Protein AF-A0A956DHS3-F1 (afdb_monomer_lite)

Foldseek 3Di:
DDDDDDDDDDDDDDDDDDDDDDDDDDDDDDDDDDDDDQDADDPVQQQCPLSDGLVRALDSNFRDVPQDQPPPPSHGPRPDQQSQEVPQQGQQCSQNDYCNQALDSNFRDVPNDDPCPPSHHPRPDPQDAVEVPPAGQQCPQRAYPVGQLDRNFHDVPQDQPPPPSHHCRHPPCRPPCPCVVVAGQQCPQPAHPNGALDRNFHDVPQDQPLPPSRGPRRDPQSAVQPVPAAQQCPQNAHLNRALDSNDRDVPNDDPVPPSHHQVRDPCHPDLPDDQPCVPQQQQQQPLSDGLNRQLDSHFRDVPQDAWPPPSRGLCPDDADLDQTSGVPPPQHRPPADQQCPLSRHLSHDPCSNDHADQQCPLPDGPVPQLASNANCAQVCPLSDGLVQALDSNHRDVPQDFPPPPSHGLCPDDADQPQDNSNPPPQHRPPADQQCPLSHHPVPQCASNASCAQVCPQNDGLVQQLQSFFRDVVSDDPVPPSHHLLLDQVHPNQWDAAWDFDDWPPAFDDWQFQFQEKAAAQAALWIWTQTDQPGPPDHQKIWIWNVVDVAIGTGTIDHFEAGWHEWEAANNRQWIWTWHQVQQWIWIAGRVRRITGHIGHPDADPVQGGKGQLYKYAAHVQRQKMKGFIARVPDPVTTQFIWIAHSRRTAQDTEHGPDWASAKEDDHNQWIWGFDQRDQFGKIFIWGQDSNIIYTPDIDGDQDGHHPKHWYDEDQWIAILCAFIANPVPGHTPDGAPAHSFAKDDYVVVQWIWGPNAQFWIFIARNNVSDTDDIDGWAHNDHDGFPHWYAGPPGKIWTHDSTIITIDDPPPDD

pLDDT: mean 83.1, std 15.24, range [25.47, 98.38]

Structure (mmCIF, N/CA/C/O backbone):
data_AF-A0A956DHS3-F1
#
_entry.id   AF-A0A956DHS3-F1
#
loop_
_atom_site.group_PDB
_atom_site.id
_atom_site.type_symbol
_atom_site.label_atom_id
_atom_site.label_alt_id
_atom_site.label_comp_id
_atom_site.label_asym_id
_atom_site.label_entity_id
_atom_site.label_seq_id
_atom_site.pdbx_PDB_ins_code
_atom_site.Cartn_x
_atom_site.Cartn_y
_atom_site.Cartn_z
_atom_site.occupancy
_atom_site.B_iso_or_equiv
_atom_site.auth_seq_id
_atom_site.auth_comp_id
_atom_site.auth_asym_id
_atom_site.auth_atom_id
_atom_site.pdbx_PDB_model_num
ATOM 1 N N . MET A 1 1 ? 55.775 -90.065 -19.517 1.00 47.16 1 MET A N 1
ATOM 2 C CA . MET A 1 1 ? 54.706 -91.087 -19.385 1.00 47.16 1 MET A CA 1
ATOM 3 C C . MET A 1 1 ? 54.165 -90.951 -17.971 1.00 47.16 1 MET A C 1
ATOM 5 O O . MET A 1 1 ? 54.996 -90.978 -17.079 1.00 47.16 1 MET A O 1
ATOM 9 N N . SER A 1 2 ? 52.903 -90.618 -17.680 1.00 48.66 2 SER A N 1
ATOM 10 C CA . SER A 1 2 ? 51.576 -91.191 -18.034 1.00 48.66 2 SER A CA 1
ATOM 11 C C . SER A 1 2 ? 50.886 -91.540 -16.700 1.00 48.66 2 SER A C 1
ATOM 13 O O . SER A 1 2 ? 51.593 -91.888 -15.757 1.00 48.66 2 SER A O 1
ATOM 15 N N . PRO A 1 3 ? 49.549 -91.435 -16.589 1.00 44.56 3 PRO A N 1
ATOM 16 C CA . PRO A 1 3 ? 48.711 -92.609 -16.866 1.00 44.56 3 PRO A CA 1
ATOM 17 C C . PRO A 1 3 ? 47.396 -92.210 -17.564 1.00 44.56 3 PRO A C 1
ATOM 19 O O . PRO A 1 3 ? 46.606 -91.416 -17.083 1.00 44.56 3 PRO A O 1
ATOM 22 N N . ARG A 1 4 ? 47.130 -92.669 -18.786 1.00 46.88 4 ARG A N 1
ATOM 23 C CA . ARG A 1 4 ? 46.266 -93.843 -19.007 1.00 46.88 4 ARG A CA 1
ATOM 24 C C . ARG A 1 4 ? 46.085 -94.751 -17.775 1.00 46.88 4 ARG A C 1
ATOM 26 O O . ARG A 1 4 ? 47.063 -95.297 -17.285 1.00 46.88 4 ARG A O 1
ATOM 33 N N . SER A 1 5 ? 44.819 -95.012 -17.431 1.00 36.12 5 SER A N 1
ATOM 34 C CA . SER A 1 5 ? 44.276 -96.102 -16.588 1.00 36.12 5 SER A CA 1
ATOM 35 C C . SER A 1 5 ? 44.266 -95.966 -15.050 1.00 36.12 5 SER A C 1
ATOM 37 O O . SER A 1 5 ? 45.296 -95.771 -14.424 1.00 36.12 5 SER A O 1
ATOM 39 N N . SER A 1 6 ? 43.086 -96.272 -14.479 1.00 36.69 6 SER A N 1
ATOM 40 C CA . SER A 1 6 ? 42.794 -96.833 -13.138 1.00 36.69 6 SER A CA 1
ATOM 41 C C . SER A 1 6 ? 43.118 -96.045 -11.847 1.00 36.69 6 SER A C 1
ATOM 43 O O . SER A 1 6 ? 44.067 -95.284 -11.774 1.00 36.69 6 SER A O 1
ATOM 45 N N . PHE A 1 7 ? 42.345 -96.384 -10.801 1.00 26.34 7 PHE A N 1
ATOM 46 C CA . PHE A 1 7 ? 42.560 -96.219 -9.350 1.00 26.34 7 PHE A CA 1
ATOM 47 C C . PHE A 1 7 ? 41.879 -95.088 -8.549 1.00 26.34 7 PHE A C 1
ATOM 49 O O . PHE A 1 7 ? 41.853 -93.918 -8.898 1.00 26.34 7 PHE A O 1
ATOM 56 N N . ARG A 1 8 ? 41.338 -95.580 -7.423 1.00 26.69 8 ARG A N 1
ATOM 57 C CA . ARG A 1 8 ? 40.715 -94.985 -6.236 1.00 26.69 8 ARG A CA 1
ATOM 58 C C . ARG A 1 8 ? 41.493 -93.824 -5.605 1.00 26.69 8 ARG A C 1
ATOM 60 O O . ARG A 1 8 ? 42.713 -93.895 -5.547 1.00 26.69 8 ARG A O 1
ATOM 67 N N . ALA A 1 9 ? 40.733 -92.969 -4.916 1.00 28.16 9 ALA A N 1
ATOM 68 C CA . ALA A 1 9 ? 40.871 -92.569 -3.501 1.00 28.16 9 ALA A CA 1
ATOM 69 C C . ALA A 1 9 ? 40.694 -91.047 -3.370 1.00 28.16 9 ALA A C 1
ATOM 71 O O . ALA A 1 9 ? 41.433 -90.288 -3.973 1.00 28.16 9 ALA A O 1
ATOM 72 N N . PHE A 1 10 ? 39.566 -90.592 -2.822 1.00 26.59 10 PHE A N 1
ATOM 73 C CA . PHE A 1 10 ? 39.292 -90.415 -1.388 1.00 26.59 10 PHE A CA 1
ATOM 74 C C . PHE A 1 10 ? 40.003 -89.196 -0.796 1.00 26.59 10 PHE A C 1
ATOM 76 O O . PHE A 1 10 ? 41.227 -89.164 -0.756 1.00 26.59 10 PHE A O 1
ATOM 83 N N . ALA A 1 11 ? 39.167 -88.377 -0.144 1.00 30.19 11 ALA A N 1
ATOM 84 C CA . ALA A 1 11 ? 39.465 -87.647 1.086 1.00 30.19 11 ALA A CA 1
ATOM 85 C C . ALA A 1 11 ? 40.322 -86.371 0.931 1.00 30.19 11 ALA A C 1
ATOM 87 O O . ALA A 1 11 ? 41.266 -86.341 0.161 1.00 30.19 11 ALA A O 1
ATOM 88 N N . ILE A 1 12 ? 40.073 -85.271 1.643 1.00 29.31 12 ILE A N 1
ATOM 89 C CA . ILE A 1 12 ? 39.387 -85.045 2.931 1.00 29.31 12 ILE A CA 1
ATOM 90 C C . ILE A 1 12 ? 39.017 -83.539 2.937 1.00 29.31 12 ILE A C 1
ATOM 92 O O . ILE A 1 12 ? 39.827 -82.731 2.500 1.00 29.31 12 ILE A O 1
ATOM 96 N N . VAL A 1 13 ? 37.751 -83.143 3.135 1.00 28.25 13 VAL A N 1
ATOM 97 C CA . VAL A 1 13 ? 37.054 -82.939 4.430 1.00 28.25 13 VAL A CA 1
ATOM 98 C C . VAL A 1 13 ? 37.730 -81.829 5.256 1.00 28.25 13 VAL A C 1
ATOM 100 O O . VAL A 1 13 ? 38.902 -81.938 5.575 1.00 28.25 13 VAL A O 1
ATOM 103 N N . GLY A 1 14 ? 37.065 -80.766 5.692 1.00 28.03 14 GLY A N 1
ATOM 104 C CA . GLY A 1 14 ? 35.656 -80.410 5.613 1.00 28.03 14 GLY A CA 1
ATOM 105 C C . GLY A 1 14 ? 35.292 -79.427 6.727 1.00 28.03 14 GLY A C 1
ATOM 106 O O . GLY A 1 14 ? 36.117 -79.157 7.595 1.00 28.03 14 GLY A O 1
ATOM 107 N N . PHE A 1 15 ? 34.009 -79.049 6.707 1.00 27.28 15 PHE A N 1
ATOM 108 C CA . PHE A 1 15 ? 33.194 -78.555 7.825 1.00 27.28 15 PHE A CA 1
ATOM 109 C C . PHE A 1 15 ? 33.534 -77.152 8.387 1.00 27.28 15 PHE A C 1
ATOM 111 O O . PHE A 1 15 ? 34.692 -76.789 8.484 1.00 27.28 15 PHE A O 1
ATOM 118 N N . LEU A 1 16 ? 32.604 -76.310 8.851 1.00 28.36 16 LEU A N 1
ATOM 119 C CA . LEU A 1 16 ? 31.141 -76.329 8.975 1.00 28.36 16 LEU A CA 1
ATOM 120 C C . LEU A 1 16 ? 30.668 -74.930 9.409 1.00 28.36 16 LEU A C 1
ATOM 122 O O . LEU A 1 16 ? 31.365 -74.270 10.166 1.00 28.36 16 LEU A O 1
ATOM 126 N N . PHE A 1 17 ? 29.410 -74.648 9.066 1.00 28.73 17 PHE A N 1
ATOM 127 C CA . PHE A 1 17 ? 28.405 -73.886 9.823 1.00 28.73 17 PHE A CA 1
ATOM 128 C C . PHE A 1 17 ? 28.539 -72.361 10.026 1.00 28.73 17 PHE A C 1
ATOM 130 O O . PHE A 1 17 ? 29.329 -71.881 10.823 1.00 28.73 17 PHE A O 1
ATOM 137 N N . ALA A 1 18 ? 27.541 -71.689 9.435 1.00 30.64 18 ALA A N 1
ATOM 138 C CA . ALA A 1 18 ? 26.442 -70.981 10.110 1.00 30.64 18 ALA A CA 1
ATOM 139 C C . ALA A 1 18 ? 26.631 -69.525 10.587 1.00 30.64 18 ALA A C 1
ATOM 141 O O . ALA A 1 18 ? 27.405 -69.244 11.486 1.00 30.64 18 ALA A O 1
ATOM 142 N N . ASN A 1 19 ? 25.721 -68.700 10.050 1.00 30.56 19 ASN A N 1
ATOM 143 C CA . ASN A 1 19 ? 24.828 -67.726 10.692 1.00 30.56 19 ASN A CA 1
ATOM 144 C C . ASN A 1 19 ? 25.351 -66.575 11.570 1.00 30.56 19 ASN A C 1
ATOM 146 O O . ASN A 1 19 ? 26.052 -66.776 12.553 1.00 30.56 19 ASN A O 1
ATOM 150 N N . ALA A 1 20 ? 24.662 -65.452 11.324 1.00 32.50 20 ALA A N 1
ATOM 151 C CA . ALA A 1 20 ? 24.196 -64.425 12.257 1.00 32.50 20 ALA A CA 1
ATOM 152 C C . ALA A 1 20 ? 25.162 -63.301 12.669 1.00 32.50 20 ALA A C 1
ATOM 154 O O . ALA A 1 20 ? 26.140 -63.525 13.368 1.00 32.50 20 ALA A O 1
ATOM 155 N N . GLY A 1 21 ? 24.709 -62.070 12.400 1.00 26.64 21 GLY A N 1
ATOM 156 C CA . GLY A 1 21 ? 24.250 -61.195 13.483 1.00 26.64 21 GLY A CA 1
ATOM 157 C C . GLY A 1 21 ? 25.104 -59.965 13.803 1.00 26.64 21 GLY A C 1
ATOM 158 O O . GLY A 1 21 ? 26.223 -60.107 14.269 1.00 26.64 21 GLY A O 1
ATOM 159 N N . CYS A 1 22 ? 24.463 -58.800 13.632 1.00 25.47 22 CYS A N 1
ATOM 160 C CA . CYS A 1 22 ? 24.477 -57.569 14.443 1.00 25.47 22 CYS A CA 1
ATOM 161 C C . CYS A 1 22 ? 25.779 -57.013 15.053 1.00 25.47 22 CYS A C 1
ATOM 163 O O . CYS A 1 22 ? 26.429 -57.674 15.855 1.00 25.47 22 CYS A O 1
ATOM 165 N N . GLY A 1 23 ? 25.924 -55.684 14.935 1.00 26.53 23 GLY A N 1
ATOM 166 C CA . GLY A 1 23 ? 26.167 -54.839 16.114 1.00 26.53 23 GLY A CA 1
ATOM 167 C C . GLY A 1 23 ? 27.250 -53.764 15.988 1.00 26.53 23 GLY A C 1
ATOM 168 O O . GLY A 1 23 ? 28.420 -54.082 16.134 1.00 26.53 23 GLY A O 1
ATOM 169 N N . ALA A 1 24 ? 26.784 -52.528 15.770 1.00 32.50 24 ALA A N 1
ATOM 170 C CA . ALA A 1 24 ? 27.080 -51.257 16.456 1.00 32.50 24 ALA A CA 1
ATOM 171 C C . ALA A 1 24 ? 28.513 -50.818 16.859 1.00 32.50 24 ALA A C 1
ATOM 173 O O . ALA A 1 24 ? 29.251 -51.552 17.510 1.00 32.50 24 ALA A O 1
ATOM 174 N N . ASP A 1 25 ? 28.728 -49.519 16.587 1.00 31.94 25 ASP A N 1
ATOM 175 C CA . ASP A 1 25 ? 29.413 -48.465 17.363 1.00 31.94 25 ASP A CA 1
ATOM 176 C C . ASP A 1 25 ? 30.923 -48.541 17.655 1.00 31.94 25 ASP A C 1
ATOM 178 O O . ASP A 1 25 ? 31.408 -49.393 18.393 1.00 31.94 25 ASP A O 1
ATOM 182 N N . ASP A 1 26 ? 31.669 -47.570 17.105 1.00 31.52 26 ASP A N 1
ATOM 183 C CA . ASP A 1 26 ? 32.211 -46.397 17.830 1.00 31.52 26 ASP A CA 1
ATOM 184 C C . ASP A 1 26 ? 33.461 -45.822 17.124 1.00 31.52 26 ASP A C 1
ATOM 186 O O . ASP A 1 26 ? 34.413 -46.546 16.831 1.00 31.52 26 ASP A O 1
ATOM 190 N N . GLY A 1 27 ? 33.530 -44.489 16.998 1.00 30.47 27 GLY A N 1
ATOM 191 C CA . GLY A 1 27 ? 34.798 -43.766 17.192 1.00 30.47 27 GLY A CA 1
ATOM 192 C C . GLY A 1 27 ? 35.368 -42.949 16.024 1.00 30.47 27 GLY A C 1
ATOM 193 O O . GLY A 1 27 ? 35.894 -43.482 15.055 1.00 30.47 27 GLY A O 1
ATOM 194 N N . MET A 1 28 ? 35.362 -41.628 16.225 1.00 38.28 28 MET A N 1
ATOM 195 C CA . MET A 1 28 ? 36.001 -40.552 15.454 1.00 38.28 28 MET A CA 1
ATOM 196 C C . MET A 1 28 ? 37.479 -40.791 15.073 1.00 38.28 28 MET A C 1
ATOM 198 O O . MET A 1 28 ? 38.270 -41.270 15.887 1.00 38.28 28 MET A O 1
ATOM 202 N N . GLY A 1 29 ? 37.889 -40.296 13.898 1.00 31.50 29 GLY A N 1
ATOM 203 C CA . GLY A 1 29 ? 39.299 -40.170 13.510 1.00 31.50 29 GLY A CA 1
ATOM 204 C C . GLY A 1 29 ? 39.503 -39.416 12.191 1.00 31.50 29 GLY A C 1
ATOM 205 O O . GLY A 1 29 ? 39.050 -39.845 11.143 1.00 31.50 29 GLY A O 1
ATOM 206 N N . THR A 1 30 ? 40.194 -38.286 12.273 1.00 39.19 30 THR A N 1
ATOM 207 C CA . THR A 1 30 ? 40.512 -37.286 11.241 1.00 39.19 30 THR A CA 1
ATOM 208 C C . THR A 1 30 ? 41.339 -37.777 10.036 1.00 39.19 30 THR A C 1
ATOM 210 O O . THR A 1 30 ? 42.356 -38.433 10.244 1.00 39.19 30 THR A O 1
ATOM 213 N N . GLY A 1 31 ? 41.022 -37.261 8.837 1.00 33.72 31 GLY A N 1
ATOM 214 C CA . GLY A 1 31 ? 41.991 -36.772 7.837 1.00 33.72 31 GLY A CA 1
ATOM 215 C C . GLY A 1 31 ? 42.584 -37.752 6.807 1.00 33.72 31 GLY A C 1
ATOM 216 O O . GLY A 1 31 ? 43.256 -38.711 7.171 1.00 33.72 31 GLY A O 1
ATOM 217 N N . GLY A 1 32 ? 42.477 -37.380 5.522 1.00 33.03 32 GLY A N 1
ATOM 218 C CA . GLY A 1 32 ? 43.438 -37.738 4.465 1.00 33.03 32 GLY A CA 1
ATOM 219 C C . GLY A 1 32 ? 42.872 -38.566 3.308 1.00 33.03 32 GLY A C 1
ATOM 220 O O . GLY A 1 32 ? 42.570 -39.741 3.482 1.00 33.03 32 GLY A O 1
ATOM 221 N N . GLY A 1 33 ? 42.780 -37.948 2.125 1.00 42.34 33 GLY A N 1
ATOM 222 C CA . GLY A 1 33 ? 42.355 -38.581 0.877 1.00 42.34 33 GLY A CA 1
ATOM 223 C C . GLY A 1 33 ? 43.312 -39.646 0.326 1.00 42.34 33 GLY A C 1
ATOM 224 O O . GLY A 1 33 ? 44.487 -39.723 0.689 1.00 42.34 33 GLY A O 1
ATOM 225 N N . GLY A 1 34 ? 42.776 -40.452 -0.590 1.00 33.97 34 GLY A N 1
ATOM 226 C CA . GLY A 1 34 ? 43.498 -41.454 -1.372 1.00 33.97 34 GLY A CA 1
ATOM 227 C C . GLY A 1 34 ? 42.520 -42.453 -1.988 1.00 33.97 34 GLY A C 1
ATOM 228 O O . GLY A 1 34 ? 41.945 -43.259 -1.264 1.00 33.97 34 GLY A O 1
ATOM 229 N N . GLY A 1 35 ? 42.318 -42.348 -3.305 1.00 35.88 35 GLY A N 1
ATOM 230 C CA . GLY A 1 35 ? 41.314 -43.072 -4.089 1.00 35.88 35 GLY A CA 1
ATOM 231 C C . GLY A 1 35 ? 41.371 -44.602 -4.015 1.00 35.88 35 GLY A C 1
ATOM 232 O O . GLY A 1 35 ? 42.406 -45.216 -3.739 1.00 35.88 35 GLY A O 1
ATOM 233 N N . ALA A 1 36 ? 40.208 -45.202 -4.271 1.00 38.44 36 ALA A N 1
ATOM 234 C CA . ALA A 1 36 ? 40.011 -46.638 -4.428 1.00 38.44 36 ALA A CA 1
ATOM 235 C C . ALA A 1 36 ? 40.715 -47.160 -5.703 1.00 38.44 36 ALA A C 1
ATOM 237 O O . ALA A 1 36 ? 40.846 -46.418 -6.674 1.00 38.44 36 ALA A O 1
ATOM 238 N N . PRO A 1 37 ? 41.189 -48.420 -5.734 1.00 44.75 37 PRO A N 1
ATOM 239 C CA . PRO A 1 37 ? 41.923 -48.942 -6.879 1.00 44.75 37 PRO A CA 1
ATOM 240 C C . PRO A 1 37 ? 40.948 -49.338 -7.997 1.00 44.75 37 PRO A C 1
ATOM 242 O O . PRO A 1 37 ? 40.195 -50.301 -7.843 1.00 44.75 37 PRO A O 1
ATOM 245 N N . THR A 1 38 ? 40.992 -48.642 -9.132 1.00 47.91 38 THR A N 1
ATOM 246 C CA . THR A 1 38 ? 40.362 -49.092 -10.379 1.00 47.91 38 THR A CA 1
ATOM 247 C C . THR A 1 38 ? 41.105 -50.330 -10.896 1.00 47.91 38 THR A C 1
ATOM 249 O O . THR A 1 38 ? 42.338 -50.373 -10.979 1.00 47.91 38 THR A O 1
ATOM 252 N N . GLN A 1 39 ? 40.367 -51.406 -11.172 1.00 51.69 39 GLN A N 1
ATOM 253 C CA . GLN A 1 39 ? 40.913 -52.575 -11.859 1.00 51.69 39 GLN A CA 1
ATOM 254 C C . GLN A 1 39 ? 41.094 -52.214 -13.336 1.00 51.69 39 GLN A C 1
ATOM 256 O O . GLN A 1 39 ? 40.128 -52.177 -14.079 1.00 51.69 39 GLN A O 1
ATOM 261 N N . SER A 1 40 ? 42.336 -51.950 -13.743 1.00 48.66 40 SER A N 1
ATOM 262 C CA . SER A 1 40 ? 42.706 -51.700 -15.140 1.00 48.66 40 SER A CA 1
ATOM 263 C C . SER A 1 40 ? 42.463 -52.937 -16.017 1.00 48.66 40 SER A C 1
ATOM 265 O O . SER A 1 40 ? 43.046 -54.004 -15.787 1.00 48.66 40 SER A O 1
ATOM 267 N N . CYS A 1 41 ? 41.621 -52.768 -17.035 1.00 66.19 41 CYS A N 1
ATOM 268 C CA . CYS A 1 41 ? 41.545 -53.598 -18.236 1.00 66.19 41 CYS A CA 1
ATOM 269 C C . CYS A 1 41 ? 42.673 -53.197 -19.210 1.00 66.19 41 CYS A C 1
ATOM 271 O O . CYS A 1 41 ? 43.212 -52.093 -19.137 1.00 66.19 41 CYS A O 1
ATOM 273 N N . ASP A 1 42 ? 43.076 -54.108 -20.100 1.00 62.53 42 ASP A N 1
ATOM 274 C CA . ASP A 1 42 ? 43.929 -53.778 -21.255 1.00 62.53 42 ASP A CA 1
ATOM 275 C C . ASP A 1 42 ? 43.082 -52.994 -22.276 1.00 62.53 42 ASP A C 1
ATOM 277 O O . ASP A 1 42 ? 41.891 -53.279 -22.387 1.00 62.53 42 ASP A O 1
ATOM 281 N N . ALA A 1 43 ? 43.678 -52.085 -23.057 1.00 58.38 43 ALA A N 1
ATOM 282 C CA . ALA A 1 43 ? 43.011 -51.171 -24.011 1.00 58.38 43 ALA A CA 1
ATOM 283 C C . ALA A 1 43 ? 42.324 -51.873 -25.213 1.00 58.38 43 ALA A C 1
ATOM 285 O O . ALA A 1 43 ? 42.127 -51.294 -26.274 1.00 58.38 43 ALA A O 1
ATOM 286 N N . SER A 1 44 ? 42.044 -53.170 -25.086 1.00 62.97 44 SER A N 1
ATOM 287 C CA . SER A 1 44 ? 41.311 -54.006 -26.037 1.00 62.97 44 SER A CA 1
ATOM 288 C C . SER A 1 44 ? 39.979 -54.527 -25.476 1.00 62.97 44 SER A C 1
ATOM 290 O O . SER A 1 44 ? 39.367 -55.384 -26.111 1.00 62.97 44 SER A O 1
ATOM 292 N N . GLY A 1 45 ? 39.559 -54.056 -24.295 1.00 74.69 45 GLY A N 1
ATOM 293 C CA . GLY A 1 45 ? 38.276 -54.395 -23.660 1.00 74.69 45 GLY A CA 1
ATOM 294 C C . GLY A 1 45 ? 37.642 -53.230 -22.893 1.00 74.69 45 GLY A C 1
ATOM 295 O O . GLY A 1 45 ? 36.975 -53.483 -21.894 1.00 74.69 45 GLY A O 1
ATOM 296 N N . ASP A 1 46 ? 37.962 -52.015 -23.329 1.00 86.06 46 ASP A N 1
ATOM 297 C CA . ASP A 1 46 ? 37.364 -50.722 -22.986 1.00 86.06 46 ASP A CA 1
ATOM 298 C C . ASP A 1 46 ? 37.224 -50.023 -24.350 1.00 86.06 46 ASP A C 1
ATOM 300 O O . ASP A 1 46 ? 38.233 -49.691 -24.989 1.00 86.06 46 ASP A O 1
ATOM 304 N N . SER A 1 47 ? 36.010 -50.042 -24.893 1.00 89.06 47 SER A N 1
ATOM 305 C CA . SER A 1 47 ? 35.733 -49.770 -26.304 1.00 89.06 47 SER A CA 1
ATOM 306 C C . SER A 1 47 ? 35.559 -48.280 -26.614 1.00 89.06 47 SER A C 1
ATOM 308 O O . SER A 1 47 ? 35.799 -47.891 -27.762 1.00 89.06 47 SER A O 1
ATOM 310 N N . ASP A 1 48 ? 35.237 -47.444 -25.627 1.00 84.50 48 ASP A N 1
ATOM 311 C CA . ASP A 1 48 ? 35.122 -45.981 -25.753 1.00 84.50 48 ASP A CA 1
ATOM 312 C C . ASP A 1 48 ? 36.186 -45.192 -24.967 1.00 84.50 48 ASP A C 1
ATOM 314 O O . ASP A 1 48 ? 36.385 -44.001 -25.224 1.00 84.50 48 ASP A O 1
ATOM 318 N N . GLY A 1 49 ? 36.969 -45.861 -24.119 1.00 86.44 49 GLY A N 1
ATOM 319 C CA . GLY A 1 49 ? 38.137 -45.304 -23.449 1.00 86.44 49 GLY A CA 1
ATOM 320 C C . GLY A 1 49 ? 37.814 -44.484 -22.205 1.00 86.44 49 GLY A C 1
ATOM 321 O O . GLY A 1 49 ? 38.625 -43.622 -21.843 1.00 86.44 49 GLY A O 1
ATOM 322 N N . ASP A 1 50 ? 36.664 -44.709 -21.568 1.00 86.69 50 ASP A N 1
ATOM 323 C CA . ASP A 1 50 ? 36.234 -43.984 -20.367 1.00 86.69 50 ASP A CA 1
ATOM 324 C C . ASP A 1 50 ? 36.846 -44.505 -19.054 1.00 86.69 50 ASP A C 1
ATOM 326 O O . ASP A 1 50 ? 36.712 -43.894 -17.992 1.00 86.69 50 ASP A O 1
ATOM 330 N N . GLY A 1 51 ? 37.605 -45.603 -19.128 1.00 84.06 51 GLY A N 1
ATOM 331 C CA . GLY A 1 51 ? 38.271 -46.219 -17.985 1.00 84.06 51 GLY A CA 1
ATOM 332 C C . GLY A 1 51 ? 37.468 -47.331 -17.305 1.00 84.06 51 GLY A C 1
ATOM 333 O O . GLY A 1 51 ? 37.964 -47.914 -16.325 1.00 84.06 51 GLY A O 1
ATOM 334 N N . ARG A 1 52 ? 36.278 -47.674 -17.813 1.00 85.25 52 ARG A N 1
ATOM 335 C CA . ARG A 1 52 ? 35.489 -48.861 -17.459 1.00 85.25 52 ARG A CA 1
ATOM 336 C C . ARG A 1 52 ? 35.707 -49.955 -18.504 1.00 85.25 52 ARG A C 1
ATOM 338 O O . ARG A 1 52 ? 35.987 -49.719 -19.664 1.00 85.25 52 ARG A O 1
ATOM 345 N N . CYS A 1 53 ? 35.668 -51.215 -18.072 1.00 87.19 53 CYS A N 1
ATOM 346 C CA . CYS A 1 53 ? 35.753 -52.318 -19.033 1.00 87.19 53 CYS A CA 1
ATOM 347 C C . CYS A 1 53 ? 34.355 -52.593 -19.584 1.00 87.19 53 CYS A C 1
ATOM 349 O O . CYS A 1 53 ? 33.461 -52.734 -18.754 1.00 87.19 53 CYS A O 1
ATOM 351 N N . ASP A 1 54 ? 34.202 -52.893 -20.879 1.00 87.38 54 ASP A N 1
ATOM 352 C CA . ASP A 1 54 ? 32.915 -53.178 -21.559 1.00 87.38 54 ASP A CA 1
ATOM 353 C C . ASP A 1 54 ? 31.975 -54.146 -20.804 1.00 87.38 54 ASP A C 1
ATOM 355 O O . ASP A 1 54 ? 30.769 -54.176 -21.006 1.00 87.38 54 ASP A O 1
ATOM 359 N N . ALA A 1 55 ? 32.526 -55.038 -19.972 1.00 84.00 55 ALA A N 1
ATOM 360 C CA . ALA A 1 55 ? 31.760 -56.021 -19.200 1.00 84.00 55 ALA A CA 1
ATOM 361 C C . ALA A 1 55 ? 31.171 -55.489 -17.877 1.00 84.00 55 ALA A C 1
ATOM 363 O O . ALA A 1 55 ? 30.427 -56.211 -17.211 1.00 84.00 55 ALA A O 1
ATOM 364 N N . LEU A 1 56 ? 31.594 -54.305 -17.449 1.00 85.94 56 LEU A N 1
ATOM 365 C CA . LEU A 1 56 ? 31.193 -53.593 -16.233 1.00 85.94 56 LEU A CA 1
ATOM 366 C C . LEU A 1 56 ? 30.749 -52.160 -16.551 1.00 85.94 56 LEU A C 1
ATOM 368 O O . LEU A 1 56 ? 30.581 -51.382 -15.617 1.00 85.94 56 LEU A O 1
ATOM 372 N N . ASP A 1 57 ? 30.646 -51.856 -17.839 1.00 89.75 57 ASP A N 1
ATOM 373 C CA . ASP A 1 57 ? 30.274 -50.580 -18.403 1.00 89.75 57 ASP A CA 1
ATOM 374 C C . ASP A 1 57 ? 28.802 -50.658 -18.831 1.00 89.75 57 ASP A C 1
ATOM 376 O O . ASP A 1 57 ? 28.429 -51.570 -19.579 1.00 89.75 57 ASP A O 1
ATOM 380 N N . ASN A 1 58 ? 27.954 -49.785 -18.292 1.00 89.06 58 ASN A N 1
ATOM 381 C CA . ASN A 1 58 ? 26.546 -49.686 -18.669 1.00 89.06 58 ASN A CA 1
ATOM 382 C C . ASN A 1 58 ? 26.341 -48.909 -19.981 1.00 89.06 58 ASN A C 1
ATOM 384 O O . ASN A 1 58 ? 25.247 -48.986 -20.536 1.00 89.06 58 ASN A O 1
ATOM 388 N N . CYS A 1 59 ? 27.395 -48.306 -20.548 1.00 91.62 59 CYS A N 1
ATOM 389 C CA . CYS A 1 59 ? 27.441 -47.805 -21.919 1.00 91.62 59 CYS A CA 1
ATOM 390 C C . CYS A 1 59 ? 28.716 -48.195 -22.682 1.00 91.62 59 CYS A C 1
ATOM 392 O O . CYS A 1 59 ? 29.453 -47.327 -23.118 1.00 91.62 59 CYS A O 1
ATOM 394 N N . PRO A 1 60 ? 28.900 -49.483 -23.047 1.00 90.94 60 PRO A N 1
ATOM 395 C CA . PRO A 1 60 ? 30.160 -50.015 -23.592 1.00 90.94 60 PRO A CA 1
ATOM 396 C C . PRO A 1 60 ? 30.731 -49.391 -24.874 1.00 90.94 60 PRO A C 1
ATOM 398 O O . PRO A 1 60 ? 31.700 -49.915 -25.409 1.00 90.94 60 PRO A O 1
ATOM 401 N N . ASN A 1 61 ? 30.065 -48.427 -25.506 1.00 89.62 61 ASN A N 1
ATOM 402 C CA . ASN A 1 61 ? 30.578 -47.737 -26.693 1.00 89.62 61 ASN A CA 1
ATOM 403 C C . ASN A 1 61 ? 30.338 -46.219 -26.636 1.00 89.62 61 ASN A C 1
ATOM 405 O O . ASN A 1 61 ? 30.565 -45.545 -27.647 1.00 89.62 61 ASN A O 1
ATOM 409 N N . THR A 1 62 ? 29.849 -45.706 -25.509 1.00 88.75 62 THR A N 1
ATOM 410 C CA . THR A 1 62 ? 29.540 -44.297 -25.298 1.00 88.75 62 THR A CA 1
ATOM 411 C C . THR A 1 62 ? 30.116 -43.878 -23.955 1.00 88.75 62 THR A C 1
ATOM 413 O O . THR A 1 62 ? 29.594 -44.245 -22.914 1.00 88.75 62 THR A O 1
ATOM 416 N N . TRP A 1 63 ? 31.154 -43.049 -24.016 1.00 88.94 63 TRP A N 1
ATOM 417 C CA . TRP A 1 63 ? 31.938 -42.608 -22.867 1.00 88.94 63 TRP A CA 1
ATOM 418 C C . TRP A 1 63 ? 31.066 -42.102 -21.697 1.00 88.94 63 TRP A C 1
ATOM 420 O O . TRP A 1 63 ? 30.397 -41.077 -21.853 1.00 88.94 63 TRP A O 1
ATOM 430 N N . ASN A 1 64 ? 31.095 -42.775 -20.536 1.00 87.25 64 ASN A N 1
ATOM 431 C CA . ASN A 1 64 ? 30.385 -42.374 -19.311 1.00 87.25 64 ASN A CA 1
ATOM 432 C C . ASN A 1 64 ? 31.050 -42.925 -18.020 1.00 87.25 64 ASN A C 1
ATOM 434 O O . ASN A 1 64 ? 30.558 -43.824 -17.328 1.00 87.25 64 ASN A O 1
ATOM 438 N N . GLU A 1 65 ? 32.174 -42.318 -17.619 1.00 87.88 65 GLU A N 1
ATOM 439 C CA . GLU A 1 65 ? 33.015 -42.787 -16.496 1.00 87.88 65 GLU A CA 1
ATOM 440 C C . GLU A 1 65 ? 32.247 -42.967 -15.156 1.00 87.88 65 GLU A C 1
ATOM 442 O O . GLU A 1 65 ? 32.608 -43.796 -14.293 1.00 87.88 65 GLU A O 1
ATOM 447 N N . ASP A 1 66 ? 31.186 -42.180 -14.974 1.00 87.12 66 ASP A N 1
ATOM 448 C CA . ASP A 1 66 ? 30.345 -42.107 -13.782 1.00 87.12 66 ASP A CA 1
ATOM 449 C C . ASP A 1 66 ? 29.303 -43.230 -13.675 1.00 87.12 66 ASP A C 1
ATOM 451 O O . ASP A 1 66 ? 28.915 -43.571 -12.552 1.00 87.12 66 ASP A O 1
ATOM 455 N N . GLN A 1 67 ? 28.951 -43.868 -14.796 1.00 89.62 67 GLN A N 1
ATOM 456 C CA . GLN A 1 67 ? 28.028 -44.999 -14.886 1.00 89.62 67 GLN A CA 1
ATOM 457 C C . GLN A 1 67 ? 26.651 -44.685 -14.284 1.00 89.62 67 GLN A C 1
ATOM 459 O O . GLN A 1 67 ? 26.036 -45.551 -13.655 1.00 89.62 67 GLN A O 1
ATOM 464 N N . TYR A 1 68 ? 26.178 -43.443 -14.437 1.00 86.19 68 TYR A N 1
ATOM 465 C CA . TYR A 1 68 ? 24.816 -43.084 -14.045 1.00 86.19 68 TYR A CA 1
ATOM 466 C C . TYR A 1 68 ? 23.803 -43.897 -14.863 1.00 86.19 68 TYR A C 1
ATOM 468 O O . TYR A 1 68 ? 23.959 -44.070 -16.067 1.00 86.19 68 TYR A O 1
ATOM 476 N N . ASP A 1 69 ? 22.838 -44.472 -14.154 1.00 76.44 69 ASP A N 1
ATOM 477 C CA . ASP A 1 69 ? 21.773 -45.347 -14.654 1.00 76.44 69 ASP A CA 1
ATOM 478 C C . ASP A 1 69 ? 20.582 -45.102 -13.725 1.00 76.44 69 ASP A C 1
ATOM 480 O O . ASP A 1 69 ? 20.473 -45.673 -12.627 1.00 76.44 69 ASP A O 1
ATOM 484 N N . ARG A 1 70 ? 19.809 -44.075 -14.083 1.00 75.81 70 ARG A N 1
ATOM 485 C CA . ARG A 1 70 ? 18.805 -43.454 -13.214 1.00 75.81 70 ARG A CA 1
ATOM 486 C C . ARG A 1 70 ? 17.633 -44.384 -12.945 1.00 75.81 70 ARG A C 1
ATOM 488 O O . ARG A 1 70 ? 17.137 -44.412 -11.814 1.00 75.81 70 ARG A O 1
ATOM 495 N N . ASP A 1 71 ? 17.213 -45.152 -13.940 1.00 69.00 71 ASP A N 1
ATOM 496 C CA . ASP A 1 71 ? 16.093 -46.085 -13.840 1.00 69.00 71 ASP A CA 1
ATOM 497 C C . ASP A 1 71 ? 16.528 -47.522 -13.463 1.00 69.00 71 ASP A C 1
ATOM 499 O O . ASP A 1 71 ? 15.696 -48.357 -13.081 1.00 69.00 71 ASP A O 1
ATOM 503 N N . SER A 1 72 ? 17.845 -47.763 -13.395 1.00 80.44 72 SER A N 1
ATOM 504 C CA . SER A 1 72 ? 18.491 -49.006 -12.955 1.00 80.44 72 SER A CA 1
ATOM 505 C C . SER A 1 72 ? 18.186 -50.215 -13.841 1.00 80.44 72 SER A C 1
ATOM 507 O O . SER A 1 72 ? 18.147 -51.356 -13.344 1.00 80.44 72 SER A O 1
ATOM 509 N N . ASP A 1 73 ? 17.949 -49.997 -15.133 1.00 77.50 73 ASP A N 1
ATOM 510 C CA . ASP A 1 73 ? 17.652 -51.057 -16.096 1.00 77.50 73 ASP A CA 1
ATOM 511 C C . ASP A 1 73 ? 18.920 -51.785 -16.607 1.00 77.50 73 ASP A C 1
ATOM 513 O O . ASP A 1 73 ? 18.853 -52.930 -17.086 1.00 77.50 73 ASP A O 1
ATOM 517 N N . GLY A 1 74 ? 20.092 -51.189 -16.360 1.00 81.38 74 GLY A N 1
ATOM 518 C CA . GLY A 1 74 ? 21.408 -51.705 -16.721 1.00 81.38 74 GLY A CA 1
ATOM 519 C C . GLY A 1 74 ? 22.003 -51.117 -18.002 1.00 81.38 74 GLY A C 1
ATOM 520 O O . GLY A 1 74 ? 23.062 -51.605 -18.418 1.00 81.38 74 GLY A O 1
ATOM 521 N N . ILE A 1 75 ? 21.358 -50.122 -18.610 1.00 85.25 75 ILE A N 1
ATOM 522 C CA . ILE A 1 75 ? 21.873 -49.245 -19.665 1.00 85.25 75 ILE A CA 1
ATOM 523 C C . ILE A 1 75 ? 22.126 -47.872 -19.021 1.00 85.25 75 ILE A C 1
ATOM 525 O O . ILE A 1 75 ? 21.334 -47.398 -18.223 1.00 85.25 75 ILE A O 1
ATOM 529 N N . GLY A 1 76 ? 23.286 -47.261 -19.261 1.00 87.62 76 GLY A N 1
ATOM 530 C CA . GLY A 1 76 ? 23.596 -45.964 -18.651 1.00 87.62 76 GLY A CA 1
ATOM 531 C C . GLY A 1 76 ? 22.881 -44.810 -19.351 1.00 87.62 76 GLY A C 1
ATOM 532 O O . GLY A 1 76 ? 22.722 -44.850 -20.569 1.00 87.62 76 GLY A O 1
ATOM 533 N N . ASP A 1 77 ? 22.567 -43.742 -18.611 1.00 79.25 77 ASP A N 1
ATOM 534 C CA . ASP A 1 77 ? 21.876 -42.541 -19.119 1.00 79.25 77 ASP A CA 1
ATOM 535 C C . ASP A 1 77 ? 22.541 -42.000 -20.409 1.00 79.25 77 ASP A C 1
ATOM 537 O O . ASP A 1 77 ? 21.880 -41.531 -21.327 1.00 79.25 77 ASP A O 1
ATOM 541 N N . ALA A 1 78 ? 23.870 -42.115 -20.526 1.00 81.50 78 ALA A N 1
ATOM 542 C CA . ALA A 1 78 ? 24.638 -41.638 -21.680 1.00 81.50 78 ALA A CA 1
ATOM 543 C C . ALA A 1 78 ? 24.369 -42.394 -22.999 1.00 81.50 78 ALA A C 1
ATOM 545 O O . ALA A 1 78 ? 24.734 -41.915 -24.075 1.00 81.50 78 ALA A O 1
ATOM 546 N N . CYS A 1 79 ? 23.793 -43.593 -22.940 1.00 84.12 79 CYS A N 1
ATOM 547 C CA . CYS A 1 79 ? 23.504 -44.437 -24.099 1.00 84.12 79 CYS A CA 1
ATOM 548 C C . CYS A 1 79 ? 22.117 -45.083 -24.045 1.00 84.12 79 CYS A C 1
ATOM 550 O O . CYS A 1 79 ? 21.831 -45.957 -24.874 1.00 84.12 79 CYS A O 1
ATOM 552 N N . ASP A 1 80 ? 21.291 -44.666 -23.088 1.00 76.94 80 ASP A N 1
ATOM 553 C CA . ASP A 1 80 ? 19.918 -45.100 -22.936 1.00 76.94 80 ASP A CA 1
ATOM 554 C C . ASP A 1 80 ? 18.981 -44.131 -23.677 1.00 76.94 80 ASP A C 1
ATOM 556 O O . ASP A 1 80 ? 18.815 -42.989 -23.250 1.00 76.94 80 ASP A O 1
ATOM 560 N N . PRO A 1 81 ? 18.381 -44.550 -24.806 1.00 65.31 81 PRO A N 1
ATOM 561 C CA . PRO A 1 81 ? 17.423 -43.730 -25.540 1.00 65.31 81 PRO A CA 1
ATOM 562 C C . PRO A 1 81 ? 16.054 -43.617 -24.846 1.00 65.31 81 PRO A C 1
ATOM 564 O O . PRO A 1 81 ? 15.206 -42.905 -25.362 1.00 65.31 81 PRO A O 1
ATOM 567 N N . ASP A 1 82 ? 15.817 -44.334 -23.742 1.00 66.31 82 ASP A N 1
ATOM 568 C CA . ASP A 1 82 ? 14.538 -44.412 -23.019 1.00 66.31 82 ASP A CA 1
ATOM 569 C C . ASP A 1 82 ? 14.708 -44.069 -21.517 1.00 66.31 82 ASP A C 1
ATOM 571 O O . ASP A 1 82 ? 13.878 -44.479 -20.699 1.00 66.31 82 ASP A O 1
ATOM 575 N N . SER A 1 83 ? 15.746 -43.291 -21.160 1.00 67.31 83 SER A N 1
ATOM 576 C CA . SER A 1 83 ? 16.269 -43.082 -19.786 1.00 67.31 83 SER A CA 1
ATOM 577 C C . SER A 1 83 ? 15.276 -42.584 -18.713 1.00 67.31 83 SER A C 1
ATOM 579 O O . SER A 1 83 ? 15.619 -42.490 -17.529 1.00 67.31 83 SER A O 1
ATOM 581 N N . VAL A 1 84 ? 14.029 -42.283 -19.096 1.00 61.41 84 VAL A N 1
ATOM 582 C CA . VAL A 1 84 ? 12.946 -41.836 -18.205 1.00 61.41 84 VAL A CA 1
ATOM 583 C C . VAL A 1 84 ? 11.647 -42.665 -18.348 1.00 61.41 84 VAL A C 1
ATOM 585 O O . VAL A 1 84 ? 10.870 -42.745 -17.394 1.00 61.41 84 VAL A O 1
ATOM 588 N N . CYS A 1 85 ? 11.398 -43.354 -19.476 1.00 67.06 85 CYS A N 1
ATOM 589 C CA . CYS A 1 85 ? 10.040 -43.791 -19.867 1.00 67.06 85 CYS A CA 1
ATOM 590 C C . CYS A 1 85 ? 9.788 -45.307 -19.945 1.00 67.06 85 CYS A C 1
ATOM 592 O O . CYS A 1 85 ? 8.682 -45.755 -20.309 1.00 67.06 85 CYS A O 1
ATOM 594 N N . ALA A 1 86 ? 10.749 -46.127 -19.513 1.00 60.47 86 ALA A N 1
ATOM 595 C CA . ALA A 1 86 ? 10.612 -47.580 -19.458 1.00 60.47 86 ALA A CA 1
ATOM 596 C C . ALA A 1 86 ? 9.473 -48.034 -18.511 1.00 60.47 86 ALA A C 1
ATOM 598 O O . ALA A 1 86 ? 9.581 -48.084 -17.286 1.00 60.47 86 ALA A O 1
ATOM 599 N N . GLY A 1 87 ? 8.338 -48.434 -19.097 1.00 61.34 87 GLY A N 1
ATOM 600 C CA . GLY A 1 87 ? 7.147 -48.901 -18.369 1.00 61.34 87 GLY A CA 1
ATOM 601 C C . GLY A 1 87 ? 6.046 -47.853 -18.172 1.00 61.34 87 GLY A C 1
ATOM 602 O O . GLY A 1 87 ? 4.995 -48.201 -17.627 1.00 61.34 87 GLY A O 1
ATOM 603 N N . MET A 1 88 ? 6.249 -46.628 -18.669 1.00 62.38 88 MET A N 1
ATOM 604 C CA . MET A 1 88 ? 5.294 -45.510 -18.613 1.00 62.38 88 MET A CA 1
ATOM 605 C C . MET A 1 88 ? 4.653 -45.170 -19.969 1.00 62.38 88 MET A C 1
ATOM 607 O O . MET A 1 88 ? 3.916 -44.203 -20.067 1.00 62.38 88 MET A O 1
ATOM 611 N N . GLY A 1 89 ? 4.852 -46.005 -20.994 1.00 68.88 89 GLY A N 1
ATOM 612 C CA . GLY A 1 89 ? 4.229 -45.835 -22.317 1.00 68.88 89 GLY A CA 1
ATOM 613 C C . GLY A 1 89 ? 5.207 -45.500 -23.442 1.00 68.88 89 GLY A C 1
ATOM 614 O O . GLY A 1 89 ? 4.833 -45.673 -24.599 1.00 68.88 89 GLY A O 1
ATOM 615 N N . GLY A 1 90 ? 6.459 -45.175 -23.10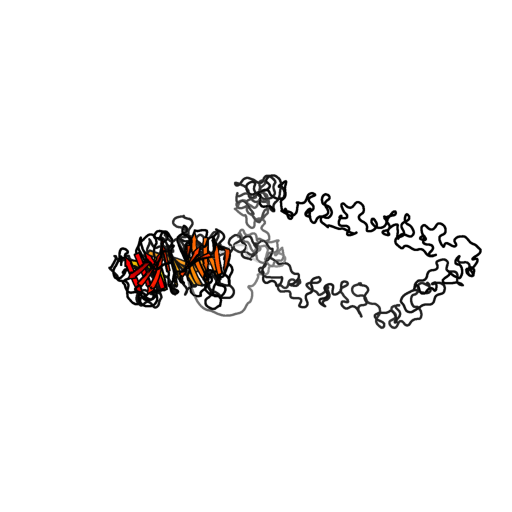1 1.00 74.25 90 GLY A N 1
ATOM 616 C CA . GLY A 1 90 ? 7.438 -44.597 -24.025 1.00 74.25 90 GLY A CA 1
ATOM 617 C C . GLY A 1 90 ? 7.259 -43.084 -24.136 1.00 74.25 90 GLY A C 1
ATOM 618 O O . GLY A 1 90 ? 6.242 -42.556 -23.689 1.00 74.25 90 GLY A O 1
ATOM 619 N N . ASP A 1 91 ? 8.245 -42.426 -24.716 1.00 77.00 91 ASP A N 1
ATOM 620 C CA . ASP A 1 91 ? 8.189 -41.040 -25.176 1.00 77.00 91 ASP A CA 1
ATOM 621 C C . ASP A 1 91 ? 7.860 -41.085 -26.685 1.00 77.00 91 ASP A C 1
ATOM 623 O O . ASP A 1 91 ? 8.456 -41.855 -27.446 1.00 77.00 91 ASP A O 1
ATOM 627 N N . GLY A 1 92 ? 6.751 -40.455 -27.079 1.00 79.75 92 GLY A N 1
ATOM 628 C CA . GLY A 1 92 ? 6.146 -40.625 -28.407 1.00 79.75 92 GLY A CA 1
ATOM 629 C C . GLY A 1 92 ? 6.745 -39.733 -29.490 1.00 79.75 92 GLY A C 1
ATOM 630 O O . GLY A 1 92 ? 6.702 -40.097 -30.675 1.00 79.75 92 GLY A O 1
ATOM 631 N N . ASP A 1 93 ? 7.287 -38.599 -29.081 1.00 79.06 93 ASP A N 1
ATOM 632 C CA . ASP A 1 93 ? 7.750 -37.478 -29.893 1.00 79.06 93 ASP A CA 1
ATOM 633 C C . ASP A 1 93 ? 9.172 -37.015 -29.543 1.00 79.06 93 ASP A C 1
ATOM 635 O O . ASP A 1 93 ? 9.691 -36.135 -30.234 1.00 79.06 93 ASP A O 1
ATOM 639 N N . GLU A 1 94 ? 9.838 -37.738 -28.639 1.00 82.12 94 GLU A N 1
ATOM 640 C CA . GLU A 1 94 ? 11.262 -37.636 -28.302 1.00 82.12 94 GLU A CA 1
ATOM 641 C C . GLU A 1 94 ? 11.607 -36.303 -27.614 1.00 82.12 94 GLU A C 1
ATOM 643 O O . GLU A 1 94 ? 12.599 -35.656 -27.967 1.00 82.12 94 GLU A O 1
ATOM 648 N N . ASP A 1 95 ? 10.774 -35.889 -26.659 1.00 81.81 95 ASP A N 1
ATOM 649 C CA . ASP A 1 95 ? 10.865 -34.618 -25.932 1.00 81.81 95 ASP A CA 1
ATOM 650 C C . ASP A 1 95 ? 11.232 -34.758 -24.439 1.00 81.81 95 ASP A C 1
ATOM 652 O O . ASP A 1 95 ? 11.283 -33.771 -23.704 1.00 81.81 95 ASP A O 1
ATOM 656 N N . ASP A 1 96 ? 11.563 -35.980 -24.019 1.00 77.88 96 ASP A N 1
ATOM 657 C CA . ASP A 1 96 ? 11.909 -36.402 -22.662 1.00 77.88 96 ASP A CA 1
ATOM 658 C C . ASP A 1 96 ? 10.728 -36.444 -21.661 1.00 77.88 96 ASP A C 1
ATOM 660 O O . ASP A 1 96 ? 10.945 -36.673 -20.459 1.00 77.88 96 ASP A O 1
ATOM 664 N N . VAL A 1 97 ? 9.474 -36.341 -22.129 1.00 81.75 97 VAL A N 1
ATOM 665 C CA . VAL A 1 97 ? 8.253 -36.561 -21.337 1.00 81.75 97 VAL A CA 1
ATOM 666 C C . VAL A 1 97 ? 7.569 -37.874 -21.734 1.00 81.75 97 VAL A C 1
ATOM 668 O O . VAL A 1 97 ? 7.390 -38.248 -22.887 1.00 81.75 97 VAL A O 1
ATOM 671 N N . CYS A 1 98 ? 7.172 -38.672 -20.740 1.00 84.81 98 CYS A N 1
ATOM 672 C CA . CYS A 1 98 ? 6.545 -39.962 -21.028 1.00 84.81 98 CYS A CA 1
ATOM 673 C C . CYS A 1 98 ? 5.071 -39.792 -21.402 1.00 84.81 98 CYS A C 1
ATOM 675 O O . CYS A 1 98 ? 4.335 -39.165 -20.647 1.00 84.81 98 CYS A O 1
ATOM 677 N N . GLN A 1 99 ? 4.585 -40.523 -22.413 1.00 80.19 99 GLN A N 1
ATOM 678 C CA . GLN A 1 99 ? 3.196 -40.496 -22.927 1.00 80.19 99 GLN A CA 1
ATOM 679 C C . GLN A 1 99 ? 2.064 -40.587 -21.881 1.00 80.19 99 GLN A C 1
ATOM 681 O O . GLN A 1 99 ? 0.905 -40.322 -22.186 1.00 80.19 99 GLN A O 1
ATOM 686 N N . ALA A 1 100 ? 2.338 -41.079 -20.669 1.00 80.44 100 ALA A N 1
ATOM 687 C CA . ALA A 1 100 ? 1.360 -41.120 -19.579 1.00 80.44 100 ALA A CA 1
ATOM 688 C C . ALA A 1 100 ? 1.211 -39.793 -18.809 1.00 80.44 100 ALA A C 1
ATOM 690 O O . ALA A 1 100 ? 0.269 -39.672 -18.024 1.00 80.44 100 ALA A O 1
ATOM 691 N N . PHE A 1 101 ? 2.145 -38.865 -18.995 1.00 84.50 101 PHE A N 1
ATOM 692 C CA . PHE A 1 101 ? 2.260 -37.562 -18.334 1.00 84.50 101 PHE A CA 1
ATOM 693 C C . PHE A 1 101 ? 2.380 -36.407 -19.327 1.00 84.50 101 PHE A C 1
ATOM 695 O O . PHE A 1 101 ? 2.200 -35.269 -18.926 1.00 84.50 101 PHE A O 1
ATOM 702 N N . ASP A 1 102 ? 2.652 -36.738 -20.582 1.00 87.88 102 ASP A N 1
ATOM 703 C CA . ASP A 1 102 ? 2.708 -35.844 -21.719 1.00 87.88 102 ASP A CA 1
ATOM 704 C C . ASP A 1 102 ? 1.294 -35.364 -22.110 1.00 87.88 102 ASP A C 1
ATOM 706 O O . ASP A 1 102 ? 0.367 -36.168 -22.293 1.00 87.88 102 ASP A O 1
ATOM 710 N N . ASN A 1 103 ? 1.128 -34.043 -22.177 1.00 88.44 103 ASN A N 1
ATOM 711 C CA . ASN A 1 103 ? -0.130 -33.362 -22.507 1.00 88.44 103 ASN A CA 1
ATOM 712 C C . ASN A 1 103 ? -0.216 -33.066 -24.013 1.00 88.44 103 ASN A C 1
ATOM 714 O O . ASN A 1 103 ? -1.298 -32.752 -24.509 1.00 88.44 103 ASN A O 1
ATOM 718 N N . CYS A 1 104 ? 0.866 -33.326 -24.752 1.00 91.12 104 CYS A N 1
ATOM 719 C CA . CYS A 1 104 ? 0.931 -33.395 -26.199 1.00 91.12 104 CYS A CA 1
ATOM 720 C C . CYS A 1 104 ? 1.646 -34.650 -26.718 1.00 91.12 104 CYS A C 1
ATOM 722 O O . CYS A 1 104 ? 2.618 -34.512 -27.441 1.00 91.12 104 CYS A O 1
ATOM 724 N N . PRO A 1 105 ? 1.061 -35.865 -26.568 1.00 88.00 105 PRO A N 1
ATOM 725 C CA . PRO A 1 105 ? 1.713 -37.174 -26.803 1.00 88.00 105 PRO A CA 1
ATOM 726 C C . PRO A 1 105 ? 2.364 -37.473 -28.168 1.00 88.00 105 PRO A C 1
ATOM 728 O O . PRO A 1 105 ? 2.735 -38.621 -28.443 1.00 88.00 105 PRO A O 1
ATOM 731 N N . MET A 1 106 ? 2.302 -36.534 -29.105 1.00 85.62 106 MET A N 1
ATOM 732 C CA . MET A 1 106 ? 2.769 -36.634 -30.482 1.00 85.62 106 MET A CA 1
ATOM 733 C C . MET A 1 106 ? 3.432 -35.331 -30.981 1.00 85.62 106 MET A C 1
ATOM 735 O O . MET A 1 106 ? 3.736 -35.257 -32.181 1.00 85.62 106 MET A O 1
ATOM 739 N N . VAL A 1 107 ? 3.565 -34.303 -30.140 1.00 87.00 107 VAL A N 1
ATOM 740 C CA . VAL A 1 107 ? 4.178 -33.006 -30.439 1.00 87.00 107 VAL A CA 1
ATOM 741 C C . VAL A 1 107 ? 5.066 -32.589 -29.266 1.00 87.00 107 VAL A C 1
ATOM 743 O O . VAL A 1 107 ? 4.557 -32.101 -28.272 1.00 87.00 107 VAL A O 1
ATOM 746 N N . ALA A 1 108 ? 6.379 -32.673 -29.478 1.00 87.75 108 ALA A N 1
ATOM 747 C CA . ALA A 1 108 ? 7.385 -32.345 -28.479 1.00 87.75 108 ALA A CA 1
ATOM 748 C C . ALA A 1 108 ? 7.164 -30.974 -27.811 1.00 87.75 108 ALA A C 1
ATOM 750 O O . ALA A 1 108 ? 7.287 -29.933 -28.471 1.00 87.75 108 ALA A O 1
ATOM 751 N N . ASN A 1 109 ? 6.916 -30.992 -26.506 1.00 87.12 109 ASN A N 1
ATOM 752 C CA . ASN A 1 109 ? 6.817 -29.857 -25.598 1.00 87.12 109 ASN A CA 1
ATOM 753 C C . ASN A 1 109 ? 7.387 -30.227 -24.210 1.00 87.12 109 ASN A C 1
ATOM 755 O O . ASN A 1 109 ? 6.649 -30.341 -23.232 1.00 87.12 109 ASN A O 1
ATOM 759 N N . PRO A 1 110 ? 8.727 -30.298 -24.071 1.00 86.75 110 PRO A N 1
ATOM 760 C CA . PRO A 1 110 ? 9.383 -30.741 -22.836 1.00 86.75 110 PRO A CA 1
ATOM 761 C C . PRO A 1 110 ? 8.977 -29.969 -21.567 1.00 86.75 110 PRO A C 1
ATOM 763 O O . PRO A 1 110 ? 9.159 -30.459 -20.451 1.00 86.75 110 PRO A O 1
ATOM 766 N N . GLY A 1 111 ? 8.495 -28.733 -21.729 1.00 84.88 111 GLY A N 1
ATOM 767 C CA . GLY A 1 111 ? 8.047 -27.859 -20.649 1.00 84.88 111 GLY A CA 1
ATOM 768 C C . GLY A 1 111 ? 6.614 -28.114 -20.175 1.00 84.88 111 GLY A C 1
ATOM 769 O O . GLY A 1 111 ? 6.256 -27.659 -19.089 1.00 84.88 111 GLY A O 1
ATOM 770 N N . GLN A 1 112 ? 5.837 -28.928 -20.901 1.00 90.19 112 GLN A N 1
ATOM 771 C CA . GLN A 1 112 ? 4.489 -29.356 -20.522 1.00 90.19 112 GLN A CA 1
ATOM 772 C C . GLN A 1 112 ? 3.532 -28.194 -20.223 1.00 90.19 112 GLN A C 1
ATOM 774 O O . GLN A 1 112 ? 2.594 -28.362 -19.442 1.00 90.19 112 GLN A O 1
ATOM 779 N N . GLU A 1 113 ? 3.763 -27.035 -20.839 1.00 84.38 113 GLU A N 1
ATOM 780 C CA . GLU A 1 113 ? 2.914 -25.858 -20.699 1.00 84.38 113 GLU A CA 1
ATOM 781 C C . GLU A 1 113 ? 1.475 -26.193 -21.133 1.00 84.38 113 GLU A C 1
ATOM 783 O O . GLU A 1 113 ? 1.259 -26.920 -22.107 1.00 84.38 113 GLU A O 1
ATOM 788 N N . ASP A 1 114 ? 0.517 -25.765 -20.315 1.00 74.38 114 ASP A N 1
ATOM 789 C CA . ASP A 1 114 ? -0.928 -26.027 -20.403 1.00 74.38 114 ASP A CA 1
ATOM 790 C C . ASP A 1 114 ? -1.613 -24.794 -19.806 1.00 74.38 114 ASP A C 1
ATOM 792 O O . ASP A 1 114 ? -1.971 -24.769 -18.622 1.00 74.38 114 ASP A O 1
ATOM 796 N N . ALA A 1 115 ? -1.621 -23.708 -20.581 1.00 72.38 115 ALA A N 1
ATOM 797 C CA . ALA A 1 115 ? -1.934 -22.365 -20.099 1.00 72.38 115 ALA A CA 1
ATOM 798 C C . ALA A 1 115 ? -3.355 -22.245 -19.523 1.00 72.38 115 ALA A C 1
ATOM 800 O O . ALA A 1 115 ? -3.589 -21.436 -18.620 1.00 72.38 115 ALA A O 1
ATOM 801 N N . ASP A 1 116 ? -4.303 -23.057 -20.000 1.00 65.94 116 ASP A N 1
ATOM 802 C CA . ASP A 1 116 ? -5.691 -23.067 -19.528 1.00 65.94 116 ASP A CA 1
ATOM 803 C C . ASP A 1 116 ? -6.043 -24.263 -18.613 1.00 65.94 116 ASP A C 1
ATOM 805 O O . ASP A 1 116 ? -7.097 -24.266 -17.958 1.00 65.94 116 ASP A O 1
ATOM 809 N N . GLY A 1 117 ? -5.136 -25.234 -18.471 1.00 73.62 117 GLY A N 1
ATOM 810 C CA . GLY A 1 117 ? -5.252 -26.368 -17.560 1.00 73.62 117 GLY A CA 1
ATOM 811 C C . GLY A 1 117 ? -6.284 -27.411 -17.993 1.00 73.62 117 GLY A C 1
ATOM 812 O O . GLY A 1 117 ? -6.800 -28.153 -17.138 1.00 73.62 117 GLY A O 1
ATOM 813 N N . ASP A 1 118 ? -6.647 -27.458 -19.278 1.00 73.81 118 ASP A N 1
ATOM 814 C CA . ASP A 1 118 ? -7.644 -28.390 -19.809 1.00 73.81 118 ASP A CA 1
ATOM 815 C C . ASP A 1 118 ? -7.091 -29.819 -20.029 1.00 73.81 118 ASP A C 1
ATOM 817 O O . ASP A 1 118 ? -7.860 -30.795 -20.127 1.00 73.81 118 ASP A O 1
ATOM 821 N N . GLY A 1 119 ? -5.762 -29.966 -19.974 1.00 81.06 119 GLY A N 1
ATOM 822 C CA . GLY A 1 119 ? -5.030 -31.219 -20.129 1.00 81.06 119 GLY A CA 1
ATOM 823 C C . GLY A 1 119 ? -4.521 -31.497 -21.546 1.00 81.06 119 GLY A C 1
ATOM 824 O O . GLY A 1 119 ? -4.037 -32.614 -21.781 1.00 81.06 119 GLY A O 1
ATOM 825 N N . LEU A 1 120 ? -4.647 -30.546 -22.475 1.00 83.44 120 LEU A N 1
ATOM 826 C CA . LEU A 1 120 ? -3.922 -30.468 -23.743 1.00 83.44 120 LEU A CA 1
ATOM 827 C C . LEU A 1 120 ? -2.820 -29.413 -23.608 1.00 83.44 120 LEU A C 1
ATOM 829 O O . LEU A 1 120 ? -3.073 -28.309 -23.161 1.00 83.44 120 LEU A O 1
ATOM 833 N N . GLY A 1 121 ? -1.583 -29.751 -23.969 1.00 85.50 121 GLY A N 1
ATOM 834 C CA . GLY A 1 121 ? -0.503 -28.766 -23.893 1.00 85.50 121 GLY A CA 1
ATOM 835 C C . GLY A 1 121 ? -0.563 -27.744 -25.024 1.00 85.50 121 GLY A C 1
ATOM 836 O O . GLY A 1 121 ? -0.998 -28.068 -26.133 1.00 85.50 121 GLY A O 1
ATOM 837 N N . ASP A 1 122 ? -0.027 -26.550 -24.785 1.00 77.56 122 ASP A N 1
ATOM 838 C CA . ASP A 1 122 ? -0.051 -25.419 -25.728 1.00 77.56 122 ASP A CA 1
ATOM 839 C C . ASP A 1 122 ? 0.475 -25.817 -27.124 1.00 77.56 122 ASP A C 1
ATOM 841 O O . ASP A 1 122 ? -0.021 -25.403 -28.170 1.00 77.56 122 ASP A O 1
ATOM 845 N N . ALA A 1 123 ? 1.468 -26.710 -27.176 1.00 81.38 123 ALA A N 1
ATOM 846 C CA . ALA A 1 123 ? 2.088 -27.154 -28.424 1.00 81.38 123 ALA A CA 1
ATOM 847 C C . ALA A 1 123 ? 1.169 -27.984 -29.343 1.00 81.38 123 ALA A C 1
ATOM 849 O O . ALA A 1 123 ? 1.415 -28.086 -30.553 1.00 81.38 123 ALA A O 1
ATOM 850 N N . CYS A 1 124 ? 0.137 -28.621 -28.791 1.00 83.00 124 CYS A N 1
ATOM 851 C CA . CYS A 1 124 ? -0.804 -29.470 -29.520 1.00 83.00 124 CYS A CA 1
ATOM 852 C C . CYS A 1 124 ? -2.262 -29.055 -29.339 1.00 83.00 124 CYS A C 1
ATOM 854 O O . CYS A 1 124 ? -3.133 -29.649 -29.996 1.00 83.00 124 CYS A O 1
ATOM 856 N N . ASP A 1 125 ? -2.518 -28.054 -28.505 1.00 75.38 125 ASP A N 1
ATOM 857 C CA . ASP A 1 125 ? -3.787 -27.377 -28.465 1.00 75.38 125 ASP A CA 1
ATOM 858 C C . ASP A 1 125 ? -3.916 -26.466 -29.693 1.00 75.38 125 ASP A C 1
ATOM 860 O O . ASP A 1 125 ? -3.072 -25.643 -30.027 1.00 75.38 125 ASP A O 1
ATOM 864 N N . THR A 1 126 ? -4.971 -26.704 -30.464 1.00 66.75 126 THR A N 1
ATOM 865 C CA . THR A 1 126 ? -5.272 -25.936 -31.682 1.00 66.75 126 THR A CA 1
ATOM 866 C C . THR A 1 126 ? -6.440 -24.978 -31.485 1.00 66.75 126 THR A C 1
ATOM 868 O O . THR A 1 126 ? -6.818 -24.287 -32.435 1.00 66.75 126 THR A O 1
ATOM 871 N N . GLU A 1 127 ? -7.038 -24.996 -30.294 1.00 59.88 127 GLU A N 1
ATOM 872 C CA . GLU A 1 127 ? -8.017 -24.024 -29.813 1.00 59.88 127 GLU A CA 1
ATOM 873 C C . GLU A 1 127 ? -7.403 -23.118 -28.722 1.00 59.88 127 GLU A C 1
ATOM 875 O O . GLU A 1 127 ? -8.141 -22.341 -28.122 1.00 59.88 127 GLU A O 1
ATOM 880 N N . ASP A 1 128 ? -6.065 -23.168 -28.577 1.00 52.94 128 ASP A N 1
ATOM 881 C CA . ASP A 1 128 ? -5.213 -22.359 -27.696 1.00 52.94 128 ASP A CA 1
ATOM 882 C C . ASP A 1 128 ? -5.608 -20.880 -27.697 1.00 52.94 128 ASP A C 1
ATOM 884 O O . ASP A 1 128 ? -5.384 -20.123 -28.645 1.00 52.94 128 ASP A O 1
ATOM 888 N N . SER A 1 129 ? -6.296 -20.521 -26.627 1.00 55.53 129 SER A N 1
ATOM 889 C CA . SER A 1 129 ? -6.411 -19.185 -26.065 1.00 55.53 129 SER A CA 1
ATOM 890 C C . SER A 1 129 ? -7.141 -19.411 -24.750 1.00 55.53 129 SER A C 1
ATOM 892 O O . SER A 1 129 ? -8.257 -19.923 -24.794 1.00 55.53 129 SER A O 1
ATOM 894 N N . SER A 1 130 ? -6.468 -19.117 -23.631 1.00 59.28 130 SER A N 1
ATOM 895 C CA . SER A 1 130 ? -6.858 -18.786 -22.233 1.00 59.28 130 SER A CA 1
ATOM 896 C C . SER A 1 130 ? -8.349 -18.551 -21.845 1.00 59.28 130 SER A C 1
ATOM 898 O O . SER A 1 130 ? -8.673 -17.918 -20.837 1.00 59.28 130 SER A O 1
ATOM 900 N N . CYS A 1 131 ? -9.302 -19.062 -22.616 1.00 61.72 131 CYS A N 1
ATOM 901 C CA . CYS A 1 131 ? -10.608 -18.480 -22.902 1.00 61.72 131 CYS A CA 1
ATOM 902 C C . CYS A 1 131 ? -11.738 -19.512 -22.968 1.00 61.72 131 CYS A C 1
ATOM 904 O O . CYS A 1 131 ? -12.904 -19.121 -23.141 1.00 61.72 131 CYS A O 1
ATOM 906 N N . ASP A 1 132 ? -11.462 -20.801 -22.756 1.00 52.81 132 ASP A N 1
ATOM 907 C CA . ASP A 1 132 ? -12.465 -21.803 -22.373 1.00 52.81 132 ASP A CA 1
ATOM 908 C C . ASP A 1 132 ? -12.426 -21.998 -20.839 1.00 52.81 132 ASP A C 1
ATOM 910 O O . ASP A 1 132 ? -11.357 -22.120 -20.254 1.00 52.81 132 ASP A O 1
ATOM 914 N N . PRO A 1 133 ? -13.568 -21.950 -20.119 1.00 56.25 133 PRO A N 1
ATOM 915 C CA . PRO A 1 133 ? -14.950 -21.862 -20.597 1.00 56.25 133 PRO A CA 1
ATOM 916 C C . PRO A 1 133 ? -15.484 -20.435 -20.689 1.00 56.25 133 PRO A C 1
ATOM 918 O O . PRO A 1 133 ? -16.706 -20.231 -20.696 1.00 56.25 133 PRO A O 1
ATOM 921 N N . VAL A 1 134 ? -14.602 -19.437 -20.699 1.00 56.25 134 VAL A N 1
ATOM 922 C CA . VAL A 1 134 ? -14.977 -18.048 -20.435 1.00 56.25 134 VAL A CA 1
ATOM 923 C C . VAL A 1 134 ? -15.656 -17.379 -21.635 1.00 56.25 134 VAL A C 1
ATOM 925 O O . VAL A 1 134 ? -16.587 -16.600 -21.429 1.00 56.25 134 VAL A O 1
ATOM 928 N N . GLY A 1 135 ? -15.357 -17.754 -22.879 1.00 62.97 135 GLY A N 1
ATOM 929 C CA . GLY A 1 135 ? -16.102 -17.239 -24.033 1.00 62.97 135 GLY A CA 1
ATOM 930 C C . GLY A 1 135 ? -15.443 -17.331 -25.406 1.00 62.97 135 GLY A C 1
ATOM 931 O O . GLY A 1 135 ? -16.043 -16.804 -26.347 1.00 62.97 135 GLY A O 1
ATOM 932 N N . GLY A 1 136 ? -14.287 -17.992 -25.537 1.00 72.06 136 GLY A N 1
ATOM 933 C CA . GLY A 1 136 ? -13.465 -18.017 -26.754 1.00 72.06 136 GLY A CA 1
ATOM 934 C C . GLY A 1 136 ? -12.771 -16.681 -27.036 1.00 72.06 136 GLY A C 1
ATOM 935 O O . GLY A 1 136 ? -13.134 -15.672 -26.436 1.00 72.06 136 GLY A O 1
ATOM 936 N N . ASP A 1 137 ? -11.831 -16.687 -27.971 1.00 74.06 137 ASP A N 1
ATOM 937 C CA . ASP A 1 137 ? -11.141 -15.523 -28.540 1.00 74.06 137 ASP A CA 1
ATOM 938 C C . ASP A 1 137 ? -11.462 -15.497 -30.051 1.00 74.06 137 ASP A C 1
ATOM 940 O O . ASP A 1 137 ? -11.283 -16.485 -30.769 1.00 74.06 137 ASP A O 1
ATOM 944 N N . THR A 1 138 ? -12.117 -14.432 -30.519 1.00 83.69 138 THR A N 1
ATOM 945 C CA . THR A 1 138 ? -12.678 -14.378 -31.881 1.00 83.69 138 THR A CA 1
ATOM 946 C C . THR A 1 138 ? -11.664 -13.914 -32.926 1.00 83.69 138 THR A C 1
ATOM 948 O O . THR A 1 138 ? -11.827 -14.270 -34.103 1.00 83.69 138 THR A O 1
ATOM 951 N N . ASP A 1 139 ? -10.662 -13.128 -32.546 1.00 75.06 139 ASP A N 1
ATOM 952 C CA . ASP A 1 139 ? -9.674 -12.538 -33.454 1.00 75.06 139 ASP A CA 1
ATOM 953 C C . ASP A 1 139 ? -8.235 -13.016 -33.215 1.00 75.06 139 ASP A C 1
ATOM 955 O O . ASP A 1 139 ? -7.407 -12.828 -34.114 1.00 75.06 139 ASP A O 1
ATOM 959 N N . GLY A 1 140 ? -8.003 -13.789 -32.153 1.00 80.56 140 GLY A N 1
ATOM 960 C CA . GLY A 1 140 ? -6.798 -14.584 -31.933 1.00 80.56 140 GLY A CA 1
ATOM 961 C C . GLY A 1 140 ? -5.627 -13.751 -31.439 1.00 80.56 140 GLY A C 1
ATOM 962 O O . GLY A 1 140 ? -4.507 -13.955 -31.916 1.00 80.56 140 GLY A O 1
ATOM 963 N N . ASP A 1 141 ? -5.903 -12.779 -30.577 1.00 80.06 141 ASP A N 1
ATOM 964 C CA . ASP A 1 141 ? -4.929 -11.843 -30.021 1.00 80.06 141 ASP A CA 1
ATOM 965 C C . ASP A 1 141 ? -4.484 -12.186 -28.594 1.00 80.06 141 ASP A C 1
ATOM 967 O O . ASP A 1 141 ? -3.612 -11.510 -28.055 1.00 80.06 141 ASP A O 1
ATOM 971 N N . GLY A 1 142 ? -5.046 -13.250 -28.011 1.00 76.06 142 GLY A N 1
ATOM 972 C CA . GLY A 1 142 ? -4.723 -13.716 -26.666 1.00 76.06 142 GLY A CA 1
ATOM 973 C C . GLY A 1 142 ? -5.670 -13.208 -25.576 1.00 76.06 142 GLY A C 1
ATOM 974 O O . GLY A 1 142 ? -5.527 -13.625 -24.421 1.00 76.06 142 GLY A O 1
ATOM 975 N N . VAL A 1 143 ? -6.663 -12.372 -25.907 1.00 80.38 143 VAL A N 1
ATOM 976 C CA . VAL A 1 143 ? -7.645 -11.821 -24.965 1.00 80.38 143 VAL A CA 1
ATOM 977 C C . VAL A 1 143 ? -9.038 -12.402 -25.221 1.00 80.38 143 VAL A C 1
ATOM 979 O O . VAL A 1 143 ? -9.598 -12.388 -26.310 1.00 80.38 143 VAL A O 1
ATOM 982 N N . CYS A 1 144 ? -9.673 -12.933 -24.177 1.00 84.06 144 CYS A N 1
ATOM 983 C CA . CYS A 1 144 ? -10.956 -13.618 -24.339 1.00 84.06 144 CYS A CA 1
ATOM 984 C C . CYS A 1 144 ? -12.108 -12.656 -24.620 1.00 84.06 144 CYS A C 1
ATOM 986 O O . CYS A 1 144 ? -12.271 -11.685 -23.895 1.00 84.06 144 CYS A O 1
ATOM 988 N N . ASN A 1 145 ? -13.044 -13.029 -25.500 1.00 81.19 145 ASN A N 1
ATOM 989 C CA . ASN A 1 145 ? -14.231 -12.245 -25.889 1.00 81.19 145 ASN A CA 1
ATOM 990 C C . ASN A 1 145 ? -14.989 -11.501 -24.754 1.00 81.19 145 ASN A C 1
ATOM 992 O O . ASN A 1 145 ? -15.607 -10.474 -25.032 1.00 81.19 145 ASN A O 1
ATOM 996 N N . PRO A 1 146 ? -15.103 -12.010 -23.503 1.00 81.88 146 PRO A N 1
ATOM 997 C CA . PRO A 1 146 ? -15.751 -11.268 -22.411 1.00 81.88 146 PRO A CA 1
ATOM 998 C C . PRO A 1 146 ? -14.892 -10.174 -21.761 1.00 81.88 146 PRO A C 1
ATOM 1000 O O . PRO A 1 146 ? -15.444 -9.368 -21.008 1.00 81.88 146 PRO A O 1
ATOM 1003 N N . TYR A 1 147 ? -13.583 -10.212 -21.985 1.00 85.75 147 TYR A N 1
ATOM 1004 C CA . TYR A 1 147 ? -12.560 -9.313 -21.450 1.00 85.75 147 TYR A CA 1
ATOM 1005 C C . TYR A 1 147 ? -11.887 -8.482 -22.539 1.00 85.75 147 TYR A C 1
ATOM 1007 O O . TYR A 1 147 ? -11.345 -7.436 -22.220 1.00 85.75 147 TYR A O 1
ATOM 1015 N N . ASP A 1 148 ? -11.999 -8.930 -23.784 1.00 87.12 148 ASP A N 1
ATOM 1016 C CA . ASP A 1 148 ? -11.531 -8.260 -24.975 1.00 87.12 148 ASP A CA 1
ATOM 1017 C C . ASP A 1 148 ? -12.430 -7.056 -25.296 1.00 87.12 148 ASP A C 1
ATOM 1019 O O . ASP A 1 148 ? -13.617 -7.187 -25.636 1.00 87.12 148 ASP A O 1
ATOM 1023 N N . ASN A 1 149 ? -11.865 -5.860 -25.148 1.00 87.69 149 ASN A N 1
ATOM 1024 C CA . ASN A 1 149 ? -12.501 -4.593 -25.486 1.00 87.69 149 ASN A CA 1
ATOM 1025 C C . ASN A 1 149 ? -12.641 -4.392 -27.010 1.00 87.69 149 ASN A C 1
ATOM 1027 O O . ASN A 1 149 ? -13.285 -3.428 -27.435 1.00 87.69 149 ASN A O 1
ATOM 1031 N N . CYS A 1 150 ? -12.150 -5.340 -27.816 1.00 91.06 150 CYS A N 1
ATOM 1032 C CA . CYS A 1 150 ? -12.128 -5.318 -29.267 1.00 91.06 150 CYS A CA 1
ATOM 1033 C C . CYS A 1 150 ? -12.314 -6.664 -29.980 1.00 91.06 150 CYS A C 1
ATOM 1035 O O . CYS A 1 150 ? -11.806 -6.805 -31.077 1.00 91.06 150 CYS A O 1
ATOM 1037 N N . VAL A 1 151 ? -13.251 -7.496 -29.501 1.00 89.25 151 VAL A N 1
ATOM 1038 C CA . VAL A 1 151 ? -13.785 -8.811 -29.987 1.00 89.25 151 VAL A CA 1
ATOM 1039 C C . VAL A 1 151 ? -13.703 -9.201 -31.488 1.00 89.25 151 VAL A C 1
ATOM 1041 O O . VAL A 1 151 ? -14.032 -10.327 -31.855 1.00 89.25 151 VAL A O 1
ATOM 1044 N N . GLY A 1 152 ? -13.436 -8.311 -32.438 1.00 86.50 152 GLY A N 1
ATOM 1045 C CA . GLY A 1 152 ? -13.181 -8.685 -33.833 1.00 86.50 152 GLY A CA 1
ATOM 1046 C C . GLY A 1 152 ? -11.960 -8.029 -34.478 1.00 86.50 152 GLY A C 1
ATOM 1047 O O . GLY A 1 152 ? -11.845 -8.124 -35.707 1.00 86.50 152 GLY A O 1
ATOM 1048 N N . THR A 1 153 ? -11.117 -7.354 -33.703 1.00 88.25 153 THR A N 1
ATOM 1049 C CA . THR A 1 153 ? -9.868 -6.718 -34.108 1.00 88.25 153 THR A CA 1
ATOM 1050 C C . THR A 1 153 ? -8.801 -6.928 -33.030 1.00 88.25 153 THR A C 1
ATOM 1052 O O . THR A 1 153 ? -8.803 -6.212 -32.042 1.00 88.25 153 THR A O 1
ATOM 1055 N N . ALA A 1 154 ? -7.827 -7.789 -33.325 1.00 89.31 154 ALA A N 1
ATOM 1056 C CA . ALA A 1 154 ? -6.714 -8.102 -32.436 1.00 89.31 154 ALA A CA 1
ATOM 1057 C C . ALA A 1 154 ? -5.981 -6.871 -31.858 1.00 89.31 154 ALA A C 1
ATOM 1059 O O . ALA A 1 154 ? -5.447 -6.056 -32.624 1.00 89.31 154 ALA A O 1
ATOM 1060 N N . ASN A 1 155 ? -5.908 -6.797 -30.530 1.00 87.50 155 ASN A N 1
ATOM 1061 C CA . ASN A 1 155 ? -5.201 -5.833 -29.688 1.00 87.50 155 ASN A CA 1
ATOM 1062 C C . ASN A 1 155 ? -4.867 -6.434 -28.303 1.00 87.50 155 ASN A C 1
ATOM 1064 O O . ASN A 1 155 ? -5.476 -6.126 -27.275 1.00 87.50 155 ASN A O 1
ATOM 1068 N N . GLU A 1 156 ? -3.805 -7.236 -28.277 1.00 90.44 156 GLU A N 1
ATOM 1069 C CA . GLU A 1 156 ? -3.264 -7.894 -27.077 1.00 90.44 156 GLU A CA 1
ATOM 1070 C C . GLU A 1 156 ? -3.008 -6.927 -25.898 1.00 90.44 156 GLU A C 1
ATOM 1072 O O . GLU A 1 156 ? -3.117 -7.304 -24.734 1.00 90.44 156 GLU A O 1
ATOM 1077 N N . ASP A 1 157 ? -2.713 -5.655 -26.184 1.00 85.94 157 ASP A N 1
ATOM 1078 C CA . ASP A 1 157 ? -2.435 -4.618 -25.184 1.00 85.94 157 ASP A CA 1
ATOM 1079 C C . ASP A 1 157 ? -3.678 -4.085 -24.450 1.00 85.94 157 ASP A C 1
ATOM 1081 O O . ASP A 1 157 ? -3.541 -3.427 -23.414 1.00 85.94 157 ASP A O 1
ATOM 1085 N N . GLN A 1 158 ? -4.878 -4.362 -24.977 1.00 89.31 158 GLN A N 1
ATOM 1086 C CA . GLN A 1 158 ? -6.172 -3.906 -24.463 1.00 89.31 158 GLN A CA 1
ATOM 1087 C C . GLN A 1 158 ? -6.196 -2.414 -24.112 1.00 89.31 158 GLN A C 1
ATOM 1089 O O . GLN A 1 158 ? -6.937 -1.993 -23.216 1.00 89.31 158 GLN A O 1
ATOM 1094 N N . LEU A 1 159 ? -5.402 -1.602 -24.818 1.00 82.19 159 LEU A N 1
ATOM 1095 C CA . LEU A 1 159 ? -5.382 -0.163 -24.598 1.00 82.19 159 LEU A CA 1
ATOM 1096 C C . LEU A 1 159 ? -6.778 0.402 -24.881 1.00 82.19 159 LEU A C 1
ATOM 1098 O O . LEU A 1 159 ? -7.399 0.100 -25.896 1.00 82.19 159 LEU A O 1
ATOM 1102 N N . ASP A 1 160 ? -7.286 1.145 -23.903 1.00 70.88 160 ASP A N 1
ATOM 1103 C CA . ASP A 1 160 ? -8.584 1.821 -23.899 1.00 70.88 160 ASP A CA 1
ATOM 1104 C C . ASP A 1 160 ? -8.313 3.234 -23.377 1.00 70.88 160 ASP A C 1
ATOM 1106 O O . ASP A 1 160 ? -8.425 3.525 -22.177 1.00 70.88 160 ASP A O 1
ATOM 1110 N N . GLY A 1 161 ? -7.797 4.078 -24.272 1.00 66.81 161 GLY A N 1
ATOM 1111 C CA . GLY A 1 161 ? -7.237 5.388 -23.951 1.00 66.81 161 GLY A CA 1
ATOM 1112 C C . GLY A 1 161 ? -8.239 6.348 -23.306 1.00 66.81 161 GLY A C 1
ATOM 1113 O O . GLY A 1 161 ? -7.838 7.251 -22.559 1.00 66.81 161 GLY A O 1
ATOM 1114 N N . ASP A 1 162 ? -9.537 6.145 -23.538 1.00 65.75 162 ASP A N 1
ATOM 1115 C CA . ASP A 1 162 ? -10.617 6.996 -23.034 1.00 65.75 162 ASP A CA 1
ATOM 1116 C C . ASP A 1 162 ? -11.494 6.333 -21.948 1.00 65.75 162 ASP A C 1
ATOM 1118 O O . ASP A 1 162 ? -12.222 7.027 -21.216 1.00 65.75 162 ASP A O 1
ATOM 1122 N N . GLY A 1 163 ? -11.337 5.022 -21.752 1.00 73.19 163 GLY A N 1
ATOM 1123 C CA . GLY A 1 163 ? -11.994 4.223 -20.726 1.00 73.19 163 GLY A CA 1
ATOM 1124 C C . GLY A 1 163 ? -13.477 3.971 -20.999 1.00 73.19 163 GLY A C 1
ATOM 1125 O O . GLY A 1 163 ? -14.243 3.789 -20.036 1.00 73.19 163 GLY A O 1
ATOM 1126 N N . ASP A 1 164 ? -13.928 4.048 -22.255 1.00 74.06 164 ASP A N 1
ATOM 1127 C CA . ASP A 1 164 ? -15.329 3.839 -22.631 1.00 74.06 164 ASP A CA 1
ATOM 1128 C C . ASP A 1 164 ? -15.719 2.356 -22.797 1.00 74.06 164 ASP A C 1
ATOM 1130 O O . ASP A 1 164 ? -16.919 2.025 -22.802 1.00 74.06 164 ASP A O 1
ATOM 1134 N N . GLY A 1 165 ? -14.724 1.463 -22.784 1.00 78.94 165 GLY A N 1
ATOM 1135 C CA . GLY A 1 165 ? -14.874 0.017 -22.889 1.00 78.94 165 GLY A CA 1
ATOM 1136 C C . GLY A 1 165 ? -14.821 -0.528 -24.318 1.00 78.94 165 GLY A C 1
ATOM 1137 O O . GLY A 1 165 ? -15.177 -1.696 -24.505 1.00 78.94 165 GLY A O 1
ATOM 1138 N N . LEU A 1 166 ? -14.436 0.287 -25.304 1.00 82.31 166 LEU A N 1
ATOM 1139 C CA . LEU A 1 166 ? -13.941 -0.132 -26.616 1.00 82.31 166 LEU A CA 1
ATOM 1140 C C . LEU A 1 166 ? -12.431 0.123 -26.670 1.00 82.31 166 LEU A C 1
ATOM 1142 O O . LEU A 1 166 ? -11.989 1.209 -26.332 1.00 82.31 166 LEU A O 1
ATOM 1146 N N . GLY A 1 167 ? -11.637 -0.862 -27.086 1.00 85.81 167 GLY A N 1
ATOM 1147 C CA . GLY A 1 167 ? -10.191 -0.661 -27.206 1.00 85.81 167 GLY A CA 1
ATOM 1148 C C . GLY A 1 167 ? -9.813 0.207 -28.402 1.00 85.81 167 GLY A C 1
ATOM 1149 O O . GLY A 1 167 ? -10.523 0.234 -29.413 1.00 85.81 167 GLY A O 1
ATOM 1150 N N . ASP A 1 168 ? -8.652 0.851 -28.331 1.00 78.06 168 ASP A N 1
ATOM 1151 C CA . ASP A 1 168 ? -8.145 1.790 -29.341 1.00 78.06 168 ASP A CA 1
ATOM 1152 C C . ASP A 1 168 ? -8.148 1.166 -30.756 1.00 78.06 168 ASP A C 1
ATOM 1154 O O . ASP A 1 168 ? -8.448 1.814 -31.761 1.00 78.06 168 ASP A O 1
ATOM 1158 N N . ALA A 1 169 ? -7.901 -0.145 -30.855 1.00 82.06 169 ALA A N 1
ATOM 1159 C CA . ALA A 1 169 ? -7.856 -0.875 -32.122 1.00 82.06 169 ALA A CA 1
ATOM 1160 C C . ALA A 1 169 ? -9.213 -1.024 -32.839 1.00 82.06 169 ALA A C 1
ATOM 1162 O O . ALA A 1 169 ? -9.261 -1.243 -34.058 1.00 82.06 169 ALA A O 1
ATOM 1163 N N . CYS A 1 170 ? -10.328 -0.932 -32.116 1.00 81.44 170 CYS A N 1
ATOM 1164 C CA . CYS A 1 170 ? -11.677 -1.100 -32.659 1.00 81.44 170 CYS A CA 1
ATOM 1165 C C . CYS A 1 170 ? -12.635 0.037 -32.293 1.00 81.44 170 CYS A C 1
ATOM 1167 O O . CYS A 1 170 ? -13.791 0.012 -32.747 1.00 81.44 170 CYS A O 1
ATOM 1169 N N . ASP A 1 171 ? -12.172 1.026 -31.530 1.00 75.50 171 ASP A N 1
ATOM 1170 C CA . ASP A 1 171 ? -12.909 2.236 -31.232 1.00 75.50 171 ASP A CA 1
ATOM 1171 C C . ASP A 1 171 ? -12.931 3.158 -32.470 1.00 75.50 171 ASP A C 1
ATOM 1173 O O . ASP A 1 171 ? -11.908 3.668 -32.930 1.00 75.50 171 ASP A O 1
ATOM 1177 N N . PRO A 1 172 ? -14.108 3.396 -33.081 1.00 62.09 172 PRO A N 1
ATOM 1178 C CA . PRO A 1 172 ? -14.231 4.325 -34.201 1.00 62.09 172 PRO A CA 1
ATOM 1179 C C . PRO A 1 172 ? -14.005 5.802 -33.825 1.00 62.09 172 PRO A C 1
ATOM 1181 O O . PRO A 1 172 ? -14.083 6.651 -34.722 1.00 62.09 172 PRO A O 1
ATOM 1184 N N . VAL A 1 173 ? -13.828 6.119 -32.541 1.00 58.88 173 VAL A N 1
ATOM 1185 C CA . VAL A 1 173 ? -13.535 7.445 -31.987 1.00 58.88 173 VAL A CA 1
ATOM 1186 C C . VAL A 1 173 ? -12.476 7.337 -30.883 1.00 58.88 173 VAL A C 1
ATOM 1188 O O . VAL A 1 173 ? -12.710 7.857 -29.800 1.00 58.88 173 VAL A O 1
ATOM 1191 N N . ASP A 1 174 ? -11.326 6.723 -31.203 1.00 52.88 174 ASP A N 1
ATOM 1192 C CA . ASP A 1 174 ? -10.135 6.684 -30.338 1.00 52.88 174 ASP A CA 1
ATOM 1193 C C . ASP A 1 174 ? -9.938 8.028 -29.615 1.00 52.88 174 ASP A C 1
ATOM 1195 O O . ASP A 1 174 ? -9.865 9.110 -30.219 1.00 52.88 174 ASP A O 1
ATOM 1199 N N . GLY A 1 175 ? -10.025 7.942 -28.294 1.00 48.16 175 GLY A N 1
ATOM 1200 C CA . GLY A 1 175 ? -10.381 9.033 -27.417 1.00 48.16 175 GLY A CA 1
ATOM 1201 C C . GLY A 1 175 ? -9.306 9.384 -26.404 1.00 48.16 175 GLY A C 1
ATOM 1202 O O . GLY A 1 175 ? -9.655 9.945 -25.360 1.00 48.16 175 GLY A O 1
ATOM 1203 N N . VAL A 1 176 ? -8.011 9.230 -26.706 1.00 47.88 176 VAL A N 1
ATOM 1204 C CA . VAL A 1 176 ? -7.065 10.222 -26.166 1.00 47.88 176 VAL A CA 1
ATOM 1205 C C . VAL A 1 176 ? -7.347 11.559 -26.849 1.00 47.88 176 VAL A C 1
ATOM 1207 O O . VAL A 1 176 ? -6.579 12.080 -27.650 1.00 47.88 176 VAL A O 1
ATOM 1210 N N . ASP A 1 177 ? -8.452 12.198 -26.478 1.00 51.66 177 ASP A N 1
ATOM 1211 C CA . ASP A 1 177 ? -8.669 13.592 -26.804 1.00 51.66 177 ASP A CA 1
ATOM 1212 C C . ASP A 1 177 ? -7.748 14.420 -25.885 1.00 51.66 177 ASP A C 1
ATOM 1214 O O . ASP A 1 177 ? -8.179 15.052 -24.912 1.00 51.66 177 ASP A O 1
ATOM 1218 N N . VAL A 1 178 ? -6.448 14.487 -26.226 1.00 53.00 178 VAL A N 1
ATOM 1219 C CA . VAL A 1 178 ? -5.511 15.537 -25.758 1.00 53.00 178 VAL A CA 1
ATOM 1220 C C . VAL A 1 178 ? -6.136 16.928 -25.964 1.00 53.00 178 VAL A C 1
ATOM 1222 O O . VAL A 1 178 ? -5.768 17.912 -25.293 1.00 53.00 178 VAL A O 1
ATOM 1225 N N . CYS A 1 179 ? -7.128 17.003 -26.855 1.00 59.06 179 CYS A N 1
ATOM 1226 C CA . CYS A 1 179 ? -7.851 18.166 -27.318 1.00 59.06 179 CYS A CA 1
ATOM 1227 C C . CYS A 1 179 ? -9.247 18.319 -26.678 1.00 59.06 179 CYS A C 1
ATOM 1229 O O . CYS A 1 179 ? -10.000 19.229 -27.071 1.00 59.06 179 CYS A O 1
ATOM 1231 N N . ALA A 1 180 ? -9.543 17.546 -25.616 1.00 51.19 180 ALA A N 1
ATOM 1232 C CA . ALA A 1 180 ? -10.782 17.608 -24.846 1.00 51.19 180 ALA A CA 1
ATOM 1233 C C . ALA A 1 180 ? -10.865 18.957 -24.143 1.00 51.19 180 ALA A C 1
ATOM 1235 O O . ALA A 1 180 ? -10.225 19.237 -23.127 1.00 51.19 180 ALA A O 1
ATOM 1236 N N . GLY A 1 181 ? -11.654 19.853 -24.735 1.00 57.44 181 GLY A N 1
ATOM 1237 C CA . GLY A 1 181 ? -11.743 21.255 -24.325 1.00 57.44 181 GLY A CA 1
ATOM 1238 C C . GLY A 1 181 ? -10.724 22.201 -24.978 1.00 57.44 181 GLY A C 1
ATOM 1239 O O . GLY A 1 181 ? -10.736 23.387 -24.643 1.00 57.44 181 GLY A O 1
ATOM 1240 N N . LYS A 1 182 ? -9.902 21.727 -25.925 1.00 60.03 182 LYS A N 1
ATOM 1241 C CA . LYS A 1 182 ? -8.966 22.520 -26.750 1.00 60.03 182 LYS A CA 1
ATOM 1242 C C . LYS A 1 182 ? -9.345 22.606 -28.238 1.00 60.03 182 LYS A C 1
ATOM 1244 O O . LYS A 1 182 ? -8.689 23.333 -28.967 1.00 60.03 182 LYS A O 1
ATOM 1249 N N . GLY A 1 183 ? -10.443 21.984 -28.672 1.00 68.25 183 GLY A N 1
ATOM 1250 C CA . GLY A 1 183 ? -11.027 22.230 -30.002 1.00 68.25 183 GLY A CA 1
ATOM 1251 C C . GLY A 1 183 ? -11.122 21.020 -30.928 1.00 68.25 183 GLY A C 1
ATOM 1252 O O . GLY A 1 183 ? -11.661 21.190 -32.018 1.00 68.25 183 GLY A O 1
ATOM 1253 N N . GLY A 1 184 ? -10.700 19.837 -30.470 1.00 74.38 184 GLY A N 1
ATOM 1254 C CA . GLY A 1 184 ? -10.599 18.613 -31.272 1.00 74.38 184 GLY A CA 1
ATOM 1255 C C . GLY A 1 184 ? -9.278 18.518 -32.039 1.00 74.38 184 GLY A C 1
ATOM 1256 O O . GLY A 1 184 ? -8.457 19.430 -31.946 1.00 74.38 184 GLY A O 1
ATOM 1257 N N . ASP A 1 185 ? -9.125 17.430 -32.779 1.00 77.75 185 ASP A N 1
ATOM 1258 C CA . ASP A 1 185 ? -8.114 17.133 -33.802 1.00 77.75 185 ASP A CA 1
ATOM 1259 C C . ASP A 1 185 ? -8.930 16.628 -35.014 1.00 77.75 185 ASP A C 1
ATOM 1261 O O . ASP A 1 185 ? -9.789 15.758 -34.849 1.00 77.75 185 ASP A O 1
ATOM 1265 N N . ALA A 1 186 ? -8.840 17.292 -36.172 1.00 83.25 186 ALA A N 1
ATOM 1266 C CA . ALA A 1 186 ? -9.786 17.053 -37.280 1.00 83.25 186 ALA A CA 1
ATOM 1267 C C . ALA A 1 186 ? -9.221 16.150 -38.376 1.00 83.25 186 ALA A C 1
ATOM 1269 O O . ALA A 1 186 ? -9.993 15.619 -39.183 1.00 83.25 186 ALA A O 1
ATOM 1270 N N . ASP A 1 187 ? -7.911 15.987 -38.403 1.00 78.62 187 ASP A N 1
ATOM 1271 C CA . ASP A 1 187 ? -7.134 15.270 -39.396 1.00 78.62 187 ASP A CA 1
ATOM 1272 C C . ASP A 1 187 ? -6.346 14.095 -38.807 1.00 78.62 187 ASP A C 1
ATOM 1274 O O . ASP A 1 187 ? -5.916 13.245 -39.588 1.00 78.62 187 ASP A O 1
ATOM 1278 N N . ALA A 1 188 ? -6.352 13.943 -37.478 1.00 82.44 188 ALA A N 1
ATOM 1279 C CA . ALA A 1 188 ? -5.891 12.773 -36.732 1.00 82.44 188 ALA A CA 1
ATOM 1280 C C . ALA A 1 188 ? -4.381 12.550 -36.869 1.00 82.44 188 ALA A C 1
ATOM 1282 O O . ALA A 1 188 ? -3.926 11.494 -37.317 1.00 82.44 188 ALA A O 1
ATOM 1283 N N . ASP A 1 189 ? -3.622 13.585 -36.525 1.00 82.62 189 ASP A N 1
ATOM 1284 C CA . ASP A 1 189 ? -2.158 13.605 -36.535 1.00 82.62 189 ASP A CA 1
ATOM 1285 C C . ASP A 1 189 ? -1.547 13.802 -35.134 1.00 82.62 189 ASP A C 1
ATOM 1287 O O . ASP A 1 189 ? -0.339 14.002 -34.999 1.00 82.62 189 ASP A O 1
ATOM 1291 N N . ASP A 1 190 ? -2.395 13.715 -34.106 1.00 79.50 190 ASP A N 1
ATOM 1292 C CA . ASP A 1 190 ? -2.103 13.884 -32.684 1.00 79.50 190 ASP A CA 1
ATOM 1293 C C . ASP A 1 190 ? -1.791 15.334 -32.253 1.00 79.50 190 ASP A C 1
ATOM 1295 O O . ASP A 1 190 ? -1.325 15.575 -31.128 1.00 79.50 190 ASP A O 1
ATOM 1299 N N . VAL A 1 191 ? -2.114 16.336 -33.087 1.00 81.38 191 VAL A N 1
ATOM 1300 C CA . VAL A 1 191 ? -1.993 17.765 -32.760 1.00 81.38 191 VAL A CA 1
ATOM 1301 C C . VAL A 1 191 ? -3.363 18.453 -32.698 1.00 81.38 191 VAL A C 1
ATOM 1303 O O . VAL A 1 191 ? -4.164 18.499 -33.620 1.00 81.38 191 VAL A O 1
ATOM 1306 N N . CYS A 1 192 ? -3.665 19.081 -31.558 1.00 86.25 192 CYS A N 1
ATOM 1307 C CA . CYS A 1 192 ? -4.960 19.738 -31.373 1.00 86.25 192 CYS A CA 1
ATOM 1308 C C . CYS A 1 192 ? -5.159 20.952 -32.280 1.00 86.25 192 CYS A C 1
ATOM 1310 O O . CYS A 1 192 ? -4.317 21.840 -32.287 1.00 86.25 192 CYS A O 1
ATOM 1312 N N . GLN A 1 193 ? -6.370 21.134 -32.811 1.00 83.38 193 GLN A N 1
ATOM 1313 C CA . GLN A 1 193 ? -6.824 22.248 -33.668 1.00 83.38 193 GLN A CA 1
ATOM 1314 C C . GLN A 1 193 ? -6.406 23.665 -33.234 1.00 83.38 193 GLN A C 1
ATOM 1316 O O . GLN A 1 193 ? -6.346 24.590 -34.039 1.00 83.38 193 GLN A O 1
ATOM 1321 N N . SER A 1 194 ? -6.201 23.901 -31.935 1.00 82.00 194 SER A N 1
ATOM 1322 C CA . SER A 1 194 ? -5.754 25.203 -31.418 1.00 82.00 194 SER A CA 1
ATOM 1323 C C . SER A 1 194 ? -4.232 25.407 -31.409 1.00 82.00 194 SER A C 1
ATOM 1325 O O . SER A 1 194 ? -3.779 26.501 -31.072 1.00 82.00 194 SER A O 1
ATOM 1327 N N . PHE A 1 195 ? -3.478 24.349 -31.677 1.00 86.56 195 PHE A N 1
ATOM 1328 C CA . PHE A 1 195 ? -2.019 24.241 -31.659 1.00 86.56 195 PHE A CA 1
ATOM 1329 C C . PHE A 1 195 ? -1.454 23.682 -32.967 1.00 86.56 195 PHE A C 1
ATOM 1331 O O . PHE A 1 195 ? -0.252 23.795 -33.158 1.00 86.56 195 PHE A O 1
ATOM 1338 N N . ASP A 1 196 ? -2.319 23.148 -33.822 1.00 90.19 196 ASP A N 1
ATOM 1339 C CA . ASP A 1 196 ? -1.996 22.600 -35.123 1.00 90.19 196 ASP A CA 1
ATOM 1340 C C . ASP A 1 196 ? -1.866 23.706 -36.186 1.00 90.19 196 ASP A C 1
ATOM 1342 O O . ASP A 1 196 ? -2.798 24.492 -36.416 1.00 90.19 196 ASP A O 1
ATOM 1346 N N . ASN A 1 197 ? -0.682 23.801 -36.795 1.00 90.69 197 ASN A N 1
ATOM 1347 C CA . ASN A 1 197 ? -0.398 24.712 -37.901 1.00 90.69 197 ASN A CA 1
ATOM 1348 C C . ASN A 1 197 ? -0.910 24.194 -39.260 1.00 90.69 197 ASN A C 1
ATOM 1350 O O . ASN A 1 197 ? -0.915 24.971 -40.218 1.00 90.69 197 ASN A O 1
ATOM 1354 N N . CYS A 1 198 ? -1.449 22.970 -39.327 1.00 93.06 198 CYS A N 1
ATOM 1355 C CA . CYS A 1 198 ? -2.188 22.415 -40.459 1.00 93.06 198 CYS A CA 1
ATOM 1356 C C . CYS A 1 198 ? -3.493 21.680 -40.094 1.00 93.06 198 CYS A C 1
ATOM 1358 O O . CYS A 1 198 ? -3.651 20.527 -40.466 1.00 93.06 198 CYS A O 1
ATOM 1360 N N . PRO A 1 199 ? -4.533 22.401 -39.617 1.00 90.06 199 PRO A N 1
ATOM 1361 C CA . PRO A 1 199 ? -5.785 21.855 -39.050 1.00 90.06 199 PRO A CA 1
ATOM 1362 C C . PRO A 1 199 ? -6.613 20.837 -39.852 1.00 90.06 199 PRO A C 1
ATOM 1364 O O . PRO A 1 199 ? -7.679 20.432 -39.393 1.00 90.06 199 PRO A O 1
ATOM 1367 N N . ASP A 1 200 ? -6.262 20.553 -41.100 1.00 91.62 200 ASP A N 1
ATOM 1368 C CA . ASP A 1 200 ? -6.997 19.648 -41.983 1.00 91.62 200 ASP A CA 1
ATOM 1369 C C . ASP A 1 200 ? -6.042 18.699 -42.762 1.00 91.62 200 ASP A C 1
ATOM 1371 O O . ASP A 1 200 ? -6.497 18.013 -43.690 1.00 91.62 200 ASP A O 1
ATOM 1375 N N . VAL A 1 201 ? -4.729 18.703 -42.482 1.00 89.81 201 VAL A N 1
ATOM 1376 C CA . VAL A 1 201 ? -3.697 17.919 -43.186 1.00 89.81 201 VAL A CA 1
ATOM 1377 C C . VAL A 1 201 ? -2.643 17.386 -42.197 1.00 89.81 201 VAL A C 1
ATOM 1379 O O . VAL A 1 201 ? -1.820 18.182 -41.754 1.00 89.81 201 VAL A O 1
ATOM 1382 N N . PRO A 1 202 ? -2.540 16.053 -42.002 1.00 91.62 202 PRO A N 1
ATOM 1383 C CA . PRO A 1 202 ? -1.693 15.487 -40.954 1.00 91.62 202 PRO A CA 1
ATOM 1384 C C . PRO A 1 202 ? -0.213 15.857 -41.065 1.00 91.62 202 PRO A C 1
ATOM 1386 O O . PRO A 1 202 ? 0.431 15.528 -42.072 1.00 91.62 202 PRO A O 1
ATOM 1389 N N . ASN A 1 203 ? 0.339 16.471 -40.019 1.00 89.62 203 ASN A N 1
ATOM 1390 C CA . ASN A 1 203 ? 1.750 16.813 -39.847 1.00 89.62 203 ASN A CA 1
ATOM 1391 C C . ASN A 1 203 ? 2.178 16.819 -38.355 1.00 89.62 203 ASN A C 1
ATOM 1393 O O . ASN A 1 203 ? 2.454 17.874 -37.770 1.00 89.62 203 ASN A O 1
ATOM 1397 N N . PRO A 1 204 ? 2.384 15.628 -37.754 1.00 89.56 204 PRO A N 1
ATOM 1398 C CA . PRO A 1 204 ? 2.729 15.495 -36.332 1.00 89.56 204 PRO A CA 1
ATOM 1399 C C . PRO A 1 204 ? 4.022 16.224 -35.914 1.00 89.56 204 PRO A C 1
ATOM 1401 O O . PRO A 1 204 ? 4.259 16.481 -34.734 1.00 89.56 204 PRO A O 1
ATOM 1404 N N . ASP A 1 205 ? 4.896 16.542 -36.874 1.00 88.00 205 ASP A N 1
ATOM 1405 C CA . ASP A 1 205 ? 6.170 17.233 -36.662 1.00 88.00 205 ASP A CA 1
ATOM 1406 C C . ASP A 1 205 ? 6.044 18.764 -36.557 1.00 88.00 205 ASP A C 1
ATOM 1408 O O . ASP A 1 205 ? 6.979 19.418 -36.085 1.00 88.00 205 ASP A O 1
ATOM 1412 N N . GLN A 1 206 ? 4.899 19.326 -36.963 1.00 92.06 206 GLN A N 1
ATOM 1413 C CA . GLN A 1 206 ? 4.560 20.751 -36.908 1.00 92.06 206 GLN A CA 1
ATOM 1414 C C . GLN A 1 206 ? 5.649 21.664 -37.498 1.00 92.06 206 GLN A C 1
ATOM 1416 O O . GLN A 1 206 ? 5.836 22.799 -37.048 1.00 92.06 206 GLN A O 1
ATOM 1421 N N . ILE A 1 207 ? 6.378 21.184 -38.512 1.00 87.19 207 ILE A N 1
ATOM 1422 C CA . ILE A 1 207 ? 7.422 21.969 -39.179 1.00 87.19 207 ILE A CA 1
ATOM 1423 C C . ILE A 1 207 ? 6.777 23.165 -39.896 1.00 87.19 207 ILE A C 1
ATOM 1425 O O . ILE A 1 207 ? 5.801 23.013 -40.626 1.00 87.19 207 ILE A O 1
ATOM 1429 N N . ASP A 1 208 ? 7.332 24.350 -39.645 1.00 81.00 208 ASP A N 1
ATOM 1430 C CA . ASP A 1 208 ? 6.925 25.646 -40.200 1.00 81.00 208 ASP A CA 1
ATOM 1431 C C . ASP A 1 208 ? 8.209 26.441 -40.496 1.00 81.00 208 ASP A C 1
ATOM 1433 O O . ASP A 1 208 ? 8.754 27.151 -39.636 1.00 81.00 208 ASP A O 1
ATOM 1437 N N . GLN A 1 209 ? 8.785 26.189 -41.676 1.00 79.25 209 GLN A N 1
ATOM 1438 C CA . GLN A 1 209 ? 10.127 26.659 -42.036 1.00 79.25 209 GLN A CA 1
ATOM 1439 C C . GLN A 1 209 ? 10.223 28.180 -42.172 1.00 79.25 209 GLN A C 1
ATOM 1441 O O . GLN A 1 209 ? 11.277 28.750 -41.866 1.00 79.25 209 GLN A O 1
ATOM 1446 N N . ASP A 1 210 ? 9.156 28.845 -42.613 1.00 70.75 210 ASP A N 1
ATOM 1447 C CA . ASP A 1 210 ? 9.109 30.302 -42.738 1.00 70.75 210 ASP A CA 1
ATOM 1448 C C . ASP A 1 210 ? 8.459 31.008 -41.530 1.00 70.75 210 ASP A C 1
ATOM 1450 O O . ASP A 1 210 ? 8.570 32.234 -41.391 1.00 70.75 210 ASP A O 1
ATOM 1454 N N . SER A 1 211 ? 7.928 30.226 -40.583 1.00 83.19 211 SER A N 1
ATOM 1455 C CA . SER A 1 211 ? 7.336 30.667 -39.318 1.00 83.19 211 SER A CA 1
ATOM 1456 C C . SER A 1 211 ? 6.131 31.595 -39.499 1.00 83.19 211 SER A C 1
ATOM 1458 O O . SER A 1 211 ? 5.902 32.485 -38.661 1.00 83.19 211 SER A O 1
ATOM 1460 N N . ASP A 1 212 ? 5.380 31.438 -40.590 1.00 78.69 212 ASP A N 1
ATOM 1461 C CA . ASP A 1 212 ? 4.199 32.249 -40.890 1.00 78.69 212 ASP A CA 1
ATOM 1462 C C . ASP A 1 212 ? 2.932 31.780 -40.135 1.00 78.69 212 ASP A C 1
ATOM 1464 O O . ASP A 1 212 ? 1.946 32.529 -40.019 1.00 78.69 212 ASP A O 1
ATOM 1468 N N . GLY A 1 213 ? 3.011 30.604 -39.500 1.00 84.88 213 GLY A N 1
ATOM 1469 C CA . GLY A 1 213 ? 1.953 29.976 -38.716 1.00 84.88 213 GLY A CA 1
ATOM 1470 C C . GLY A 1 213 ? 1.082 28.991 -39.498 1.00 84.88 213 GLY A C 1
ATOM 1471 O O . GLY A 1 213 ? 0.070 28.549 -38.944 1.00 84.88 213 GLY A O 1
ATOM 1472 N N . ILE A 1 214 ? 1.438 28.674 -40.745 1.00 87.62 214 ILE A N 1
ATOM 1473 C CA . ILE A 1 214 ? 0.890 27.593 -41.567 1.00 87.62 214 ILE A CA 1
ATOM 1474 C C . ILE A 1 214 ? 2.000 26.547 -41.734 1.00 87.62 214 ILE A C 1
ATOM 1476 O O . ILE A 1 214 ? 3.090 26.864 -42.182 1.00 87.62 214 ILE A O 1
ATOM 1480 N N . GLY A 1 215 ? 1.756 25.295 -41.349 1.00 91.31 215 GLY A N 1
ATOM 1481 C CA . GLY A 1 215 ? 2.787 24.257 -41.426 1.00 91.31 215 GLY A CA 1
ATOM 1482 C C . GLY A 1 215 ? 3.117 23.853 -42.863 1.00 91.31 215 GLY A C 1
ATOM 1483 O O . GLY A 1 215 ? 2.251 23.867 -43.741 1.00 91.31 215 GLY A O 1
ATOM 1484 N N . ASP A 1 216 ? 4.346 23.391 -43.094 1.00 85.31 216 ASP A N 1
ATOM 1485 C CA . ASP A 1 216 ? 4.862 23.031 -44.424 1.00 85.31 216 ASP A CA 1
ATOM 1486 C C . ASP A 1 216 ? 3.959 22.014 -45.165 1.00 85.31 216 ASP A C 1
ATOM 1488 O O . ASP A 1 216 ? 3.921 21.966 -46.396 1.00 85.31 216 ASP A O 1
ATOM 1492 N N . ALA A 1 217 ? 3.220 21.178 -44.425 1.00 87.38 217 ALA A N 1
ATOM 1493 C CA . ALA A 1 217 ? 2.355 20.130 -44.968 1.00 87.38 217 ALA A CA 1
ATOM 1494 C C . ALA A 1 217 ? 1.064 20.647 -45.629 1.00 87.38 217 ALA A C 1
ATOM 1496 O O . ALA A 1 217 ? 0.545 20.023 -46.563 1.00 87.38 217 ALA A O 1
ATOM 1497 N N . CYS A 1 218 ? 0.536 21.776 -45.159 1.00 88.75 218 CYS A N 1
ATOM 1498 C CA . CYS A 1 218 ? -0.679 22.416 -45.666 1.00 88.75 218 CYS A CA 1
ATOM 1499 C C . CYS A 1 218 ? -0.413 23.799 -46.260 1.00 88.75 218 CYS A C 1
ATOM 1501 O O . CYS A 1 218 ? -1.327 24.401 -46.842 1.00 88.75 218 CYS A O 1
ATOM 1503 N N . ASP A 1 219 ? 0.818 24.284 -46.142 1.00 81.00 219 ASP A N 1
ATOM 1504 C CA . ASP A 1 219 ? 1.262 25.485 -46.799 1.00 81.00 219 ASP A CA 1
ATOM 1505 C C . ASP A 1 219 ? 1.493 25.220 -48.294 1.00 81.00 219 ASP A C 1
ATOM 1507 O O . ASP A 1 219 ? 2.198 24.308 -48.729 1.00 81.00 219 ASP A O 1
ATOM 1511 N N . GLY A 1 220 ? 0.848 26.036 -49.125 1.00 75.94 220 GLY A N 1
ATOM 1512 C CA . GLY A 1 220 ? 1.078 26.014 -50.565 1.00 75.94 220 GLY A CA 1
ATOM 1513 C C . GLY A 1 220 ? 2.425 26.621 -50.957 1.00 75.94 220 GLY A C 1
ATOM 1514 O O . GLY A 1 220 ? 2.777 26.546 -52.140 1.00 75.94 220 GLY A O 1
ATOM 1515 N N . THR A 1 221 ? 3.113 27.256 -50.004 1.00 69.12 221 THR A N 1
ATOM 1516 C CA . THR A 1 221 ? 4.276 28.123 -50.196 1.00 69.12 221 THR A CA 1
ATOM 1517 C C . THR A 1 221 ? 5.312 27.993 -49.058 1.00 69.12 221 THR A C 1
ATOM 1519 O O . THR A 1 221 ? 5.739 29.014 -48.539 1.00 69.12 221 THR A O 1
ATOM 1522 N N . PRO A 1 222 ? 5.784 26.770 -48.726 1.00 67.25 222 PRO A N 1
ATOM 1523 C CA . PRO A 1 222 ? 6.503 26.422 -47.481 1.00 67.25 222 PRO A CA 1
ATOM 1524 C C . PRO A 1 222 ? 7.948 26.956 -47.379 1.00 67.25 222 PRO A C 1
ATOM 1526 O O . PRO A 1 222 ? 8.789 26.396 -46.677 1.00 67.25 222 PRO A O 1
ATOM 1529 N N . LEU A 1 223 ? 8.295 27.981 -48.160 1.00 66.75 223 LEU A N 1
ATOM 1530 C CA . LEU A 1 223 ? 9.628 28.570 -48.213 1.00 66.75 223 LEU A CA 1
ATOM 1531 C C . LEU A 1 223 ? 9.558 30.067 -47.871 1.00 66.75 223 LEU A C 1
ATOM 1533 O O . LEU A 1 223 ? 8.628 30.743 -48.306 1.00 66.75 223 LEU A O 1
ATOM 1537 N N . PRO A 1 224 ? 10.599 30.634 -47.223 1.00 63.03 224 PRO A N 1
ATOM 1538 C CA . PRO A 1 224 ? 10.627 32.019 -46.723 1.00 63.03 224 PRO A CA 1
ATOM 1539 C C . PRO A 1 224 ? 10.458 33.148 -47.758 1.00 63.03 224 PRO A C 1
ATOM 1541 O O . PRO A 1 224 ? 10.591 34.331 -47.425 1.00 63.03 224 PRO A O 1
ATOM 1544 N N . CYS A 1 225 ? 10.212 32.815 -49.021 1.00 66.25 225 CYS A N 1
ATOM 1545 C CA . CYS A 1 225 ? 10.269 33.722 -50.154 1.00 66.25 225 CYS A CA 1
ATOM 1546 C C . CYS A 1 225 ? 8.930 34.340 -50.556 1.00 66.25 225 CYS A C 1
ATOM 1548 O O . CYS A 1 225 ? 8.917 35.291 -51.342 1.00 66.25 225 CYS A O 1
ATOM 1550 N N . ASP A 1 226 ? 7.811 33.920 -49.973 1.00 62.50 226 ASP A N 1
ATOM 1551 C CA . ASP A 1 226 ? 6.500 34.298 -50.503 1.00 62.50 226 ASP A CA 1
ATOM 1552 C C . ASP A 1 226 ? 5.965 35.653 -50.004 1.00 62.50 226 ASP A C 1
ATOM 1554 O O . ASP A 1 226 ? 5.228 36.328 -50.733 1.00 62.50 226 ASP A O 1
ATOM 1558 N N . ASP A 1 227 ? 6.448 36.167 -48.864 1.00 59.59 227 ASP A N 1
ATOM 1559 C CA . ASP A 1 227 ? 6.221 37.574 -48.464 1.00 59.59 227 ASP A CA 1
ATOM 1560 C C . ASP A 1 227 ? 7.199 38.550 -49.178 1.00 59.59 227 ASP A C 1
ATOM 1562 O O . ASP A 1 227 ? 7.022 39.774 -49.141 1.00 59.59 227 ASP A O 1
ATOM 1566 N N . PHE A 1 228 ? 8.205 38.010 -49.892 1.00 57.16 228 PHE A N 1
ATOM 1567 C CA . PHE A 1 228 ? 9.307 38.728 -50.561 1.00 57.16 228 PHE A CA 1
ATOM 1568 C C . PHE A 1 228 ? 9.481 38.395 -52.059 1.00 57.16 228 PHE A C 1
ATOM 1570 O O . PHE A 1 228 ? 10.574 38.549 -52.598 1.00 57.16 228 PHE A O 1
ATOM 1577 N N . GLY A 1 229 ? 8.410 37.998 -52.753 1.00 63.34 229 GLY A N 1
ATOM 1578 C CA . GLY A 1 229 ? 8.389 37.968 -54.224 1.00 63.34 229 GLY A CA 1
ATOM 1579 C C . GLY A 1 229 ? 8.404 36.592 -54.897 1.00 63.34 229 GLY A C 1
ATOM 1580 O O . GLY A 1 229 ? 8.248 36.564 -56.116 1.00 63.34 229 GLY A O 1
ATOM 1581 N N . GLY A 1 230 ? 8.464 35.497 -54.135 1.00 74.94 230 GLY A N 1
ATOM 1582 C CA . GLY A 1 230 ? 8.528 34.110 -54.623 1.00 74.94 230 GLY A CA 1
ATOM 1583 C C . GLY A 1 230 ? 9.963 33.624 -54.851 1.00 74.94 230 GLY A C 1
ATOM 1584 O O . GLY A 1 230 ? 10.894 34.411 -54.743 1.00 74.94 230 GLY A O 1
ATOM 1585 N N . ASP A 1 231 ? 10.140 32.335 -55.139 1.00 78.56 231 ASP A N 1
ATOM 1586 C CA . ASP A 1 231 ? 11.383 31.719 -55.642 1.00 78.56 231 ASP A CA 1
ATOM 1587 C C . ASP A 1 231 ? 11.017 30.976 -56.939 1.00 78.56 231 ASP A C 1
ATOM 1589 O O . ASP A 1 231 ? 10.418 29.898 -56.933 1.00 78.56 231 ASP A O 1
ATOM 1593 N N . SER A 1 232 ? 11.234 31.633 -58.077 1.00 85.94 232 SER A N 1
ATOM 1594 C CA . SER A 1 232 ? 10.720 31.212 -59.383 1.00 85.94 232 SER A CA 1
ATOM 1595 C C . SER A 1 232 ? 11.507 30.057 -60.013 1.00 85.94 232 SER A C 1
ATOM 1597 O O . SER A 1 232 ? 11.019 29.457 -60.983 1.00 85.94 232 SER A O 1
ATOM 1599 N N . ASP A 1 233 ? 12.697 29.726 -59.509 1.00 80.50 233 ASP A N 1
ATOM 1600 C CA . ASP A 1 233 ? 13.533 28.634 -60.021 1.00 80.50 233 ASP A CA 1
ATOM 1601 C C . ASP A 1 233 ? 13.971 27.590 -58.982 1.00 80.50 233 ASP A C 1
ATOM 1603 O O . ASP A 1 233 ? 14.607 26.596 -59.364 1.00 80.50 233 ASP A O 1
ATOM 1607 N N . ASN A 1 234 ? 13.485 27.727 -57.745 1.00 82.38 234 ASN A N 1
ATOM 1608 C CA . ASN A 1 234 ? 13.645 26.817 -56.614 1.00 82.38 234 ASN A CA 1
ATOM 1609 C C . ASN A 1 234 ? 15.109 26.617 -56.202 1.00 82.38 234 ASN A C 1
ATOM 1611 O O . ASN A 1 234 ? 15.530 25.483 -55.935 1.00 82.38 234 ASN A O 1
ATOM 1615 N N . ASP A 1 235 ? 15.897 27.686 -56.182 1.00 84.19 235 ASP A N 1
ATOM 1616 C CA . ASP A 1 235 ? 17.303 27.645 -55.787 1.00 84.19 235 ASP A CA 1
ATOM 1617 C C . ASP A 1 235 ? 17.574 28.094 -54.348 1.00 84.19 235 ASP A C 1
ATOM 1619 O O . ASP A 1 235 ? 18.733 28.089 -53.920 1.00 84.19 235 ASP A O 1
ATOM 1623 N N . THR A 1 236 ? 16.504 28.372 -53.595 1.00 82.00 236 THR A N 1
ATOM 1624 C CA . THR A 1 236 ? 16.467 28.829 -52.198 1.00 82.00 236 THR A CA 1
ATOM 1625 C C . THR A 1 236 ? 16.762 30.316 -51.984 1.00 82.00 236 THR A C 1
ATOM 1627 O O . THR A 1 236 ? 16.769 30.770 -50.835 1.00 82.00 236 THR A O 1
ATOM 1630 N N . ILE A 1 237 ? 16.955 31.098 -53.053 1.00 81.38 237 ILE A N 1
ATOM 1631 C CA . ILE A 1 237 ? 17.081 32.558 -53.013 1.00 81.38 237 ILE A CA 1
ATOM 1632 C C . ILE A 1 237 ? 15.805 33.197 -53.575 1.00 81.38 237 ILE A C 1
ATOM 1634 O O . ILE A 1 237 ? 15.358 32.907 -54.673 1.00 81.38 237 ILE A O 1
ATOM 1638 N N . CYS A 1 238 ? 15.199 34.111 -52.819 1.00 85.94 238 CYS A N 1
ATOM 1639 C CA . CYS A 1 238 ? 13.941 34.735 -53.231 1.00 85.94 238 CYS A CA 1
ATOM 1640 C C . CYS A 1 238 ? 14.133 35.680 -54.432 1.00 85.94 238 CYS A C 1
ATOM 1642 O O . CYS A 1 238 ? 15.088 36.452 -54.436 1.00 85.94 238 CYS A O 1
ATOM 1644 N N . ASP A 1 239 ? 13.184 35.724 -55.371 1.00 83.56 239 ASP A N 1
ATOM 1645 C CA . ASP A 1 239 ? 13.191 36.472 -56.643 1.00 83.56 239 ASP A CA 1
ATOM 1646 C C . ASP A 1 239 ? 13.632 37.944 -56.520 1.00 83.56 239 ASP A C 1
ATOM 1648 O O . ASP A 1 239 ? 14.251 38.496 -57.430 1.00 83.56 239 ASP A O 1
ATOM 1652 N N . ASP A 1 240 ? 13.295 38.617 -55.413 1.00 83.38 240 ASP A N 1
ATOM 1653 C CA . ASP A 1 240 ? 13.664 40.022 -55.173 1.00 83.38 240 ASP A CA 1
ATOM 1654 C C . ASP A 1 240 ? 15.128 40.204 -54.703 1.00 83.38 240 ASP A C 1
ATOM 1656 O O . ASP A 1 240 ? 15.647 41.329 -54.686 1.00 83.38 240 ASP A O 1
ATOM 1660 N N . LEU A 1 241 ? 15.781 39.117 -54.291 1.00 84.56 241 LEU A N 1
ATOM 1661 C CA . LEU A 1 241 ? 17.179 39.023 -53.855 1.00 84.56 241 LEU A CA 1
ATOM 1662 C C . LEU A 1 241 ? 18.043 38.196 -54.814 1.00 84.56 241 LEU A C 1
ATOM 1664 O O . LEU A 1 241 ? 19.266 38.294 -54.730 1.00 84.56 241 LEU A O 1
ATOM 1668 N N . ASP A 1 242 ? 17.410 37.437 -55.702 1.00 87.88 242 ASP A N 1
ATOM 1669 C CA . ASP A 1 242 ? 18.048 36.600 -56.697 1.00 87.88 242 ASP A CA 1
ATOM 1670 C C . ASP A 1 242 ? 18.530 37.441 -57.895 1.00 87.88 242 ASP A C 1
ATOM 1672 O O . ASP A 1 242 ? 17.769 38.159 -58.552 1.00 87.88 242 ASP A O 1
ATOM 1676 N N . ASN A 1 243 ? 19.828 37.395 -58.187 1.00 89.75 243 ASN A N 1
ATOM 1677 C CA . ASN A 1 243 ? 20.408 38.028 -59.368 1.00 89.75 243 ASN A CA 1
ATOM 1678 C C . ASN A 1 243 ? 20.184 37.214 -60.657 1.00 89.75 243 ASN A C 1
ATOM 1680 O O . ASN A 1 243 ? 20.440 37.734 -61.748 1.00 89.75 243 ASN A O 1
ATOM 1684 N N . CYS A 1 244 ? 19.627 36.006 -60.562 1.00 92.94 244 CYS A N 1
ATOM 1685 C CA . CYS A 1 244 ? 19.094 35.206 -61.656 1.00 92.94 244 CYS A CA 1
ATOM 1686 C C . CYS A 1 244 ? 17.733 34.549 -61.346 1.00 92.94 244 CYS A C 1
ATOM 1688 O O . CYS A 1 244 ? 17.646 33.339 -61.499 1.00 92.94 244 CYS A O 1
ATOM 1690 N N . PRO A 1 245 ? 16.630 35.323 -61.182 1.00 91.25 245 PRO A N 1
ATOM 1691 C CA . PRO A 1 245 ? 15.305 34.863 -60.697 1.00 91.25 245 PRO A CA 1
ATOM 1692 C C . PRO A 1 245 ? 14.573 33.766 -61.489 1.00 91.25 245 PRO A C 1
ATOM 1694 O O . PRO A 1 245 ? 13.365 33.617 -61.388 1.00 91.25 245 PRO A O 1
ATOM 1697 N N . ASN A 1 246 ? 15.185 33.171 -62.506 1.00 90.75 246 ASN A N 1
ATOM 1698 C CA . ASN A 1 246 ? 14.580 32.116 -63.320 1.00 90.75 246 ASN A CA 1
ATOM 1699 C C . ASN A 1 246 ? 15.613 31.043 -63.727 1.00 90.75 246 ASN A C 1
ATOM 1701 O O . ASN A 1 246 ? 15.308 30.194 -64.576 1.00 90.75 246 ASN A O 1
ATOM 1705 N N . VAL A 1 247 ? 16.853 31.139 -63.242 1.00 87.81 247 VAL A N 1
ATOM 1706 C CA . VAL A 1 247 ? 17.951 30.207 -63.484 1.00 87.81 247 VAL A CA 1
ATOM 1707 C C . VAL A 1 247 ? 18.727 29.981 -62.183 1.00 87.81 247 VAL A C 1
ATOM 1709 O O . VAL A 1 247 ? 19.672 30.710 -61.910 1.00 87.81 247 VAL A O 1
ATOM 1712 N N . SER A 1 248 ? 18.408 28.871 -61.515 1.00 89.06 248 SER A N 1
ATOM 1713 C CA . SER A 1 248 ? 19.021 28.446 -60.255 1.00 89.06 248 SER A CA 1
ATOM 1714 C C . SER A 1 248 ? 20.541 28.659 -60.186 1.00 89.06 248 SER A C 1
ATOM 1716 O O . SER A 1 248 ? 21.317 28.048 -60.937 1.00 89.06 248 SER A O 1
ATOM 1718 N N . ASN A 1 249 ? 20.955 29.510 -59.253 1.00 88.81 249 ASN A N 1
ATOM 1719 C CA . ASN A 1 249 ? 22.319 29.826 -58.844 1.00 88.81 249 ASN A CA 1
ATOM 1720 C C . ASN A 1 249 ? 22.372 30.183 -57.342 1.00 88.81 249 ASN A C 1
ATOM 1722 O O . ASN A 1 249 ? 22.635 31.335 -56.975 1.00 88.81 249 ASN A O 1
ATOM 1726 N N . PRO A 1 250 ? 22.308 29.177 -56.448 1.00 87.62 250 PRO A N 1
ATOM 1727 C CA . PRO A 1 250 ? 22.269 29.402 -54.997 1.00 87.62 250 PRO A CA 1
ATOM 1728 C C . PRO A 1 250 ? 23.458 30.208 -54.436 1.00 87.62 250 PRO A C 1
ATOM 1730 O O . PRO A 1 250 ? 23.432 30.694 -53.309 1.00 87.62 250 PRO A O 1
ATOM 1733 N N . ASN A 1 251 ? 24.547 30.324 -55.203 1.00 84.56 251 ASN A N 1
ATOM 1734 C CA . ASN A 1 251 ? 25.762 31.049 -54.841 1.00 84.56 251 ASN A CA 1
ATOM 1735 C C . ASN A 1 251 ? 25.778 32.529 -55.272 1.00 84.56 251 ASN A C 1
ATOM 1737 O O . ASN A 1 251 ? 26.715 33.236 -54.901 1.00 84.56 251 ASN A O 1
ATOM 1741 N N . GLN A 1 252 ? 24.784 32.988 -56.042 1.00 90.12 252 GLN A N 1
ATOM 1742 C CA . GLN A 1 252 ? 24.559 34.394 -56.400 1.00 90.12 252 GLN A CA 1
ATOM 1743 C C . GLN A 1 252 ? 25.798 35.109 -56.971 1.00 90.12 252 GLN A C 1
ATOM 1745 O O . GLN A 1 252 ? 26.015 36.300 -56.739 1.00 90.12 252 GLN A O 1
ATOM 1750 N N . VAL A 1 253 ? 26.635 34.396 -57.731 1.00 83.50 253 VAL A N 1
ATOM 1751 C CA . VAL A 1 253 ? 27.856 34.972 -58.315 1.00 83.50 253 VAL A CA 1
ATOM 1752 C C . VAL A 1 253 ? 27.489 35.987 -59.405 1.00 83.50 253 VAL A C 1
ATOM 1754 O O . VAL A 1 253 ? 26.814 35.639 -60.369 1.00 83.50 253 VAL A O 1
ATOM 1757 N N . ASP A 1 254 ? 27.946 37.229 -59.236 1.00 75.75 254 ASP A N 1
ATOM 1758 C CA . ASP A 1 254 ? 27.798 38.366 -60.162 1.00 75.75 254 ASP A CA 1
ATOM 1759 C C . ASP A 1 254 ? 29.145 39.107 -60.219 1.00 75.75 254 ASP A C 1
ATOM 1761 O O . ASP A 1 254 ? 29.444 40.007 -59.419 1.00 75.75 254 ASP A O 1
ATOM 1765 N N . LEU A 1 255 ? 30.027 38.622 -61.099 1.00 75.88 255 LEU A N 1
ATOM 1766 C CA . LEU A 1 255 ? 31.450 38.962 -61.081 1.00 75.88 255 LEU A CA 1
ATOM 1767 C C . LEU A 1 255 ? 31.729 40.398 -61.550 1.00 75.88 255 LEU A C 1
ATOM 1769 O O . LEU A 1 255 ? 32.696 41.016 -61.091 1.00 75.88 255 LEU A O 1
ATOM 1773 N N . ASP A 1 256 ? 30.909 40.950 -62.446 1.00 70.25 256 ASP A N 1
ATOM 1774 C CA . ASP A 1 256 ? 31.026 42.348 -62.874 1.00 70.25 256 ASP A CA 1
ATOM 1775 C C . ASP A 1 256 ? 30.099 43.314 -62.104 1.00 70.25 256 ASP A C 1
ATOM 1777 O O . ASP A 1 256 ? 30.224 44.540 -62.252 1.00 70.25 256 ASP A O 1
ATOM 1781 N N . SER A 1 257 ? 29.309 42.770 -61.168 1.00 81.56 257 SER A N 1
ATOM 1782 C CA . SER A 1 257 ? 28.454 43.474 -60.207 1.00 81.56 257 SER A CA 1
ATOM 1783 C C . SER A 1 257 ? 27.413 44.370 -60.873 1.00 81.56 257 SER A C 1
ATOM 1785 O O . SER A 1 257 ? 27.096 45.459 -60.364 1.00 81.56 257 SER A O 1
ATOM 1787 N N . ASP A 1 258 ? 26.925 43.966 -62.042 1.00 79.56 258 ASP A N 1
ATOM 1788 C CA . ASP A 1 258 ? 25.918 44.715 -62.786 1.00 79.56 258 ASP A CA 1
ATOM 1789 C C . ASP A 1 258 ? 24.480 44.439 -62.300 1.00 79.56 258 ASP A C 1
ATOM 1791 O O . ASP A 1 258 ? 23.553 45.189 -62.646 1.00 79.56 258 ASP A O 1
ATOM 1795 N N . GLY A 1 259 ? 24.329 43.469 -61.391 1.00 84.50 259 GLY A N 1
ATOM 1796 C CA . GLY A 1 259 ? 23.080 43.049 -60.770 1.00 84.50 259 GLY A CA 1
ATOM 1797 C C . GLY A 1 259 ? 22.406 41.871 -61.470 1.00 84.50 259 GLY A C 1
ATOM 1798 O O . GLY A 1 259 ? 21.266 41.568 -61.116 1.00 84.50 259 GLY A O 1
ATOM 1799 N N . ILE A 1 260 ? 23.055 41.248 -62.459 1.00 87.94 260 ILE A N 1
ATOM 1800 C CA . ILE A 1 260 ? 22.608 40.026 -63.133 1.00 87.94 260 ILE A CA 1
ATOM 1801 C C . ILE A 1 260 ? 23.650 38.931 -62.875 1.00 87.94 260 ILE A C 1
ATOM 1803 O O . ILE A 1 260 ? 24.823 39.106 -63.175 1.00 87.94 260 ILE A O 1
ATOM 1807 N N . GLY A 1 261 ? 23.239 37.790 -62.324 1.00 89.94 261 GLY A N 1
ATOM 1808 C CA . GLY A 1 261 ? 24.169 36.709 -62.002 1.00 89.94 261 GLY A CA 1
ATOM 1809 C C . GLY A 1 261 ? 24.797 36.079 -63.249 1.00 89.94 261 GLY A C 1
ATOM 1810 O O . GLY A 1 261 ? 24.174 35.970 -64.311 1.00 89.94 261 GLY A O 1
ATOM 1811 N N . ASP A 1 262 ? 26.031 35.595 -63.110 1.00 80.75 262 ASP A N 1
ATOM 1812 C CA . ASP A 1 262 ? 26.868 35.114 -64.216 1.00 80.75 262 ASP A CA 1
ATOM 1813 C C . ASP A 1 262 ? 26.183 34.021 -65.065 1.00 80.75 262 ASP A C 1
ATOM 1815 O O . ASP A 1 262 ? 26.440 33.890 -66.266 1.00 80.75 262 ASP A O 1
ATOM 1819 N N . VAL A 1 263 ? 25.303 33.214 -64.459 1.00 82.75 263 VAL A N 1
ATOM 1820 C CA . VAL A 1 263 ? 24.619 32.098 -65.137 1.00 82.75 263 VAL A CA 1
ATOM 1821 C C . VAL A 1 263 ? 23.458 32.538 -66.036 1.00 82.75 263 VAL A C 1
ATOM 1823 O O . VAL A 1 263 ? 23.074 31.792 -66.943 1.00 82.75 263 VAL A O 1
ATOM 1826 N N . CYS A 1 264 ? 22.896 33.727 -65.806 1.00 86.44 264 CYS A N 1
ATOM 1827 C CA . CYS A 1 264 ? 21.762 34.272 -66.553 1.00 86.44 264 CYS A CA 1
ATOM 1828 C C . CYS A 1 264 ? 22.077 35.605 -67.246 1.00 86.44 264 CYS A C 1
ATOM 1830 O O . CYS A 1 264 ? 21.244 36.101 -68.017 1.00 86.44 264 CYS A O 1
ATOM 1832 N N . ASP A 1 265 ? 23.274 36.154 -67.033 1.00 82.75 265 ASP A N 1
ATOM 1833 C CA . ASP A 1 265 ? 23.758 37.329 -67.738 1.00 82.75 265 ASP A CA 1
ATOM 1834 C C . ASP A 1 265 ? 23.909 37.019 -69.246 1.00 82.75 265 ASP A C 1
ATOM 1836 O O . ASP A 1 265 ? 24.605 36.080 -69.643 1.00 82.75 265 ASP A O 1
ATOM 1840 N N . PRO A 1 266 ? 23.229 37.760 -70.148 1.00 74.88 266 PRO A N 1
ATOM 1841 C CA . PRO A 1 266 ? 23.407 37.633 -71.597 1.00 74.88 266 PRO A CA 1
ATOM 1842 C C . PRO A 1 266 ? 24.755 38.178 -72.109 1.00 74.88 266 PRO A C 1
ATOM 1844 O O . PRO A 1 266 ? 25.081 37.991 -73.290 1.00 74.88 266 PRO A O 1
ATOM 1847 N N . SER A 1 267 ? 25.509 38.870 -71.260 1.00 70.38 267 SER A N 1
ATOM 1848 C CA . SER A 1 267 ? 26.856 39.395 -71.474 1.00 70.38 267 SER A CA 1
ATOM 1849 C C . SER A 1 267 ? 27.795 39.048 -70.309 1.00 70.38 267 SER A C 1
ATOM 1851 O O . SER A 1 267 ? 28.555 39.925 -69.902 1.00 70.38 267 SER A O 1
ATOM 1853 N N . PRO A 1 268 ? 27.822 37.771 -69.866 1.00 58.25 268 PRO A N 1
ATOM 1854 C CA . PRO A 1 268 ? 28.593 37.374 -68.693 1.00 58.25 268 PRO A CA 1
ATOM 1855 C C . PRO A 1 268 ? 30.061 37.718 -68.944 1.00 58.25 268 PRO A C 1
ATOM 1857 O O . PRO A 1 268 ? 30.465 37.704 -70.122 1.00 58.25 268 PRO A O 1
ATOM 1860 N N . PRO A 1 269 ? 30.882 37.990 -67.911 1.00 59.41 269 PRO A N 1
ATOM 1861 C CA . PRO A 1 269 ? 32.311 38.245 -68.055 1.00 59.41 269 PRO A CA 1
ATOM 1862 C C . PRO A 1 269 ? 33.040 36.975 -68.514 1.00 59.41 269 PRO A C 1
ATOM 1864 O O . PRO A 1 269 ? 33.849 36.361 -67.834 1.00 59.41 269 PRO A O 1
ATOM 1867 N N . THR A 1 270 ? 32.778 36.592 -69.754 1.00 47.84 270 THR A N 1
ATOM 1868 C CA . THR A 1 270 ? 33.484 35.600 -70.524 1.00 47.84 270 THR A CA 1
ATOM 1869 C C . THR A 1 270 ? 34.118 36.379 -71.660 1.00 47.84 270 THR A C 1
ATOM 1871 O O . THR A 1 270 ? 33.486 36.751 -72.650 1.00 47.84 270 THR A O 1
ATOM 1874 N N . ASN A 1 271 ? 35.426 36.597 -71.575 1.00 52.50 271 ASN A N 1
ATOM 1875 C CA . ASN A 1 271 ? 36.210 36.979 -72.748 1.00 52.50 271 ASN A CA 1
ATOM 1876 C C . ASN A 1 271 ? 36.358 35.794 -73.721 1.00 52.50 271 ASN A C 1
ATOM 1878 O O . ASN A 1 271 ? 37.377 35.633 -74.387 1.00 52.50 271 ASN A O 1
ATOM 1882 N N . THR A 1 272 ? 35.314 34.978 -73.894 1.00 49.75 272 THR A N 1
ATOM 1883 C CA . THR A 1 272 ? 35.270 33.943 -74.926 1.00 49.75 272 THR A CA 1
ATOM 1884 C C . THR A 1 272 ? 34.918 34.571 -76.280 1.00 49.75 272 THR A C 1
ATOM 1886 O O . THR A 1 272 ? 33.980 34.169 -76.966 1.00 49.75 272 THR A O 1
ATOM 1889 N N . GLY A 1 273 ? 35.687 35.585 -76.709 1.00 51.22 273 GLY A N 1
ATOM 1890 C CA . GLY A 1 273 ? 35.593 36.057 -78.091 1.00 51.22 273 GLY A CA 1
ATOM 1891 C C . GLY A 1 273 ? 36.101 37.446 -78.482 1.00 51.22 273 GLY A C 1
ATOM 1892 O O . GLY A 1 273 ? 35.961 37.754 -79.669 1.00 51.22 273 GLY A O 1
ATOM 1893 N N . ASP A 1 274 ? 36.679 38.283 -77.607 1.00 49.78 274 ASP A N 1
ATOM 1894 C CA . ASP A 1 274 ? 37.264 39.571 -78.040 1.00 49.78 274 ASP A CA 1
ATOM 1895 C C . ASP A 1 274 ? 38.797 39.485 -78.218 1.00 49.78 274 ASP A C 1
ATOM 1897 O O . ASP A 1 274 ? 39.542 39.533 -77.243 1.00 49.78 274 ASP A O 1
ATOM 1901 N N . PRO A 1 275 ? 39.323 39.438 -79.460 1.00 51.88 275 PRO A N 1
ATOM 1902 C CA . PRO A 1 275 ? 40.759 39.370 -79.731 1.00 51.88 275 PRO A CA 1
ATOM 1903 C C . PRO A 1 275 ? 41.509 40.697 -79.493 1.00 51.88 275 PRO A C 1
ATOM 1905 O O . PRO A 1 275 ? 42.581 40.896 -80.075 1.00 51.88 275 PRO A O 1
ATOM 1908 N N . THR A 1 276 ? 40.960 41.652 -78.732 1.00 57.53 276 THR A N 1
ATOM 1909 C CA . THR A 1 276 ? 41.585 42.975 -78.578 1.00 57.53 276 THR A CA 1
ATOM 1910 C C . THR A 1 276 ? 41.891 43.443 -77.153 1.00 57.53 276 THR A C 1
ATOM 1912 O O . THR A 1 276 ? 42.635 44.422 -77.060 1.00 57.53 276 THR A O 1
ATOM 1915 N N . CYS A 1 277 ? 41.433 42.774 -76.074 1.00 60.12 277 CYS A N 1
ATOM 1916 C CA . CYS A 1 277 ? 41.704 43.132 -74.654 1.00 60.12 277 CYS A CA 1
ATOM 1917 C C . CYS A 1 277 ? 41.778 44.666 -74.421 1.00 60.12 277 CYS A C 1
ATOM 1919 O O . CYS A 1 277 ? 42.707 45.192 -73.791 1.00 60.12 277 CYS A O 1
ATOM 1921 N N . LEU A 1 278 ? 40.863 45.436 -75.027 1.00 56.53 278 LEU A N 1
ATOM 1922 C CA . LEU A 1 278 ? 41.032 46.884 -75.169 1.00 56.53 278 LEU A CA 1
ATOM 1923 C C . LEU A 1 278 ? 40.728 47.604 -73.850 1.00 56.53 278 LEU A C 1
ATOM 1925 O O . LEU A 1 278 ? 39.591 47.957 -73.562 1.00 56.53 278 LEU A O 1
ATOM 1929 N N . GLY A 1 279 ? 41.788 47.879 -73.088 1.00 59.69 279 GLY A N 1
ATOM 1930 C CA . GLY A 1 279 ? 41.734 48.589 -71.804 1.00 59.69 279 GLY A CA 1
ATOM 1931 C C . GLY A 1 279 ? 42.169 47.757 -70.596 1.00 59.69 279 GLY A C 1
ATOM 1932 O O . GLY A 1 279 ? 42.309 48.330 -69.522 1.00 59.69 279 GLY A O 1
ATOM 1933 N N . LEU A 1 280 ? 42.448 46.461 -70.785 1.00 59.88 280 LEU A N 1
ATOM 1934 C CA . LEU A 1 280 ? 42.671 45.477 -69.711 1.00 59.88 280 LEU A CA 1
ATOM 1935 C C . LEU A 1 280 ? 44.081 44.850 -69.716 1.00 59.88 280 LEU A C 1
ATOM 1937 O O . LEU A 1 280 ? 44.291 43.768 -69.188 1.00 59.88 280 LEU A O 1
ATOM 1941 N N . GLY A 1 281 ? 45.065 45.521 -70.324 1.00 66.19 281 GLY A N 1
ATOM 1942 C CA . GLY A 1 281 ? 46.482 45.123 -70.260 1.00 66.19 281 GLY A CA 1
ATOM 1943 C C . GLY A 1 281 ? 46.996 44.222 -71.393 1.00 66.19 281 GLY A C 1
ATOM 1944 O O . GLY A 1 281 ? 48.199 44.231 -71.642 1.00 66.19 281 GLY A O 1
ATOM 1945 N N . GLY A 1 282 ? 46.112 43.588 -72.171 1.00 72.56 282 GLY A N 1
ATOM 1946 C CA . GLY A 1 282 ? 46.493 42.596 -73.193 1.00 72.56 282 GLY A CA 1
ATOM 1947 C C . GLY A 1 282 ? 46.554 41.179 -72.615 1.00 72.56 282 GLY A C 1
ATOM 1948 O O . GLY A 1 282 ? 46.310 41.021 -71.433 1.00 72.56 282 GLY A O 1
ATOM 1949 N N . ASP A 1 283 ? 46.864 40.183 -73.441 1.00 73.19 283 ASP A N 1
ATOM 1950 C CA . ASP A 1 283 ? 47.086 38.775 -73.056 1.00 73.19 283 ASP A CA 1
ATOM 1951 C C . ASP A 1 283 ? 48.525 38.409 -73.508 1.00 73.19 283 ASP A C 1
ATOM 1953 O O . ASP A 1 283 ? 48.760 38.175 -74.703 1.00 73.19 283 ASP A O 1
ATOM 1957 N N . PRO A 1 284 ? 49.545 38.585 -72.642 1.00 82.38 284 PRO A N 1
ATOM 1958 C CA . PRO A 1 284 ? 50.954 38.465 -73.020 1.00 82.38 284 PRO A CA 1
ATOM 1959 C C . PRO A 1 284 ? 51.435 37.026 -73.248 1.00 82.38 284 PRO A C 1
ATOM 1961 O O . PRO A 1 284 ? 52.343 36.819 -74.065 1.00 82.38 284 PRO A O 1
ATOM 1964 N N . ASP A 1 285 ? 50.869 36.054 -72.546 1.00 79.44 285 ASP A N 1
ATOM 1965 C CA . ASP A 1 285 ? 51.237 34.632 -72.573 1.00 79.44 285 ASP A CA 1
ATOM 1966 C C . ASP A 1 285 ? 50.286 33.769 -73.418 1.00 79.44 285 ASP A C 1
ATOM 1968 O O . ASP A 1 285 ? 50.681 32.677 -73.833 1.00 79.44 285 ASP A O 1
ATOM 1972 N N . ASN A 1 286 ? 49.180 34.342 -73.894 1.00 81.88 286 ASN A N 1
ATOM 1973 C CA . ASN A 1 286 ? 48.214 33.775 -74.843 1.00 81.88 286 ASN A CA 1
ATOM 1974 C C . ASN A 1 286 ? 47.471 32.561 -74.294 1.00 81.88 286 ASN A C 1
ATOM 1976 O O . ASN A 1 286 ? 47.287 31.564 -75.006 1.00 81.88 286 ASN A O 1
ATOM 1980 N N . ASP A 1 287 ? 47.060 32.638 -73.040 1.00 80.69 287 ASP A N 1
ATOM 1981 C CA . ASP A 1 287 ? 46.296 31.593 -72.370 1.00 80.69 287 ASP A CA 1
ATOM 1982 C C . ASP A 1 287 ? 44.777 31.853 -72.372 1.00 80.69 287 ASP A C 1
ATOM 1984 O O . ASP A 1 287 ? 43.988 30.973 -72.018 1.00 80.69 287 ASP A O 1
ATOM 1988 N N . ASN A 1 288 ? 44.387 32.988 -72.964 1.00 74.94 288 ASN A N 1
ATOM 1989 C CA . ASN A 1 288 ? 43.046 33.554 -73.088 1.00 74.94 288 ASN A CA 1
ATOM 1990 C C . ASN A 1 288 ? 42.531 34.317 -71.856 1.00 74.94 288 ASN A C 1
ATOM 1992 O O . ASN A 1 288 ? 41.342 34.651 -71.833 1.00 74.94 288 ASN A O 1
ATOM 1996 N N . PHE A 1 289 ? 43.399 34.679 -70.909 1.00 76.38 289 PHE A N 1
ATOM 1997 C CA . PHE A 1 289 ? 43.120 35.656 -69.859 1.00 76.38 289 PHE A CA 1
ATOM 1998 C C . PHE A 1 289 ? 43.867 36.972 -70.138 1.00 76.38 289 PHE A C 1
ATOM 2000 O O . PHE A 1 289 ? 45.011 37.014 -70.578 1.00 76.38 289 PHE A O 1
ATOM 2007 N N . CYS A 1 290 ? 43.187 38.114 -69.976 1.00 78.12 290 CYS A N 1
ATOM 2008 C CA . CYS A 1 290 ? 43.873 39.406 -70.096 1.00 78.12 290 CYS A CA 1
ATOM 2009 C C . CYS A 1 290 ? 44.613 39.691 -68.773 1.00 78.12 290 CYS A C 1
ATOM 2011 O O . CYS A 1 290 ? 44.027 39.474 -67.722 1.00 78.12 290 CYS A O 1
ATOM 2013 N N . THR A 1 291 ? 45.796 40.319 -68.811 1.00 78.81 291 THR A N 1
ATOM 2014 C CA . THR A 1 291 ? 46.701 40.645 -67.676 1.00 78.81 291 THR A CA 1
ATOM 2015 C C . THR A 1 291 ? 46.016 41.147 -66.397 1.00 78.81 291 THR A C 1
ATOM 2017 O O . THR A 1 291 ? 46.568 41.003 -65.316 1.00 78.81 291 THR A O 1
ATOM 2020 N N . TYR A 1 292 ? 44.872 41.831 -66.497 1.00 79.56 292 TYR A N 1
ATOM 2021 C CA . TYR A 1 292 ? 44.134 42.318 -65.325 1.00 79.56 292 TYR A CA 1
ATOM 2022 C C . TYR A 1 292 ? 43.369 41.221 -64.559 1.00 79.56 292 TYR A C 1
ATOM 2024 O O . TYR A 1 292 ? 43.167 41.371 -63.360 1.00 79.56 292 TYR A O 1
ATOM 2032 N N . TYR A 1 293 ? 42.944 40.165 -65.247 1.00 77.50 293 TYR A N 1
ATOM 2033 C CA . TYR A 1 293 ? 42.181 39.027 -64.721 1.00 77.50 293 TYR A CA 1
ATOM 2034 C C . TYR A 1 293 ? 42.984 37.726 -64.753 1.00 77.50 293 TYR A C 1
ATOM 2036 O O . TYR A 1 293 ? 42.407 36.660 -64.605 1.00 77.50 293 TYR A O 1
ATOM 2044 N N . ASP A 1 294 ? 44.276 37.838 -65.035 1.00 82.69 294 ASP A N 1
ATOM 2045 C CA . ASP A 1 294 ? 45.196 36.726 -65.132 1.00 82.69 294 ASP A CA 1
ATOM 2046 C C . ASP A 1 294 ? 46.000 36.671 -63.827 1.00 82.69 294 ASP A C 1
ATOM 2048 O O . ASP A 1 294 ? 46.746 37.611 -63.534 1.00 82.69 294 ASP A O 1
ATOM 2052 N N . ASN A 1 295 ? 45.802 35.633 -63.014 1.00 87.62 295 ASN A N 1
ATOM 2053 C CA . ASN A 1 295 ? 46.555 35.414 -61.775 1.00 87.62 295 ASN A CA 1
ATOM 2054 C C . ASN A 1 295 ? 47.987 34.912 -62.036 1.00 87.62 295 ASN A C 1
ATOM 2056 O O . ASN A 1 295 ? 48.814 34.944 -61.126 1.00 87.62 295 ASN A O 1
ATOM 2060 N N . CYS A 1 296 ? 48.340 34.611 -63.293 1.00 90.94 296 CYS A N 1
ATOM 2061 C CA . CYS A 1 296 ? 49.716 34.487 -63.762 1.00 90.94 296 CYS A CA 1
ATOM 2062 C C . CYS A 1 296 ? 49.980 35.290 -65.043 1.00 90.94 296 CYS A C 1
ATOM 2064 O O . CYS A 1 296 ? 50.348 34.705 -66.055 1.00 90.94 296 CYS A O 1
ATOM 2066 N N . PRO A 1 297 ? 50.021 36.642 -64.986 1.00 88.06 297 PRO A N 1
ATOM 2067 C CA . PRO A 1 297 ? 50.011 37.541 -66.158 1.00 88.06 297 PRO A CA 1
ATOM 2068 C C . PRO A 1 297 ? 51.115 37.379 -67.221 1.00 88.06 297 PRO A C 1
ATOM 2070 O O . PRO A 1 297 ? 51.218 38.179 -68.164 1.00 88.06 297 PRO A O 1
ATOM 2073 N N . THR A 1 298 ? 52.084 36.506 -66.958 1.00 88.25 298 THR A N 1
ATOM 2074 C CA . THR A 1 298 ? 53.237 36.244 -67.819 1.00 88.25 298 THR A CA 1
ATOM 2075 C C . THR A 1 298 ? 53.525 34.756 -68.025 1.00 88.25 298 THR A C 1
ATOM 2077 O O . THR A 1 298 ? 54.489 34.431 -68.733 1.00 88.25 298 THR A O 1
ATOM 2080 N N . VAL A 1 299 ? 52.750 33.866 -67.404 1.00 89.44 299 VAL A N 1
ATOM 2081 C CA . VAL A 1 299 ? 52.892 32.414 -67.474 1.00 89.44 299 VAL A CA 1
ATOM 2082 C C . VAL A 1 299 ? 51.524 31.829 -67.789 1.00 89.44 299 VAL A C 1
ATOM 2084 O O . VAL A 1 299 ? 50.661 31.797 -66.935 1.00 89.44 299 VAL A O 1
ATOM 2087 N N . SER A 1 300 ? 51.383 31.293 -69.003 1.00 87.12 300 SER A N 1
ATOM 2088 C CA . SER A 1 300 ? 50.126 30.715 -69.473 1.00 87.12 300 SER A CA 1
ATOM 2089 C C . SER A 1 300 ? 49.583 29.665 -68.502 1.00 87.12 300 SER A C 1
ATOM 2091 O O . SER A 1 300 ? 50.153 28.575 -68.390 1.00 87.12 300 SER A O 1
ATOM 2093 N N . ASN A 1 301 ? 48.444 29.967 -67.889 1.00 88.19 301 ASN A N 1
ATOM 2094 C CA . ASN A 1 301 ? 47.681 29.091 -67.015 1.00 88.19 301 ASN A CA 1
ATOM 2095 C C . ASN A 1 301 ? 46.188 29.196 -67.378 1.00 88.19 301 ASN A C 1
ATOM 2097 O O . ASN A 1 301 ? 45.380 29.782 -66.661 1.00 88.19 301 ASN A O 1
ATOM 2101 N N . PRO A 1 302 ? 45.769 28.538 -68.478 1.00 84.88 302 PRO A N 1
ATOM 2102 C CA . PRO A 1 302 ? 44.397 28.625 -68.985 1.00 84.88 302 PRO A CA 1
ATOM 2103 C C . PRO A 1 302 ? 43.303 28.151 -68.011 1.00 84.88 302 PRO A C 1
ATOM 2105 O O . PRO A 1 302 ? 42.121 28.256 -68.331 1.00 84.88 302 PRO A O 1
ATOM 2108 N N . THR A 1 303 ? 43.675 27.532 -66.891 1.00 87.50 303 THR A N 1
ATOM 2109 C CA . THR A 1 303 ? 42.765 27.103 -65.824 1.00 87.50 303 THR A CA 1
ATOM 2110 C C . THR A 1 303 ? 42.580 28.159 -64.741 1.00 87.50 303 THR A C 1
ATOM 2112 O O . THR A 1 303 ? 41.600 28.054 -64.013 1.00 87.50 303 THR A O 1
ATOM 2115 N N . GLN A 1 304 ? 43.494 29.135 -64.633 1.00 88.25 304 GLN A N 1
ATOM 2116 C CA . GLN A 1 304 ? 43.561 30.124 -63.548 1.00 88.25 304 GLN A CA 1
ATOM 2117 C C . GLN A 1 304 ? 43.464 29.482 -62.157 1.00 88.25 304 GLN A C 1
ATOM 2119 O O . GLN A 1 304 ? 42.915 30.074 -61.235 1.00 88.25 304 GLN A O 1
ATOM 2124 N N . ALA A 1 305 ? 43.964 28.248 -62.031 1.00 89.69 305 ALA A N 1
ATOM 2125 C CA . ALA A 1 305 ? 43.989 27.542 -60.761 1.00 89.69 305 ALA A CA 1
ATOM 2126 C C . ALA A 1 305 ? 44.881 28.311 -59.769 1.00 89.69 305 ALA A C 1
ATOM 2128 O O . ALA A 1 305 ? 45.859 28.931 -60.193 1.00 89.69 305 ALA A O 1
ATOM 2129 N N . ASP A 1 306 ? 44.433 28.357 -58.520 1.00 87.12 306 ASP A N 1
ATOM 2130 C CA . ASP A 1 306 ? 44.973 29.129 -57.398 1.00 87.12 306 ASP A CA 1
ATOM 2131 C C . ASP A 1 306 ? 44.591 28.343 -56.138 1.00 87.12 306 ASP A C 1
ATOM 2133 O O . ASP A 1 306 ? 43.439 28.381 -55.692 1.00 87.12 306 ASP A O 1
ATOM 2137 N N . THR A 1 307 ? 45.498 27.473 -55.704 1.00 90.69 307 THR A N 1
ATOM 2138 C CA . THR A 1 307 ? 45.231 26.412 -54.727 1.00 90.69 307 THR A CA 1
ATOM 2139 C C . THR A 1 307 ? 45.106 26.962 -53.309 1.00 90.69 307 THR A C 1
ATOM 2141 O O . THR A 1 307 ? 44.256 26.488 -52.550 1.00 90.69 307 THR A O 1
ATOM 2144 N N . ASP A 1 308 ? 45.882 27.988 -52.963 1.00 83.19 308 ASP A N 1
ATOM 2145 C CA . ASP A 1 308 ? 45.880 28.625 -51.641 1.00 83.19 308 ASP A CA 1
ATOM 2146 C C . ASP A 1 308 ? 45.054 29.930 -51.583 1.00 83.19 308 ASP A C 1
ATOM 2148 O O . ASP A 1 308 ? 44.804 30.470 -50.497 1.00 83.19 308 ASP A O 1
ATOM 2152 N N . LEU A 1 309 ? 44.533 30.382 -52.731 1.00 88.56 309 LEU A N 1
ATOM 2153 C CA . LEU A 1 309 ? 43.674 31.556 -52.902 1.00 88.56 309 LEU A CA 1
ATOM 2154 C C . LEU A 1 309 ? 44.360 32.877 -52.525 1.00 88.56 309 LEU A C 1
ATOM 2156 O O . LEU A 1 309 ? 43.685 33.841 -52.124 1.00 88.56 309 LEU A O 1
ATOM 2160 N N . ASP A 1 310 ? 45.685 32.956 -52.645 1.00 84.62 310 ASP A N 1
ATOM 2161 C CA . ASP A 1 310 ? 46.446 34.170 -52.343 1.00 84.62 310 ASP A CA 1
ATOM 2162 C C . ASP A 1 310 ? 46.389 35.223 -53.477 1.00 84.62 310 ASP A C 1
ATOM 2164 O O . ASP A 1 310 ? 46.707 36.410 -53.277 1.00 84.62 310 ASP A O 1
ATOM 2168 N N . GLY A 1 311 ? 45.871 34.817 -54.643 1.00 86.25 311 GLY A N 1
ATOM 2169 C CA . GLY A 1 311 ? 45.706 35.628 -55.843 1.00 86.25 311 GLY A CA 1
ATOM 2170 C C . GLY A 1 311 ? 46.844 35.497 -56.859 1.00 86.25 311 GLY A C 1
ATOM 2171 O O . GLY A 1 311 ? 46.830 36.227 -57.862 1.00 86.25 311 GLY A O 1
ATOM 2172 N N . ILE A 1 312 ? 47.822 34.624 -56.617 1.00 90.12 312 ILE A N 1
ATOM 2173 C CA . ILE A 1 312 ? 48.847 34.173 -57.558 1.00 90.12 312 ILE A CA 1
ATOM 2174 C C . ILE A 1 312 ? 48.426 32.786 -58.057 1.00 90.12 312 ILE A C 1
ATOM 2176 O O . ILE A 1 312 ? 48.081 31.912 -57.284 1.00 90.12 312 ILE A O 1
ATOM 2180 N N . GLY A 1 313 ? 48.387 32.580 -59.373 1.00 91.50 313 GLY A N 1
ATOM 2181 C CA . GLY A 1 313 ? 47.976 31.278 -59.903 1.00 91.50 313 GLY A CA 1
ATOM 2182 C C . GLY A 1 313 ? 49.058 30.213 -59.728 1.00 91.50 313 GLY A C 1
ATOM 2183 O O . GLY A 1 313 ? 50.245 30.534 -59.822 1.00 91.50 313 GLY A O 1
ATOM 2184 N N . ASP A 1 314 ? 48.656 28.942 -59.632 1.00 90.44 314 ASP A N 1
ATOM 2185 C CA . ASP A 1 314 ? 49.574 27.833 -59.327 1.00 90.44 314 ASP A CA 1
ATOM 2186 C C . ASP A 1 314 ? 50.802 27.829 -60.254 1.00 90.44 314 ASP A C 1
ATOM 2188 O O . ASP A 1 314 ? 51.955 27.722 -59.860 1.00 90.44 314 ASP A O 1
ATOM 2192 N N . ALA A 1 315 ? 50.576 28.079 -61.547 1.00 88.88 315 ALA A N 1
ATOM 2193 C CA . ALA A 1 315 ? 51.626 28.043 -62.565 1.00 88.88 315 ALA A CA 1
ATOM 2194 C C . ALA A 1 315 ? 52.770 29.061 -62.369 1.00 88.88 315 ALA A C 1
ATOM 2196 O O . ALA A 1 315 ? 53.784 28.992 -63.080 1.00 88.88 315 ALA A O 1
ATOM 2197 N N . CYS A 1 316 ? 52.595 30.058 -61.504 1.00 89.88 316 CYS A N 1
ATOM 2198 C CA . CYS A 1 316 ? 53.582 31.088 -61.211 1.00 89.88 316 CYS A CA 1
ATOM 2199 C C . CYS A 1 316 ? 53.758 31.364 -59.717 1.00 89.88 316 CYS A C 1
ATOM 2201 O O . CYS A 1 316 ? 54.473 32.323 -59.383 1.00 89.88 316 CYS A O 1
ATOM 2203 N N . ASP A 1 317 ? 53.151 30.543 -58.868 1.00 89.50 317 ASP A N 1
ATOM 2204 C CA . ASP A 1 317 ? 53.301 30.627 -57.430 1.00 89.50 317 ASP A CA 1
ATOM 2205 C C . ASP A 1 317 ? 54.530 29.840 -56.942 1.00 89.50 317 ASP A C 1
ATOM 2207 O O . ASP A 1 317 ? 55.239 29.193 -57.720 1.00 89.50 317 ASP A O 1
ATOM 2211 N N . VAL A 1 318 ? 54.884 30.020 -55.673 1.00 89.56 318 VAL A N 1
ATOM 2212 C CA . VAL A 1 318 ? 55.969 29.319 -54.991 1.00 89.56 318 VAL A CA 1
ATOM 2213 C C . VAL A 1 318 ? 55.451 28.722 -53.695 1.00 89.56 318 VAL A C 1
ATOM 2215 O O . VAL A 1 318 ? 54.724 29.382 -52.962 1.00 89.56 318 VAL A O 1
ATOM 2218 N N . GLU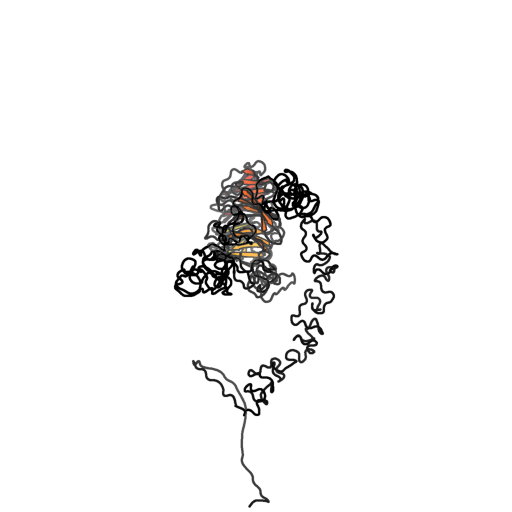 A 1 319 ? 55.958 27.542 -53.357 1.00 87.69 319 GLU A N 1
ATOM 2219 C CA . GLU A 1 319 ? 55.580 26.848 -52.129 1.00 87.69 319 GLU A CA 1
ATOM 2220 C C . GLU A 1 319 ? 55.661 27.712 -50.863 1.00 87.69 319 GLU A C 1
ATOM 2222 O O . GLU A 1 319 ? 56.688 28.350 -50.551 1.00 87.69 319 GLU A O 1
ATOM 2227 N N . THR A 1 320 ? 54.574 27.660 -50.094 1.00 89.12 320 THR A N 1
ATOM 2228 C CA . THR A 1 320 ? 54.434 28.225 -48.755 1.00 89.12 320 THR A CA 1
ATOM 2229 C C . THR A 1 320 ? 54.102 27.101 -47.791 1.00 89.12 320 THR A C 1
ATOM 2231 O O . THR A 1 320 ? 53.265 26.288 -48.095 1.00 89.12 320 THR A O 1
ATOM 2234 N N . CYS A 1 321 ? 54.741 27.103 -46.615 1.00 86.44 321 CYS A N 1
ATOM 2235 C CA . CYS A 1 321 ? 54.629 26.061 -45.586 1.00 86.44 321 CYS A CA 1
ATOM 2236 C C . CYS A 1 321 ? 53.235 26.027 -44.923 1.00 86.44 321 CYS A C 1
ATOM 2238 O O . CYS A 1 321 ? 53.081 26.509 -43.790 1.00 86.44 321 CYS A O 1
ATOM 2240 N N . ASP A 1 322 ? 52.228 25.553 -45.644 1.00 85.56 322 ASP A N 1
ATOM 2241 C CA . ASP A 1 322 ? 50.815 25.573 -45.255 1.00 85.56 322 ASP A CA 1
ATOM 2242 C C . ASP A 1 322 ? 50.046 24.289 -45.615 1.00 85.56 322 ASP A C 1
ATOM 2244 O O . ASP A 1 322 ? 48.867 24.175 -45.265 1.00 85.56 322 ASP A O 1
ATOM 2248 N N . GLY A 1 323 ? 50.730 23.284 -46.172 1.00 84.44 323 GLY A N 1
ATOM 2249 C CA . GLY A 1 323 ? 50.161 21.972 -46.468 1.00 84.44 323 GLY A CA 1
ATOM 2250 C C . GLY A 1 323 ? 49.427 21.902 -47.805 1.00 84.44 323 GLY A C 1
ATOM 2251 O O . GLY A 1 323 ? 48.714 20.922 -48.047 1.00 84.44 323 GLY A O 1
ATOM 2252 N N . LEU A 1 324 ? 49.574 22.915 -48.659 1.00 89.06 324 LEU A N 1
ATOM 2253 C CA . LEU A 1 324 ? 49.027 22.963 -50.011 1.00 89.06 324 LEU A CA 1
ATOM 2254 C C . LEU A 1 324 ? 50.143 22.804 -51.065 1.00 89.06 324 LEU A C 1
ATOM 2256 O O . LEU A 1 324 ? 51.327 22.881 -50.763 1.00 89.06 324 LEU A O 1
ATOM 2260 N N . ASP A 1 325 ? 49.750 22.460 -52.292 1.00 86.31 325 ASP A N 1
ATOM 2261 C CA . ASP A 1 325 ? 50.635 22.368 -53.468 1.00 86.31 325 ASP A CA 1
ATOM 2262 C C . ASP A 1 325 ? 50.458 23.666 -54.258 1.00 86.31 325 ASP A C 1
ATOM 2264 O O . ASP A 1 325 ? 49.606 23.746 -55.151 1.00 86.31 325 ASP A O 1
ATOM 2268 N N . ASN A 1 326 ? 51.158 24.716 -53.830 1.00 87.06 326 ASN A N 1
ATOM 2269 C CA . ASN A 1 326 ? 50.895 26.080 -54.289 1.00 87.06 326 ASN A CA 1
ATOM 2270 C C . ASN A 1 326 ? 51.385 26.264 -55.725 1.00 87.06 326 ASN A C 1
ATOM 2272 O O . ASN A 1 326 ? 50.776 27.015 -56.473 1.00 87.06 326 ASN A O 1
ATOM 2276 N N . ASP A 1 327 ? 52.443 25.569 -56.153 1.00 87.69 327 ASP A N 1
ATOM 2277 C CA . ASP A 1 327 ? 52.979 25.667 -57.515 1.00 87.69 327 ASP A CA 1
ATOM 2278 C C . ASP A 1 327 ? 52.401 24.634 -58.516 1.00 87.69 327 ASP A C 1
ATOM 2280 O O . ASP A 1 327 ? 52.651 24.689 -59.735 1.00 87.69 327 ASP A O 1
ATOM 2284 N N . GLY A 1 328 ? 51.553 23.725 -58.023 1.00 84.44 328 GLY A N 1
ATOM 2285 C CA . GLY A 1 328 ? 50.781 22.764 -58.807 1.00 84.44 328 GLY A CA 1
ATOM 2286 C C . GLY A 1 328 ? 51.624 21.652 -59.440 1.00 84.44 328 GLY A C 1
ATOM 2287 O O . GLY A 1 328 ? 51.217 21.059 -60.458 1.00 84.44 328 GLY A O 1
ATOM 2288 N N . ASP A 1 329 ? 52.816 21.372 -58.908 1.00 88.44 329 ASP A N 1
ATOM 2289 C CA . ASP A 1 329 ? 53.710 20.332 -59.411 1.00 88.44 329 ASP A CA 1
ATOM 2290 C C . ASP A 1 329 ? 53.410 18.919 -58.859 1.00 88.44 329 ASP A C 1
ATOM 2292 O O . ASP A 1 329 ? 53.930 17.920 -59.388 1.00 88.44 329 ASP A O 1
ATOM 2296 N N . ASN A 1 330 ? 52.415 18.798 -57.970 1.00 84.94 330 ASN A N 1
ATOM 2297 C CA . ASN A 1 330 ? 51.997 17.604 -57.217 1.00 84.94 330 ASN A CA 1
ATOM 2298 C C . ASN A 1 330 ? 52.960 17.207 -56.094 1.00 84.94 330 ASN A C 1
ATOM 2300 O O . ASN A 1 330 ? 52.966 16.036 -55.680 1.00 84.94 330 ASN A O 1
ATOM 2304 N N . THR A 1 331 ? 53.777 18.138 -55.616 1.00 85.19 331 THR A N 1
ATOM 2305 C CA . THR A 1 331 ? 54.479 18.027 -54.342 1.00 85.19 331 THR A CA 1
ATOM 2306 C C . THR A 1 331 ? 54.045 19.162 -53.423 1.00 85.19 331 THR A C 1
ATOM 2308 O O . THR A 1 331 ? 53.770 20.254 -53.874 1.00 85.19 331 THR A O 1
ATOM 2311 N N . VAL A 1 332 ? 53.844 18.842 -52.146 1.00 85.69 332 VAL A N 1
ATOM 2312 C CA . VAL A 1 332 ? 53.372 19.792 -51.132 1.00 85.69 332 VAL A CA 1
ATOM 2313 C C . VAL A 1 332 ? 54.578 20.212 -50.309 1.00 85.69 332 VAL A C 1
ATOM 2315 O O . VAL A 1 332 ? 55.333 19.338 -49.858 1.00 85.69 332 VAL A O 1
ATOM 2318 N N . ASP A 1 333 ? 54.743 21.515 -50.088 1.00 86.06 333 ASP A N 1
ATOM 2319 C CA . ASP A 1 333 ? 55.743 22.085 -49.183 1.00 86.06 333 ASP A CA 1
ATOM 2320 C C . ASP A 1 333 ? 57.194 21.634 -49.474 1.00 86.06 333 ASP A C 1
ATOM 2322 O O . ASP A 1 333 ? 58.027 21.482 -48.557 1.00 86.06 333 ASP A O 1
ATOM 2326 N N . GLU A 1 334 ? 57.580 21.395 -50.732 1.00 85.06 334 GLU A N 1
ATOM 2327 C CA . GLU A 1 334 ? 58.930 20.913 -50.984 1.00 85.06 334 GLU A CA 1
ATOM 2328 C C . GLU A 1 334 ? 59.999 21.987 -50.716 1.00 85.06 334 GLU A C 1
ATOM 2330 O O . GLU A 1 334 ? 59.936 23.157 -51.089 1.00 85.06 334 GLU A O 1
ATOM 2335 N N . GLY A 1 335 ? 61.070 21.572 -50.037 1.00 84.00 335 GLY A N 1
ATOM 2336 C CA . GLY A 1 335 ? 62.150 22.477 -49.638 1.00 84.00 335 GLY A CA 1
ATOM 2337 C C . GLY A 1 335 ? 61.999 23.079 -48.239 1.00 84.00 335 GLY A C 1
ATOM 2338 O O . GLY A 1 335 ? 62.936 23.758 -47.789 1.00 84.00 335 GLY A O 1
ATOM 2339 N N . PHE A 1 336 ? 60.918 22.767 -47.520 1.00 88.19 336 PHE A N 1
ATOM 2340 C CA . PHE A 1 336 ? 60.806 22.990 -46.079 1.00 88.19 336 PHE A CA 1
ATOM 2341 C C . PHE A 1 336 ? 61.440 21.840 -45.261 1.00 88.19 336 PHE A C 1
ATOM 2343 O O . PHE A 1 336 ? 61.701 20.760 -45.797 1.00 88.19 336 PHE A O 1
ATOM 2350 N N . PRO A 1 337 ? 61.853 22.082 -43.996 1.00 89.06 337 PRO A N 1
ATOM 2351 C CA . PRO A 1 337 ? 62.393 21.031 -43.133 1.00 89.06 337 PRO A CA 1
ATOM 2352 C C . PRO A 1 337 ? 61.345 19.961 -42.817 1.00 89.06 337 PRO A C 1
ATOM 2354 O O . PRO A 1 337 ? 60.212 20.305 -42.517 1.00 89.06 337 PRO A O 1
ATOM 2357 N N . ASP A 1 338 ? 61.778 18.706 -42.838 1.00 86.75 338 ASP A N 1
ATOM 2358 C CA . ASP A 1 338 ? 61.036 17.519 -42.409 1.00 86.75 338 ASP A CA 1
ATOM 2359 C C . ASP A 1 338 ? 62.020 16.702 -41.546 1.00 86.75 338 ASP A C 1
ATOM 2361 O O . ASP A 1 338 ? 63.052 16.200 -42.030 1.00 86.75 338 ASP A O 1
ATOM 2365 N N . ALA A 1 339 ? 61.817 16.729 -40.230 1.00 91.12 339 ALA A N 1
ATOM 2366 C CA . ALA A 1 339 ? 62.779 16.261 -39.241 1.00 91.12 339 ALA A CA 1
ATOM 2367 C C . ALA A 1 339 ?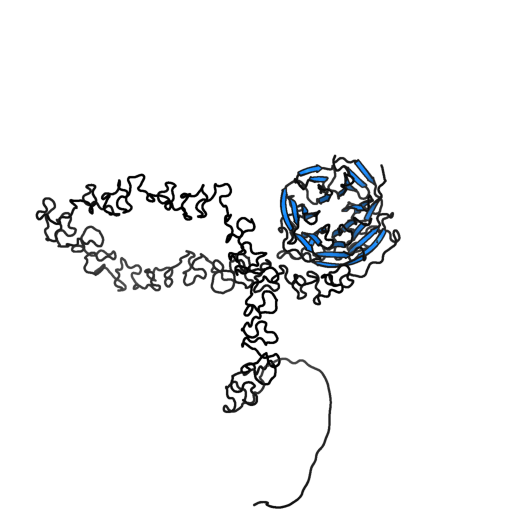 62.722 14.748 -38.987 1.00 91.12 339 ALA A C 1
ATOM 2369 O O . ALA A 1 339 ? 63.756 14.169 -38.613 1.00 91.12 339 ALA A O 1
ATOM 2370 N N . ASP A 1 340 ? 61.583 14.098 -39.204 1.00 85.88 340 ASP A N 1
ATOM 2371 C CA . ASP A 1 340 ? 61.387 12.651 -39.031 1.00 85.88 340 ASP A CA 1
ATOM 2372 C C . ASP A 1 340 ? 61.201 11.878 -40.345 1.00 85.88 340 ASP A C 1
ATOM 2374 O O . ASP A 1 340 ? 61.312 10.645 -40.344 1.00 85.88 340 ASP A O 1
ATOM 2378 N N . SER A 1 341 ? 61.152 12.589 -41.470 1.00 88.94 341 SER A N 1
ATOM 2379 C CA . SER A 1 341 ? 61.151 12.065 -42.836 1.00 88.94 341 SER A CA 1
ATOM 2380 C C . SER A 1 341 ? 59.885 11.300 -43.214 1.00 88.94 341 SER A C 1
ATOM 2382 O O . SER A 1 341 ? 59.978 10.290 -43.929 1.00 88.94 341 SER A O 1
ATOM 2384 N N . ASP A 1 342 ? 58.727 11.746 -42.736 1.00 85.88 342 ASP A N 1
ATOM 2385 C CA . ASP A 1 342 ? 57.422 11.167 -43.064 1.00 85.88 342 ASP A CA 1
ATOM 2386 C C . ASP A 1 342 ? 56.733 11.815 -44.284 1.00 85.88 342 ASP A C 1
ATOM 2388 O O . ASP A 1 342 ? 55.741 11.283 -44.792 1.00 85.88 342 ASP A O 1
ATOM 2392 N N . ASN A 1 343 ? 57.387 12.820 -44.879 1.00 84.38 343 ASN A N 1
ATOM 2393 C CA . ASN A 1 343 ? 56.940 13.632 -46.014 1.00 84.38 343 ASN A CA 1
ATOM 2394 C C . ASN A 1 343 ? 55.862 14.676 -45.675 1.00 84.38 343 ASN A C 1
ATOM 2396 O O . ASN A 1 343 ? 55.207 15.162 -46.598 1.00 84.38 343 ASN A O 1
ATOM 2400 N N . ILE A 1 344 ? 55.715 15.044 -44.403 1.00 86.88 344 ILE A N 1
ATOM 2401 C CA . ILE A 1 344 ? 54.984 16.226 -43.943 1.00 86.88 344 ILE A CA 1
ATOM 2402 C C . ILE A 1 344 ? 56.024 17.247 -43.449 1.00 86.88 344 ILE A C 1
ATOM 2404 O O . ILE A 1 344 ? 56.995 16.907 -42.778 1.00 86.88 344 ILE A O 1
ATOM 2408 N N . ALA A 1 345 ? 55.899 18.519 -43.832 1.00 88.19 345 ALA A N 1
ATOM 2409 C CA . ALA A 1 345 ? 56.860 19.532 -43.399 1.00 88.19 345 ALA A CA 1
ATOM 2410 C C . ALA A 1 345 ? 56.659 19.900 -41.914 1.00 88.19 345 ALA A C 1
ATOM 2412 O O . ALA A 1 345 ? 55.532 20.113 -41.475 1.00 88.19 345 ALA A O 1
ATOM 2413 N N . ASP A 1 346 ? 57.751 20.123 -41.165 1.00 86.75 346 ASP A N 1
ATOM 2414 C CA . ASP A 1 346 ? 57.778 20.445 -39.718 1.00 86.75 346 ASP A CA 1
ATOM 2415 C C . ASP A 1 346 ? 56.822 21.587 -39.299 1.00 86.75 346 ASP A C 1
ATOM 2417 O O . ASP A 1 346 ? 56.530 21.780 -38.119 1.00 86.75 346 ASP A O 1
ATOM 2421 N N . CYS A 1 347 ? 56.457 22.460 -40.239 1.00 84.38 347 CYS A N 1
ATOM 2422 C CA . CYS A 1 347 ? 55.610 23.627 -40.007 1.00 84.38 347 CYS A CA 1
ATOM 2423 C C . CYS A 1 347 ? 54.111 23.305 -39.943 1.00 84.38 347 CYS A C 1
ATOM 2425 O O . CYS A 1 347 ? 53.375 24.078 -39.327 1.00 84.38 347 CYS A O 1
ATOM 2427 N N . VAL A 1 348 ? 53.692 22.208 -40.575 1.00 87.19 348 VAL A N 1
ATOM 2428 C CA . VAL A 1 348 ? 52.306 21.724 -40.664 1.00 87.19 348 VAL A CA 1
ATOM 2429 C C . VAL A 1 348 ? 52.147 20.328 -40.068 1.00 87.19 348 VAL A C 1
ATOM 2431 O O . VAL A 1 348 ? 51.027 19.885 -39.832 1.00 87.19 348 VAL A O 1
ATOM 2434 N N . ASP A 1 349 ? 53.260 19.674 -39.749 1.00 86.62 349 ASP A N 1
ATOM 2435 C CA . ASP A 1 349 ? 53.289 18.445 -38.983 1.00 86.62 349 ASP A CA 1
ATOM 2436 C C . ASP A 1 349 ? 52.870 18.695 -37.520 1.00 86.62 349 ASP A C 1
ATOM 2438 O O . ASP A 1 349 ? 53.450 19.514 -36.794 1.00 86.62 349 ASP A O 1
ATOM 2442 N N . SER A 1 350 ? 51.836 17.980 -37.077 1.00 86.94 350 SER A N 1
ATOM 2443 C CA . SER A 1 350 ? 51.365 18.008 -35.686 1.00 86.94 350 SER A CA 1
ATOM 2444 C C . SER A 1 350 ? 52.355 17.330 -34.735 1.00 86.94 350 SER A C 1
ATOM 2446 O O . SER A 1 350 ? 52.412 17.664 -33.544 1.00 86.94 350 SER A O 1
ATOM 2448 N N . CYS A 1 351 ? 53.201 16.456 -35.278 1.00 88.88 351 CYS A N 1
ATOM 2449 C CA . CYS A 1 351 ? 54.198 15.667 -34.585 1.00 88.88 351 CYS A CA 1
ATOM 2450 C C . CYS A 1 351 ? 55.592 15.781 -35.239 1.00 88.88 351 CYS A C 1
ATOM 2452 O O . CYS A 1 351 ? 56.170 14.747 -35.533 1.00 88.88 351 CYS A O 1
ATOM 2454 N N . PRO A 1 352 ? 56.252 16.972 -35.258 1.00 87.00 352 PRO A N 1
ATOM 2455 C CA . PRO A 1 352 ? 57.480 17.272 -36.037 1.00 87.00 352 PRO A CA 1
ATOM 2456 C C . PRO A 1 352 ? 58.750 16.458 -35.739 1.00 87.00 352 PRO A C 1
ATOM 2458 O O . PRO A 1 352 ? 59.863 16.903 -36.009 1.00 87.00 352 PRO A O 1
ATOM 2461 N N . ASN A 1 353 ? 58.671 15.406 -34.933 1.00 88.06 353 ASN A N 1
ATOM 2462 C CA . ASN A 1 353 ? 59.800 14.545 -34.603 1.00 88.06 353 ASN A CA 1
ATOM 2463 C C . ASN A 1 353 ? 59.401 13.061 -34.537 1.00 88.06 353 ASN A C 1
ATOM 2465 O O . ASN A 1 353 ? 60.214 12.259 -34.053 1.00 88.06 353 ASN A O 1
ATOM 2469 N N . GLN A 1 354 ? 58.170 12.698 -34.889 1.00 87.19 354 GLN A N 1
ATOM 2470 C CA . GLN A 1 354 ? 57.653 11.337 -34.940 1.00 87.19 354 GLN A CA 1
ATOM 2471 C C . GLN A 1 354 ? 56.894 11.164 -36.266 1.00 87.19 354 GLN A C 1
ATOM 2473 O O . GLN A 1 354 ? 55.989 11.939 -36.508 1.00 87.19 354 GLN A O 1
ATOM 2478 N N . PRO A 1 355 ? 57.199 10.129 -37.072 1.00 86.06 355 PRO A N 1
ATOM 2479 C CA . PRO A 1 355 ? 56.454 9.894 -38.304 1.00 86.06 355 PRO A CA 1
ATOM 2480 C C . PRO A 1 355 ? 54.965 9.685 -38.034 1.00 86.06 355 PRO A C 1
ATOM 2482 O O . PRO A 1 355 ? 54.664 8.947 -37.089 1.00 86.06 355 PRO A O 1
ATOM 2485 N N . PHE A 1 356 ? 54.106 10.201 -38.919 1.00 83.62 356 PHE A N 1
ATOM 2486 C CA . PHE A 1 356 ? 52.652 10.047 -38.853 1.00 83.62 356 PHE A CA 1
ATOM 2487 C C . PHE A 1 356 ? 52.232 8.628 -38.452 1.00 83.62 356 PHE A C 1
ATOM 2489 O O . PHE A 1 356 ? 52.509 7.638 -39.154 1.00 83.62 356 PHE A O 1
ATOM 2496 N N . ALA A 1 357 ? 51.565 8.543 -37.307 1.00 85.50 357 ALA A N 1
ATOM 2497 C CA . ALA A 1 357 ? 50.941 7.342 -36.783 1.00 85.50 357 ALA A CA 1
ATOM 2498 C C . ALA A 1 357 ? 49.522 7.700 -36.346 1.00 85.50 357 ALA A C 1
ATOM 2500 O O . ALA A 1 357 ? 49.334 8.654 -35.609 1.00 85.50 357 ALA A O 1
ATOM 2501 N N . ASP A 1 358 ? 48.555 6.941 -36.839 1.00 85.69 358 ASP A N 1
ATOM 2502 C CA . ASP A 1 358 ? 47.130 7.133 -36.585 1.00 85.69 358 ASP A CA 1
ATOM 2503 C C . ASP A 1 358 ? 46.569 5.738 -36.289 1.00 85.69 358 ASP A C 1
ATOM 2505 O O . ASP A 1 358 ? 46.314 4.924 -37.191 1.00 85.69 358 ASP A O 1
ATOM 2509 N N . GLY A 1 359 ? 46.621 5.389 -35.005 1.00 88.19 359 GLY A N 1
ATOM 2510 C CA . GLY A 1 359 ? 46.418 4.051 -34.470 1.00 88.19 359 GLY A CA 1
ATOM 2511 C C . GLY A 1 359 ? 45.009 3.530 -34.707 1.00 88.19 359 GLY A C 1
ATOM 2512 O O . GLY A 1 359 ? 44.837 2.330 -34.961 1.00 88.19 359 GLY A O 1
ATOM 2513 N N . ASP A 1 360 ? 44.028 4.424 -34.698 1.00 84.75 360 ASP A N 1
ATOM 2514 C CA . ASP A 1 360 ? 42.608 4.129 -34.866 1.00 84.75 360 ASP A CA 1
ATOM 2515 C C . ASP A 1 360 ? 41.988 4.668 -36.163 1.00 84.75 360 ASP A C 1
ATOM 2517 O O . ASP A 1 360 ? 40.886 4.249 -36.528 1.00 84.75 360 ASP A O 1
ATOM 2521 N N . SER A 1 361 ? 42.749 5.430 -36.949 1.00 90.19 361 SER A N 1
ATOM 2522 C CA . SER A 1 361 ? 42.368 5.944 -38.267 1.00 90.19 361 SER A CA 1
ATOM 2523 C C . SER A 1 361 ? 41.317 7.062 -38.243 1.00 90.19 361 SER A C 1
ATOM 2525 O O . SER A 1 361 ? 40.505 7.136 -39.176 1.00 90.19 361 SER A O 1
ATOM 2527 N N . ASP A 1 362 ? 41.319 7.924 -37.221 1.00 87.88 362 ASP A N 1
ATOM 2528 C CA . ASP A 1 362 ? 40.423 9.089 -37.110 1.00 87.88 362 ASP A CA 1
ATOM 2529 C C . ASP A 1 362 ? 40.964 10.372 -37.776 1.00 87.88 362 ASP A C 1
ATOM 2531 O O . ASP A 1 362 ? 40.229 11.349 -37.973 1.00 87.88 362 ASP A O 1
ATOM 2535 N N . GLY A 1 363 ? 42.220 10.339 -38.226 1.00 85.56 363 GLY A N 1
ATOM 2536 C CA . GLY A 1 363 ? 42.899 11.453 -38.880 1.00 85.56 363 GLY A CA 1
ATOM 2537 C C . GLY A 1 363 ? 43.639 12.399 -37.930 1.00 85.56 363 GLY A C 1
ATOM 2538 O O . GLY A 1 363 ? 44.146 13.426 -38.396 1.00 85.56 363 GLY A O 1
ATOM 2539 N N . ILE A 1 364 ? 43.722 12.075 -36.640 1.00 87.25 364 ILE A N 1
ATOM 2540 C CA . ILE A 1 364 ? 44.564 12.723 -35.634 1.00 87.25 364 ILE A CA 1
ATOM 2541 C C . ILE A 1 364 ? 45.815 11.853 -35.425 1.00 87.25 364 ILE A C 1
ATOM 2543 O O . ILE A 1 364 ? 45.774 10.632 -35.461 1.00 87.25 364 ILE A O 1
ATOM 2547 N N . ASP A 1 365 ? 46.981 12.480 -35.265 1.00 88.50 365 ASP A N 1
ATOM 2548 C CA . ASP A 1 365 ? 48.210 11.728 -34.984 1.00 88.50 365 ASP A CA 1
ATOM 2549 C C . ASP A 1 365 ? 48.244 11.281 -33.512 1.00 88.50 365 ASP A C 1
ATOM 2551 O O . ASP A 1 365 ? 48.081 12.120 -32.617 1.00 88.50 365 ASP A O 1
ATOM 2555 N N . ASP A 1 366 ? 48.561 10.005 -33.262 1.00 86.44 366 ASP A N 1
ATOM 2556 C CA . ASP A 1 366 ? 48.744 9.348 -31.956 1.00 86.44 366 ASP A CA 1
ATOM 2557 C C . ASP A 1 366 ? 49.474 10.223 -30.923 1.00 86.44 366 ASP A C 1
ATOM 2559 O O . ASP A 1 366 ? 49.277 10.107 -29.710 1.00 86.44 366 ASP A O 1
ATOM 2563 N N . CYS A 1 367 ? 50.423 11.053 -31.370 1.00 85.19 367 CYS A N 1
ATOM 2564 C CA . CYS A 1 367 ? 51.250 11.862 -30.480 1.00 85.19 367 CYS A CA 1
ATOM 2565 C C . CYS A 1 367 ? 50.512 13.076 -29.877 1.00 85.19 367 CYS A C 1
ATOM 2567 O O . CYS A 1 367 ? 50.944 13.605 -28.839 1.00 85.19 367 CYS A O 1
ATOM 2569 N N . VAL A 1 368 ? 49.424 13.515 -30.514 1.00 88.38 368 VAL A N 1
ATOM 2570 C CA . VAL A 1 368 ? 48.536 14.603 -30.071 1.00 88.38 368 VAL A CA 1
ATOM 2571 C C . VAL A 1 368 ? 47.101 14.142 -29.818 1.00 88.38 368 VAL A C 1
ATOM 2573 O O . VAL A 1 368 ? 46.322 14.922 -29.265 1.00 88.38 368 VAL A O 1
ATOM 2576 N N . ASP A 1 369 ? 46.791 12.899 -30.164 1.00 89.06 369 ASP A N 1
ATOM 2577 C CA . ASP A 1 369 ? 45.511 12.255 -29.935 1.00 89.06 369 ASP A CA 1
ATOM 2578 C C . ASP A 1 369 ? 45.281 11.949 -28.433 1.00 89.06 369 ASP A C 1
ATOM 2580 O O . ASP A 1 369 ? 46.105 11.284 -27.786 1.00 89.06 369 ASP A O 1
ATOM 2584 N N . PRO A 1 370 ? 44.197 12.472 -27.823 1.00 87.69 370 PRO A N 1
ATOM 2585 C CA . PRO A 1 370 ? 43.775 12.101 -26.476 1.00 87.69 370 PRO A CA 1
ATOM 2586 C C . PRO A 1 370 ? 43.451 10.611 -26.316 1.00 87.69 370 PRO A C 1
ATOM 2588 O O . PRO A 1 370 ? 43.689 10.077 -25.226 1.00 87.69 370 PRO A O 1
ATOM 2591 N N . CYS A 1 371 ? 42.956 9.963 -27.373 1.00 91.62 371 CYS A N 1
ATOM 2592 C CA . CYS A 1 371 ? 42.514 8.575 -27.397 1.00 91.62 371 CYS A CA 1
ATOM 2593 C C . CYS A 1 371 ? 43.078 7.801 -28.605 1.00 91.62 371 CYS A C 1
ATOM 2595 O O . CYS A 1 371 ? 42.298 7.346 -29.422 1.00 91.62 371 CYS A O 1
ATOM 2597 N N . PRO A 1 372 ? 44.395 7.489 -28.642 1.00 89.75 372 PRO A N 1
ATOM 2598 C CA . PRO A 1 372 ? 45.096 6.922 -29.816 1.00 89.75 372 PRO A CA 1
ATOM 2599 C C . PRO A 1 372 ? 44.674 5.520 -30.300 1.00 89.75 372 PRO A C 1
ATOM 2601 O O . PRO A 1 372 ? 45.414 4.859 -31.032 1.00 89.75 372 PRO A O 1
ATOM 2604 N N . ASN A 1 373 ? 43.612 4.949 -29.735 1.00 89.94 373 ASN A N 1
ATOM 2605 C CA . ASN A 1 373 ? 43.099 3.628 -30.105 1.00 89.94 373 ASN A CA 1
ATOM 2606 C C . ASN A 1 373 ? 41.568 3.624 -30.238 1.00 89.94 373 ASN A C 1
ATOM 2608 O O . ASN A 1 373 ? 40.990 2.545 -30.395 1.00 89.94 373 ASN A O 1
ATOM 2612 N N . ASP A 1 374 ? 40.933 4.791 -30.171 1.00 89.69 374 ASP A N 1
ATOM 2613 C CA . ASP A 1 374 ? 39.497 4.958 -30.290 1.00 89.69 374 ASP A CA 1
ATOM 2614 C C . ASP A 1 374 ? 39.159 6.088 -31.271 1.00 89.69 374 ASP A C 1
ATOM 2616 O O . ASP A 1 374 ? 39.224 7.266 -30.911 1.00 89.69 374 ASP A O 1
ATOM 2620 N N . PRO A 1 375 ? 38.661 5.751 -32.474 1.00 90.06 375 PRO A N 1
ATOM 2621 C CA . PRO A 1 375 ? 38.433 6.747 -33.505 1.00 90.06 375 PRO A CA 1
ATOM 2622 C C . PRO A 1 375 ? 37.249 7.680 -33.219 1.00 90.06 375 PRO A C 1
ATOM 2624 O O . PRO A 1 375 ? 36.985 8.612 -33.982 1.00 90.06 375 PRO A O 1
ATOM 2627 N N . LEU A 1 376 ? 36.475 7.404 -32.166 1.00 87.94 376 LEU A N 1
ATOM 2628 C CA . LEU A 1 376 ? 35.395 8.270 -31.697 1.00 87.94 376 LEU A CA 1
ATOM 2629 C C . LEU A 1 376 ? 35.815 9.145 -30.513 1.00 87.94 376 LEU A C 1
ATOM 2631 O O . LEU A 1 376 ? 35.049 10.039 -30.142 1.00 87.94 376 LEU A O 1
ATOM 2635 N N . ASN A 1 377 ? 37.037 8.958 -29.999 1.00 89.62 377 ASN A N 1
ATOM 2636 C CA . ASN A 1 377 ? 37.564 9.638 -28.824 1.00 89.62 377 ASN A CA 1
ATOM 2637 C C . ASN A 1 377 ? 36.598 9.542 -27.616 1.00 89.62 377 ASN A C 1
ATOM 2639 O O . ASN A 1 377 ? 35.756 8.657 -27.506 1.00 89.62 377 ASN A O 1
ATOM 2643 N N . ASP A 1 378 ? 36.729 10.476 -26.680 1.00 90.12 378 ASP A N 1
ATOM 2644 C CA . ASP A 1 378 ? 35.806 10.697 -25.567 1.00 90.12 378 ASP A CA 1
ATOM 2645 C C . ASP A 1 378 ? 34.483 11.323 -26.072 1.00 90.12 378 ASP A C 1
ATOM 2647 O O . ASP A 1 378 ? 34.291 12.546 -26.055 1.00 90.12 378 ASP A O 1
ATOM 2651 N N . 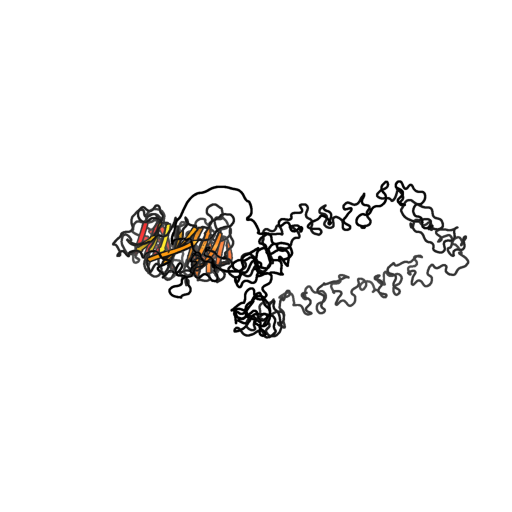ILE A 1 379 ? 33.598 10.481 -26.619 1.00 92.00 379 ILE A N 1
ATOM 2652 C CA . ILE A 1 379 ? 32.351 10.891 -27.290 1.00 92.00 379 ILE A CA 1
ATOM 2653 C C . ILE A 1 379 ? 31.349 11.557 -26.329 1.00 92.00 379 ILE A C 1
ATOM 2655 O O . ILE A 1 379 ? 30.592 12.441 -26.750 1.00 92.00 379 ILE A O 1
ATOM 2659 N N . ASP A 1 380 ? 31.365 11.210 -25.040 1.00 87.56 380 ASP A N 1
ATOM 2660 C CA . ASP A 1 380 ? 30.457 11.757 -24.025 1.00 87.56 380 ASP A CA 1
ATOM 2661 C C . ASP A 1 380 ? 31.092 12.825 -23.106 1.00 87.56 380 ASP A C 1
ATOM 2663 O O . ASP A 1 380 ? 30.382 13.534 -22.381 1.00 87.56 380 ASP A O 1
ATOM 2667 N N . ASN A 1 381 ? 32.390 13.083 -23.276 1.00 91.50 381 ASN A N 1
ATOM 2668 C CA . ASN A 1 381 ? 33.193 14.101 -22.596 1.00 91.50 381 ASN A CA 1
ATOM 2669 C C . ASN A 1 381 ? 33.388 13.861 -21.089 1.00 91.50 381 ASN A C 1
ATOM 2671 O O . ASN A 1 381 ? 33.468 14.824 -20.303 1.00 91.50 381 ASN A O 1
ATOM 2675 N N . ASP A 1 382 ? 33.476 12.605 -20.662 1.00 91.38 382 ASP A N 1
ATOM 2676 C CA . ASP A 1 382 ? 33.741 12.225 -19.278 1.00 91.38 382 ASP A CA 1
ATOM 2677 C C . ASP A 1 382 ? 35.239 12.024 -18.959 1.00 91.38 382 ASP A C 1
ATOM 2679 O O . ASP A 1 382 ? 35.628 11.914 -17.793 1.00 91.38 382 ASP A O 1
ATOM 2683 N N . ASN A 1 383 ? 36.118 12.195 -19.947 1.00 89.50 383 ASN A N 1
ATOM 2684 C CA . ASN A 1 383 ? 37.572 11.985 -19.924 1.00 89.50 383 ASN A CA 1
ATOM 2685 C C . ASN A 1 383 ? 38.019 10.516 -19.933 1.00 89.50 383 ASN A C 1
ATOM 2687 O O . ASN A 1 383 ? 39.141 10.225 -19.485 1.00 89.50 383 ASN A O 1
ATOM 2691 N N . ILE A 1 384 ? 37.185 9.613 -20.431 1.00 90.75 384 ILE A N 1
ATOM 2692 C CA . ILE A 1 384 ? 37.495 8.209 -20.678 1.00 90.75 384 ILE A CA 1
ATOM 2693 C C . ILE A 1 384 ? 37.334 7.963 -22.181 1.00 90.75 384 ILE A C 1
ATOM 2695 O O . ILE A 1 384 ? 36.464 8.518 -22.837 1.00 90.75 384 ILE A O 1
ATOM 2699 N N . CYS A 1 385 ? 38.268 7.218 -22.768 1.00 92.69 385 CYS A N 1
ATOM 2700 C CA . CYS A 1 385 ? 38.172 6.873 -24.183 1.00 92.69 385 CYS A CA 1
ATOM 2701 C C . CYS A 1 385 ? 37.121 5.770 -24.337 1.00 92.69 385 CYS A C 1
ATOM 2703 O O . CYS A 1 385 ? 37.121 4.826 -23.544 1.00 92.69 385 CYS A O 1
ATOM 2705 N N . GLY A 1 386 ? 36.252 5.870 -25.339 1.00 87.75 386 GLY A N 1
ATOM 2706 C CA . GLY A 1 386 ? 35.136 4.951 -25.565 1.00 87.75 386 GLY A CA 1
ATOM 2707 C C . GLY A 1 386 ? 35.543 3.484 -25.752 1.00 87.75 386 GLY A C 1
ATOM 2708 O O . GLY A 1 386 ? 34.742 2.590 -25.496 1.00 87.75 386 GLY A O 1
ATOM 2709 N N . ASP A 1 387 ? 36.795 3.194 -26.123 1.00 88.50 387 ASP A N 1
ATOM 2710 C CA . ASP A 1 387 ? 37.341 1.829 -26.182 1.00 88.50 387 ASP A CA 1
ATOM 2711 C C . ASP A 1 387 ? 37.543 1.166 -24.805 1.00 88.50 387 ASP A C 1
ATOM 2713 O O . ASP A 1 387 ? 37.650 -0.063 -24.712 1.00 88.50 387 ASP A O 1
ATOM 2717 N N . VAL A 1 388 ? 37.611 1.964 -23.738 1.00 91.12 388 VAL A N 1
ATOM 2718 C CA . VAL A 1 388 ? 37.774 1.517 -22.345 1.00 91.12 388 VAL A CA 1
ATOM 2719 C C . VAL A 1 388 ? 36.661 2.003 -21.418 1.00 91.12 388 VAL A C 1
ATOM 2721 O O . VAL A 1 388 ? 36.725 1.720 -20.220 1.00 91.12 388 VAL A O 1
ATOM 2724 N N . ASP A 1 389 ? 35.680 2.714 -21.961 1.00 92.25 389 ASP A N 1
ATOM 2725 C CA . ASP A 1 389 ? 34.498 3.190 -21.261 1.00 92.25 389 ASP A CA 1
ATOM 2726 C C . ASP A 1 389 ? 33.440 2.078 -21.187 1.00 92.25 389 ASP A C 1
ATOM 2728 O O . ASP A 1 389 ? 33.069 1.495 -22.207 1.00 92.25 389 ASP A O 1
ATOM 2732 N N . ASN A 1 390 ? 32.963 1.749 -19.985 1.00 90.06 390 ASN A N 1
ATOM 2733 C CA . ASN A 1 390 ? 31.855 0.808 -19.799 1.00 90.06 390 ASN A CA 1
ATOM 2734 C C . ASN A 1 390 ? 30.480 1.442 -20.074 1.00 90.06 390 ASN A C 1
ATOM 2736 O O . ASN A 1 390 ? 29.492 0.721 -20.189 1.00 90.06 390 ASN A O 1
ATOM 2740 N N . CYS A 1 391 ? 30.434 2.762 -20.269 1.00 91.88 391 CYS A N 1
ATOM 2741 C CA . CYS A 1 391 ? 29.286 3.516 -20.751 1.00 91.88 391 CYS A CA 1
ATOM 2742 C C . CYS A 1 391 ? 29.661 4.534 -21.833 1.00 91.88 391 CYS A C 1
ATOM 2744 O O . CYS A 1 391 ? 29.417 5.721 -21.650 1.00 91.88 391 CYS A O 1
ATOM 2746 N N . PRO A 1 392 ? 30.113 4.099 -23.026 1.00 90.31 392 PRO A N 1
ATOM 2747 C CA . PRO A 1 392 ? 30.703 5.001 -24.015 1.00 90.31 392 PRO A CA 1
ATOM 2748 C C . PRO A 1 392 ? 29.827 6.174 -24.454 1.00 90.31 392 PRO A C 1
ATOM 2750 O O . PRO A 1 392 ? 30.340 7.109 -25.031 1.00 90.31 392 PRO A O 1
ATOM 2753 N N . ASN A 1 393 ? 28.503 6.128 -24.282 1.00 89.62 393 ASN A N 1
ATOM 2754 C CA . ASN A 1 393 ? 27.604 7.206 -24.711 1.00 89.62 393 ASN A CA 1
ATOM 2755 C C . ASN A 1 393 ? 27.003 8.003 -23.539 1.00 89.62 393 ASN A C 1
ATOM 2757 O O . ASN A 1 393 ? 26.150 8.869 -23.772 1.00 89.62 393 ASN A O 1
ATOM 2761 N N . VAL A 1 394 ? 27.368 7.684 -22.294 1.00 88.19 394 VAL A N 1
ATOM 2762 C CA . VAL A 1 394 ? 26.754 8.228 -21.079 1.00 88.19 394 VAL A CA 1
ATOM 2763 C C . VAL A 1 394 ? 27.833 8.555 -20.049 1.00 88.19 394 VAL A C 1
ATOM 2765 O O . VAL A 1 394 ? 28.303 7.686 -19.323 1.00 88.19 394 VAL A O 1
ATOM 2768 N N . ALA A 1 395 ? 28.109 9.852 -19.908 1.00 89.69 395 ALA A N 1
ATOM 2769 C CA . ALA A 1 395 ? 29.243 10.342 -19.132 1.00 89.69 395 ALA A CA 1
ATOM 2770 C C . ALA A 1 395 ? 29.303 9.799 -17.689 1.00 89.69 395 ALA A C 1
ATOM 2772 O O . ALA A 1 395 ? 28.476 10.168 -16.840 1.00 89.69 395 ALA A O 1
ATOM 2773 N N . SER A 1 396 ? 30.337 9.008 -17.375 1.00 85.12 396 SER A N 1
ATOM 2774 C CA . SER A 1 396 ? 30.533 8.315 -16.096 1.00 85.12 396 SER A CA 1
ATOM 2775 C C . SER A 1 396 ? 32.011 8.308 -15.631 1.00 85.12 396 SER A C 1
ATOM 2777 O O . SER A 1 396 ? 32.829 7.415 -15.841 1.00 85.12 396 SER A O 1
ATOM 2779 N N . LEU A 1 397 ? 32.366 9.310 -14.819 1.00 84.56 397 LEU A N 1
ATOM 2780 C CA . LEU A 1 397 ? 33.739 9.484 -14.304 1.00 84.56 397 LEU A CA 1
ATOM 2781 C C . LEU A 1 397 ? 34.266 8.340 -13.412 1.00 84.56 397 LEU A C 1
ATOM 2783 O O . LEU A 1 397 ? 35.456 8.309 -13.079 1.00 84.56 397 LEU A O 1
ATOM 2787 N N . ASN A 1 398 ? 33.379 7.504 -12.878 1.00 86.62 398 ASN A N 1
ATOM 2788 C CA . ASN A 1 398 ? 33.688 6.485 -11.877 1.00 86.62 398 ASN A CA 1
ATOM 2789 C C . ASN A 1 398 ? 33.619 5.055 -12.407 1.00 86.62 398 ASN A C 1
ATOM 2791 O O . ASN A 1 398 ? 34.149 4.200 -11.691 1.00 86.62 398 ASN A O 1
ATOM 2795 N N . GLN A 1 399 ? 33.041 4.821 -13.595 1.00 90.00 399 GLN A N 1
ATOM 2796 C CA . GLN A 1 399 ? 32.965 3.502 -14.236 1.00 90.00 399 GLN A CA 1
ATOM 2797 C C . GLN A 1 399 ? 32.490 2.444 -13.232 1.00 90.00 399 GLN A C 1
ATOM 2799 O O . GLN A 1 399 ? 33.167 1.441 -12.986 1.00 90.00 399 GLN A O 1
ATOM 2804 N N . MET A 1 400 ? 31.414 2.773 -12.503 1.00 88.56 400 MET A N 1
ATOM 2805 C CA . MET A 1 400 ? 30.803 1.802 -11.598 1.00 88.56 400 MET A CA 1
ATOM 2806 C C . MET A 1 400 ? 30.112 0.740 -12.447 1.00 88.56 400 MET A C 1
ATOM 2808 O O . MET A 1 400 ? 29.639 1.043 -13.535 1.00 88.56 400 MET A O 1
ATOM 2812 N N . ASP A 1 401 ? 30.224 -0.489 -11.974 1.00 85.06 401 ASP A N 1
ATOM 2813 C CA . ASP A 1 401 ? 29.808 -1.727 -12.627 1.00 85.06 401 ASP A CA 1
ATOM 2814 C C . ASP A 1 401 ? 29.593 -2.714 -11.472 1.00 85.06 401 ASP A C 1
ATOM 2816 O O . ASP A 1 401 ? 30.547 -3.271 -10.894 1.00 85.06 401 ASP A O 1
ATOM 2820 N N . LYS A 1 402 ? 28.361 -2.723 -10.971 1.00 84.25 402 LYS A N 1
ATOM 2821 C CA . LYS A 1 402 ? 27.983 -3.328 -9.692 1.00 84.25 402 LYS A CA 1
ATOM 2822 C C . LYS A 1 402 ? 27.801 -4.837 -9.784 1.00 84.25 402 LYS A C 1
ATOM 2824 O O . LYS A 1 402 ? 28.111 -5.525 -8.800 1.00 84.25 402 LYS A O 1
ATOM 2829 N N . ASP A 1 403 ? 27.331 -5.330 -10.916 1.00 77.50 403 ASP A N 1
ATOM 2830 C CA . ASP A 1 403 ? 27.073 -6.738 -11.219 1.00 77.50 403 ASP A CA 1
ATOM 2831 C C . ASP A 1 403 ? 28.248 -7.412 -11.969 1.00 77.50 403 ASP A C 1
ATOM 2833 O O . ASP A 1 403 ? 28.405 -8.638 -11.911 1.00 77.50 403 ASP A O 1
ATOM 2837 N N . ASN A 1 404 ? 29.189 -6.621 -12.493 1.00 83.19 404 ASN A N 1
ATOM 2838 C CA . ASN A 1 404 ? 30.419 -7.058 -13.152 1.00 83.19 404 ASN A CA 1
ATOM 2839 C C . ASN A 1 404 ? 30.230 -7.705 -14.526 1.00 83.19 404 ASN A C 1
ATOM 2841 O O . ASN A 1 404 ? 31.019 -8.590 -14.899 1.00 83.19 404 ASN A O 1
ATOM 2845 N N . ASP A 1 405 ? 29.242 -7.243 -15.284 1.00 82.88 405 ASP A N 1
ATOM 2846 C CA . ASP A 1 405 ? 28.961 -7.694 -16.647 1.00 82.88 405 ASP A CA 1
ATOM 2847 C C . ASP A 1 405 ? 29.798 -6.942 -17.717 1.00 82.88 405 ASP A C 1
ATOM 2849 O O . ASP A 1 405 ? 30.095 -7.486 -18.790 1.00 82.88 405 ASP A O 1
ATOM 2853 N N . GLY A 1 406 ? 30.320 -5.761 -17.364 1.00 85.69 406 GLY A N 1
ATOM 2854 C CA . GLY A 1 406 ? 31.148 -4.907 -18.216 1.00 85.69 406 GLY A CA 1
ATOM 2855 C C . GLY A 1 406 ? 30.411 -3.737 -18.874 1.00 85.69 406 GLY A C 1
ATOM 2856 O O . GLY A 1 406 ? 31.060 -2.995 -19.618 1.00 85.69 406 GLY A O 1
ATOM 2857 N N . ILE A 1 407 ? 29.122 -3.563 -18.595 1.00 86.50 407 ILE A N 1
ATOM 2858 C CA . ILE A 1 407 ? 28.330 -2.354 -18.817 1.00 86.50 407 ILE A CA 1
ATOM 2859 C C . ILE A 1 407 ? 28.395 -1.528 -17.521 1.00 86.50 407 ILE A C 1
ATOM 2861 O O . ILE A 1 407 ? 28.642 -2.048 -16.436 1.00 86.50 407 ILE A O 1
ATOM 2865 N N . GLY A 1 408 ? 28.375 -0.201 -17.620 1.00 86.75 408 GLY A N 1
ATOM 2866 C CA . GLY A 1 408 ? 28.417 0.647 -16.430 1.00 86.75 408 GLY A CA 1
ATOM 2867 C C . GLY A 1 408 ? 27.031 0.949 -15.891 1.00 86.75 408 GLY A C 1
ATOM 2868 O O . GLY A 1 408 ? 26.115 1.168 -16.675 1.00 86.75 408 GLY A O 1
ATOM 2869 N N . ASP A 1 409 ? 26.919 1.092 -14.568 1.00 83.25 409 ASP A N 1
ATOM 2870 C CA . ASP A 1 409 ? 25.632 1.269 -13.885 1.00 83.25 409 ASP A CA 1
ATOM 2871 C C . ASP A 1 409 ? 24.768 2.364 -14.559 1.00 83.25 409 ASP A C 1
ATOM 2873 O O . ASP A 1 409 ? 23.582 2.215 -14.792 1.00 83.25 409 ASP A O 1
ATOM 2877 N N . VAL A 1 410 ? 25.364 3.484 -14.984 1.00 82.00 410 VAL A N 1
ATOM 2878 C CA . VAL A 1 410 ? 24.602 4.618 -15.549 1.00 82.00 410 VAL A CA 1
ATOM 2879 C C . VAL A 1 410 ? 23.972 4.370 -16.927 1.00 82.00 410 VAL A C 1
ATOM 2881 O O . VAL A 1 410 ? 23.201 5.211 -17.399 1.00 82.00 410 VAL A O 1
ATOM 2884 N N . CYS A 1 411 ? 24.356 3.298 -17.611 1.00 82.50 411 CYS A N 1
ATOM 2885 C CA . CYS A 1 411 ? 23.869 2.933 -18.938 1.00 82.50 411 CYS A CA 1
ATOM 2886 C C . CYS A 1 411 ? 23.462 1.460 -19.030 1.00 82.50 411 CYS A C 1
ATOM 2888 O O . CYS A 1 411 ? 23.230 0.968 -20.139 1.00 82.50 411 CYS A O 1
ATOM 2890 N N . ASP A 1 412 ? 23.404 0.787 -17.886 1.00 79.94 412 ASP A N 1
ATOM 2891 C CA . ASP A 1 412 ? 22.977 -0.589 -17.786 1.00 79.94 412 ASP A CA 1
ATOM 2892 C C . ASP A 1 412 ? 21.450 -0.679 -17.777 1.00 79.94 412 ASP A C 1
ATOM 2894 O O . ASP A 1 412 ? 20.751 0.256 -17.378 1.00 79.94 412 ASP A O 1
ATOM 2898 N N . VAL A 1 413 ? 20.934 -1.785 -18.299 1.00 75.06 413 VAL A N 1
ATOM 2899 C CA . VAL A 1 413 ? 19.508 -2.106 -18.286 1.00 75.06 413 VAL A CA 1
ATOM 2900 C C . VAL A 1 413 ? 19.271 -3.189 -17.245 1.00 75.06 413 VAL A C 1
ATOM 2902 O O . VAL A 1 413 ? 20.053 -4.124 -17.127 1.00 75.06 413 VAL A O 1
ATOM 2905 N N . GLU A 1 414 ? 18.180 -3.077 -16.496 1.00 74.00 414 GLU A N 1
ATOM 2906 C CA . GLU A 1 414 ? 17.867 -4.047 -15.447 1.00 74.00 414 GLU A CA 1
ATOM 2907 C C . GLU A 1 414 ? 17.687 -5.468 -16.024 1.00 74.00 414 GLU A C 1
ATOM 2909 O O . GLU A 1 414 ? 16.976 -5.681 -17.016 1.00 74.00 414 GLU A O 1
ATOM 2914 N N . GLU A 1 415 ? 18.327 -6.449 -15.384 1.00 75.44 415 GLU A N 1
ATOM 2915 C CA . GLU A 1 415 ? 18.151 -7.881 -15.637 1.00 75.44 415 GLU A CA 1
ATOM 2916 C C . GLU A 1 415 ? 17.358 -8.520 -14.494 1.00 75.44 415 GLU A C 1
ATOM 2918 O O . GLU A 1 415 ? 17.372 -8.021 -13.382 1.00 75.44 415 GLU A O 1
ATOM 2923 N N . CYS A 1 416 ? 16.672 -9.641 -14.744 1.00 79.31 416 CYS A N 1
ATOM 2924 C CA . CYS A 1 416 ? 15.892 -10.324 -13.706 1.00 79.31 416 CYS A CA 1
ATOM 2925 C C . CYS A 1 416 ? 16.789 -11.190 -12.807 1.00 79.31 416 CYS A C 1
ATOM 2927 O O . CYS A 1 416 ? 16.794 -12.425 -12.905 1.00 79.31 416 CYS A O 1
ATOM 2929 N N . ASP A 1 417 ? 17.606 -10.548 -11.978 1.00 78.12 417 ASP A N 1
ATOM 2930 C CA . ASP A 1 417 ? 18.609 -11.212 -11.144 1.00 78.12 417 ASP A CA 1
ATOM 2931 C C . ASP A 1 417 ? 18.576 -10.780 -9.664 1.00 78.12 417 ASP A C 1
ATOM 2933 O O . ASP A 1 417 ? 19.295 -11.349 -8.824 1.00 78.12 417 ASP A O 1
ATOM 2937 N N . GLY A 1 418 ? 17.684 -9.849 -9.313 1.00 75.31 418 GLY A N 1
ATOM 2938 C CA . GLY A 1 418 ? 17.504 -9.349 -7.958 1.00 75.31 418 GLY A CA 1
ATOM 2939 C C . GLY A 1 418 ? 18.570 -8.333 -7.539 1.00 75.31 418 GLY A C 1
ATOM 2940 O O . GLY A 1 418 ? 18.771 -8.103 -6.332 1.00 75.31 418 GLY A O 1
ATOM 2941 N N . ILE A 1 419 ? 19.291 -7.752 -8.498 1.00 75.38 419 ILE A N 1
ATOM 2942 C CA . ILE A 1 419 ? 20.283 -6.699 -8.312 1.00 75.38 419 ILE A CA 1
ATOM 2943 C C . ILE A 1 419 ? 19.787 -5.444 -9.040 1.00 75.38 419 ILE A C 1
ATOM 2945 O O . ILE A 1 419 ? 19.239 -5.498 -10.119 1.00 75.38 419 ILE A O 1
ATOM 2949 N N . SER A 1 420 ? 19.946 -4.293 -8.384 1.00 75.00 420 SER A N 1
ATOM 2950 C CA . SER A 1 420 ? 19.745 -2.985 -9.019 1.00 75.00 420 SER A CA 1
ATOM 2951 C C . SER A 1 420 ? 21.004 -2.649 -9.803 1.00 75.00 420 SER A C 1
ATOM 2953 O O . SER A 1 420 ? 22.064 -2.515 -9.158 1.00 75.00 420 SER A O 1
ATOM 2955 N N . ASN A 1 421 ? 20.887 -2.513 -11.115 1.00 74.38 421 ASN A N 1
ATOM 2956 C CA . ASN A 1 421 ? 22.004 -2.320 -12.033 1.00 74.38 421 ASN A CA 1
ATOM 2957 C C . ASN A 1 421 ? 22.226 -0.834 -12.351 1.00 74.38 421 ASN A C 1
ATOM 2959 O O . ASN A 1 421 ? 23.364 -0.435 -12.563 1.00 74.38 421 ASN A O 1
ATOM 2963 N N . ASP A 1 422 ? 21.211 0.025 -12.208 1.00 69.50 422 ASP A N 1
ATOM 2964 C CA . ASP A 1 422 ? 21.258 1.423 -12.672 1.00 69.50 422 ASP A CA 1
ATOM 2965 C C . ASP A 1 422 ? 21.458 2.536 -11.604 1.00 69.50 422 ASP A C 1
ATOM 2967 O O . ASP A 1 422 ? 21.295 3.740 -11.844 1.00 69.50 422 ASP A O 1
ATOM 2971 N N . ASP A 1 423 ? 21.901 2.157 -10.400 1.00 69.38 423 ASP A N 1
ATOM 2972 C CA . ASP A 1 423 ? 22.226 3.054 -9.270 1.00 69.38 423 ASP A CA 1
ATOM 2973 C C . ASP A 1 423 ? 21.019 3.844 -8.689 1.00 69.38 423 ASP A C 1
ATOM 2975 O O . ASP A 1 423 ? 21.183 4.728 -7.827 1.00 69.38 423 ASP A O 1
ATOM 2979 N N . ASP A 1 424 ? 19.792 3.502 -9.090 1.00 72.31 424 ASP A N 1
ATOM 2980 C CA . ASP A 1 424 ? 18.556 4.173 -8.673 1.00 72.31 424 ASP A CA 1
ATOM 2981 C C . ASP A 1 424 ? 17.895 3.556 -7.404 1.00 72.31 424 ASP A C 1
ATOM 2983 O O . ASP A 1 424 ? 17.019 4.168 -6.773 1.00 72.31 424 ASP A O 1
ATOM 2987 N N . TYR A 1 425 ? 18.451 2.426 -6.934 1.00 73.31 425 TYR A N 1
ATOM 2988 C CA . TYR A 1 425 ? 18.037 1.576 -5.800 1.00 73.31 425 TYR A CA 1
ATOM 2989 C C . TYR A 1 425 ? 16.790 0.705 -6.023 1.00 73.31 425 TYR A C 1
ATOM 2991 O O . TYR A 1 425 ? 16.406 -0.011 -5.085 1.00 73.31 425 TYR A O 1
ATOM 2999 N N . LEU A 1 426 ? 16.160 0.775 -7.187 1.00 71.44 426 LEU A N 1
ATOM 3000 C CA . LEU A 1 426 ? 15.086 -0.100 -7.633 1.00 71.44 426 LEU A CA 1
ATOM 3001 C C . LEU A 1 426 ? 15.720 -1.342 -8.262 1.00 71.44 426 LEU A C 1
ATOM 3003 O O . LEU A 1 426 ? 16.784 -1.278 -8.856 1.00 71.44 426 LEU A O 1
ATOM 3007 N N . ILE A 1 427 ? 15.149 -2.499 -7.951 1.00 72.50 427 ILE A N 1
ATOM 3008 C CA . ILE A 1 427 ? 15.646 -3.806 -8.384 1.00 72.50 427 ILE A CA 1
ATOM 3009 C C . ILE A 1 427 ? 14.679 -4.291 -9.455 1.00 72.50 427 ILE A C 1
ATOM 3011 O O . ILE A 1 427 ? 13.470 -4.165 -9.236 1.00 72.50 427 ILE A O 1
ATOM 3015 N N . ASP A 1 428 ? 15.206 -4.850 -10.545 1.00 71.75 428 ASP A N 1
ATOM 3016 C CA . ASP A 1 428 ? 14.431 -5.523 -11.590 1.00 71.75 428 ASP A CA 1
ATOM 3017 C C . ASP A 1 428 ? 13.342 -4.610 -12.208 1.00 71.75 428 ASP A C 1
ATOM 3019 O O . ASP A 1 428 ? 12.255 -5.062 -12.585 1.00 71.75 428 ASP A O 1
ATOM 3023 N N . GLU A 1 429 ? 13.577 -3.293 -12.277 1.00 72.31 429 GLU A N 1
ATOM 3024 C CA . GLU A 1 429 ? 12.534 -2.359 -12.702 1.00 72.31 429 GLU A CA 1
ATOM 3025 C C . GLU A 1 429 ? 12.227 -2.425 -14.206 1.00 72.31 429 GLU A C 1
ATOM 3027 O O . GLU A 1 429 ? 13.095 -2.598 -15.056 1.00 72.31 429 GLU A O 1
ATOM 3032 N N . GLY A 1 430 ? 10.942 -2.298 -14.557 1.00 69.31 430 GLY A N 1
ATOM 3033 C CA . GLY A 1 430 ? 10.494 -2.410 -15.949 1.00 69.31 430 GLY A CA 1
ATOM 3034 C C . GLY A 1 430 ? 10.459 -3.844 -16.496 1.00 69.31 430 GLY A C 1
ATOM 3035 O O . GLY A 1 430 ? 10.143 -4.026 -17.674 1.00 69.31 430 GLY A O 1
ATOM 3036 N N . LEU A 1 431 ? 10.731 -4.847 -15.657 1.00 79.75 431 LEU A N 1
ATOM 3037 C CA . LEU A 1 431 ? 10.580 -6.267 -15.971 1.00 79.75 431 LEU A CA 1
ATOM 3038 C C . LEU A 1 431 ? 9.178 -6.781 -15.588 1.00 79.75 431 LEU A C 1
ATOM 3040 O O . LEU A 1 431 ? 8.483 -6.134 -14.799 1.00 79.75 431 LEU A O 1
ATOM 3044 N N . PRO A 1 432 ? 8.727 -7.918 -16.157 1.00 82.19 432 PRO A N 1
ATOM 3045 C CA . PRO A 1 432 ? 7.483 -8.557 -15.737 1.00 82.19 432 PRO A CA 1
ATOM 3046 C C . PRO A 1 432 ? 7.533 -8.908 -14.246 1.00 82.19 432 PRO A C 1
ATOM 3048 O O . PRO A 1 432 ? 8.395 -9.671 -13.818 1.00 82.19 432 PRO A O 1
ATOM 3051 N N . ASP A 1 433 ? 6.623 -8.309 -13.489 1.00 80.81 433 ASP A N 1
ATOM 3052 C CA . ASP A 1 433 ? 6.389 -8.515 -12.061 1.00 80.81 433 ASP A CA 1
ATOM 3053 C C . ASP A 1 433 ? 4.867 -8.643 -11.901 1.00 80.81 433 ASP A C 1
ATOM 3055 O O . ASP A 1 433 ? 4.123 -7.653 -11.875 1.00 80.81 433 ASP A O 1
ATOM 3059 N N . GLY A 1 434 ? 4.398 -9.886 -11.961 1.00 83.81 434 GLY A N 1
ATOM 3060 C CA . GLY A 1 434 ? 2.997 -10.264 -12.087 1.00 83.81 434 GLY A CA 1
ATOM 3061 C C . GLY A 1 434 ? 2.162 -9.888 -10.870 1.00 83.81 434 GLY A C 1
ATOM 3062 O O . GLY A 1 434 ? 0.956 -9.646 -11.002 1.00 83.81 434 GLY A O 1
ATOM 3063 N N . ASP A 1 435 ? 2.788 -9.781 -9.701 1.00 81.19 435 ASP A N 1
ATOM 3064 C CA . ASP A 1 435 ? 2.115 -9.461 -8.449 1.00 81.19 435 ASP A CA 1
ATOM 3065 C C . ASP A 1 435 ? 2.475 -8.065 -7.890 1.00 81.19 435 ASP A C 1
ATOM 3067 O O . ASP A 1 435 ? 1.702 -7.471 -7.120 1.00 81.19 435 ASP A O 1
ATOM 3071 N N . GLY A 1 436 ? 3.549 -7.453 -8.388 1.00 82.94 436 GLY A N 1
ATOM 3072 C CA . GLY A 1 436 ? 3.959 -6.093 -8.070 1.00 82.94 436 GLY A CA 1
ATOM 3073 C C . GLY A 1 436 ? 4.733 -5.971 -6.757 1.00 82.94 436 GLY A C 1
ATOM 3074 O O . GLY A 1 436 ? 4.647 -4.910 -6.114 1.00 82.94 436 GLY A O 1
ATOM 3075 N N . ASP A 1 437 ? 5.407 -7.026 -6.289 1.00 82.56 437 ASP A N 1
ATOM 3076 C CA . ASP A 1 437 ? 6.215 -6.997 -5.064 1.00 82.56 437 ASP A CA 1
ATOM 3077 C C . ASP A 1 437 ? 7.651 -6.480 -5.249 1.00 82.56 437 ASP A C 1
ATOM 3079 O O . ASP A 1 437 ? 8.344 -6.208 -4.253 1.00 82.56 437 ASP A O 1
ATOM 3083 N N . GLY A 1 438 ? 8.038 -6.201 -6.497 1.00 77.69 438 GLY A N 1
ATOM 3084 C CA . GLY A 1 438 ? 9.361 -5.729 -6.888 1.00 77.69 438 GLY A CA 1
ATOM 3085 C C . GLY A 1 438 ? 10.370 -6.856 -7.091 1.00 77.69 438 GLY A C 1
ATOM 3086 O O . GLY A 1 438 ? 11.572 -6.589 -7.046 1.00 77.69 438 GLY A O 1
ATOM 3087 N N . VAL A 1 439 ? 9.898 -8.093 -7.243 1.00 84.06 439 VAL A N 1
ATOM 3088 C CA . VAL A 1 439 ? 10.667 -9.244 -7.706 1.00 84.06 439 VAL A CA 1
ATOM 3089 C C . VAL A 1 439 ? 10.089 -9.668 -9.050 1.00 84.06 439 VAL A C 1
ATOM 3091 O O . VAL A 1 439 ? 8.904 -9.942 -9.175 1.00 84.06 439 VAL A O 1
ATOM 3094 N N . CYS A 1 440 ? 10.923 -9.724 -10.080 1.00 85.06 440 CYS A N 1
ATOM 3095 C CA . CYS A 1 440 ? 10.462 -10.147 -11.397 1.00 85.06 440 CYS A CA 1
ATOM 3096 C C . CYS A 1 440 ? 10.069 -11.638 -11.432 1.00 85.06 440 CYS A C 1
ATOM 3098 O O . CYS A 1 440 ? 10.672 -12.488 -10.765 1.00 85.06 440 CYS A O 1
ATOM 3100 N N . ASP A 1 441 ? 9.116 -11.971 -12.306 1.00 85.88 441 ASP A N 1
ATOM 3101 C CA . ASP A 1 441 ? 8.450 -13.280 -12.393 1.00 85.88 441 ASP A CA 1
ATOM 3102 C C . ASP A 1 441 ? 9.419 -14.472 -12.467 1.00 85.88 441 ASP A C 1
ATOM 3104 O O . ASP A 1 441 ? 9.172 -15.542 -11.916 1.00 85.88 441 ASP A O 1
ATOM 3108 N N . LEU A 1 442 ? 10.554 -14.324 -13.157 1.00 84.81 442 LEU A N 1
ATOM 3109 C CA . LEU A 1 442 ? 11.483 -15.439 -13.375 1.00 84.81 442 LEU A CA 1
ATOM 3110 C C . LEU A 1 442 ? 12.157 -15.918 -12.077 1.00 84.81 442 LEU A C 1
ATOM 3112 O O . LEU A 1 442 ? 12.555 -17.086 -11.994 1.00 84.81 442 LEU A O 1
ATOM 3116 N N . ILE A 1 443 ? 12.313 -15.041 -11.084 1.00 86.12 443 ILE A N 1
ATOM 3117 C CA . ILE A 1 443 ? 12.958 -15.367 -9.803 1.00 86.12 443 ILE A CA 1
ATOM 3118 C C . ILE A 1 443 ? 12.005 -15.275 -8.608 1.00 86.12 443 ILE A C 1
ATOM 3120 O O . ILE A 1 443 ? 12.407 -15.652 -7.501 1.00 86.12 443 ILE A O 1
ATOM 3124 N N . ASP A 1 444 ? 10.772 -14.818 -8.822 1.00 87.62 444 ASP A N 1
ATOM 3125 C CA . ASP A 1 444 ? 9.748 -14.729 -7.793 1.00 87.62 444 ASP A CA 1
ATOM 3126 C C . ASP A 1 444 ? 9.276 -16.132 -7.357 1.00 87.62 444 ASP A C 1
ATOM 3128 O O . ASP A 1 444 ? 8.776 -16.924 -8.168 1.00 87.62 444 ASP A O 1
ATOM 3132 N N . PRO A 1 445 ? 9.447 -16.503 -6.072 1.00 89.38 445 PRO A N 1
ATOM 3133 C CA . PRO A 1 445 ? 8.953 -17.780 -5.587 1.00 89.38 445 PRO A CA 1
ATOM 3134 C C . PRO A 1 445 ? 7.421 -17.877 -5.556 1.00 89.38 445 PRO A C 1
ATOM 3136 O O . PRO A 1 445 ? 6.927 -19.007 -5.458 1.00 89.38 445 PRO A O 1
ATOM 3139 N N . CYS A 1 446 ? 6.691 -16.759 -5.634 1.00 91.50 446 CYS A N 1
ATOM 3140 C CA . CYS A 1 446 ? 5.235 -16.717 -5.571 1.00 91.50 446 CYS A CA 1
ATOM 3141 C C . CYS A 1 446 ? 4.613 -15.706 -6.548 1.00 91.50 446 CYS A C 1
ATOM 3143 O O . CYS A 1 446 ? 3.931 -14.800 -6.100 1.00 91.50 446 CYS A O 1
ATOM 3145 N N . LEU A 1 447 ? 4.690 -16.000 -7.852 1.00 89.62 447 LEU A N 1
ATOM 3146 C CA . LEU A 1 447 ? 4.180 -15.236 -9.016 1.00 89.62 447 LEU A CA 1
ATOM 3147 C C . LEU A 1 447 ? 2.843 -14.464 -8.906 1.00 89.62 447 LEU A C 1
ATOM 3149 O O . LEU A 1 447 ? 2.507 -13.679 -9.789 1.00 89.62 447 LEU A O 1
ATOM 3153 N N . ALA A 1 448 ? 1.990 -14.784 -7.936 1.00 87.94 448 ALA A N 1
ATOM 3154 C CA . ALA A 1 448 ? 0.651 -14.220 -7.786 1.00 87.94 448 ALA A CA 1
ATOM 3155 C C . ALA A 1 448 ? 0.357 -13.715 -6.361 1.00 87.94 448 ALA A C 1
ATOM 3157 O O . ALA A 1 448 ? -0.789 -13.348 -6.070 1.00 87.94 448 ALA A O 1
ATOM 3158 N N . ASP A 1 449 ? 1.342 -13.719 -5.460 1.00 89.38 449 ASP A N 1
ATOM 3159 C CA . ASP A 1 449 ? 1.183 -13.272 -4.080 1.00 89.38 449 ASP A CA 1
ATOM 3160 C C . ASP A 1 449 ? 2.282 -12.283 -3.671 1.00 89.38 449 ASP A C 1
ATOM 3162 O O . ASP A 1 449 ? 3.354 -12.718 -3.242 1.00 89.38 449 ASP A O 1
ATOM 3166 N N . PRO A 1 450 ? 1.967 -10.973 -3.588 1.00 89.50 450 PRO A N 1
ATOM 3167 C CA . PRO A 1 450 ? 2.969 -9.930 -3.359 1.00 89.50 450 PRO A CA 1
ATOM 3168 C C . PRO A 1 450 ? 3.634 -9.950 -1.974 1.00 89.50 450 PRO A C 1
ATOM 3170 O O . PRO A 1 450 ? 4.355 -9.032 -1.567 1.00 89.50 450 PRO A O 1
ATOM 3173 N N . PHE A 1 451 ? 3.247 -10.909 -1.135 1.00 89.25 451 PHE A N 1
ATOM 3174 C CA . PHE A 1 451 ? 3.823 -11.141 0.181 1.00 89.25 451 PHE A CA 1
ATOM 3175 C C . PHE A 1 451 ? 4.582 -12.450 0.284 1.00 89.25 451 PHE A C 1
ATOM 3177 O O . PHE A 1 451 ? 5.159 -12.704 1.354 1.00 89.25 451 PHE A O 1
ATOM 3184 N N . ASN A 1 452 ? 4.642 -13.204 -0.813 1.00 90.56 452 ASN A N 1
ATOM 3185 C CA . ASN A 1 452 ? 5.364 -14.447 -0.918 1.00 90.56 452 ASN A CA 1
ATOM 3186 C C . ASN A 1 452 ? 4.937 -15.423 0.211 1.00 90.56 452 ASN A C 1
ATOM 3188 O O . ASN A 1 452 ? 3.850 -15.329 0.782 1.00 90.56 452 ASN A O 1
ATOM 3192 N N . ASP A 1 453 ? 5.787 -16.372 0.604 1.00 91.50 453 ASP A N 1
ATOM 3193 C CA . ASP A 1 453 ? 5.542 -17.214 1.788 1.00 91.50 453 ASP A CA 1
ATOM 3194 C C . ASP A 1 453 ? 5.711 -16.401 3.099 1.00 91.50 453 ASP A C 1
ATOM 3196 O O . ASP A 1 453 ? 6.756 -16.422 3.773 1.00 91.50 453 ASP A O 1
ATOM 3200 N N . LEU A 1 454 ? 4.676 -15.622 3.439 1.00 91.75 454 LEU A N 1
ATOM 3201 C CA . LEU A 1 454 ? 4.671 -14.638 4.527 1.00 91.75 454 LEU A CA 1
ATOM 3202 C C . LEU A 1 454 ? 5.007 -15.253 5.894 1.00 91.75 454 LEU A C 1
ATOM 3204 O O . LEU A 1 454 ? 5.615 -14.586 6.748 1.00 91.75 454 LEU A O 1
ATOM 3208 N N . ASP A 1 455 ? 4.594 -16.494 6.140 1.00 90.69 455 ASP A N 1
ATOM 3209 C CA . ASP A 1 455 ? 4.794 -17.179 7.417 1.00 90.69 455 ASP A CA 1
ATOM 3210 C C . ASP A 1 455 ? 5.846 -18.302 7.397 1.00 90.69 455 ASP A C 1
ATOM 3212 O O . ASP A 1 455 ? 6.215 -18.809 8.470 1.00 90.69 455 ASP A O 1
ATOM 3216 N N . GLN A 1 456 ? 6.450 -18.536 6.232 1.00 92.69 456 GLN A N 1
ATOM 3217 C CA . GLN A 1 456 ? 7.592 -19.416 5.984 1.00 92.69 456 GLN A CA 1
ATOM 3218 C C . GLN A 1 456 ? 7.274 -20.891 6.220 1.00 92.69 456 GLN A C 1
ATOM 3220 O O . GLN A 1 456 ? 8.079 -21.627 6.819 1.00 92.69 456 GLN A O 1
ATOM 3225 N N . ASP A 1 457 ? 6.086 -21.317 5.810 1.00 93.50 457 ASP A N 1
ATOM 3226 C CA . ASP A 1 457 ? 5.603 -22.683 5.964 1.00 93.50 457 ASP A CA 1
ATOM 3227 C C . ASP A 1 457 ? 5.720 -23.538 4.687 1.00 93.50 457 ASP A C 1
ATOM 3229 O O . ASP A 1 457 ? 5.595 -24.771 4.764 1.00 93.50 457 ASP A O 1
ATOM 3233 N N . GLY A 1 458 ? 6.091 -22.903 3.572 1.00 92.88 458 GLY A N 1
ATOM 3234 C CA . GLY A 1 458 ? 6.333 -23.495 2.264 1.00 92.88 458 GLY A CA 1
ATOM 3235 C C . GLY A 1 458 ? 5.196 -23.333 1.257 1.00 92.88 458 GLY A C 1
ATOM 3236 O O . GLY A 1 458 ? 5.270 -23.990 0.216 1.00 92.88 458 GLY A O 1
ATOM 3237 N N . HIS A 1 459 ? 4.170 -22.528 1.549 1.00 92.69 459 HIS A N 1
ATOM 3238 C CA . HIS A 1 459 ? 3.064 -22.232 0.634 1.00 92.69 459 HIS A CA 1
ATOM 3239 C C . HIS A 1 459 ? 2.957 -20.724 0.377 1.00 92.69 459 HIS A C 1
ATOM 3241 O O . HIS A 1 459 ? 3.089 -19.919 1.292 1.00 92.69 459 HIS A O 1
ATOM 3247 N N . CYS A 1 460 ? 2.717 -20.342 -0.876 1.00 93.38 460 CYS A N 1
ATOM 3248 C CA . CYS A 1 460 ? 2.424 -18.956 -1.241 1.00 93.38 460 CYS A CA 1
ATOM 3249 C C . CYS A 1 460 ? 1.041 -18.551 -0.711 1.00 93.38 460 CYS A C 1
ATOM 3251 O O . CYS A 1 460 ? 0.140 -19.391 -0.612 1.00 93.38 460 CYS A O 1
ATOM 3253 N N . GLY A 1 461 ? 0.855 -17.285 -0.337 1.00 89.06 461 GLY A N 1
ATOM 3254 C CA . GLY A 1 461 ? -0.344 -16.821 0.362 1.00 89.06 461 GLY A CA 1
ATOM 3255 C C . GLY A 1 461 ? -1.637 -16.876 -0.455 1.00 89.06 461 GLY A C 1
ATOM 3256 O O . GLY A 1 461 ? -2.726 -16.873 0.124 1.00 89.06 461 GLY A O 1
ATOM 3257 N N . ASP A 1 462 ? -1.548 -16.965 -1.780 1.00 88.56 462 ASP A N 1
ATOM 3258 C CA . ASP A 1 462 ? -2.674 -17.175 -2.694 1.00 88.56 462 ASP A CA 1
ATOM 3259 C C . ASP A 1 462 ? -3.252 -18.604 -2.610 1.00 88.56 462 ASP A C 1
ATOM 3261 O O . ASP A 1 462 ? -4.464 -18.798 -2.764 1.00 88.56 462 ASP A O 1
ATOM 3265 N N . VAL A 1 463 ? -2.410 -19.596 -2.298 1.00 93.38 463 VAL A N 1
ATOM 3266 C CA . VAL A 1 463 ? -2.789 -21.013 -2.134 1.00 93.38 463 VAL A CA 1
ATOM 3267 C C . VAL A 1 463 ? -2.787 -21.499 -0.680 1.00 93.38 463 VAL A C 1
ATOM 3269 O O . VAL A 1 463 ? -3.306 -22.583 -0.396 1.00 93.38 463 VAL A O 1
ATOM 3272 N N . ASP A 1 464 ? -2.248 -20.711 0.247 1.00 94.81 464 ASP A N 1
ATOM 3273 C CA . ASP A 1 464 ? -2.234 -21.000 1.678 1.00 94.81 464 ASP A CA 1
ATOM 3274 C C . ASP A 1 464 ? -3.605 -20.713 2.326 1.00 94.81 464 ASP A C 1
ATOM 3276 O O . ASP A 1 464 ? -4.158 -19.612 2.272 1.00 94.81 464 ASP A O 1
ATOM 3280 N N . ASN A 1 465 ? -4.189 -21.707 2.998 1.00 93.38 465 ASN A N 1
ATOM 3281 C CA . ASN A 1 465 ? -5.451 -21.528 3.719 1.00 93.38 465 ASN A CA 1
ATOM 3282 C C . ASN A 1 465 ? -5.302 -20.802 5.071 1.00 93.38 465 ASN A C 1
ATOM 3284 O O . ASN A 1 465 ? -6.317 -20.397 5.662 1.00 93.38 465 ASN A O 1
ATOM 3288 N N . CYS A 1 466 ? -4.067 -20.560 5.522 1.00 94.38 466 CYS A N 1
ATOM 3289 C CA . CYS A 1 466 ? -3.696 -19.679 6.625 1.00 94.38 466 CYS A CA 1
ATOM 3290 C C . CYS A 1 466 ? -2.455 -18.806 6.335 1.00 94.38 466 CYS A C 1
ATOM 3292 O O . CYS A 1 466 ? -1.521 -18.859 7.128 1.00 94.38 466 CYS A O 1
ATOM 3294 N N . PRO A 1 467 ? -2.524 -17.833 5.400 1.00 93.69 467 PRO A N 1
ATOM 3295 C CA . PRO A 1 467 ? -1.358 -17.087 4.880 1.00 93.69 467 PRO A CA 1
ATOM 3296 C C . PRO A 1 467 ? -0.502 -16.303 5.889 1.00 93.69 467 PRO A C 1
ATOM 3298 O O . PRO A 1 467 ? 0.456 -15.635 5.528 1.00 93.69 467 PRO A O 1
ATOM 3301 N N . ALA A 1 468 ? -0.906 -16.231 7.155 1.00 92.44 468 ALA A N 1
ATOM 3302 C CA . ALA A 1 468 ? -0.203 -15.486 8.198 1.00 92.44 468 ALA A CA 1
ATOM 3303 C C . ALA A 1 468 ? 0.090 -16.332 9.448 1.00 92.44 468 ALA A C 1
ATOM 3305 O O . ALA A 1 468 ? 0.492 -15.781 10.487 1.00 92.44 468 ALA A O 1
ATOM 3306 N N . VAL A 1 469 ? -0.195 -17.636 9.404 1.00 92.38 469 VAL A N 1
ATOM 3307 C CA . VAL A 1 469 ? -0.070 -18.576 10.518 1.00 92.38 469 VAL A CA 1
ATOM 3308 C C . VAL A 1 469 ? 0.417 -19.941 10.020 1.00 92.38 469 VAL A C 1
ATOM 3310 O O . VAL A 1 469 ? -0.394 -20.831 9.785 1.00 92.38 469 VAL A O 1
ATOM 3313 N N . ALA A 1 470 ? 1.739 -20.126 10.075 1.00 93.81 470 ALA A N 1
ATOM 3314 C CA . ALA A 1 470 ? 2.415 -21.296 9.527 1.00 93.81 470 ALA A CA 1
ATOM 3315 C C . ALA A 1 470 ? 1.737 -22.631 9.858 1.00 93.81 470 ALA A C 1
ATOM 3317 O O . ALA A 1 470 ? 1.674 -23.062 11.024 1.00 93.81 470 ALA A O 1
ATOM 3318 N N . ASN A 1 471 ? 1.303 -23.326 8.816 1.00 93.94 471 ASN A N 1
ATOM 3319 C CA . ASN A 1 471 ? 0.555 -24.569 8.868 1.00 93.94 471 ASN A CA 1
ATOM 3320 C C . ASN A 1 471 ? 0.900 -25.470 7.662 1.00 93.94 471 ASN A C 1
ATOM 3322 O O . ASN A 1 471 ? -0.007 -25.856 6.928 1.00 93.94 471 ASN A O 1
ATOM 3326 N N . PRO A 1 472 ? 2.134 -26.018 7.550 1.00 95.62 472 PRO A N 1
ATOM 3327 C CA . PRO A 1 472 ? 2.618 -26.685 6.325 1.00 95.62 472 PRO A CA 1
ATOM 3328 C C . PRO A 1 472 ? 1.770 -27.859 5.800 1.00 95.62 472 PRO A C 1
ATOM 3330 O O . PRO A 1 472 ? 1.986 -28.360 4.699 1.00 95.62 472 PRO A O 1
ATOM 3333 N N . ASN A 1 473 ? 0.858 -28.381 6.628 1.00 94.88 473 ASN A N 1
ATOM 3334 C CA . ASN A 1 473 ? -0.054 -29.469 6.277 1.00 94.88 473 ASN A CA 1
ATOM 3335 C C . ASN A 1 473 ? -1.388 -28.990 5.682 1.00 94.88 473 ASN A C 1
ATOM 3337 O O . ASN A 1 473 ? -2.196 -29.852 5.334 1.00 94.88 473 ASN A O 1
ATOM 3341 N N . GLN A 1 474 ? -1.642 -27.677 5.646 1.00 95.19 474 GLN A N 1
ATOM 3342 C CA . GLN A 1 474 ? -2.802 -27.039 5.022 1.00 95.19 474 GLN A CA 1
ATOM 3343 C C . GLN A 1 474 ? -4.132 -27.698 5.435 1.00 95.19 474 GLN A C 1
ATOM 3345 O O . GLN A 1 474 ? -5.037 -27.918 4.633 1.00 95.19 474 GLN A O 1
ATOM 3350 N N . THR A 1 475 ? -4.247 -28.096 6.708 1.00 95.06 475 THR A N 1
ATOM 3351 C CA . THR A 1 475 ? -5.419 -28.825 7.204 1.00 95.06 475 THR A CA 1
ATOM 3352 C C . THR A 1 475 ? -6.615 -27.901 7.351 1.00 95.06 475 THR A C 1
ATOM 3354 O O . THR A 1 475 ? -6.525 -26.920 8.079 1.00 95.06 475 THR A O 1
ATOM 3357 N N . ASP A 1 476 ? -7.735 -28.292 6.754 1.00 93.25 476 ASP A N 1
ATOM 3358 C CA . ASP A 1 476 ? -9.040 -27.640 6.873 1.00 93.25 476 ASP A CA 1
ATOM 3359 C C . ASP A 1 476 ? -10.086 -28.724 7.208 1.00 93.25 476 ASP A C 1
ATOM 3361 O O . ASP A 1 476 ? -10.462 -29.560 6.374 1.00 93.25 476 ASP A O 1
ATOM 3365 N N . ALA A 1 477 ? -10.471 -28.819 8.483 1.00 91.94 477 ALA A N 1
ATOM 3366 C CA . ALA A 1 477 ? -11.305 -29.914 8.968 1.00 91.94 477 ALA A CA 1
ATOM 3367 C C . ALA A 1 477 ? -12.786 -29.765 8.601 1.00 91.94 477 ALA A C 1
ATOM 3369 O O . ALA A 1 477 ? -13.486 -30.787 8.498 1.00 91.94 477 ALA A O 1
ATOM 3370 N N . ASP A 1 478 ? -13.289 -28.541 8.452 1.00 88.44 478 ASP A N 1
ATOM 3371 C CA . ASP A 1 478 ? -14.700 -28.265 8.182 1.00 88.44 478 ASP A CA 1
ATOM 3372 C C . ASP A 1 478 ? -14.987 -27.839 6.729 1.00 88.44 478 ASP A C 1
ATOM 3374 O O . ASP A 1 478 ? -16.144 -27.928 6.302 1.00 88.44 478 ASP A O 1
ATOM 3378 N N . ASN A 1 479 ? -13.936 -27.656 5.926 1.00 91.56 479 ASN A N 1
ATOM 3379 C CA . ASN A 1 479 ? -13.925 -27.367 4.489 1.00 91.56 479 ASN A CA 1
ATOM 3380 C C . ASN A 1 479 ? -14.609 -26.042 4.146 1.00 91.56 479 ASN A C 1
ATOM 3382 O O . ASN A 1 479 ? -15.370 -25.977 3.171 1.00 91.56 479 ASN A O 1
ATOM 3386 N N . ASP A 1 480 ? -14.402 -25.016 4.968 1.00 90.25 480 ASP A N 1
ATOM 3387 C CA . ASP A 1 480 ? -14.863 -23.658 4.677 1.00 90.25 480 ASP A CA 1
ATOM 3388 C C . ASP A 1 480 ? -13.817 -22.810 3.925 1.00 90.25 480 ASP A C 1
ATOM 3390 O O . ASP A 1 480 ? -14.128 -21.691 3.506 1.00 90.25 480 ASP A O 1
ATOM 3394 N N . GLY A 1 481 ? -12.633 -23.382 3.665 1.00 90.12 481 GLY A N 1
ATOM 3395 C CA . GLY A 1 481 ? -11.514 -22.742 2.978 1.00 90.12 481 GLY A CA 1
ATOM 3396 C C . GLY A 1 481 ? -10.554 -22.010 3.917 1.00 90.12 481 GLY A C 1
ATOM 3397 O O . GLY A 1 481 ? -9.574 -21.440 3.441 1.00 90.12 481 GLY A O 1
ATOM 3398 N N . ILE A 1 482 ? -10.811 -22.005 5.226 1.00 91.94 482 ILE A N 1
ATOM 3399 C CA . ILE A 1 482 ? -9.937 -21.442 6.255 1.00 91.94 482 ILE A CA 1
ATOM 3400 C C . ILE A 1 482 ? -9.221 -22.598 6.956 1.00 91.94 482 ILE A C 1
ATOM 3402 O O . ILE A 1 482 ? -9.839 -23.545 7.433 1.00 91.94 482 ILE A O 1
ATOM 3406 N N . GLY A 1 483 ? -7.893 -22.532 7.047 1.00 93.62 483 GLY A N 1
ATOM 3407 C CA . GLY A 1 483 ? -7.136 -23.583 7.718 1.00 93.62 483 GLY A CA 1
ATOM 3408 C C . GLY A 1 483 ? -7.389 -23.635 9.230 1.00 93.62 483 GLY A C 1
ATOM 3409 O O . GLY A 1 483 ? -7.572 -22.625 9.914 1.00 93.62 483 GLY A O 1
ATOM 3410 N N . ASP A 1 484 ? -7.294 -24.839 9.792 1.00 91.94 484 ASP A N 1
ATOM 3411 C CA . ASP A 1 484 ? -7.562 -25.142 11.202 1.00 91.94 484 ASP A CA 1
ATOM 3412 C C . ASP A 1 484 ? -6.731 -24.297 12.200 1.00 91.94 484 ASP A C 1
ATOM 3414 O O . ASP A 1 484 ? -7.119 -24.172 13.369 1.00 91.94 484 ASP A O 1
ATOM 3418 N N . GLU A 1 485 ? -5.562 -23.787 11.791 1.00 92.44 485 GLU A N 1
ATOM 3419 C CA . GLU A 1 485 ? -4.627 -23.014 12.630 1.00 92.44 485 GLU A CA 1
ATOM 3420 C C . GLU A 1 485 ? -4.982 -21.518 12.719 1.00 92.44 485 GLU A C 1
ATOM 3422 O O . GLU A 1 485 ? -4.695 -20.870 13.734 1.00 92.44 485 GLU A O 1
ATOM 3427 N N . CYS A 1 486 ? -5.657 -20.974 11.707 1.00 92.00 486 CYS A N 1
ATOM 3428 C CA . CYS A 1 486 ? -6.120 -19.586 11.646 1.00 92.00 486 CYS A CA 1
ATOM 3429 C C . CYS A 1 486 ? -7.649 -19.458 11.706 1.00 92.00 486 CYS A C 1
ATOM 3431 O O . CYS A 1 486 ? -8.168 -18.345 11.718 1.00 92.00 486 CYS A O 1
ATOM 3433 N N . ASP A 1 487 ? -8.374 -20.566 11.817 1.00 91.50 487 ASP A N 1
ATOM 3434 C CA . ASP A 1 487 ? -9.812 -20.561 12.038 1.00 91.50 487 ASP A CA 1
ATOM 3435 C C . ASP A 1 487 ? -10.169 -20.259 13.513 1.00 91.50 487 ASP A C 1
ATOM 3437 O O . ASP A 1 487 ? -9.592 -20.776 14.482 1.00 91.50 487 ASP A O 1
ATOM 3441 N N . LEU A 1 488 ? -11.147 -19.369 13.700 1.00 90.50 488 LEU A N 1
ATOM 3442 C CA . LEU A 1 488 ? -11.663 -18.948 14.998 1.00 90.50 488 LEU A CA 1
ATOM 3443 C C . LEU A 1 488 ? -12.619 -19.938 15.651 1.00 90.50 488 LEU A C 1
ATOM 3445 O O . LEU A 1 488 ? -12.897 -19.789 16.856 1.00 90.50 488 LEU A O 1
ATOM 3449 N N . ASP A 1 489 ? -13.177 -20.881 14.903 1.00 84.06 489 ASP A N 1
ATOM 3450 C CA . ASP A 1 489 ? -14.099 -21.878 15.430 1.00 84.06 489 ASP A CA 1
ATOM 3451 C C . ASP A 1 489 ? -13.437 -23.255 15.664 1.00 84.06 489 ASP A C 1
ATOM 3453 O O . ASP A 1 489 ? -13.826 -23.984 16.600 1.00 84.06 489 ASP A O 1
ATOM 3457 N N . SER A 1 490 ? -12.313 -23.495 14.986 1.00 83.00 490 SER A N 1
ATOM 3458 C CA . SER A 1 490 ? -11.401 -24.609 15.208 1.00 83.00 490 SER A CA 1
ATOM 3459 C C . SER A 1 490 ? -10.787 -24.648 16.621 1.00 83.00 490 SER A C 1
ATOM 3461 O O . SER A 1 490 ? -10.429 -23.644 17.252 1.00 83.00 490 SER A O 1
ATOM 3463 N N . PRO A 1 491 ? -10.623 -25.851 17.205 1.00 77.06 491 PRO A N 1
ATOM 3464 C CA . PRO A 1 491 ? -9.890 -26.040 18.446 1.00 77.06 491 PRO A CA 1
ATOM 3465 C C . PRO A 1 491 ? -8.368 -26.139 18.273 1.00 77.06 491 PRO A C 1
ATOM 3467 O O . PRO A 1 491 ? -7.701 -26.207 19.308 1.00 77.06 491 PRO A O 1
ATOM 3470 N N . VAL A 1 492 ? -7.846 -26.226 17.046 1.00 80.62 492 VAL A N 1
ATOM 3471 C CA . VAL A 1 492 ? -6.417 -26.448 16.759 1.00 80.62 492 VAL A CA 1
ATOM 3472 C C . VAL A 1 492 ? -5.654 -25.116 16.823 1.00 80.62 492 VAL A C 1
ATOM 3474 O O . VAL A 1 492 ? -4.760 -25.003 17.660 1.00 80.62 492 VAL A O 1
ATOM 3477 N N . GLY A 1 493 ? -6.139 -24.073 16.139 1.00 77.19 493 GLY A N 1
ATOM 3478 C CA . GLY A 1 493 ? -5.625 -22.693 16.210 1.00 77.19 493 GLY A CA 1
ATOM 3479 C C . GLY A 1 493 ? -6.029 -21.892 17.457 1.00 77.19 493 GLY A C 1
ATOM 3480 O O . GLY A 1 493 ? -5.532 -20.791 17.724 1.00 77.19 493 GLY A O 1
ATOM 3481 N N . CYS A 1 494 ? -6.920 -22.446 18.287 1.00 88.56 494 CYS A N 1
ATOM 3482 C CA . CYS A 1 494 ? -7.433 -21.781 19.481 1.00 88.56 494 CYS A CA 1
ATOM 3483 C C . CYS A 1 494 ? -7.055 -22.468 20.797 1.00 88.56 494 CYS A C 1
ATOM 3485 O O . CYS A 1 494 ? -7.275 -23.656 21.032 1.00 88.56 494 CYS A O 1
ATOM 3487 N N . GLY A 1 495 ? -6.623 -21.656 21.765 1.00 85.81 495 GLY A N 1
ATOM 3488 C CA . GLY A 1 495 ? -6.406 -22.081 23.141 1.00 85.81 495 GLY A CA 1
ATOM 3489 C C . GLY A 1 495 ? -7.666 -22.645 23.814 1.00 85.81 495 GLY A C 1
ATOM 3490 O O . GLY A 1 495 ? -8.798 -22.539 23.338 1.00 85.81 495 GLY A O 1
ATOM 3491 N N . SER A 1 496 ? -7.483 -23.239 24.995 1.00 89.56 496 SER A N 1
ATOM 3492 C CA . SER A 1 496 ? -8.601 -23.801 25.762 1.00 89.56 496 SER A CA 1
ATOM 3493 C C . SER A 1 496 ? -9.638 -22.738 26.135 1.00 89.56 496 SER A C 1
ATOM 3495 O O . SER A 1 496 ? -9.292 -21.657 26.612 1.00 89.56 496 SER A O 1
ATOM 3497 N N . ALA A 1 497 ? -10.919 -23.090 26.000 1.00 92.31 497 ALA A N 1
ATOM 3498 C CA . ALA A 1 497 ? -12.022 -22.217 26.382 1.00 92.31 497 ALA A CA 1
ATOM 3499 C C . ALA A 1 497 ? -11.946 -21.820 27.863 1.00 92.31 497 ALA A C 1
ATOM 3501 O O . ALA A 1 497 ? -11.874 -22.673 28.758 1.00 92.31 497 ALA A O 1
ATOM 3502 N N . ALA A 1 498 ? -12.032 -20.519 28.131 1.00 93.94 498 ALA A N 1
ATOM 3503 C CA . ALA A 1 498 ? -12.063 -20.003 29.486 1.00 93.94 498 ALA A CA 1
ATOM 3504 C C . ALA A 1 498 ? -13.324 -20.459 30.232 1.00 93.94 498 ALA A C 1
ATOM 3506 O O . ALA A 1 498 ? -14.426 -20.578 29.676 1.00 93.94 498 ALA A O 1
ATOM 3507 N N . THR A 1 499 ? -13.165 -20.678 31.537 1.00 93.38 499 THR A N 1
ATOM 3508 C CA . THR A 1 499 ? -14.283 -21.022 32.419 1.00 93.38 499 THR A CA 1
ATOM 3509 C C . THR A 1 499 ? -15.153 -19.791 32.657 1.00 93.38 499 THR A C 1
ATOM 3511 O O . THR A 1 499 ? -14.663 -18.754 33.096 1.00 93.38 499 THR A O 1
ATOM 3514 N N . LEU A 1 500 ? -16.458 -19.924 32.408 1.00 94.56 500 LEU A N 1
ATOM 3515 C CA . LEU A 1 500 ? -17.430 -18.864 32.658 1.00 94.56 500 LEU A CA 1
ATOM 3516 C C . LEU A 1 500 ? -17.803 -18.805 34.146 1.00 94.56 500 LEU A C 1
ATOM 3518 O O . LEU A 1 500 ? -18.408 -19.730 34.690 1.00 94.56 500 LEU A O 1
ATOM 3522 N N . ASN A 1 501 ? -17.496 -17.683 34.784 1.00 94.38 501 ASN A N 1
ATOM 3523 C CA . ASN A 1 501 ? -17.990 -17.333 36.106 1.00 94.38 501 ASN A CA 1
ATOM 3524 C C . ASN A 1 501 ? -19.426 -16.807 36.021 1.00 94.38 501 ASN A C 1
ATOM 3526 O O . ASN A 1 501 ? -19.810 -16.116 35.076 1.00 94.38 501 ASN A O 1
ATOM 3530 N N . ALA A 1 502 ? -20.223 -17.100 37.048 1.00 91.25 502 ALA A N 1
ATOM 3531 C CA . ALA A 1 502 ? -21.529 -16.471 37.191 1.00 91.25 502 ALA A CA 1
ATOM 3532 C C . ALA A 1 502 ? -21.369 -14.961 37.483 1.00 91.25 502 ALA A C 1
ATOM 3534 O O . ALA A 1 502 ? -20.459 -14.592 38.235 1.00 91.25 502 ALA A O 1
ATOM 3535 N N . PRO A 1 503 ? -22.267 -14.096 36.975 1.00 89.62 503 PRO A N 1
ATOM 3536 C CA . PRO A 1 503 ? -22.287 -12.676 37.319 1.00 89.62 503 PRO A CA 1
ATOM 3537 C C . PRO A 1 503 ? -22.192 -12.428 38.829 1.00 89.62 503 PRO A C 1
ATOM 3539 O O . PRO A 1 503 ? -22.915 -13.034 39.624 1.00 89.62 503 PRO A O 1
ATOM 3542 N N . GLY A 1 504 ? -21.275 -11.551 39.235 1.00 89.81 504 GLY A N 1
ATOM 3543 C CA . GLY A 1 504 ? -21.032 -11.188 40.633 1.00 89.81 504 GLY A CA 1
ATOM 3544 C C . GLY A 1 504 ? -20.237 -12.213 41.450 1.00 89.81 504 GLY A C 1
ATOM 3545 O O . GLY A 1 504 ? -19.909 -11.925 42.601 1.00 89.81 504 GLY A O 1
ATOM 3546 N N . ALA A 1 505 ? -19.900 -13.384 40.894 1.00 91.56 505 ALA A N 1
ATOM 3547 C CA . ALA A 1 505 ? -19.140 -14.410 41.612 1.00 91.56 505 ALA A CA 1
ATOM 3548 C C . ALA A 1 505 ? -17.689 -13.984 41.874 1.00 91.56 505 ALA A C 1
ATOM 3550 O O . ALA A 1 505 ? -17.147 -14.263 42.945 1.00 91.56 505 ALA A O 1
ATOM 3551 N N . VAL A 1 506 ? -17.078 -13.290 40.911 1.00 92.88 506 VAL A N 1
ATOM 3552 C CA . VAL A 1 506 ? -15.697 -12.807 40.986 1.00 92.88 506 VAL A CA 1
ATOM 3553 C C . VAL A 1 506 ? -15.695 -11.293 40.766 1.00 92.88 506 VAL A C 1
ATOM 3555 O O . VAL A 1 506 ? -15.764 -10.846 39.625 1.00 92.88 506 VAL A O 1
ATOM 3558 N N . PRO A 1 507 ? -15.652 -10.468 41.825 1.00 90.19 507 PRO A N 1
ATOM 3559 C CA . PRO A 1 507 ? -15.532 -9.018 41.679 1.00 90.19 507 PRO A CA 1
ATOM 3560 C C . PRO A 1 507 ? -14.258 -8.638 40.915 1.00 90.19 507 PRO A C 1
ATOM 3562 O O . PRO A 1 507 ? -13.206 -9.234 41.156 1.00 90.19 507 PRO A O 1
ATOM 3565 N N . LEU A 1 508 ? -14.327 -7.624 40.046 1.00 89.88 508 LEU A N 1
ATOM 3566 C CA . LEU A 1 508 ? -13.135 -7.058 39.418 1.00 89.88 508 LEU A CA 1
ATOM 3567 C C . LEU A 1 508 ? -12.224 -6.487 40.522 1.00 89.88 508 LEU A C 1
ATOM 3569 O O . LEU A 1 508 ? -12.676 -5.632 41.296 1.00 89.88 508 LEU A O 1
ATOM 3573 N N . PRO A 1 509 ? -10.969 -6.956 40.642 1.00 83.06 509 PRO A N 1
ATOM 3574 C CA . PRO A 1 509 ? -10.072 -6.493 41.689 1.00 83.06 509 PRO A CA 1
ATOM 3575 C C . PRO A 1 509 ? -9.769 -4.996 41.565 1.00 83.06 509 PRO A C 1
ATOM 3577 O O . PRO A 1 509 ? -9.957 -4.368 40.523 1.00 83.06 509 PRO A O 1
ATOM 3580 N N . THR A 1 510 ? -9.267 -4.407 42.645 1.00 75.62 510 THR A N 1
ATOM 3581 C CA . THR A 1 510 ? -8.658 -3.074 42.592 1.00 75.62 510 THR A CA 1
ATOM 3582 C C . THR A 1 510 ? -7.214 -3.182 42.084 1.00 75.62 510 THR A C 1
ATOM 3584 O O . THR A 1 510 ? -6.567 -4.207 42.291 1.00 75.62 510 THR A O 1
ATOM 3587 N N . ASN A 1 511 ? -6.685 -2.126 41.450 1.00 75.62 511 ASN A N 1
ATOM 3588 C CA . ASN A 1 511 ? -5.298 -2.044 40.943 1.00 75.62 511 ASN A CA 1
ATOM 3589 C C . ASN A 1 511 ? -4.970 -3.021 39.800 1.00 75.62 511 ASN A C 1
ATOM 3591 O O . ASN A 1 511 ? -3.921 -3.665 39.797 1.00 75.62 511 ASN A O 1
ATOM 3595 N N . VAL A 1 512 ? -5.869 -3.138 38.828 1.00 81.88 512 VAL A N 1
ATOM 3596 C CA . VAL A 1 512 ? -5.805 -4.184 37.799 1.00 81.88 512 VAL A CA 1
ATOM 3597 C C . VAL A 1 512 ? -4.978 -3.834 36.543 1.00 81.88 512 VAL A C 1
ATOM 3599 O O . VAL A 1 512 ? -4.899 -4.657 35.649 1.00 81.88 512 VAL A O 1
ATOM 3602 N N . ALA A 1 513 ? -4.292 -2.685 36.485 1.00 91.75 513 ALA A N 1
ATOM 3603 C CA . ALA A 1 513 ? -3.386 -2.283 35.388 1.00 91.75 513 ALA A CA 1
ATOM 3604 C C . ALA A 1 513 ? -3.973 -2.482 33.967 1.00 91.75 513 ALA A C 1
ATOM 3606 O O . ALA A 1 513 ? -3.508 -3.318 33.192 1.00 91.75 513 ALA A O 1
ATOM 3607 N N . ILE A 1 514 ? -4.995 -1.692 33.630 1.00 94.75 514 ILE A N 1
ATOM 3608 C CA . ILE A 1 514 ? -5.714 -1.745 32.345 1.00 94.75 514 ILE A CA 1
ATOM 3609 C C . ILE A 1 514 ? -4.951 -0.952 31.272 1.00 94.75 514 ILE A C 1
ATOM 3611 O O . ILE A 1 514 ? -4.446 0.142 31.543 1.00 94.75 514 ILE A O 1
ATOM 3615 N N . ALA A 1 515 ? -4.864 -1.508 30.062 1.00 94.44 515 ALA A N 1
ATOM 3616 C CA . ALA A 1 515 ? -4.208 -0.908 28.902 1.00 94.44 515 ALA A CA 1
ATOM 3617 C C . ALA A 1 515 ? -5.175 -0.310 27.883 1.00 94.44 515 ALA A C 1
ATOM 3619 O O . ALA A 1 515 ? -4.921 0.790 27.407 1.00 94.44 515 ALA A O 1
ATOM 3620 N N . ALA A 1 516 ? -6.256 -1.030 27.594 1.00 95.56 516 ALA A N 1
ATOM 3621 C CA . ALA A 1 516 ? -7.316 -0.646 26.674 1.00 95.56 516 ALA A CA 1
ATOM 3622 C C . ALA A 1 516 ? -8.636 -1.266 27.134 1.00 95.56 516 ALA A C 1
ATOM 3624 O O . ALA A 1 516 ? -8.648 -2.227 27.915 1.00 95.56 516 ALA A O 1
ATOM 3625 N N . ALA A 1 517 ? -9.742 -0.699 26.670 1.00 95.50 517 ALA A N 1
ATOM 3626 C CA . ALA A 1 517 ? -11.069 -1.201 26.964 1.00 95.50 517 ALA A CA 1
ATOM 3627 C C . ALA A 1 517 ? -12.008 -0.938 25.796 1.00 95.50 517 ALA A C 1
ATOM 3629 O O . ALA A 1 517 ? -11.987 0.148 25.228 1.00 95.50 517 ALA A O 1
ATOM 3630 N N . ALA A 1 518 ? -12.866 -1.909 25.521 1.00 94.19 518 ALA A N 1
ATOM 3631 C CA . ALA A 1 518 ? -13.891 -1.824 24.498 1.00 94.19 518 ALA A CA 1
ATOM 3632 C C . ALA A 1 518 ? -15.157 -2.514 25.001 1.00 94.19 518 ALA A C 1
ATOM 3634 O O . ALA A 1 518 ? -15.097 -3.450 25.804 1.00 94.19 518 ALA A O 1
ATOM 3635 N N . ALA A 1 519 ? -16.313 -2.029 24.572 1.00 90.06 519 ALA A N 1
ATOM 3636 C CA . ALA A 1 519 ? -17.587 -2.650 24.890 1.00 90.06 519 ALA A CA 1
ATOM 3637 C C . ALA A 1 519 ? -18.082 -3.448 23.690 1.00 90.06 519 ALA A C 1
ATOM 3639 O O . ALA A 1 519 ? -17.852 -3.059 22.551 1.00 90.06 519 ALA A O 1
ATOM 3640 N N . ASP A 1 520 ? -18.770 -4.549 23.964 1.00 86.38 520 ASP A N 1
ATOM 3641 C CA . ASP A 1 520 ? -19.443 -5.307 22.916 1.00 86.38 520 ASP A CA 1
ATOM 3642 C C . ASP A 1 520 ? -20.777 -4.621 22.572 1.00 86.38 520 ASP A C 1
ATOM 3644 O O . ASP A 1 520 ? -21.593 -4.377 23.476 1.00 86.38 520 ASP A O 1
ATOM 3648 N N . PRO A 1 521 ? -21.001 -4.268 21.292 1.00 73.69 521 PRO A N 1
ATOM 3649 C CA . PRO A 1 521 ? -22.218 -3.580 20.862 1.00 73.69 521 PRO A CA 1
ATOM 3650 C C . PRO A 1 521 ? -23.494 -4.410 21.066 1.00 73.69 521 PRO A C 1
ATOM 3652 O O . PRO A 1 521 ? -24.584 -3.856 21.227 1.00 73.69 521 PRO A O 1
ATOM 3655 N N . THR A 1 522 ? -23.374 -5.739 21.075 1.00 81.12 522 THR A N 1
ATOM 3656 C CA . THR A 1 522 ? -24.495 -6.688 21.040 1.00 81.12 522 THR A CA 1
ATOM 3657 C C . THR A 1 522 ? -24.803 -7.289 22.407 1.00 81.12 522 THR A C 1
ATOM 3659 O O . THR A 1 522 ? -25.968 -7.495 22.769 1.00 81.12 522 THR A O 1
ATOM 3662 N N . SER A 1 523 ? -23.768 -7.552 23.203 1.00 75.88 523 SER A N 1
ATOM 3663 C CA . SER A 1 523 ? -23.886 -8.129 24.533 1.00 75.88 523 SER A CA 1
ATOM 3664 C C . SER A 1 523 ? -23.373 -7.109 25.537 1.00 75.88 523 SER A C 1
ATOM 3666 O O . SER A 1 523 ? -22.258 -6.637 25.405 1.00 75.88 523 SER A O 1
ATOM 3668 N N . SER A 1 524 ? -24.202 -6.726 26.521 1.00 83.56 524 SER A N 1
ATOM 3669 C CA . SER A 1 524 ? -23.955 -5.677 27.536 1.00 83.56 524 SER A CA 1
ATOM 3670 C C . SER A 1 524 ? -22.734 -5.936 28.442 1.00 83.56 524 SER A C 1
ATOM 3672 O O . SER A 1 524 ? -22.854 -5.974 29.666 1.00 83.56 524 SER A O 1
ATOM 3674 N N . ARG A 1 525 ? -21.565 -6.155 27.852 1.00 89.00 525 ARG A N 1
ATOM 3675 C CA . ARG A 1 525 ? -20.311 -6.611 28.433 1.00 89.00 525 ARG A CA 1
ATOM 3676 C C . ARG A 1 525 ? -19.219 -5.613 28.094 1.00 89.00 525 ARG A C 1
ATOM 3678 O O . ARG A 1 525 ? -19.265 -4.911 27.086 1.00 89.00 525 ARG A O 1
ATOM 3685 N N . LEU A 1 526 ? -18.230 -5.579 28.970 1.00 93.44 526 LEU A N 1
ATOM 3686 C CA . LEU A 1 526 ? -17.031 -4.776 28.826 1.00 93.44 526 LEU A CA 1
ATOM 3687 C C . LEU A 1 526 ? -15.830 -5.710 28.716 1.00 93.44 526 LEU A C 1
ATOM 3689 O O . LEU A 1 526 ? -15.710 -6.637 29.511 1.00 93.44 526 LEU A O 1
ATOM 3693 N N . TYR A 1 527 ? -14.926 -5.440 27.789 1.00 96.12 527 TYR A N 1
ATOM 3694 C CA . TYR A 1 527 ? -13.679 -6.174 27.629 1.00 96.12 527 TYR A CA 1
ATOM 3695 C C . TYR A 1 527 ? -12.506 -5.272 27.987 1.00 96.12 527 TYR A C 1
ATOM 3697 O O . TYR A 1 527 ? -12.475 -4.096 27.623 1.00 96.12 527 TYR A O 1
ATOM 3705 N N . LEU A 1 528 ? -11.561 -5.816 28.752 1.00 96.44 528 LEU A N 1
ATOM 3706 C CA . LEU A 1 528 ? -10.389 -5.100 29.245 1.00 96.44 528 LEU A CA 1
ATOM 3707 C C . LEU A 1 528 ? -9.121 -5.833 28.818 1.00 96.44 528 LEU A C 1
ATOM 3709 O O . LEU A 1 528 ? -8.947 -7.004 29.153 1.00 96.44 528 LEU A O 1
ATOM 3713 N N . ALA A 1 529 ? -8.218 -5.129 28.142 1.00 96.88 529 ALA A N 1
ATOM 3714 C CA . ALA A 1 529 ? -6.870 -5.614 27.884 1.00 96.88 529 ALA A CA 1
ATOM 3715 C C . ALA A 1 529 ? -5.964 -5.251 29.070 1.00 96.88 529 ALA A C 1
ATOM 3717 O O . ALA A 1 529 ? -5.821 -4.074 29.423 1.00 96.88 529 ALA A O 1
ATOM 3718 N N . MET A 1 530 ? -5.364 -6.253 29.710 1.00 94.62 530 MET A N 1
ATOM 3719 C CA . MET A 1 530 ? -4.653 -6.111 30.983 1.00 94.62 530 MET A CA 1
ATOM 3720 C C . MET A 1 530 ? -3.142 -6.217 30.807 1.00 94.62 530 MET A C 1
ATOM 3722 O O . MET A 1 530 ? -2.658 -7.125 30.139 1.00 94.62 530 MET A O 1
ATOM 3726 N N . LYS A 1 531 ? -2.365 -5.348 31.460 1.00 91.50 531 LYS A N 1
ATOM 3727 C CA . LYS A 1 531 ? -0.892 -5.362 31.373 1.00 91.50 531 LYS A CA 1
ATOM 3728 C C . LYS A 1 531 ? -0.265 -6.390 32.306 1.00 91.50 531 LYS A C 1
ATOM 3730 O O . LYS A 1 531 ? -0.787 -6.649 33.388 1.00 91.50 531 LYS A O 1
ATOM 3735 N N . ALA A 1 532 ? 0.929 -6.874 31.959 1.00 86.81 532 ALA A N 1
ATOM 3736 C CA . ALA A 1 532 ? 1.739 -7.795 32.770 1.00 86.81 532 ALA A CA 1
ATOM 3737 C C . ALA A 1 532 ? 1.939 -7.355 34.231 1.00 86.81 532 ALA A C 1
ATOM 3739 O O . ALA A 1 532 ? 2.126 -8.185 35.115 1.00 86.81 532 ALA A O 1
ATOM 3740 N N . THR A 1 533 ? 1.927 -6.047 34.497 1.00 86.44 533 THR A N 1
ATOM 3741 C CA . THR A 1 533 ? 2.115 -5.478 35.839 1.00 86.44 533 THR A CA 1
ATOM 3742 C C . THR A 1 533 ? 0.885 -5.601 36.739 1.00 86.44 533 THR A C 1
ATOM 3744 O O . THR A 1 533 ? 0.962 -5.267 37.924 1.00 86.44 533 THR A O 1
ATOM 3747 N N . SER A 1 534 ? -0.243 -6.080 36.211 1.00 85.06 534 SER A N 1
ATOM 3748 C CA . SER A 1 534 ? -1.426 -6.402 37.000 1.00 85.06 534 SER A CA 1
ATOM 3749 C C . SER A 1 534 ? -1.136 -7.548 37.962 1.00 85.06 534 SER A C 1
ATOM 3751 O O . SER A 1 534 ? -0.658 -8.610 37.575 1.00 85.06 534 SER A O 1
ATOM 3753 N N . ALA A 1 535 ? -1.477 -7.359 39.235 1.00 79.06 535 ALA A N 1
ATOM 3754 C CA . ALA A 1 535 ? -1.255 -8.379 40.256 1.00 79.06 535 ALA A CA 1
ATOM 3755 C C . ALA A 1 535 ? -2.216 -9.578 40.145 1.00 79.06 535 ALA A C 1
ATOM 3757 O O . ALA A 1 535 ? -1.967 -10.606 40.771 1.00 79.06 535 ALA A O 1
ATOM 3758 N N . SER A 1 536 ? -3.342 -9.426 39.437 1.00 85.81 536 SER A N 1
ATOM 3759 C CA . SER A 1 536 ? -4.397 -10.451 39.346 1.00 85.81 536 SER A CA 1
ATOM 3760 C C . SER A 1 536 ? -4.559 -11.039 37.949 1.00 85.81 536 SER A C 1
ATOM 3762 O O . SER A 1 536 ? -4.796 -12.235 37.850 1.00 85.81 536 SER A O 1
ATOM 3764 N N . TYR A 1 537 ? -4.426 -10.219 36.905 1.00 86.88 537 TYR A N 1
ATOM 3765 C CA . TYR A 1 537 ? -4.652 -10.616 35.512 1.00 86.88 537 TYR A CA 1
ATOM 3766 C C . TYR A 1 537 ? -3.591 -9.954 34.636 1.00 86.88 537 TYR A C 1
ATOM 3768 O O . TYR A 1 537 ? -3.771 -8.816 34.210 1.00 86.88 537 TYR A O 1
ATOM 3776 N N . GLY A 1 538 ? -2.444 -10.605 34.452 1.00 87.25 538 GLY A N 1
ATOM 3777 C CA . GLY A 1 538 ? -1.336 -10.046 33.679 1.00 87.25 538 GLY A CA 1
ATOM 3778 C C . GLY A 1 538 ? -1.394 -10.492 32.224 1.00 87.25 538 GLY A C 1
ATOM 3779 O O . GLY A 1 538 ? -1.429 -11.691 31.987 1.00 87.25 538 GLY A O 1
ATOM 3780 N N . ASN A 1 539 ? -1.325 -9.563 31.263 1.00 93.44 539 ASN A N 1
ATOM 3781 C CA . ASN A 1 539 ? -1.306 -9.884 29.826 1.00 93.44 539 ASN A CA 1
ATOM 3782 C C . ASN A 1 539 ? -2.522 -10.723 29.377 1.00 93.44 539 ASN A C 1
ATOM 3784 O O . ASN A 1 539 ? -2.388 -11.682 28.617 1.00 93.44 539 ASN A O 1
ATOM 3788 N N . GLU A 1 540 ? -3.712 -10.367 29.859 1.00 95.69 540 GLU A N 1
ATOM 3789 C CA . GLU A 1 540 ? -4.968 -11.083 29.600 1.00 95.69 540 GLU A CA 1
ATOM 3790 C C . GLU A 1 540 ? -6.022 -10.166 28.973 1.00 95.69 540 GLU A C 1
ATOM 3792 O O . GLU A 1 540 ? -6.037 -8.962 29.234 1.00 95.69 540 GLU A O 1
ATOM 3797 N N . LEU A 1 541 ? -6.934 -10.752 28.194 1.00 97.19 541 LEU A N 1
ATOM 3798 C CA . LEU A 1 541 ? -8.214 -10.143 27.850 1.00 97.19 541 LEU A CA 1
ATOM 3799 C C . LEU A 1 541 ? -9.247 -10.612 28.875 1.00 97.19 541 LEU A C 1
ATOM 3801 O O . LEU A 1 541 ? -9.464 -11.813 29.049 1.00 97.19 541 LEU A O 1
ATOM 3805 N N . VAL A 1 542 ? -9.881 -9.667 29.561 1.00 96.75 542 VAL A N 1
ATOM 3806 C CA . VAL A 1 542 ? -10.822 -9.941 30.650 1.00 96.75 542 VAL A CA 1
ATOM 3807 C C . VAL A 1 542 ? -12.209 -9.450 30.262 1.00 96.75 542 VAL A C 1
ATOM 3809 O O . VAL A 1 542 ? -12.420 -8.251 30.082 1.00 96.75 542 VAL A O 1
ATOM 3812 N N . ALA A 1 543 ? -13.168 -10.371 30.194 1.00 96.38 543 ALA A N 1
ATOM 3813 C CA . ALA A 1 543 ? -14.577 -10.051 30.028 1.00 96.38 543 ALA A CA 1
ATOM 3814 C C . ALA A 1 543 ? -15.194 -9.695 31.384 1.00 96.38 543 ALA A C 1
ATOM 3816 O O . ALA A 1 543 ? -15.086 -10.443 32.362 1.00 96.38 543 ALA A O 1
ATOM 3817 N N . VAL A 1 544 ? -15.876 -8.560 31.441 1.00 94.69 544 VAL A N 1
ATOM 3818 C CA . VAL A 1 544 ? -16.465 -7.980 32.644 1.00 94.69 544 VAL A CA 1
ATOM 3819 C C . VAL A 1 544 ? -17.957 -7.778 32.423 1.00 94.69 544 VAL A C 1
ATOM 3821 O O . VAL A 1 544 ? -18.388 -7.266 31.393 1.00 94.69 544 VAL A O 1
ATOM 3824 N N . ASP A 1 545 ? -18.746 -8.161 33.421 1.00 92.62 545 ASP A N 1
ATOM 3825 C CA . ASP A 1 545 ? -20.143 -7.774 33.543 1.00 92.62 545 ASP A CA 1
ATOM 3826 C C . ASP A 1 545 ? -20.224 -6.410 34.251 1.00 92.62 545 ASP A C 1
ATOM 3828 O O . ASP A 1 545 ? -19.952 -6.318 35.459 1.00 92.62 545 ASP A O 1
ATOM 3832 N N . PRO A 1 546 ? -20.576 -5.336 33.524 1.00 91.00 546 PRO A N 1
ATOM 3833 C CA . PRO A 1 546 ? -20.699 -3.997 34.081 1.00 91.00 546 PRO A CA 1
ATOM 3834 C C . PRO A 1 546 ? -22.008 -3.784 34.860 1.00 91.00 546 PRO A C 1
ATOM 3836 O O . PRO A 1 546 ? -22.169 -2.742 35.490 1.00 91.00 546 PRO A O 1
ATOM 3839 N N . THR A 1 547 ? -22.953 -4.732 34.850 1.00 88.62 547 THR A N 1
ATOM 3840 C CA . THR A 1 547 ? -24.242 -4.583 35.553 1.00 88.62 547 THR A CA 1
ATOM 3841 C C . THR A 1 547 ? -24.138 -4.827 37.058 1.00 88.62 547 THR A C 1
ATOM 3843 O O . THR A 1 547 ? -25.028 -4.437 37.820 1.00 88.62 547 THR A O 1
ATOM 3846 N N . THR A 1 548 ? -23.058 -5.463 37.516 1.00 88.75 548 THR A N 1
ATOM 3847 C CA . THR A 1 548 ? -22.838 -5.753 38.934 1.00 88.75 548 THR A CA 1
ATOM 3848 C C . THR A 1 548 ? -22.148 -4.589 39.646 1.00 88.75 548 THR A C 1
ATOM 3850 O O . THR A 1 548 ? -21.444 -3.786 39.039 1.00 88.75 548 THR A O 1
ATOM 3853 N N . SER A 1 549 ? -22.321 -4.492 40.968 1.00 85.25 549 SER A N 1
ATOM 3854 C CA . SER A 1 549 ? -21.664 -3.467 41.787 1.00 85.25 549 SER A CA 1
ATOM 3855 C C . SER A 1 549 ? -20.844 -4.114 42.914 1.00 85.25 549 SER A C 1
ATOM 3857 O O . SER A 1 549 ? -21.441 -4.655 43.851 1.00 85.25 549 SER A O 1
ATOM 3859 N N . PRO A 1 550 ? -19.494 -4.080 42.852 1.00 86.88 550 PRO A N 1
ATOM 3860 C CA . PRO A 1 550 ? -18.672 -3.593 41.730 1.00 86.88 550 PRO A CA 1
ATOM 3861 C C . PRO A 1 550 ? -18.810 -4.478 40.467 1.00 86.88 550 PRO A C 1
ATOM 3863 O O . PRO A 1 550 ? -19.325 -5.599 40.573 1.00 86.88 550 PRO A O 1
ATOM 3866 N N . PRO A 1 551 ? -18.349 -4.010 39.288 1.00 91.44 551 PRO A N 1
ATOM 3867 C CA . PRO A 1 551 ? -18.261 -4.838 38.082 1.00 91.44 551 PRO A CA 1
ATOM 3868 C C . PRO A 1 551 ? -17.535 -6.159 38.360 1.00 91.44 551 PRO A C 1
ATOM 3870 O O . PRO A 1 551 ? -16.638 -6.205 39.209 1.00 91.44 551 PRO A O 1
ATOM 3873 N N . SER A 1 552 ? -17.933 -7.239 37.693 1.00 92.88 552 SER A N 1
ATOM 3874 C CA . SER A 1 552 ? -17.438 -8.593 37.985 1.00 92.88 552 SER A CA 1
ATOM 3875 C C . SER A 1 552 ? -16.845 -9.267 36.759 1.00 92.88 552 SER A C 1
ATOM 3877 O O . SER A 1 552 ? -17.309 -9.066 35.644 1.00 92.88 552 SER A O 1
ATOM 3879 N N . VAL A 1 553 ? -15.800 -10.062 36.967 1.00 95.12 553 VAL A N 1
ATOM 3880 C CA . VAL A 1 553 ? -15.134 -10.833 35.918 1.00 95.12 553 VAL A CA 1
ATOM 3881 C C . VAL A 1 553 ? -16.010 -12.019 35.533 1.00 95.12 553 VAL A C 1
ATOM 3883 O O . VAL A 1 553 ? -16.371 -12.839 36.380 1.00 95.12 553 VAL A O 1
ATOM 3886 N N . LEU A 1 554 ? -16.316 -12.119 34.244 1.00 95.81 554 LEU A N 1
ATOM 3887 C CA . LEU A 1 554 ? -17.021 -13.248 33.650 1.00 95.81 554 LEU A CA 1
ATOM 3888 C C . LEU A 1 554 ? -16.038 -14.353 33.279 1.00 95.81 554 LEU A C 1
ATOM 3890 O O . LEU A 1 554 ? -16.230 -15.498 33.668 1.00 95.81 554 LEU A O 1
ATOM 3894 N N . TRP A 1 555 ? -14.972 -14.020 32.566 1.00 96.50 555 TRP A N 1
ATOM 3895 C CA . TRP A 1 555 ? -13.923 -14.952 32.161 1.00 96.50 555 TRP A CA 1
ATOM 3896 C C . TRP A 1 555 ? -12.701 -14.159 31.690 1.00 96.50 555 TRP A C 1
ATOM 3898 O O . TRP A 1 555 ? -12.802 -12.955 31.443 1.00 96.50 555 TRP A O 1
ATOM 3908 N N . SER A 1 556 ? -11.555 -14.822 31.574 1.00 96.00 556 SER A N 1
ATOM 3909 C CA . SER A 1 556 ? -10.359 -14.234 30.980 1.00 96.00 556 SER A CA 1
ATOM 3910 C C . SER A 1 556 ? -9.583 -15.255 30.158 1.00 96.00 556 SER A C 1
ATOM 3912 O O . SER A 1 556 ? -9.679 -16.461 30.400 1.00 96.00 556 SER A O 1
ATOM 3914 N N . VAL A 1 557 ? -8.844 -14.756 29.171 1.00 96.69 557 VAL A N 1
ATOM 3915 C CA . VAL A 1 557 ? -7.949 -15.535 28.307 1.00 96.69 557 VAL A CA 1
ATOM 3916 C C . VAL A 1 557 ? -6.601 -14.823 28.174 1.00 96.69 557 VAL A C 1
ATOM 3918 O O . VAL A 1 557 ? -6.554 -13.594 28.290 1.00 96.69 557 VAL A O 1
ATOM 3921 N N . PRO A 1 558 ? -5.500 -15.548 27.907 1.00 95.25 558 PRO A N 1
ATOM 3922 C CA . PRO A 1 558 ? -4.218 -14.923 27.597 1.00 95.25 558 PRO A CA 1
ATOM 3923 C C . PRO A 1 558 ? -4.326 -14.023 26.361 1.00 95.25 558 PRO A C 1
ATOM 3925 O O . PRO A 1 558 ? -4.759 -14.475 25.306 1.00 95.25 558 PRO A O 1
ATOM 3928 N N . ALA A 1 559 ? -3.909 -12.763 26.481 1.00 94.69 559 ALA A N 1
ATOM 3929 C CA . ALA A 1 559 ? -3.873 -11.823 25.361 1.00 94.69 559 ALA A CA 1
ATOM 3930 C C . ALA A 1 559 ? -2.527 -11.861 24.631 1.00 94.69 559 ALA A C 1
ATOM 3932 O O . ALA A 1 559 ? -2.502 -11.882 23.414 1.00 94.69 559 ALA A O 1
ATOM 3933 N N . GLY A 1 560 ? -1.406 -11.894 25.356 1.00 94.19 560 GLY A N 1
ATOM 3934 C CA . GLY A 1 560 ? -0.064 -11.825 24.760 1.00 94.19 560 GLY A CA 1
ATOM 3935 C C . GLY A 1 560 ? 0.796 -10.713 25.360 1.00 94.19 560 GLY A C 1
ATOM 3936 O O . GLY A 1 560 ? 0.444 -10.117 26.377 1.00 94.19 560 GLY A O 1
ATOM 3937 N N . SER A 1 561 ? 1.975 -10.462 24.792 1.00 94.31 561 SER A N 1
ATOM 3938 C CA . SER A 1 561 ? 2.977 -9.578 25.400 1.00 94.31 561 SER A CA 1
ATOM 3939 C C . SER A 1 561 ? 2.635 -8.085 25.254 1.00 94.31 561 SER A C 1
ATOM 3941 O O . SER A 1 561 ? 2.520 -7.559 24.152 1.00 94.31 561 SER A O 1
ATOM 3943 N N . ASP A 1 562 ? 2.531 -7.388 26.394 1.00 94.00 562 ASP A N 1
ATOM 3944 C CA . ASP A 1 562 ? 2.265 -5.938 26.496 1.00 94.00 562 ASP A CA 1
ATOM 3945 C C . ASP A 1 562 ? 1.076 -5.474 25.626 1.00 94.00 562 ASP A C 1
ATOM 3947 O O . ASP A 1 562 ? 1.268 -4.729 24.663 1.00 94.00 562 ASP A O 1
ATOM 3951 N N . PRO A 1 563 ? -0.157 -5.918 25.932 1.00 96.25 563 PRO A N 1
ATOM 3952 C CA . PRO A 1 563 ? -1.333 -5.517 25.172 1.00 96.25 563 PRO A CA 1
ATOM 3953 C C . PRO A 1 563 ? -1.615 -4.022 25.371 1.00 96.25 563 PRO A C 1
ATOM 3955 O O . PRO A 1 563 ? -1.485 -3.506 26.489 1.00 96.25 563 PRO A O 1
ATOM 3958 N N . ARG A 1 564 ? -1.993 -3.314 24.298 1.00 93.88 564 ARG A N 1
ATOM 3959 C CA . ARG A 1 564 ? -2.172 -1.846 24.324 1.00 93.88 564 ARG A CA 1
ATOM 3960 C C . ARG A 1 564 ? -3.380 -1.296 23.591 1.00 93.88 564 ARG A C 1
ATOM 3962 O O . ARG A 1 564 ? -3.834 -0.229 23.987 1.00 93.88 564 ARG A O 1
ATOM 3969 N N . THR A 1 565 ? -3.885 -1.993 22.588 1.00 95.50 565 THR A N 1
ATOM 3970 C CA . THR A 1 565 ? -5.082 -1.604 21.836 1.00 95.50 565 THR A CA 1
ATOM 3971 C C . THR A 1 565 ? -6.067 -2.767 21.835 1.00 95.50 565 THR A C 1
ATOM 3973 O O . THR A 1 565 ? -5.680 -3.921 22.051 1.00 95.50 565 THR A O 1
ATOM 3976 N N . LEU A 1 566 ? -7.351 -2.455 21.691 1.00 97.19 566 LEU A N 1
ATOM 3977 C CA . LEU A 1 566 ? -8.433 -3.429 21.724 1.00 97.19 566 LEU A CA 1
ATOM 3978 C C . LEU A 1 566 ? -9.592 -2.910 20.878 1.00 97.19 566 LEU A C 1
ATOM 3980 O O . LEU A 1 566 ? -10.138 -1.863 21.217 1.00 97.19 566 LEU A O 1
ATOM 3984 N N . ALA A 1 567 ? -10.003 -3.684 19.880 1.00 96.69 567 ALA A N 1
ATOM 3985 C CA . ALA A 1 567 ? -11.238 -3.454 19.139 1.00 96.69 567 ALA A CA 1
ATOM 3986 C C . ALA A 1 567 ? -12.098 -4.722 19.131 1.00 96.69 567 ALA A C 1
ATOM 3988 O O . ALA A 1 567 ? -11.590 -5.839 19.259 1.00 96.69 567 ALA A O 1
ATOM 3989 N N . ILE A 1 568 ? -13.410 -4.534 19.036 1.00 95.62 568 ILE A N 1
ATOM 3990 C CA . ILE A 1 568 ? -14.410 -5.604 19.041 1.00 95.62 568 ILE A CA 1
ATOM 3991 C C . ILE A 1 568 ? -15.192 -5.492 17.739 1.00 95.62 568 ILE A C 1
ATOM 3993 O O . ILE A 1 568 ? -15.610 -4.390 17.385 1.00 95.62 568 ILE A O 1
ATOM 3997 N N . ALA A 1 569 ? -15.399 -6.617 17.058 1.00 95.62 569 ALA A N 1
ATOM 3998 C CA . ALA A 1 569 ? -16.228 -6.671 15.863 1.00 95.62 569 ALA A CA 1
ATOM 3999 C C . ALA A 1 569 ? -17.658 -6.179 16.152 1.00 95.62 569 ALA A C 1
ATOM 4001 O O . ALA A 1 569 ? -18.178 -6.342 17.262 1.00 95.62 569 ALA A O 1
ATOM 4002 N N . ALA A 1 570 ? -18.315 -5.584 15.153 1.00 92.69 570 ALA A N 1
ATOM 4003 C CA . ALA A 1 570 ? -19.636 -4.973 15.326 1.00 92.69 570 ALA A CA 1
ATOM 4004 C C . ALA A 1 570 ? -20.721 -5.979 15.764 1.00 92.69 570 ALA A C 1
ATOM 4006 O O . ALA A 1 570 ? -21.671 -5.615 16.462 1.00 92.69 570 ALA A O 1
ATOM 4007 N N . ASP A 1 571 ? -20.563 -7.248 15.389 1.00 92.94 571 ASP A N 1
ATOM 4008 C CA . ASP A 1 571 ? -21.428 -8.371 15.758 1.00 92.94 571 ASP A CA 1
ATOM 4009 C C . ASP A 1 571 ? -21.086 -8.997 17.131 1.00 92.94 571 ASP A C 1
ATOM 4011 O O . ASP A 1 571 ? -21.814 -9.868 17.613 1.00 92.94 571 ASP A O 1
ATOM 4015 N N . GLY A 1 572 ? -20.001 -8.555 17.777 1.00 92.88 572 GLY A N 1
ATOM 4016 C CA . GLY A 1 572 ? -19.524 -9.070 19.059 1.00 92.88 572 GLY A CA 1
ATOM 4017 C C . GLY A 1 572 ? -18.941 -10.487 19.008 1.00 92.88 572 GLY A C 1
ATOM 4018 O O . GLY A 1 572 ? -18.828 -11.123 20.063 1.00 92.88 572 GLY A O 1
ATOM 4019 N N . SER A 1 573 ? -18.592 -11.010 17.828 1.00 93.62 573 SER A N 1
ATOM 4020 C CA . SER A 1 573 ? -18.045 -12.367 17.676 1.00 93.62 573 SER A CA 1
ATOM 4021 C C . SER A 1 573 ? -16.550 -12.440 18.009 1.00 93.62 573 SER A C 1
ATOM 4023 O O . SER A 1 573 ? -16.128 -13.353 18.732 1.00 93.62 573 SER A O 1
ATOM 4025 N N . VAL A 1 574 ? -15.771 -11.444 17.574 1.00 95.31 574 VAL A N 1
ATOM 4026 C CA . VAL A 1 574 ? -14.302 -11.423 17.669 1.00 95.31 574 VAL A CA 1
ATOM 4027 C C . VAL A 1 574 ? -13.797 -10.181 18.403 1.00 95.31 574 VAL A C 1
ATOM 4029 O O . VAL A 1 574 ? -14.331 -9.078 18.268 1.00 95.31 574 VAL A O 1
ATOM 4032 N N . ALA A 1 575 ? -12.739 -10.360 19.195 1.00 97.06 575 ALA A N 1
ATOM 4033 C CA . ALA A 1 575 ? -11.926 -9.270 19.721 1.00 97.06 575 ALA A CA 1
ATOM 4034 C C . ALA A 1 575 ? -10.503 -9.332 19.169 1.00 97.06 575 ALA A C 1
ATOM 4036 O O . ALA A 1 575 ? -9.858 -10.378 19.240 1.00 97.06 575 ALA A O 1
ATOM 4037 N N . HIS A 1 576 ? -9.994 -8.182 18.739 1.00 98.00 576 HIS A N 1
ATOM 4038 C CA . HIS A 1 576 ? -8.625 -8.007 18.274 1.00 98.00 576 HIS A CA 1
ATOM 4039 C C . HIS A 1 576 ? -7.816 -7.228 19.303 1.00 98.00 576 HIS A C 1
ATOM 4041 O O . HIS A 1 576 ? -8.155 -6.096 19.660 1.00 98.00 576 HIS A O 1
ATOM 4047 N N . VAL A 1 577 ? -6.745 -7.842 19.805 1.00 98.38 577 VAL A N 1
ATOM 4048 C CA . VAL A 1 577 ? -5.874 -7.260 20.831 1.00 98.38 577 VAL A CA 1
ATOM 4049 C C . VAL A 1 577 ? -4.510 -6.949 20.232 1.00 98.38 577 VAL A C 1
ATOM 4051 O O . VAL A 1 577 ? -3.776 -7.862 19.861 1.00 98.38 577 VAL A O 1
ATOM 4054 N N . GLY A 1 578 ? -4.131 -5.671 20.188 1.00 98.00 578 GLY A N 1
ATOM 4055 C CA . GLY A 1 578 ? -2.807 -5.265 19.719 1.00 98.00 578 GLY A CA 1
ATOM 4056 C C . GLY A 1 578 ? -1.734 -5.490 20.782 1.00 98.00 578 GLY A C 1
ATOM 4057 O O . GLY A 1 578 ? -1.816 -4.961 21.899 1.00 98.00 578 GLY A O 1
ATOM 4058 N N . LEU A 1 579 ? -0.711 -6.263 20.424 1.00 97.38 579 LEU A N 1
ATOM 4059 C CA . LEU A 1 579 ? 0.378 -6.718 21.285 1.00 97.38 579 LEU A CA 1
ATOM 4060 C C . LEU A 1 579 ? 1.654 -5.940 20.972 1.00 97.38 579 LEU A C 1
ATOM 4062 O O . LEU A 1 579 ? 2.405 -6.256 20.049 1.00 97.38 579 LEU A O 1
ATOM 4066 N N . TRP A 1 580 ? 1.944 -4.919 21.772 1.00 94.81 580 TRP A N 1
ATOM 4067 C CA . TRP A 1 580 ? 3.126 -4.080 21.560 1.00 94.81 580 TRP A CA 1
ATOM 4068 C C . TRP A 1 580 ? 4.443 -4.796 21.855 1.00 94.81 580 TRP A C 1
ATOM 4070 O O . TRP A 1 580 ? 5.486 -4.407 21.332 1.00 94.81 580 TRP A O 1
ATOM 4080 N N . GLY A 1 581 ? 4.428 -5.814 22.715 1.00 93.25 581 GLY A N 1
ATOM 4081 C CA . GLY A 1 581 ? 5.625 -6.588 23.023 1.00 93.25 581 GLY A CA 1
ATOM 4082 C C . GLY A 1 581 ? 6.067 -7.448 21.843 1.00 93.25 581 GLY A C 1
ATOM 4083 O O . GLY A 1 581 ? 7.264 -7.546 21.590 1.00 93.25 581 GLY A O 1
ATOM 4084 N N . ALA A 1 582 ? 5.103 -8.035 21.131 1.00 94.44 582 ALA A N 1
ATOM 4085 C CA . ALA A 1 582 ? 5.333 -8.912 19.987 1.00 94.44 582 ALA A CA 1
ATOM 4086 C C . ALA A 1 582 ? 5.351 -8.170 18.641 1.00 94.44 582 ALA A C 1
ATOM 4088 O O . ALA A 1 582 ? 5.930 -8.685 17.699 1.00 94.44 582 ALA A O 1
ATOM 4089 N N . GLY A 1 583 ? 4.749 -6.979 18.548 1.00 95.81 583 GLY A N 1
ATOM 4090 C CA . GLY A 1 583 ? 4.511 -6.342 17.248 1.00 95.81 583 GLY A CA 1
ATOM 4091 C C . GLY A 1 583 ? 3.478 -7.095 16.419 1.00 95.81 583 GLY A C 1
ATOM 4092 O O . GLY A 1 583 ? 3.649 -7.267 15.223 1.00 95.81 583 GLY A O 1
ATOM 4093 N N . ALA A 1 584 ? 2.429 -7.570 17.086 1.00 96.94 584 ALA A N 1
ATOM 4094 C CA . ALA A 1 584 ? 1.468 -8.514 16.533 1.00 96.94 584 ALA A CA 1
ATOM 4095 C C . ALA A 1 584 ? 0.045 -8.188 17.005 1.00 96.94 584 ALA A C 1
ATOM 4097 O O . ALA A 1 584 ? -0.138 -7.402 17.944 1.00 96.94 584 ALA A O 1
ATOM 4098 N N . VAL A 1 585 ? -0.955 -8.826 16.410 1.00 97.94 585 VAL A N 1
ATOM 4099 C CA . VAL A 1 585 ? -2.353 -8.777 16.855 1.00 97.94 585 VAL A CA 1
ATOM 4100 C C . VAL A 1 585 ? -2.814 -10.186 17.203 1.00 97.94 585 VAL A C 1
ATOM 4102 O O . VAL A 1 585 ? -2.479 -11.146 16.521 1.00 97.94 585 VAL A O 1
ATOM 4105 N N . ARG A 1 586 ? -3.569 -10.316 18.297 1.00 97.06 586 ARG A N 1
ATOM 4106 C CA . ARG A 1 586 ? -4.250 -11.561 18.671 1.00 97.06 586 ARG A CA 1
ATOM 4107 C C . ARG A 1 586 ? -5.740 -11.455 18.386 1.00 97.06 586 ARG A C 1
ATOM 4109 O O . ARG A 1 586 ? -6.382 -10.552 18.928 1.00 97.06 586 ARG A O 1
ATOM 4116 N N . ALA A 1 587 ? -6.280 -12.434 17.667 1.00 96.94 587 ALA A N 1
ATOM 4117 C CA . ALA A 1 587 ? -7.714 -12.654 17.557 1.00 96.94 587 ALA A CA 1
ATOM 4118 C C . ALA A 1 587 ? -8.239 -13.516 18.723 1.00 96.94 587 ALA A C 1
ATOM 4120 O O . ALA A 1 587 ? -7.583 -14.439 19.224 1.00 96.94 587 ALA A O 1
ATOM 4121 N N . VAL A 1 588 ? -9.430 -13.186 19.217 1.00 96.62 588 VAL A N 1
ATOM 4122 C CA . VAL A 1 588 ? -10.090 -13.890 20.322 1.00 96.62 588 VAL A CA 1
ATOM 4123 C C . VAL A 1 588 ? -11.551 -14.121 19.969 1.00 96.62 588 VAL A C 1
ATOM 4125 O O . VAL A 1 588 ? -12.327 -13.168 19.899 1.00 96.62 588 VAL A O 1
ATOM 4128 N N . ASN A 1 589 ? -11.953 -15.386 19.861 1.00 95.44 589 ASN A N 1
ATOM 4129 C CA . ASN A 1 589 ? -13.356 -15.755 19.718 1.00 95.44 589 ASN A CA 1
ATOM 4130 C C . ASN A 1 589 ? -14.092 -15.540 21.054 1.00 95.44 589 ASN A C 1
ATOM 4132 O O . ASN A 1 589 ? -13.865 -16.242 22.054 1.00 95.44 589 ASN A O 1
ATOM 4136 N N . LEU A 1 590 ? -14.992 -14.558 21.086 1.00 94.69 590 LEU A N 1
ATOM 4137 C CA . LEU A 1 590 ? -15.709 -14.133 22.290 1.00 94.69 590 LEU A CA 1
ATOM 4138 C C . LEU A 1 590 ? -16.826 -15.104 22.691 1.00 94.69 590 LEU A C 1
ATOM 4140 O O . LEU A 1 590 ? -17.115 -15.266 23.885 1.00 94.69 590 LEU A O 1
ATOM 4144 N N . GLY A 1 591 ? -17.437 -15.780 21.715 1.00 92.38 591 GLY A N 1
ATOM 4145 C CA . GLY A 1 591 ? -18.482 -16.780 21.936 1.00 92.38 591 GLY A CA 1
ATOM 4146 C C . GLY A 1 591 ? -17.932 -18.053 22.579 1.00 92.38 591 GLY A C 1
ATOM 4147 O O . GLY A 1 591 ? -18.453 -18.528 23.598 1.00 92.38 591 GLY A O 1
ATOM 4148 N N . LEU A 1 592 ? -16.830 -18.564 22.026 1.00 93.00 592 LEU A N 1
ATOM 4149 C CA . LEU A 1 592 ? -16.125 -19.747 22.523 1.00 93.00 592 LEU A CA 1
ATOM 4150 C C . LEU A 1 592 ? -15.228 -19.445 23.729 1.00 93.00 592 LEU A C 1
ATOM 4152 O O . LEU A 1 592 ? -14.893 -20.366 24.483 1.00 93.00 592 LEU A O 1
ATOM 4156 N N . ARG A 1 593 ? -14.912 -18.165 23.968 1.00 94.88 593 ARG A N 1
ATOM 4157 C CA . ARG A 1 593 ? -14.030 -17.676 25.041 1.00 94.88 593 ARG A CA 1
ATOM 4158 C C . ARG A 1 593 ? -12.618 -18.237 24.894 1.00 94.88 593 ARG A C 1
ATOM 4160 O O . ARG A 1 593 ? -12.066 -18.785 25.854 1.00 94.88 593 ARG A O 1
ATOM 4167 N N . ARG A 1 594 ? -12.067 -18.155 23.685 1.00 95.12 594 ARG A N 1
ATOM 4168 C CA . ARG A 1 594 ? -10.754 -18.705 23.334 1.00 95.12 594 ARG A CA 1
ATOM 4169 C C . ARG A 1 594 ? -9.873 -17.625 22.733 1.00 95.12 594 ARG A C 1
ATOM 4171 O O . ARG A 1 594 ? -10.325 -16.864 21.891 1.00 95.12 594 ARG A O 1
ATOM 4178 N N . ALA A 1 595 ? -8.624 -17.584 23.178 1.00 94.88 595 ALA A N 1
ATOM 4179 C CA . ALA A 1 595 ? -7.566 -16.859 22.489 1.00 94.88 595 ALA A CA 1
ATOM 4180 C C . ALA A 1 595 ? -7.073 -17.724 21.327 1.00 94.88 595 ALA A C 1
ATOM 4182 O O . ALA A 1 595 ? -6.700 -18.870 21.582 1.00 94.88 595 ALA A O 1
ATOM 4183 N N . CYS A 1 596 ? -7.096 -17.189 20.112 1.00 94.00 596 CYS A N 1
ATOM 4184 C CA . CYS A 1 596 ? -6.808 -17.933 18.890 1.00 94.00 596 CYS A CA 1
ATOM 4185 C C . CYS A 1 596 ? -5.467 -17.504 18.290 1.00 94.00 596 CYS A C 1
ATOM 4187 O O . CYS A 1 596 ? -4.523 -17.214 19.045 1.00 94.00 596 CYS A O 1
ATOM 4189 N N . TYR A 1 597 ? -5.365 -17.480 16.969 1.00 92.69 597 TYR A N 1
ATOM 4190 C CA . TYR A 1 597 ? -4.142 -17.159 16.258 1.00 92.69 597 TYR A CA 1
ATOM 4191 C C . TYR A 1 597 ? -3.603 -15.751 16.569 1.00 92.69 597 TYR A C 1
ATOM 4193 O O . TYR A 1 597 ? -4.252 -14.891 17.190 1.00 92.69 597 TYR A O 1
ATOM 4201 N N . VAL A 1 598 ? -2.329 -15.563 16.226 1.00 94.31 598 VAL A N 1
ATOM 4202 C CA . VAL A 1 598 ? -1.595 -14.297 16.313 1.00 94.31 598 VAL A CA 1
ATOM 4203 C C . VAL A 1 598 ? -0.869 -14.110 15.008 1.00 94.31 598 VAL A C 1
ATOM 4205 O O . VAL A 1 598 ? -0.146 -15.012 14.613 1.00 94.31 598 VAL A O 1
ATOM 4208 N N . PHE A 1 599 ? -0.984 -12.919 14.439 1.00 94.31 599 PHE A N 1
ATOM 4209 C CA . PHE A 1 599 ? -0.263 -12.547 13.232 1.00 94.31 599 PHE A CA 1
ATOM 4210 C C . PHE A 1 599 ? 0.616 -11.316 13.490 1.00 94.31 599 PHE A C 1
ATOM 4212 O O . PHE A 1 599 ? 0.233 -10.428 14.275 1.00 94.31 599 PHE A O 1
ATOM 4219 N N . PRO A 1 600 ? 1.821 -11.258 12.900 1.00 95.00 600 PRO A N 1
ATOM 4220 C CA . PRO A 1 600 ? 2.683 -10.089 12.982 1.00 95.00 600 PRO A CA 1
ATOM 4221 C C . PRO A 1 600 ? 2.071 -8.905 12.220 1.00 95.00 600 PRO A C 1
ATOM 4223 O O . PRO A 1 600 ? 1.391 -9.070 11.222 1.00 95.00 600 PRO A O 1
ATOM 4226 N N . VAL A 1 601 ? 2.353 -7.679 12.668 1.00 95.12 601 VAL A N 1
ATOM 4227 C CA . VAL A 1 601 ? 2.003 -6.444 11.927 1.00 95.12 601 VAL A CA 1
ATOM 4228 C C . VAL A 1 601 ? 3.032 -6.154 10.816 1.00 95.12 601 VAL A C 1
ATOM 4230 O O . VAL A 1 601 ? 2.982 -5.117 10.173 1.00 95.12 601 VAL A O 1
ATOM 4233 N N . GLY A 1 602 ? 4.025 -7.024 10.633 1.00 91.81 602 GLY A N 1
ATOM 4234 C CA . GLY A 1 602 ? 5.104 -6.851 9.663 1.00 91.81 602 GLY A CA 1
ATOM 4235 C C . GLY A 1 602 ? 6.331 -6.098 10.189 1.00 91.81 602 GLY A C 1
ATOM 4236 O O . GLY A 1 602 ? 6.517 -5.854 11.394 1.00 91.81 602 GLY A O 1
ATOM 4237 N N . THR A 1 603 ? 7.209 -5.752 9.254 1.00 89.81 603 THR A N 1
ATOM 4238 C CA . THR A 1 603 ? 8.515 -5.129 9.485 1.00 89.81 603 THR A CA 1
ATOM 4239 C C . THR A 1 603 ? 8.701 -3.920 8.586 1.00 89.81 603 THR A C 1
ATOM 4241 O O . THR A 1 603 ? 8.246 -3.891 7.454 1.00 89.81 603 THR A O 1
ATOM 4244 N N . ASP A 1 604 ? 9.394 -2.913 9.100 1.00 87.00 604 ASP A N 1
ATOM 4245 C CA . ASP A 1 604 ? 9.941 -1.828 8.302 1.00 87.00 604 ASP A CA 1
ATOM 4246 C C . ASP A 1 604 ? 11.383 -2.189 7.893 1.00 87.00 604 ASP A C 1
ATOM 4248 O O . ASP A 1 604 ? 12.166 -2.534 8.792 1.00 87.00 604 ASP A O 1
ATOM 4252 N N . PRO A 1 605 ? 11.761 -2.078 6.604 1.00 81.50 605 PRO A N 1
ATOM 4253 C CA . PRO A 1 605 ? 13.099 -2.447 6.125 1.00 81.50 605 PRO A CA 1
ATOM 4254 C C . PRO A 1 605 ? 14.243 -1.732 6.861 1.00 81.50 605 PRO A C 1
ATOM 4256 O O . PRO A 1 605 ? 15.295 -2.307 7.131 1.00 81.50 605 PRO A O 1
ATOM 4259 N N . SER A 1 606 ? 14.025 -0.479 7.262 1.00 83.56 606 SER A N 1
ATOM 4260 C CA . SER A 1 606 ? 15.027 0.370 7.914 1.00 83.56 606 SER A CA 1
ATOM 4261 C C . SER A 1 606 ? 15.005 0.291 9.443 1.00 83.56 606 SER A C 1
ATOM 4263 O O . SER A 1 606 ? 16.021 0.525 10.104 1.00 83.56 606 SER A O 1
ATOM 4265 N N . TYR A 1 607 ? 13.843 0.024 10.042 1.00 84.25 607 TYR A N 1
ATOM 4266 C CA . TYR A 1 607 ? 13.623 0.216 11.483 1.00 84.25 607 TYR A CA 1
ATOM 4267 C C . TYR A 1 607 ? 13.124 -1.030 12.223 1.00 84.25 607 TYR A C 1
ATOM 4269 O O . TYR A 1 607 ? 12.964 -0.993 13.451 1.00 84.25 607 TYR A O 1
ATOM 4277 N N . GLY A 1 608 ? 12.938 -2.139 11.510 1.00 87.00 608 GLY A N 1
ATOM 4278 C CA . GLY A 1 608 ? 12.567 -3.438 12.053 1.00 87.00 608 GLY A CA 1
ATOM 4279 C C . GLY A 1 608 ? 11.080 -3.554 12.386 1.00 87.00 608 GLY A C 1
ATOM 4280 O O . GLY A 1 608 ? 10.226 -2.901 11.801 1.00 87.00 608 GLY A O 1
ATOM 4281 N N . SER A 1 609 ? 10.757 -4.431 13.336 1.00 90.75 609 SER A N 1
ATOM 4282 C CA . SER A 1 609 ? 9.378 -4.858 13.607 1.00 90.75 609 SER A CA 1
ATOM 4283 C C . SER A 1 609 ? 8.411 -3.702 13.915 1.00 90.75 609 SER A C 1
ATOM 4285 O O . SER A 1 609 ? 8.655 -2.870 14.801 1.00 90.75 609 SER A O 1
ATOM 4287 N N . LEU A 1 610 ? 7.272 -3.707 13.220 1.00 94.94 610 LEU A N 1
ATOM 4288 C CA . LEU A 1 610 ? 6.184 -2.749 13.376 1.00 94.94 610 LEU A CA 1
ATOM 4289 C C . LEU A 1 610 ? 5.366 -3.027 14.642 1.00 94.94 610 LEU A C 1
ATOM 4291 O O . LEU A 1 610 ? 5.461 -4.075 15.286 1.00 94.94 610 LEU A O 1
ATOM 4295 N N . ARG A 1 611 ? 4.593 -2.035 15.084 1.00 95.69 611 ARG A N 1
ATOM 4296 C CA . ARG A 1 611 ? 3.729 -2.109 16.269 1.00 95.69 611 ARG A CA 1
ATOM 4297 C C . ARG A 1 611 ? 2.315 -1.654 15.924 1.00 95.69 611 ARG A C 1
ATOM 4299 O O . ARG A 1 611 ? 2.185 -0.625 15.260 1.00 95.69 611 ARG A O 1
ATOM 4306 N N . PRO A 1 612 ? 1.270 -2.316 16.457 1.00 96.56 612 PRO A N 1
ATOM 4307 C CA . PRO A 1 612 ? -0.097 -1.832 16.316 1.00 96.56 612 PRO A CA 1
ATOM 4308 C C . PRO A 1 612 ? -0.246 -0.554 17.146 1.00 96.56 612 PRO A C 1
ATOM 4310 O O . PRO A 1 612 ? -0.176 -0.564 18.381 1.00 96.56 612 PRO A O 1
ATOM 4313 N N . GLY A 1 613 ? -0.340 0.578 16.463 1.00 94.12 613 GLY A N 1
ATOM 4314 C CA . GLY A 1 613 ? -0.489 1.892 17.066 1.00 94.12 613 GLY A CA 1
ATOM 4315 C C . GLY A 1 613 ? -1.913 2.193 17.473 1.00 94.12 613 GLY A C 1
ATOM 4316 O O . GLY A 1 613 ? -2.133 2.680 18.582 1.00 94.12 613 GLY A O 1
ATOM 4317 N N . ASP A 1 614 ? -2.820 1.875 16.565 1.00 95.81 614 ASP A N 1
ATOM 4318 C CA . ASP A 1 614 ? -4.265 1.930 16.698 1.00 95.81 614 ASP A CA 1
ATOM 4319 C C . ASP A 1 614 ? -4.865 0.869 15.765 1.00 95.81 614 ASP A C 1
ATOM 4321 O O . ASP A 1 614 ? -4.204 0.496 14.790 1.00 95.81 614 ASP A O 1
ATOM 4325 N N . LEU A 1 615 ? -6.042 0.331 16.079 1.00 96.88 615 LEU A N 1
ATOM 4326 C CA . LEU A 1 615 ? -6.675 -0.691 15.240 1.00 96.88 615 LEU A CA 1
ATOM 4327 C C . LEU A 1 615 ? -8.197 -0.615 15.310 1.00 96.88 615 LEU A C 1
ATOM 4329 O O . LEU A 1 615 ? -8.751 -0.405 16.387 1.00 96.88 615 LEU A O 1
ATOM 4333 N N . GLU A 1 616 ? -8.845 -0.866 14.179 1.00 97.50 616 GLU A N 1
ATOM 4334 C CA . GLU A 1 616 ? -10.300 -0.885 14.019 1.00 97.50 616 GLU A CA 1
ATOM 4335 C C . GLU A 1 616 ? -10.738 -2.145 13.265 1.00 97.50 616 GLU A C 1
ATOM 4337 O O . GLU A 1 616 ? -9.990 -2.662 12.438 1.00 97.50 616 GLU A O 1
ATOM 4342 N N . VAL A 1 617 ? -11.941 -2.653 13.547 1.00 97.75 617 VAL A N 1
ATOM 4343 C CA . VAL A 1 617 ? -12.502 -3.840 12.867 1.00 97.75 617 VAL A CA 1
ATOM 4344 C C . VAL A 1 617 ? -13.488 -3.392 11.794 1.00 97.75 617 VAL A C 1
ATOM 4346 O O . VAL A 1 617 ? -14.306 -2.503 12.049 1.00 97.75 617 VAL A O 1
ATOM 4349 N N . LEU A 1 618 ? -13.445 -4.013 10.615 1.00 96.88 618 LEU A N 1
ATOM 4350 C CA . LEU A 1 618 ? -14.412 -3.729 9.557 1.00 96.88 618 LEU A CA 1
ATOM 4351 C C . LEU A 1 618 ? -15.829 -4.166 9.990 1.00 96.88 618 LEU A C 1
ATOM 4353 O O . LEU A 1 618 ? -16.003 -5.281 10.489 1.00 96.88 618 LEU A O 1
ATOM 4357 N N . PRO A 1 619 ? -16.862 -3.313 9.842 1.00 94.50 619 PRO A N 1
ATOM 4358 C CA . PRO A 1 619 ? -18.186 -3.581 10.398 1.00 94.50 619 PRO A CA 1
ATOM 4359 C C . PRO A 1 619 ? -18.855 -4.887 9.955 1.00 94.50 619 PRO A C 1
ATOM 4361 O O . PRO A 1 619 ? -19.570 -5.479 10.766 1.00 94.50 619 PRO A O 1
ATOM 4364 N N . SER A 1 620 ? -18.670 -5.326 8.706 1.00 95.56 620 SER A N 1
ATOM 4365 C CA . SER A 1 620 ? -19.252 -6.584 8.205 1.00 95.56 620 SER A CA 1
ATOM 4366 C C . SER A 1 620 ? -18.257 -7.740 8.082 1.00 95.56 620 SER A C 1
ATOM 4368 O O . SER A 1 620 ? -18.672 -8.852 7.766 1.00 95.56 620 SER A O 1
ATOM 4370 N N . HIS A 1 621 ? -16.984 -7.507 8.416 1.00 95.00 621 HIS A N 1
ATOM 4371 C CA . HIS A 1 621 ? -15.904 -8.488 8.310 1.00 95.00 621 HIS A CA 1
ATOM 4372 C C . HIS A 1 621 ? -15.214 -8.626 9.675 1.00 95.00 621 HIS A C 1
ATOM 4374 O O . HIS A 1 621 ? -14.233 -7.934 9.952 1.00 95.00 621 HIS A O 1
ATOM 4380 N N . PRO A 1 622 ? -15.738 -9.483 10.573 1.00 95.00 622 PRO A N 1
ATOM 4381 C CA . PRO A 1 622 ? -15.312 -9.536 11.970 1.00 95.00 622 PRO A CA 1
ATOM 4382 C C . PRO A 1 622 ? -13.868 -10.004 12.173 1.00 95.00 622 PRO A C 1
ATOM 4384 O O . PRO A 1 622 ? -13.374 -9.873 13.289 1.00 95.00 622 PRO A O 1
ATOM 4387 N N . GLU A 1 623 ? -13.212 -10.520 11.132 1.00 93.50 623 GLU A N 1
ATOM 4388 C CA . GLU A 1 623 ? -11.828 -11.020 11.114 1.00 93.50 623 GLU A CA 1
ATOM 4389 C C . GLU A 1 623 ? -10.878 -10.127 10.303 1.00 93.50 623 GLU A C 1
ATOM 4391 O O . GLU A 1 623 ? -9.686 -10.417 10.196 1.00 93.50 623 GLU A O 1
ATOM 4396 N N . THR A 1 624 ? -11.394 -9.017 9.766 1.00 96.81 624 THR A N 1
ATOM 4397 C CA . THR A 1 624 ? -10.612 -8.037 9.014 1.00 96.81 624 THR A CA 1
ATOM 4398 C C . THR A 1 624 ? -10.371 -6.800 9.866 1.00 96.81 624 THR A C 1
ATOM 4400 O O . THR A 1 624 ? -11.306 -6.196 10.408 1.00 96.81 624 THR A O 1
ATOM 4403 N N . VAL A 1 625 ? -9.108 -6.389 9.974 1.00 98.12 625 VAL A N 1
ATOM 4404 C CA . VAL A 1 625 ? -8.707 -5.229 10.777 1.00 98.12 625 VAL A CA 1
ATOM 4405 C C . VAL A 1 625 ? -7.930 -4.200 9.976 1.00 98.12 625 VAL A C 1
ATOM 4407 O O . VAL A 1 625 ? -7.034 -4.518 9.202 1.00 98.12 625 VAL A O 1
ATOM 4410 N N . LEU A 1 626 ? -8.240 -2.934 10.230 1.00 98.25 626 LEU A N 1
ATOM 4411 C CA . LEU A 1 626 ? -7.463 -1.789 9.786 1.00 98.25 626 LEU A CA 1
ATOM 4412 C C . LEU A 1 626 ? -6.484 -1.411 10.901 1.00 98.25 626 LEU A C 1
ATOM 4414 O O . LEU A 1 626 ? -6.910 -1.157 12.028 1.00 98.25 626 LEU A O 1
ATOM 4418 N N . ILE A 1 627 ? -5.184 -1.357 10.613 1.00 98.19 627 ILE A N 1
ATOM 4419 C CA . ILE A 1 627 ? -4.144 -1.094 11.616 1.00 98.19 627 ILE A CA 1
ATOM 4420 C C . ILE A 1 627 ? -3.340 0.145 11.232 1.00 98.19 627 ILE A C 1
ATOM 4422 O O . ILE A 1 627 ? -2.724 0.199 10.173 1.00 98.19 627 ILE A O 1
ATOM 4426 N N . SER A 1 628 ? -3.274 1.114 12.144 1.00 96.81 628 SER A N 1
ATOM 4427 C CA . SER A 1 628 ? -2.300 2.211 12.118 1.00 96.81 628 SER A CA 1
ATOM 4428 C C . SER A 1 628 ? -0.973 1.710 12.683 1.00 96.81 628 SER A C 1
ATOM 4430 O O . SER A 1 628 ? -0.866 1.391 13.874 1.00 96.81 628 SER A O 1
ATOM 4432 N N . MET A 1 629 ? 0.045 1.603 11.833 1.00 95.81 629 MET A N 1
ATOM 4433 C CA . MET A 1 629 ? 1.314 0.948 12.156 1.00 95.81 629 MET A CA 1
ATOM 4434 C C . MET A 1 629 ? 2.329 1.943 12.716 1.00 95.81 629 MET A C 1
ATOM 4436 O O . MET A 1 629 ? 2.321 3.128 12.375 1.00 95.81 629 MET A O 1
ATOM 4440 N N . ARG A 1 630 ? 3.211 1.489 13.618 1.00 93.44 630 ARG A N 1
ATOM 4441 C CA . ARG A 1 630 ? 4.187 2.358 14.298 1.00 93.44 630 ARG A CA 1
ATOM 4442 C C . ARG A 1 630 ? 5.549 1.720 14.544 1.00 93.44 630 ARG A C 1
ATOM 4444 O O . ARG A 1 630 ? 5.657 0.533 14.827 1.00 93.44 630 ARG A O 1
ATOM 4451 N N . THR A 1 631 ? 6.563 2.573 14.620 1.00 91.81 631 THR A N 1
ATOM 4452 C CA . THR A 1 631 ? 7.936 2.279 15.061 1.00 91.81 631 THR A CA 1
ATOM 4453 C C . THR A 1 631 ? 8.308 3.238 16.202 1.00 91.81 631 THR A C 1
ATOM 4455 O O . THR A 1 631 ? 8.644 4.395 15.956 1.00 91.81 631 THR A O 1
ATOM 4458 N N . PRO A 1 632 ? 8.258 2.814 17.480 1.00 81.62 632 PRO A N 1
ATOM 4459 C CA . PRO A 1 632 ? 8.345 3.725 18.632 1.00 81.62 632 PRO A CA 1
ATOM 4460 C C . PRO A 1 632 ? 9.660 4.510 18.787 1.00 81.62 632 PRO A C 1
ATOM 4462 O O . PRO A 1 632 ? 9.712 5.453 19.577 1.00 81.62 632 PRO A O 1
ATOM 4465 N N . SER A 1 633 ? 10.728 4.093 18.104 1.00 82.31 633 SER A N 1
ATOM 4466 C CA . SER A 1 633 ? 12.085 4.630 18.278 1.00 82.31 633 SER A CA 1
ATOM 4467 C C . SER A 1 633 ? 12.427 5.789 17.338 1.00 82.31 633 SER A C 1
ATOM 4469 O O . SER A 1 633 ? 13.538 6.312 17.408 1.00 82.31 633 SER A O 1
ATOM 4471 N N . ILE A 1 634 ? 11.500 6.197 16.472 1.00 84.75 634 ILE A N 1
ATOM 4472 C CA . ILE A 1 634 ? 11.719 7.213 15.437 1.00 84.75 634 ILE A CA 1
ATOM 4473 C C . ILE A 1 634 ? 10.588 8.254 15.471 1.00 84.75 634 ILE A C 1
ATOM 4475 O O . ILE A 1 634 ? 9.534 8.014 16.054 1.00 84.75 634 ILE A O 1
ATOM 4479 N N . SER A 1 635 ? 10.810 9.439 14.896 1.00 84.19 635 SER A N 1
ATOM 4480 C CA . SER A 1 635 ? 9.833 10.538 14.889 1.00 84.19 635 SER A CA 1
ATOM 4481 C C . SER A 1 635 ? 9.734 11.169 13.495 1.00 84.19 635 SER A C 1
ATOM 4483 O O . SER A 1 635 ? 10.757 11.661 13.020 1.00 84.19 635 SER A O 1
ATOM 4485 N N . PRO A 1 636 ? 8.538 11.263 12.881 1.00 87.12 636 PRO A N 1
ATOM 4486 C CA . PRO A 1 636 ? 7.248 10.759 13.368 1.00 87.12 636 PRO A CA 1
ATOM 4487 C C . PRO A 1 636 ? 7.180 9.228 13.383 1.00 87.12 636 PRO A C 1
ATOM 4489 O O . PRO A 1 636 ? 7.714 8.580 12.495 1.00 87.12 636 PRO A O 1
ATOM 4492 N N . ASP A 1 637 ? 6.509 8.660 14.387 1.00 88.44 637 ASP A N 1
ATOM 4493 C CA . ASP A 1 637 ? 6.571 7.230 14.711 1.00 88.44 637 ASP A CA 1
ATOM 4494 C C . ASP A 1 637 ? 5.570 6.341 13.960 1.00 88.44 637 ASP A C 1
ATOM 4496 O O . ASP A 1 637 ? 5.492 5.157 14.270 1.00 88.44 637 ASP A O 1
ATOM 4500 N N . PHE A 1 638 ? 4.784 6.883 13.028 1.00 88.62 638 PHE A N 1
ATOM 4501 C CA . PHE A 1 638 ? 3.770 6.144 12.268 1.00 88.62 638 PHE A CA 1
ATOM 4502 C C . PHE A 1 638 ? 4.298 5.646 10.912 1.00 88.62 638 PHE A C 1
ATOM 4504 O O . PHE A 1 638 ? 5.229 6.214 10.334 1.00 88.62 638 PHE A O 1
ATOM 4511 N N . ARG A 1 639 ? 3.725 4.541 10.436 1.00 93.06 639 ARG A N 1
ATOM 4512 C CA . ARG A 1 639 ? 4.188 3.718 9.307 1.00 93.06 639 ARG A CA 1
ATOM 4513 C C . ARG A 1 639 ? 3.071 3.419 8.317 1.00 93.06 639 ARG A C 1
ATOM 4515 O O . ARG A 1 639 ? 3.020 2.342 7.754 1.00 93.06 639 ARG A O 1
ATOM 4522 N N . GLY A 1 640 ? 2.175 4.382 8.143 1.00 93.44 640 GLY A N 1
ATOM 4523 C CA . GLY A 1 640 ? 0.984 4.186 7.336 1.00 93.44 640 GLY A CA 1
ATOM 4524 C C . GLY A 1 640 ? -0.073 3.341 8.042 1.00 93.44 640 GLY A C 1
ATOM 4525 O O . GLY A 1 640 ? 0.032 2.991 9.227 1.00 93.44 640 GLY A O 1
ATOM 4526 N N . VAL A 1 641 ? -1.128 3.071 7.292 1.00 97.12 641 VAL A N 1
ATOM 4527 C CA . VAL A 1 641 ? -2.280 2.269 7.674 1.00 97.12 641 VAL A CA 1
ATOM 4528 C C . VAL A 1 641 ? -2.391 1.134 6.665 1.00 97.12 641 VAL A C 1
ATOM 4530 O O . VAL A 1 641 ? -2.239 1.377 5.471 1.00 97.12 641 VAL A O 1
ATOM 4533 N N . ARG A 1 642 ? -2.655 -0.084 7.139 1.00 97.19 642 ARG A N 1
ATOM 4534 C CA . ARG A 1 642 ? -2.836 -1.269 6.291 1.00 97.19 642 ARG A CA 1
ATOM 4535 C C . ARG A 1 642 ? -4.023 -2.100 6.777 1.00 97.19 642 ARG A C 1
ATOM 4537 O O . ARG A 1 642 ? -4.350 -2.077 7.968 1.00 97.19 642 ARG A O 1
ATOM 4544 N N . VAL A 1 643 ? -4.680 -2.787 5.849 1.00 98.31 643 VAL A N 1
ATOM 4545 C CA . VAL A 1 643 ? -5.775 -3.729 6.117 1.00 98.31 643 VAL A CA 1
ATOM 4546 C C . VAL A 1 643 ? -5.206 -5.143 6.204 1.00 98.31 643 VAL A C 1
ATOM 4548 O O . VAL A 1 643 ? -4.310 -5.479 5.437 1.00 98.31 643 VAL A O 1
ATOM 4551 N N . TYR A 1 644 ? -5.723 -5.946 7.131 1.00 97.31 644 TYR A N 1
ATOM 4552 C CA . TYR A 1 644 ? -5.344 -7.343 7.314 1.00 97.31 644 TYR A CA 1
ATOM 4553 C C . TYR A 1 644 ? -6.591 -8.224 7.354 1.00 97.31 644 TYR A C 1
ATOM 4555 O O . TYR A 1 644 ? -7.449 -7.996 8.211 1.00 97.31 644 TYR A O 1
ATOM 4563 N N . ASP A 1 645 ? -6.671 -9.233 6.490 1.00 94.62 645 ASP A N 1
ATOM 4564 C CA . ASP A 1 645 ? -7.726 -10.250 6.463 1.00 94.62 645 ASP A CA 1
ATOM 4565 C C . ASP A 1 645 ? -7.223 -11.520 7.137 1.00 94.62 645 ASP A C 1
ATOM 4567 O O . ASP A 1 645 ? -6.276 -12.141 6.669 1.00 94.62 645 ASP A O 1
ATOM 4571 N N . ARG A 1 646 ? -7.795 -11.884 8.293 1.00 91.88 646 ARG A N 1
ATOM 4572 C CA . ARG A 1 646 ? -7.331 -13.037 9.095 1.00 91.88 646 ARG A CA 1
ATOM 4573 C C . ARG A 1 646 ? -5.828 -13.020 9.430 1.00 91.88 646 ARG A C 1
ATOM 4575 O O . ARG A 1 646 ? -5.280 -14.006 9.902 1.00 91.88 646 ARG A O 1
ATOM 4582 N N . GLY A 1 647 ? -5.186 -11.862 9.299 1.00 92.75 647 GLY A N 1
ATOM 4583 C CA . GLY A 1 647 ? -3.764 -11.663 9.546 1.00 92.75 647 GLY A CA 1
ATOM 4584 C C . GLY A 1 647 ? -2.905 -11.516 8.296 1.00 92.75 647 GLY A C 1
ATOM 4585 O O . GLY A 1 647 ? -1.802 -10.988 8.427 1.00 92.75 647 GLY A O 1
ATOM 4586 N N . ALA A 1 648 ? -3.421 -11.875 7.121 1.00 93.56 648 ALA A N 1
ATOM 4587 C CA . ALA A 1 648 ? -2.775 -11.629 5.839 1.00 93.56 648 ALA A CA 1
ATOM 4588 C C . ALA A 1 648 ? -2.910 -10.138 5.468 1.00 93.56 648 ALA A C 1
ATOM 4590 O O . ALA A 1 648 ? -4.025 -9.604 5.512 1.00 93.56 648 ALA A O 1
ATOM 4591 N N . PRO A 1 649 ? -1.815 -9.415 5.187 1.00 95.25 649 PRO A N 1
ATOM 4592 C CA . PRO A 1 649 ? -1.869 -8.025 4.753 1.00 95.25 649 PRO A CA 1
ATOM 4593 C C . PRO A 1 649 ? -2.483 -7.900 3.354 1.00 95.25 649 PRO A C 1
ATOM 4595 O O . PRO A 1 649 ? -2.209 -8.709 2.483 1.00 95.25 649 PRO A O 1
ATOM 4598 N N . ARG A 1 650 ? -3.254 -6.836 3.106 1.00 93.69 650 ARG A N 1
ATOM 4599 C CA . ARG A 1 650 ? -3.589 -6.431 1.730 1.00 93.69 650 ARG A CA 1
ATOM 4600 C C . ARG A 1 650 ? -2.408 -5.687 1.079 1.00 93.69 650 ARG A C 1
ATOM 4602 O O . ARG A 1 650 ? -1.738 -4.946 1.816 1.00 93.69 650 ARG A O 1
ATOM 4609 N N . PRO A 1 651 ? -2.198 -5.808 -0.251 1.00 89.94 651 PRO A N 1
ATOM 4610 C CA . PRO A 1 651 ? -1.048 -5.227 -0.962 1.00 89.94 651 PRO A CA 1
ATOM 4611 C C . PRO A 1 651 ? -0.872 -3.724 -0.718 1.00 89.94 651 PRO A C 1
ATOM 4613 O O . PRO A 1 651 ? 0.188 -3.238 -0.319 1.00 89.94 651 PRO A O 1
ATOM 4616 N N . VAL A 1 652 ? -1.961 -2.966 -0.850 1.00 92.69 652 VAL A N 1
ATOM 4617 C CA . VAL A 1 652 ? -1.927 -1.507 -0.794 1.00 92.69 652 VAL A CA 1
ATOM 4618 C C . VAL A 1 652 ? -2.014 -1.008 0.649 1.00 92.69 652 VAL A C 1
ATOM 4620 O O . VAL A 1 652 ? -3.021 -1.165 1.349 1.00 92.69 652 VAL A O 1
ATOM 4623 N N . GLN A 1 653 ? -0.969 -0.307 1.084 1.00 93.81 653 GLN A N 1
ATOM 4624 C CA . GLN A 1 653 ? -0.956 0.455 2.332 1.00 93.81 653 GLN A CA 1
ATOM 4625 C C . GLN A 1 653 ? -0.839 1.950 2.072 1.00 93.81 653 GLN A C 1
ATOM 4627 O O . GLN A 1 653 ? -0.294 2.396 1.064 1.00 93.81 653 GLN A O 1
ATOM 4632 N N . THR A 1 654 ? -1.244 2.754 3.050 1.00 94.94 654 THR A N 1
ATOM 4633 C CA . THR A 1 654 ? -0.984 4.186 2.958 1.00 94.94 654 THR A CA 1
ATOM 4634 C C . THR A 1 654 ? 0.489 4.525 3.204 1.00 94.94 654 THR A C 1
ATOM 4636 O O . THR A 1 654 ? 1.206 3.810 3.904 1.00 94.94 654 THR A O 1
ATOM 4639 N N . ALA A 1 655 ? 0.933 5.669 2.673 1.00 87.81 655 ALA A N 1
ATOM 4640 C CA . ALA A 1 655 ? 2.330 6.095 2.738 1.00 87.81 655 ALA A CA 1
ATOM 4641 C C . ALA A 1 655 ? 2.928 6.072 4.160 1.00 87.81 655 ALA A C 1
ATOM 4643 O O . ALA A 1 655 ? 2.349 6.593 5.124 1.00 87.81 655 ALA A O 1
ATOM 4644 N N . VAL A 1 656 ? 4.143 5.528 4.268 1.00 85.75 656 VAL A N 1
ATOM 4645 C CA . VAL A 1 656 ? 4.957 5.549 5.489 1.00 85.75 656 VAL A CA 1
ATOM 4646 C C . VAL A 1 656 ? 5.398 6.976 5.831 1.00 85.75 656 VAL A C 1
ATOM 4648 O O . VAL A 1 656 ? 5.504 7.844 4.968 1.00 85.75 656 VAL A O 1
ATOM 4651 N N . HIS A 1 657 ? 5.643 7.254 7.118 1.00 82.00 657 HIS A N 1
ATOM 4652 C CA . HIS A 1 657 ? 6.121 8.554 7.625 1.00 82.00 657 HIS A CA 1
ATOM 4653 C C . HIS A 1 657 ? 5.216 9.781 7.387 1.00 82.00 657 HIS A C 1
ATOM 4655 O O . HIS A 1 657 ? 5.491 10.858 7.930 1.00 82.00 657 HIS A O 1
ATOM 4661 N N . THR A 1 658 ? 4.096 9.6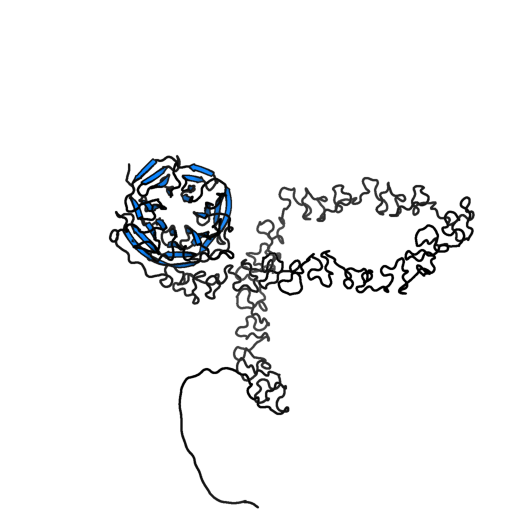25 6.680 1.00 78.44 658 THR A N 1
ATOM 4662 C CA . THR A 1 658 ? 3.013 10.612 6.544 1.00 78.44 658 THR A CA 1
ATOM 4663 C C . THR A 1 658 ? 1.680 9.994 7.004 1.00 78.44 658 THR A C 1
ATOM 4665 O O . THR A 1 658 ? 1.613 8.798 7.284 1.00 78.44 658 THR A O 1
ATOM 4668 N N . GLY A 1 659 ? 0.640 10.806 7.224 1.00 84.06 659 GLY A N 1
ATOM 4669 C CA . GLY A 1 659 ? -0.691 10.250 7.494 1.00 84.06 659 GLY A CA 1
ATOM 4670 C C . GLY A 1 659 ? -1.144 10.091 8.944 1.00 84.06 659 GLY A C 1
ATOM 4671 O O . GLY A 1 659 ? -0.971 10.982 9.783 1.00 84.06 659 GLY A O 1
ATOM 4672 N N . SER A 1 660 ? -1.827 8.974 9.196 1.00 91.25 660 SER A N 1
ATOM 4673 C CA . SER A 1 660 ? -2.768 8.776 10.303 1.00 91.25 660 SER A CA 1
ATOM 4674 C C . SER A 1 660 ? -2.150 7.992 11.452 1.00 91.25 660 SER A C 1
ATOM 4676 O O . SER A 1 660 ? -1.760 6.843 11.289 1.00 91.25 660 SER A O 1
ATOM 4678 N N . ARG A 1 661 ? -2.104 8.591 12.648 1.00 91.38 661 ARG A N 1
ATOM 4679 C CA . ARG A 1 661 ? -1.687 7.887 13.874 1.00 91.38 661 ARG A CA 1
ATOM 4680 C C . ARG A 1 661 ? -2.868 7.315 14.644 1.00 91.38 661 ARG A C 1
ATOM 4682 O O . ARG A 1 661 ? -2.719 6.283 15.293 1.00 91.38 661 ARG A O 1
ATOM 4689 N N . GLN A 1 662 ? -4.003 7.998 14.603 1.00 94.19 662 GLN A N 1
ATOM 4690 C CA . GLN A 1 662 ? -5.282 7.494 15.099 1.00 94.19 662 GLN A CA 1
ATOM 4691 C C . GLN A 1 662 ? -6.202 7.284 13.915 1.00 94.19 662 GLN A C 1
ATOM 4693 O O . GLN A 1 662 ? -6.139 8.066 12.960 1.00 94.19 662 GLN A O 1
ATOM 4698 N N . ILE A 1 663 ? -7.015 6.246 13.988 1.00 97.25 663 ILE A N 1
ATOM 4699 C CA . ILE A 1 663 ? -7.964 5.869 12.950 1.00 97.25 663 ILE A CA 1
ATOM 4700 C C . ILE A 1 663 ? -9.322 5.599 13.585 1.00 97.25 663 ILE A C 1
ATOM 4702 O O . ILE A 1 663 ? -9.416 5.286 14.761 1.00 97.25 663 ILE A O 1
ATOM 4706 N N . THR A 1 664 ? -10.381 5.751 12.805 1.00 96.94 664 THR A N 1
ATOM 4707 C CA . THR A 1 664 ? -11.726 5.346 13.203 1.00 96.94 664 THR A CA 1
ATOM 4708 C C . THR A 1 664 ? -12.499 4.885 11.975 1.00 96.94 664 THR A C 1
ATOM 4710 O O . THR A 1 664 ? -12.376 5.481 10.900 1.00 96.94 664 THR A O 1
ATOM 4713 N N . ILE A 1 665 ? -13.269 3.808 12.111 1.00 96.69 665 ILE A N 1
ATOM 4714 C CA . ILE A 1 665 ? -13.967 3.166 10.994 1.00 96.69 665 ILE A CA 1
ATOM 4715 C C . ILE A 1 665 ? -15.383 3.730 10.836 1.00 96.69 665 ILE A C 1
ATOM 4717 O O . ILE A 1 665 ? -16.119 3.890 11.810 1.00 96.69 665 ILE A O 1
ATOM 4721 N N . ALA A 1 666 ? -15.771 4.054 9.602 1.00 95.88 666 ALA A N 1
ATOM 4722 C CA . ALA A 1 666 ? -17.107 4.560 9.289 1.00 95.88 666 ALA A CA 1
ATOM 4723 C C . ALA A 1 666 ? -17.983 3.522 8.583 1.00 95.88 666 ALA A C 1
ATOM 4725 O O . ALA A 1 666 ? -19.190 3.460 8.826 1.00 95.88 666 ALA A O 1
ATOM 4726 N N . SER A 1 667 ? -17.378 2.722 7.708 1.00 96.19 667 SER A N 1
ATOM 4727 C CA . SER A 1 667 ? -17.991 1.609 6.976 1.00 96.19 667 SER A CA 1
ATOM 4728 C C . SER A 1 667 ? -16.897 0.651 6.497 1.00 96.19 667 SER A C 1
ATOM 4730 O O . SER A 1 667 ? -15.719 0.936 6.695 1.00 96.19 667 SER A O 1
ATOM 4732 N N . ASP A 1 668 ? -17.262 -0.442 5.825 1.00 96.31 668 ASP A N 1
ATOM 4733 C CA . ASP A 1 668 ? -16.276 -1.353 5.224 1.00 96.31 668 ASP A CA 1
ATOM 4734 C C . ASP A 1 668 ? -15.453 -0.705 4.095 1.00 96.31 668 ASP A C 1
ATOM 4736 O O . ASP A 1 668 ? -14.396 -1.219 3.757 1.00 96.31 668 ASP A O 1
ATOM 4740 N N . GLN A 1 669 ? -15.910 0.422 3.529 1.00 96.38 669 GLN A N 1
ATOM 4741 C CA . GLN A 1 669 ? -15.212 1.148 2.457 1.00 96.38 669 GLN A CA 1
ATOM 4742 C C . GLN A 1 669 ? -14.561 2.456 2.921 1.00 96.38 669 GLN A C 1
ATOM 4744 O O . GLN A 1 669 ? -13.889 3.124 2.140 1.00 96.38 669 GLN A O 1
ATOM 4749 N N . THR A 1 670 ? -14.799 2.900 4.158 1.00 96.25 670 THR A N 1
ATOM 4750 C CA . THR A 1 670 ? -14.361 4.234 4.590 1.00 96.25 670 THR A CA 1
ATOM 4751 C C . THR A 1 670 ? -13.927 4.239 6.041 1.00 96.25 670 THR A C 1
ATOM 4753 O O . THR A 1 670 ? -14.700 3.890 6.937 1.00 96.25 670 THR A O 1
ATOM 4756 N N . ALA A 1 671 ? -12.727 4.761 6.271 1.00 97.56 671 ALA A N 1
ATOM 4757 C CA . ALA A 1 671 ? -12.225 5.146 7.580 1.00 97.56 671 ALA A CA 1
ATOM 4758 C C . ALA A 1 671 ? -11.763 6.608 7.571 1.00 97.56 671 ALA A C 1
ATOM 4760 O O . ALA A 1 671 ? -11.594 7.242 6.529 1.00 97.56 671 ALA A O 1
ATOM 4761 N N . TYR A 1 672 ? -11.548 7.153 8.760 1.00 96.62 672 TYR A N 1
ATOM 4762 C CA . TYR A 1 672 ? -10.951 8.467 8.938 1.00 96.62 672 TYR A CA 1
ATOM 4763 C C . TYR A 1 672 ? -9.713 8.353 9.793 1.00 96.62 672 TYR A C 1
ATOM 4765 O O . TYR A 1 672 ? -9.675 7.591 10.755 1.00 96.62 672 TYR A O 1
ATOM 4773 N N . GLY A 1 673 ? -8.708 9.143 9.451 1.00 95.38 673 GLY A N 1
ATOM 4774 C CA . GLY A 1 673 ? -7.439 9.146 10.141 1.00 95.38 673 GLY A CA 1
ATOM 4775 C C . GLY A 1 673 ? -7.033 10.534 10.600 1.00 95.38 673 GLY A C 1
ATOM 4776 O O . GLY A 1 673 ? -7.403 11.548 10.007 1.00 95.38 673 GLY A O 1
ATOM 4777 N N . TYR A 1 674 ? -6.259 10.598 11.678 1.00 94.69 674 TYR A N 1
ATOM 4778 C CA . TYR A 1 674 ? -5.745 11.854 12.205 1.00 94.69 674 TYR A CA 1
ATOM 4779 C C . TYR A 1 674 ? -4.275 11.749 12.610 1.00 94.69 674 TYR A C 1
ATOM 4781 O O . TYR A 1 674 ? -3.845 10.852 13.346 1.00 94.69 674 TYR A O 1
ATOM 4789 N N . ASN A 1 675 ? -3.490 12.721 12.148 1.00 92.38 675 ASN A N 1
ATOM 4790 C CA . ASN A 1 675 ? -2.108 12.905 12.555 1.00 92.38 675 ASN A CA 1
ATOM 4791 C C . ASN A 1 675 ? -2.051 13.647 13.894 1.00 92.38 675 ASN A C 1
ATOM 4793 O O . ASN A 1 675 ? -2.165 14.870 13.952 1.00 92.38 675 ASN A O 1
ATOM 4797 N N . ASN A 1 676 ? -1.789 12.917 14.974 1.00 90.06 676 ASN A N 1
ATOM 4798 C CA . ASN A 1 676 ? -1.586 13.503 16.298 1.00 90.06 676 ASN A CA 1
ATOM 4799 C C . ASN A 1 676 ? -0.129 13.420 16.795 1.00 90.06 676 ASN A C 1
ATOM 4801 O O . ASN A 1 676 ? 0.108 13.598 17.996 1.00 90.06 676 ASN A O 1
ATOM 4805 N N . ALA A 1 677 ? 0.824 13.108 15.907 1.00 87.50 677 ALA A N 1
ATOM 4806 C CA . ALA A 1 677 ? 2.239 12.895 16.235 1.00 87.50 677 ALA A CA 1
ATOM 4807 C C . ALA A 1 677 ? 3.167 13.989 15.697 1.00 87.50 677 ALA A C 1
ATOM 4809 O O . ALA A 1 677 ? 4.196 14.253 16.318 1.00 87.50 677 ALA A O 1
ATOM 4810 N N . SER A 1 678 ? 2.811 14.657 14.597 1.00 87.06 678 SER A N 1
ATOM 4811 C CA . SER A 1 678 ? 3.559 15.807 14.079 1.00 87.06 678 SER A CA 1
ATOM 4812 C C . SER A 1 678 ? 2.723 17.087 14.108 1.00 87.06 678 SER A C 1
ATOM 4814 O O . SER A 1 678 ? 1.516 17.066 14.336 1.00 87.06 678 SER A O 1
ATOM 4816 N N . THR A 1 679 ? 3.370 18.229 13.876 1.00 85.88 679 THR A N 1
ATOM 4817 C CA . THR A 1 679 ? 2.695 19.534 13.793 1.00 85.88 679 THR A CA 1
ATOM 4818 C C . THR A 1 679 ? 1.849 19.706 12.531 1.00 85.88 679 THR A C 1
ATOM 4820 O O . THR A 1 679 ? 1.231 20.754 12.372 1.00 85.88 679 THR A O 1
ATOM 4823 N N . GLY A 1 680 ? 1.836 18.716 11.630 1.00 85.81 680 GLY A N 1
ATOM 4824 C CA . GLY A 1 680 ? 1.024 18.748 10.415 1.00 85.81 680 GLY A CA 1
ATOM 4825 C C . GLY A 1 680 ? -0.478 18.649 10.691 1.00 85.81 680 GLY A C 1
ATOM 4826 O O . GLY A 1 680 ? -1.255 19.263 9.970 1.00 85.81 680 GLY A O 1
ATOM 4827 N N . PHE A 1 681 ? -0.888 17.923 11.743 1.00 91.06 681 PHE A N 1
ATOM 4828 C CA . PHE A 1 681 ? -2.293 17.764 12.161 1.00 91.06 681 PHE A CA 1
ATOM 4829 C C . PHE A 1 681 ? -3.276 17.476 11.009 1.00 91.06 681 PHE A C 1
ATOM 4831 O O . PHE A 1 681 ? -4.394 17.996 10.986 1.00 91.06 681 PHE A O 1
ATOM 4838 N N . GLY A 1 682 ? -2.837 16.681 10.031 1.00 91.19 682 GLY A N 1
ATOM 4839 C CA . GLY A 1 682 ? -3.668 16.249 8.914 1.00 91.19 682 GLY A CA 1
ATOM 4840 C C . GLY A 1 682 ? -4.832 15.384 9.390 1.00 91.19 682 GLY A C 1
ATOM 4841 O O . GLY A 1 682 ? -4.666 14.543 10.278 1.00 91.19 682 GLY A O 1
ATOM 4842 N N . PHE A 1 683 ? -5.998 15.622 8.806 1.00 93.31 683 PHE A N 1
ATOM 4843 C CA . PHE A 1 683 ? -7.193 14.799 8.909 1.00 93.31 683 PHE A CA 1
ATOM 4844 C C . PHE A 1 683 ? -7.448 14.171 7.537 1.00 93.31 683 PHE A C 1
ATOM 4846 O O . PHE A 1 683 ? -7.497 14.893 6.539 1.00 93.31 683 PHE A O 1
ATOM 4853 N N . TYR A 1 684 ? -7.578 12.851 7.495 1.00 92.75 684 TYR A N 1
ATOM 4854 C CA . TYR A 1 684 ? -7.548 12.056 6.270 1.00 92.75 684 TYR A CA 1
ATOM 4855 C C . TYR A 1 684 ? -8.843 11.267 6.125 1.00 92.75 684 TYR A C 1
ATOM 4857 O O . TYR A 1 684 ? -9.317 10.691 7.109 1.00 92.75 684 TYR A O 1
ATOM 4865 N N . LYS A 1 685 ? -9.381 11.202 4.906 1.00 93.81 685 LYS A N 1
ATOM 4866 C CA . LYS A 1 685 ? -10.318 10.143 4.519 1.00 93.81 685 LYS A CA 1
ATOM 4867 C C . LYS A 1 685 ? -9.519 8.997 3.915 1.00 93.81 685 LYS A C 1
ATOM 4869 O O . LYS A 1 685 ? -8.651 9.220 3.074 1.00 93.81 685 LYS A O 1
ATOM 4874 N N . LEU A 1 686 ? -9.783 7.806 4.428 1.00 95.94 686 LEU A N 1
ATOM 4875 C CA . LEU A 1 686 ? -9.169 6.556 4.018 1.00 95.94 686 LEU A CA 1
ATOM 4876 C C . LEU A 1 686 ? -10.217 5.771 3.239 1.00 95.94 686 LEU A C 1
ATOM 4878 O O . LEU A 1 686 ? -11.288 5.492 3.793 1.00 95.94 686 LEU A O 1
ATOM 4882 N N . ASP A 1 687 ? -9.896 5.421 2.001 1.00 96.12 687 ASP A N 1
ATOM 4883 C CA . ASP A 1 687 ? -10.736 4.567 1.168 1.00 96.12 687 ASP A CA 1
ATOM 4884 C C . ASP A 1 687 ? -10.204 3.139 1.237 1.00 96.12 687 ASP A C 1
ATOM 4886 O O . ASP A 1 687 ? -9.004 2.905 1.104 1.00 96.12 687 ASP A O 1
ATOM 4890 N N . ILE A 1 688 ? -11.103 2.202 1.538 1.00 97.88 688 ILE A N 1
ATOM 4891 C CA . ILE A 1 688 ? -10.781 0.791 1.758 1.00 97.88 688 ILE A CA 1
ATOM 4892 C C . ILE A 1 688 ? -11.337 -0.014 0.582 1.00 97.88 688 ILE A C 1
ATOM 4894 O O . ILE A 1 688 ? -12.535 0.044 0.295 1.00 97.88 688 ILE A O 1
ATOM 4898 N N . SER A 1 689 ? -10.466 -0.778 -0.071 1.00 95.62 689 SER A N 1
ATOM 4899 C CA . SER A 1 689 ? -10.746 -1.625 -1.235 1.00 95.62 689 SER A CA 1
ATOM 4900 C C . SER A 1 689 ? -10.264 -3.062 -0.985 1.00 95.62 689 SER A C 1
ATOM 4902 O O . SER A 1 689 ? -9.527 -3.300 -0.023 1.00 95.62 689 SER A O 1
ATOM 4904 N N . PRO A 1 690 ? -10.632 -4.039 -1.836 1.00 92.94 690 PRO A N 1
ATOM 4905 C CA . PRO A 1 690 ? -10.043 -5.381 -1.795 1.00 92.94 690 PRO A CA 1
ATOM 4906 C C . PRO A 1 690 ? -8.514 -5.393 -1.930 1.00 92.94 690 PRO A C 1
ATOM 4908 O O . PRO A 1 690 ? -7.877 -6.243 -1.328 1.00 92.94 690 PRO A O 1
ATOM 4911 N N . SER A 1 691 ? -7.926 -4.419 -2.631 1.00 90.81 691 SER A N 1
ATOM 4912 C CA . SER A 1 691 ? -6.471 -4.277 -2.754 1.00 90.81 691 SER A CA 1
ATOM 4913 C C . SER A 1 691 ? -5.803 -3.640 -1.532 1.00 90.81 691 SER A C 1
ATOM 4915 O O . SER A 1 691 ? -4.598 -3.776 -1.367 1.00 90.81 691 SER A O 1
ATOM 4917 N N . GLY A 1 692 ? -6.545 -2.961 -0.647 1.00 95.88 692 GLY A N 1
ATOM 4918 C CA . GLY A 1 692 ? -5.985 -2.386 0.577 1.00 95.88 692 GLY A CA 1
ATOM 4919 C C . GLY A 1 692 ? -6.604 -1.058 0.992 1.00 95.88 692 GLY A C 1
ATOM 4920 O O . GLY A 1 692 ? -7.824 -0.941 1.123 1.00 95.88 692 GLY A O 1
ATOM 4921 N N . VAL A 1 693 ? -5.761 -0.071 1.300 1.00 97.31 693 VAL A N 1
ATOM 4922 C CA . VAL A 1 693 ? -6.204 1.246 1.778 1.00 97.31 693 VAL A CA 1
ATOM 4923 C C . VAL A 1 693 ? -5.367 2.388 1.209 1.00 97.31 693 VAL A C 1
ATOM 4925 O O . VAL A 1 693 ? -4.140 2.384 1.292 1.00 97.31 693 VAL A O 1
ATOM 4928 N N . THR A 1 694 ? -6.044 3.419 0.705 1.00 95.69 694 THR A N 1
ATOM 4929 C CA . THR A 1 694 ? -5.430 4.629 0.134 1.00 95.69 694 THR A CA 1
ATOM 4930 C C . THR A 1 694 ? -5.954 5.903 0.804 1.00 95.69 694 THR A C 1
ATOM 4932 O O . THR A 1 694 ? -6.922 5.889 1.573 1.00 95.69 694 THR A O 1
ATOM 4935 N N . TYR A 1 695 ? -5.281 7.032 0.558 1.00 91.81 695 TYR A N 1
ATOM 4936 C CA . TYR A 1 695 ? -5.792 8.351 0.937 1.00 91.81 695 TYR A CA 1
ATOM 4937 C C . TYR A 1 695 ? -6.682 8.900 -0.181 1.00 91.81 695 TYR A C 1
ATOM 4939 O O . TYR A 1 695 ? -6.193 9.114 -1.283 1.00 91.81 695 TYR A O 1
ATOM 4947 N N . ASP A 1 696 ? -7.940 9.216 0.127 1.00 86.38 696 ASP A N 1
ATOM 4948 C CA . ASP A 1 696 ? -8.823 9.957 -0.791 1.00 86.38 696 ASP A CA 1
ATOM 4949 C C . ASP A 1 696 ? -8.455 11.451 -0.782 1.00 86.38 696 ASP A C 1
ATOM 4951 O O . ASP A 1 696 ? -8.093 12.060 -1.785 1.00 86.38 696 ASP A O 1
ATOM 4955 N N . TRP A 1 697 ? -8.453 12.058 0.410 1.00 79.25 697 TRP A N 1
ATOM 4956 C CA . TRP A 1 697 ? -8.067 13.457 0.584 1.00 79.25 697 TRP A CA 1
ATOM 4957 C C . TRP A 1 697 ? -7.509 13.758 1.971 1.00 79.25 697 TRP A C 1
ATOM 4959 O O . TRP A 1 697 ? -7.708 13.025 2.944 1.00 79.25 697 TRP A O 1
ATOM 4969 N N . THR A 1 698 ? -6.836 14.910 2.067 1.00 80.31 698 THR A N 1
ATOM 4970 C CA . THR A 1 698 ? -6.227 15.428 3.297 1.00 80.31 698 THR A CA 1
ATOM 4971 C C . THR A 1 698 ? -6.652 16.867 3.560 1.00 80.31 698 THR A C 1
ATOM 4973 O O . THR A 1 698 ? -6.491 17.737 2.707 1.00 80.31 698 THR A O 1
ATOM 4976 N N . TYR A 1 699 ? -7.100 17.152 4.785 1.00 81.50 699 TYR A N 1
ATOM 4977 C CA . TYR A 1 699 ? -7.334 18.518 5.257 1.00 81.50 699 TYR A CA 1
ATOM 4978 C C . TYR A 1 699 ? -6.504 18.826 6.498 1.00 81.50 699 TYR A C 1
ATOM 4980 O O . TYR A 1 699 ? -6.506 18.092 7.486 1.00 81.50 699 TYR A O 1
ATOM 4988 N N . GLY A 1 700 ? -5.806 19.959 6.468 1.00 80.06 700 GLY A N 1
ATOM 4989 C CA . GLY A 1 700 ? -5.036 20.455 7.602 1.00 80.06 700 GLY A CA 1
ATOM 4990 C C . GLY A 1 700 ? -5.875 21.317 8.543 1.00 80.06 700 GLY A C 1
ATOM 4991 O O . GLY A 1 700 ? -6.626 22.193 8.116 1.00 80.06 700 GLY A O 1
ATOM 4992 N N . GLY A 1 701 ? -5.688 21.130 9.850 1.00 77.50 701 GLY A N 1
ATOM 4993 C CA . GLY A 1 701 ? -6.058 22.141 10.840 1.00 77.50 701 GLY A CA 1
ATOM 4994 C C . GLY A 1 701 ? -7.517 22.158 11.305 1.00 77.50 701 GLY A C 1
ATOM 4995 O O . GLY A 1 701 ? -7.890 23.106 11.996 1.00 77.50 701 GLY A O 1
ATOM 4996 N N . ILE A 1 702 ? -8.312 21.131 10.991 1.00 89.44 702 ILE A N 1
ATOM 4997 C CA . ILE A 1 702 ? -9.679 20.952 11.519 1.00 89.44 702 ILE A CA 1
ATOM 4998 C C . ILE A 1 702 ? -9.631 20.556 13.000 1.00 89.44 702 ILE A C 1
ATOM 5000 O O . ILE A 1 702 ? -10.312 21.138 13.846 1.00 89.44 702 ILE A O 1
ATOM 5004 N N . VAL A 1 703 ? -8.774 19.586 13.317 1.00 90.88 703 VAL A N 1
ATOM 5005 C CA . VAL A 1 703 ? -8.409 19.186 14.678 1.00 90.88 703 VAL A CA 1
ATOM 5006 C C . VAL A 1 703 ? -6.949 19.592 14.888 1.00 90.88 703 VAL A C 1
ATOM 5008 O O . VAL A 1 703 ? -6.121 19.379 14.011 1.00 90.88 703 VAL A O 1
ATOM 5011 N N . GLN A 1 704 ? -6.628 20.239 16.015 1.00 87.88 704 GLN A N 1
ATOM 5012 C CA . GLN A 1 704 ? -5.283 20.776 16.277 1.00 87.88 704 GLN A CA 1
ATOM 5013 C C . GLN A 1 704 ? -4.809 20.456 17.697 1.00 87.88 704 GLN A C 1
ATOM 5015 O O . GLN A 1 704 ? -4.924 21.260 18.629 1.00 87.88 704 GLN A O 1
ATOM 5020 N N . SER A 1 705 ? -4.290 19.246 17.886 1.00 90.88 705 SER A N 1
ATOM 5021 C CA . SER A 1 705 ? -3.587 18.866 19.114 1.00 90.88 705 SER A CA 1
ATOM 5022 C C . SER A 1 705 ? -2.869 17.530 19.007 1.00 90.88 705 SER A C 1
ATOM 5024 O O . SER A 1 705 ? -3.296 16.623 18.295 1.00 90.88 705 SER A O 1
ATOM 5026 N N . PHE A 1 706 ? -1.816 17.397 19.809 1.00 91.12 706 PHE A N 1
ATOM 5027 C CA . PHE A 1 706 ? -1.169 16.119 20.086 1.00 91.12 706 PHE A CA 1
ATOM 5028 C C . PHE A 1 706 ? -2.007 15.275 21.049 1.00 91.12 706 PHE A C 1
ATOM 5030 O O . PHE A 1 706 ? -2.708 15.818 21.905 1.00 91.12 706 PHE A O 1
ATOM 5037 N N . ASN A 1 707 ? -1.851 13.950 20.976 1.00 88.38 707 ASN A N 1
ATOM 5038 C CA . ASN A 1 707 ? -2.547 12.987 21.846 1.00 88.38 707 ASN A CA 1
ATOM 5039 C C . ASN A 1 707 ? -4.077 13.149 21.820 1.00 88.38 707 ASN A C 1
ATOM 5041 O O . ASN A 1 707 ? -4.735 13.020 22.854 1.00 88.38 707 ASN A O 1
ATOM 5045 N N . VAL A 1 708 ? -4.618 13.522 20.663 1.00 93.19 708 VAL A N 1
ATOM 5046 C CA . VAL A 1 708 ? -6.057 13.543 20.417 1.00 93.19 708 VAL A CA 1
ATOM 5047 C C . VAL A 1 708 ? -6.425 12.277 19.682 1.00 93.19 708 VAL A C 1
ATOM 5049 O O . VAL A 1 708 ? -5.769 11.943 18.696 1.00 93.19 708 VAL A O 1
ATOM 5052 N N . ASP A 1 709 ? -7.446 11.618 20.196 1.00 93.88 709 ASP A N 1
ATOM 5053 C CA . ASP A 1 709 ? -8.075 10.458 19.590 1.00 93.88 709 ASP A CA 1
ATOM 5054 C C . ASP A 1 709 ? -9.372 10.893 18.888 1.00 93.88 709 ASP A C 1
ATOM 5056 O O . ASP A 1 709 ? -9.914 11.968 19.198 1.00 93.88 709 ASP A O 1
ATOM 5060 N N . ILE A 1 710 ? -9.825 10.106 17.917 1.00 95.88 710 ILE A N 1
ATOM 5061 C CA . ILE A 1 710 ? -10.993 10.387 17.082 1.00 95.88 710 ILE A CA 1
ATOM 5062 C C . ILE A 1 710 ? -11.947 9.194 17.067 1.00 95.88 710 ILE A C 1
ATOM 5064 O O . ILE A 1 710 ? -11.532 8.050 17.115 1.00 95.88 710 ILE A O 1
ATOM 5068 N N . LEU A 1 711 ? -13.242 9.478 16.986 1.00 95.56 711 LEU A N 1
ATOM 5069 C CA . LEU A 1 711 ? -14.303 8.480 16.967 1.00 95.56 711 LEU A CA 1
ATOM 5070 C C . LEU A 1 711 ? -15.352 8.877 15.937 1.00 95.56 711 LEU A C 1
ATOM 5072 O O . LEU A 1 711 ? -15.921 9.967 16.030 1.00 95.56 711 LEU A O 1
ATOM 5076 N N . TYR A 1 712 ? -15.651 7.994 14.995 1.00 96.19 712 TYR A N 1
ATOM 5077 C CA . TYR A 1 712 ? -16.780 8.150 14.094 1.00 96.19 712 TYR A CA 1
ATOM 5078 C C . TYR A 1 712 ? -18.071 7.634 14.739 1.00 96.19 712 TYR A C 1
ATOM 5080 O O . TYR A 1 712 ? -18.117 6.535 15.280 1.00 96.19 712 TYR A O 1
ATOM 5088 N N . GLU A 1 713 ? -19.136 8.433 14.681 1.00 93.81 713 GLU A N 1
ATOM 5089 C CA . GLU A 1 713 ? -20.473 8.036 15.129 1.00 93.81 713 GLU A CA 1
ATOM 5090 C C . GLU A 1 713 ? -21.542 8.858 14.394 1.00 93.81 713 GLU A C 1
ATOM 5092 O O . GLU A 1 713 ? -21.513 10.093 14.382 1.00 93.81 713 GLU A O 1
ATOM 5097 N N . GLY A 1 714 ? -22.519 8.180 13.784 1.00 91.06 714 GLY A N 1
ATOM 5098 C CA . GLY A 1 714 ? -23.684 8.819 13.159 1.00 91.06 714 GLY A CA 1
ATOM 5099 C C . GLY A 1 714 ? -23.365 9.891 12.112 1.00 91.06 714 GLY A C 1
ATOM 5100 O O . GLY A 1 714 ? -24.025 10.934 12.094 1.00 91.06 714 GLY A O 1
ATOM 5101 N N . GLY A 1 715 ? -22.351 9.664 11.270 1.00 93.94 715 GLY A N 1
ATOM 5102 C CA . GLY A 1 715 ? -21.960 10.594 10.203 1.00 93.94 715 GLY A CA 1
ATOM 5103 C C . GLY A 1 715 ? -21.094 11.768 10.659 1.00 93.94 715 GLY A C 1
ATOM 5104 O O . GLY A 1 715 ? -20.933 12.725 9.911 1.00 93.94 715 GLY A O 1
ATOM 5105 N N . LYS A 1 716 ? -20.564 11.739 11.885 1.00 95.56 716 LYS A N 1
ATOM 5106 C CA . LYS A 1 716 ? -19.680 12.777 12.431 1.00 95.56 716 LYS A CA 1
ATOM 5107 C C . LYS A 1 716 ? -18.437 12.140 13.031 1.00 95.56 716 LYS A C 1
ATOM 5109 O O . LYS A 1 716 ? -18.516 11.039 13.567 1.00 95.56 716 LYS A O 1
ATOM 5114 N N . VAL A 1 717 ? -17.324 12.870 13.017 1.00 96.81 717 VAL A N 1
ATOM 5115 C CA . VAL A 1 717 ? -16.121 12.494 13.769 1.00 96.81 717 VAL A CA 1
ATOM 5116 C C . VAL A 1 717 ? -15.985 13.380 15.001 1.00 96.81 717 VAL A C 1
ATOM 5118 O O . VAL A 1 717 ? -15.971 14.609 14.916 1.00 96.81 717 VAL A O 1
ATOM 5121 N N . PHE A 1 718 ? -15.907 12.745 16.161 1.00 96.94 718 PHE A N 1
ATOM 5122 C CA . PHE A 1 718 ? -15.750 13.356 17.471 1.00 96.94 718 PHE A CA 1
ATOM 5123 C C . PHE A 1 718 ? -14.310 13.191 17.925 1.00 96.94 718 PHE A C 1
ATOM 5125 O O . PHE A 1 718 ? -13.775 12.091 17.872 1.00 96.94 718 PHE A O 1
ATOM 5132 N N . SER A 1 719 ? -13.686 14.257 18.409 1.00 96.38 719 SER A N 1
ATOM 5133 C CA . SER A 1 719 ? -12.331 14.185 18.945 1.00 96.38 719 SER A CA 1
ATOM 5134 C C . SER A 1 719 ? -12.302 14.367 20.460 1.00 96.38 719 SER A C 1
ATOM 5136 O O . SER A 1 719 ? -13.128 15.069 21.054 1.00 96.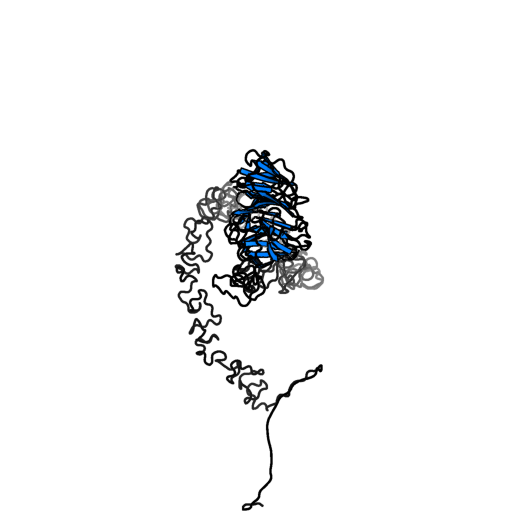38 719 SER A O 1
ATOM 5138 N N . THR A 1 720 ? -11.287 13.805 21.111 1.00 96.06 720 THR A N 1
ATOM 5139 C CA . THR A 1 720 ? -11.130 13.895 22.574 1.00 96.06 720 THR A CA 1
ATOM 5140 C C . THR A 1 720 ? -10.875 15.315 23.082 1.00 96.06 720 THR A C 1
ATOM 5142 O O . THR A 1 720 ? -11.149 15.613 24.245 1.00 96.06 720 THR A O 1
ATOM 5145 N N . ASN A 1 721 ? -10.395 16.234 22.233 1.00 94.94 721 ASN A N 1
ATOM 5146 C CA . ASN A 1 721 ? -10.316 17.665 22.565 1.00 94.94 721 ASN A CA 1
ATOM 5147 C C . ASN A 1 721 ? -11.650 18.417 22.387 1.00 94.94 721 ASN A C 1
ATOM 5149 O O . ASN A 1 721 ? -11.703 19.616 22.656 1.00 94.94 721 ASN A O 1
ATOM 5153 N N . GLY A 1 722 ? -12.713 17.725 21.972 1.00 95.62 722 GLY A N 1
ATOM 5154 C CA . GLY A 1 722 ? -14.073 18.241 21.887 1.00 95.62 722 GLY A CA 1
ATOM 5155 C C . GLY A 1 722 ? -14.491 18.758 20.515 1.00 95.62 722 GLY A C 1
ATOM 5156 O O . GLY A 1 722 ? -15.637 19.186 20.391 1.00 95.62 722 GLY A O 1
ATOM 5157 N N . THR A 1 723 ? -13.624 18.757 19.501 1.00 95.69 723 THR A N 1
ATOM 5158 C CA . THR A 1 723 ? -14.012 19.145 18.136 1.00 95.69 723 THR A CA 1
ATOM 5159 C C . THR A 1 723 ? -14.965 18.106 17.540 1.00 95.69 723 THR A C 1
ATOM 5161 O O . THR A 1 723 ? -14.797 16.903 17.723 1.00 95.69 723 THR A O 1
ATOM 5164 N N . VAL A 1 724 ? -15.984 18.582 16.826 1.00 96.31 724 VAL A N 1
ATOM 5165 C CA . VAL A 1 724 ? -16.892 17.743 16.037 1.00 96.31 724 VAL A CA 1
ATOM 5166 C C . VAL A 1 724 ? -16.723 18.114 14.577 1.00 96.31 724 VAL A C 1
ATOM 5168 O O . VAL A 1 724 ? -16.826 19.291 14.228 1.00 96.31 724 VAL A O 1
ATOM 5171 N N . VAL A 1 725 ? -16.462 17.121 13.741 1.00 94.94 725 VAL A N 1
ATOM 5172 C CA . VAL A 1 725 ? -16.172 17.274 12.316 1.00 94.94 725 VAL A CA 1
ATOM 5173 C C . VAL A 1 725 ? -17.301 16.644 11.513 1.00 94.94 725 VAL A C 1
ATOM 5175 O O . VAL A 1 725 ? -17.751 15.545 11.840 1.00 94.94 725 VAL A O 1
ATOM 5178 N N . ASP A 1 726 ? -17.761 17.348 10.481 1.00 92.12 726 ASP A N 1
ATOM 5179 C CA . ASP A 1 726 ? -18.480 16.722 9.372 1.00 92.12 726 ASP A CA 1
ATOM 5180 C C . ASP A 1 726 ? -17.420 16.157 8.433 1.00 92.12 726 ASP A C 1
ATOM 5182 O O . ASP A 1 726 ? -16.680 16.939 7.841 1.00 92.12 726 ASP A O 1
ATOM 5186 N N . PRO A 1 727 ? -17.266 14.834 8.332 1.00 90.31 727 PRO A N 1
ATOM 5187 C CA . PRO A 1 727 ? -16.192 14.266 7.549 1.00 90.31 727 PRO A CA 1
ATOM 5188 C C . PRO A 1 727 ? -16.545 14.162 6.056 1.00 90.31 727 PRO A C 1
ATOM 5190 O O . PRO A 1 727 ? -15.684 13.780 5.279 1.00 90.31 727 PRO A O 1
ATOM 5193 N N . THR A 1 728 ? -17.776 14.488 5.633 1.00 84.12 728 THR A N 1
ATOM 5194 C CA . THR A 1 728 ? -18.169 14.504 4.205 1.00 84.12 728 THR A CA 1
ATOM 5195 C C . THR A 1 728 ? -17.797 15.816 3.524 1.00 84.12 728 THR A C 1
ATOM 5197 O O . THR A 1 728 ? -17.483 15.853 2.339 1.00 84.12 728 THR A O 1
ATOM 5200 N N . ILE A 1 729 ? -17.812 16.901 4.297 1.00 82.94 729 ILE A N 1
ATOM 5201 C CA . ILE A 1 729 ? -17.329 18.219 3.910 1.00 82.94 729 ILE A CA 1
ATOM 5202 C C . ILE A 1 729 ? -16.438 18.647 5.075 1.00 82.94 729 ILE A C 1
ATOM 5204 O O . ILE A 1 729 ? -16.973 19.198 6.030 1.00 82.94 729 ILE A O 1
ATOM 5208 N N . PRO A 1 730 ? -15.129 18.349 5.055 1.00 77.31 730 PRO A N 1
ATOM 5209 C CA . PRO A 1 730 ? -14.254 18.292 6.231 1.00 77.31 730 PRO A CA 1
ATOM 5210 C C . PRO A 1 730 ? -14.096 19.651 6.922 1.00 77.31 730 PRO A C 1
ATOM 5212 O O . PRO A 1 730 ? -13.127 20.390 6.753 1.00 77.31 730 PRO A O 1
ATOM 5215 N N . VAL A 1 731 ? -15.098 19.988 7.731 1.00 88.06 731 VAL A N 1
ATOM 5216 C CA . VAL A 1 731 ? -15.232 21.241 8.467 1.00 88.06 731 VAL A CA 1
ATOM 5217 C C . VAL A 1 731 ? -15.597 20.945 9.911 1.00 88.06 731 VAL A C 1
ATOM 5219 O O . VAL A 1 731 ? -16.349 20.021 10.227 1.00 88.06 731 VAL A O 1
ATOM 5222 N N . ALA A 1 732 ? -15.086 21.777 10.815 1.00 93.00 732 ALA A N 1
ATOM 5223 C CA . ALA A 1 732 ? -15.505 21.739 12.205 1.00 93.00 732 ALA A CA 1
ATOM 5224 C C . ALA A 1 732 ? -16.947 22.264 12.322 1.00 93.00 732 ALA A C 1
ATOM 5226 O O . ALA A 1 732 ? -17.219 23.437 12.061 1.00 93.00 732 ALA A O 1
ATOM 5227 N N . LEU A 1 733 ? -17.868 21.399 12.746 1.00 94.06 733 LEU A N 1
ATOM 5228 C CA . LEU A 1 733 ? -19.266 21.740 13.012 1.00 94.06 733 LEU A CA 1
ATOM 5229 C C . LEU A 1 733 ? -19.447 22.470 14.348 1.00 94.06 733 LEU A C 1
ATOM 5231 O O . LEU A 1 733 ? -20.381 23.257 14.518 1.00 94.06 733 LEU A O 1
ATOM 5235 N N . GLY A 1 734 ? -18.574 22.188 15.314 1.00 93.44 734 GLY A N 1
ATOM 5236 C CA . GLY A 1 734 ? -18.647 22.743 16.658 1.00 93.44 734 GLY A CA 1
ATOM 5237 C C . GLY A 1 734 ? -17.549 22.220 17.574 1.00 93.44 734 GLY A C 1
ATOM 5238 O O . GLY A 1 734 ? -16.697 21.421 17.180 1.00 93.44 734 GLY A O 1
ATOM 5239 N N . THR A 1 735 ? -17.558 22.696 18.817 1.00 95.44 735 THR A N 1
ATOM 5240 C CA . THR A 1 735 ? -16.599 22.264 19.836 1.00 95.44 735 THR A CA 1
ATOM 5241 C C . THR A 1 735 ? -17.272 22.196 21.199 1.00 95.44 735 THR A C 1
ATOM 5243 O O . THR A 1 735 ? -17.874 23.173 21.652 1.00 95.44 735 THR A O 1
ATOM 5246 N N . PHE A 1 736 ? -17.142 21.061 21.879 1.00 96.06 736 PHE A N 1
ATOM 5247 C CA . PHE A 1 736 ? -17.532 20.925 23.275 1.00 96.06 736 PHE A CA 1
ATOM 5248 C C . PHE A 1 736 ? -16.508 21.607 24.180 1.00 96.06 736 PHE A C 1
ATOM 5250 O O . PHE A 1 736 ? -15.300 21.479 23.999 1.00 96.06 736 PHE A O 1
ATOM 5257 N N . SER A 1 737 ? -16.980 22.305 25.212 1.00 94.81 737 SER A N 1
ATOM 5258 C CA . SER A 1 737 ? -16.095 22.902 26.216 1.00 94.81 737 SER A CA 1
ATOM 5259 C C . SER A 1 737 ? -15.581 21.832 27.186 1.00 94.81 737 SER A C 1
ATOM 5261 O O . SER A 1 737 ? -16.082 21.721 28.310 1.00 94.81 737 SER A O 1
ATOM 5263 N N . VAL A 1 738 ? -14.586 21.059 26.753 1.00 92.50 738 VAL A N 1
ATOM 5264 C CA . VAL A 1 738 ? -13.937 19.976 27.506 1.00 92.50 738 VAL A CA 1
ATOM 5265 C C . VAL A 1 738 ? -12.416 20.152 27.523 1.00 92.50 738 VAL A C 1
ATOM 5267 O O . VAL A 1 738 ? -11.842 20.862 26.702 1.00 92.50 738 VAL A O 1
ATOM 5270 N N . ALA A 1 739 ? -11.748 19.517 28.485 1.00 88.62 739 ALA A N 1
ATOM 5271 C CA . ALA A 1 739 ? -10.317 19.242 28.352 1.00 88.62 739 ALA A CA 1
ATOM 5272 C C . ALA A 1 739 ? -10.124 18.045 27.409 1.00 88.62 739 ALA A C 1
ATOM 5274 O O . ALA A 1 739 ? -11.069 17.282 27.225 1.00 88.62 739 ALA A O 1
ATOM 5275 N N . ASN A 1 740 ? -8.910 17.832 26.892 1.00 91.19 740 ASN A N 1
ATOM 5276 C CA . ASN A 1 740 ? -8.590 16.619 26.134 1.00 91.19 740 ASN A CA 1
ATOM 5277 C C . ASN A 1 740 ? -8.877 15.365 26.987 1.00 91.19 740 ASN A C 1
ATOM 5279 O O . ASN A 1 740 ? -8.119 15.070 27.914 1.00 91.19 740 ASN A O 1
ATOM 5283 N N . SER A 1 741 ? -10.006 14.702 26.729 1.00 94.31 741 SER A N 1
ATOM 5284 C CA . SER A 1 741 ? -10.585 13.648 27.570 1.00 94.31 741 SER A CA 1
ATOM 5285 C C . SER A 1 741 ? -11.177 12.548 26.690 1.00 94.31 741 SER A C 1
ATOM 5287 O O . SER A 1 741 ? -11.790 12.884 25.677 1.00 94.31 741 SER A O 1
ATOM 5289 N N . PRO A 1 742 ? -11.079 11.264 27.085 1.00 95.31 742 PRO A N 1
ATOM 5290 C CA . PRO A 1 742 ? -11.692 10.175 26.335 1.00 95.31 742 PRO A CA 1
ATOM 5291 C C . PRO A 1 742 ? -13.182 10.426 26.111 1.00 95.31 742 PRO A C 1
ATOM 5293 O O . PRO A 1 742 ? -13.888 10.837 27.048 1.00 95.31 742 PRO A O 1
ATOM 5296 N N . CYS A 1 743 ? -13.634 10.175 24.886 1.00 94.94 743 CYS A N 1
ATOM 5297 C CA . CYS A 1 743 ? -14.991 10.458 24.452 1.00 94.94 743 CYS A CA 1
ATOM 5298 C C . CYS A 1 743 ? -15.688 9.234 23.857 1.00 94.94 743 CYS A C 1
ATOM 5300 O O . CYS A 1 743 ? -15.048 8.329 23.339 1.00 94.94 743 CYS A O 1
ATOM 5302 N N . ALA A 1 744 ? -17.012 9.240 23.941 1.00 93.88 744 ALA A N 1
ATOM 5303 C CA . ALA A 1 744 ? -17.904 8.349 23.213 1.00 93.88 744 ALA A CA 1
ATOM 5304 C C . ALA A 1 744 ? -19.092 9.172 22.712 1.00 93.88 744 ALA A C 1
ATOM 5306 O O . ALA A 1 744 ? -19.386 10.233 23.269 1.00 93.88 744 ALA A O 1
ATOM 5307 N N . ALA A 1 745 ? -19.813 8.684 21.714 1.00 92.75 745 ALA A N 1
ATOM 5308 C CA . ALA A 1 745 ? -21.023 9.326 21.221 1.00 92.75 745 ALA A CA 1
ATOM 5309 C C . ALA A 1 745 ? -22.135 8.294 21.017 1.00 92.75 745 ALA A C 1
ATOM 5311 O O . ALA A 1 745 ? -21.891 7.090 21.004 1.00 92.75 745 ALA A O 1
ATOM 5312 N N . ASP A 1 746 ? -23.370 8.774 20.936 1.00 90.50 746 ASP A N 1
ATOM 5313 C CA . ASP A 1 746 ? -24.504 7.986 20.475 1.00 90.50 746 ASP A CA 1
ATOM 5314 C C . ASP A 1 746 ? -25.443 8.888 19.681 1.00 90.50 746 ASP A C 1
ATOM 5316 O O . ASP A 1 746 ? -26.096 9.798 20.212 1.00 90.50 746 ASP A O 1
ATOM 5320 N N . SER A 1 747 ? -25.496 8.612 18.386 1.00 88.88 747 SER A N 1
ATOM 5321 C CA . SER A 1 747 ? -26.298 9.357 17.427 1.00 88.88 747 SER A CA 1
ATOM 5322 C C . SER A 1 747 ? -27.804 9.133 17.587 1.00 88.88 747 SER A C 1
ATOM 5324 O O . SER A 1 747 ? -28.585 10.036 17.281 1.00 88.88 747 SER A O 1
ATOM 5326 N N . ALA A 1 748 ? -28.233 7.994 18.137 1.00 87.44 748 ALA A N 1
ATOM 5327 C CA . ALA A 1 748 ? -29.638 7.696 18.398 1.00 87.44 748 ALA A CA 1
ATOM 5328 C C . ALA A 1 748 ? -30.214 8.540 19.548 1.00 87.44 748 ALA A C 1
ATOM 5330 O O . ALA A 1 748 ? -31.399 8.884 19.520 1.00 87.44 748 ALA A O 1
ATOM 5331 N N . PHE A 1 749 ? -29.394 8.907 20.540 1.00 88.06 749 PHE A N 1
ATOM 5332 C CA . PHE A 1 749 ? -29.777 9.865 21.590 1.00 88.06 749 PHE A CA 1
ATOM 5333 C C . PHE A 1 749 ? -29.345 11.303 21.292 1.00 88.06 749 PHE A C 1
ATOM 5335 O O . PHE A 1 749 ? -29.812 12.221 21.963 1.00 88.06 749 PHE A O 1
ATOM 5342 N N . GLY A 1 750 ? -28.485 11.512 20.293 1.00 92.44 750 GLY A N 1
ATOM 5343 C CA . GLY A 1 750 ? -27.912 12.822 20.001 1.00 92.44 750 GLY A CA 1
ATOM 5344 C C . GLY A 1 750 ? -26.975 13.313 21.106 1.00 92.44 750 GLY A C 1
ATOM 5345 O O . GLY A 1 750 ? -26.836 14.524 21.283 1.00 92.44 750 GLY A O 1
ATOM 5346 N N . GLU A 1 751 ? -26.323 12.403 21.830 1.00 93.88 751 GLU A N 1
ATOM 5347 C CA . GLU A 1 751 ? -25.497 12.700 23.004 1.00 93.88 751 GLU A CA 1
ATOM 5348 C C . GLU A 1 751 ? -24.015 12.376 22.758 1.00 93.88 751 GLU A C 1
ATOM 5350 O O . GLU A 1 751 ? -23.676 11.373 22.132 1.00 93.88 751 GLU A O 1
ATOM 5355 N N . ALA A 1 752 ? -23.124 13.205 23.305 1.00 95.62 752 ALA A N 1
ATOM 5356 C CA . ALA A 1 752 ? -21.691 12.938 23.411 1.00 95.62 752 ALA A CA 1
ATOM 5357 C C . ALA A 1 752 ? -21.273 12.871 24.885 1.00 95.62 752 ALA A C 1
ATOM 5359 O O . ALA A 1 752 ? -21.718 13.665 25.718 1.00 95.62 752 ALA A O 1
ATOM 5360 N N . TYR A 1 753 ? -20.397 11.929 25.210 1.00 95.62 753 TYR A N 1
ATOM 5361 C CA . TYR A 1 753 ? -19.972 11.591 26.563 1.00 95.62 753 TYR A CA 1
ATOM 5362 C C . TYR A 1 753 ? -18.478 11.840 26.708 1.00 95.62 753 TYR A C 1
ATOM 5364 O O . TYR A 1 753 ? -17.695 11.342 25.910 1.00 95.62 753 TYR A O 1
ATOM 5372 N N . PHE A 1 754 ? -18.072 12.543 27.764 1.00 97.12 754 PHE A N 1
ATOM 5373 C CA . PHE A 1 754 ? -16.663 12.787 28.078 1.00 97.12 754 PHE A CA 1
ATOM 5374 C C . PHE A 1 754 ? -16.361 12.364 29.513 1.00 97.12 754 PHE A C 1
ATOM 5376 O O . PHE A 1 754 ? -17.019 12.819 30.456 1.00 97.12 754 PHE A O 1
ATOM 5383 N N . ALA A 1 755 ? -15.352 11.514 29.714 1.00 95.81 755 ALA A N 1
ATOM 5384 C CA . ALA A 1 755 ? -14.913 11.145 31.059 1.00 95.81 755 ALA A CA 1
ATOM 5385 C C . ALA A 1 755 ? -14.079 12.271 31.690 1.00 95.81 755 ALA A C 1
ATOM 5387 O O . ALA A 1 755 ? -12.871 12.362 31.494 1.00 95.81 755 ALA A O 1
ATOM 5388 N N . VAL A 1 756 ? -14.725 13.114 32.498 1.00 93.31 756 VAL A N 1
ATOM 5389 C CA . VAL A 1 756 ? -14.079 14.249 33.185 1.00 93.31 756 VAL A CA 1
ATOM 5390 C C . VAL A 1 756 ? -13.227 13.783 34.370 1.00 93.31 756 VAL A C 1
ATOM 5392 O O . VAL A 1 756 ? -12.232 14.409 34.733 1.00 93.31 756 VAL A O 1
ATOM 5395 N N . SER A 1 757 ? -13.622 12.685 35.018 1.00 95.06 757 SER A N 1
ATOM 5396 C CA . SER A 1 757 ? -12.860 12.045 36.094 1.00 95.06 757 SER A CA 1
ATOM 5397 C C . SER A 1 757 ? -13.239 10.570 36.224 1.00 95.06 757 SER A C 1
ATOM 5399 O O . SER A 1 757 ? -14.236 10.131 35.655 1.00 95.06 757 SER A O 1
ATOM 5401 N N . ALA A 1 758 ? -12.516 9.815 37.055 1.00 94.31 758 ALA A N 1
ATOM 5402 C CA . ALA A 1 758 ? -12.834 8.417 37.368 1.00 94.31 758 ALA A CA 1
ATOM 5403 C C . ALA A 1 758 ? -14.247 8.180 37.958 1.00 94.31 758 ALA A C 1
ATOM 5405 O O . ALA A 1 758 ? -14.693 7.035 38.044 1.00 94.31 758 ALA A O 1
ATOM 5406 N N . SER A 1 759 ? -14.940 9.240 38.394 1.00 94.50 759 SER A N 1
ATOM 5407 C CA . SER A 1 759 ? -16.272 9.181 39.012 1.00 94.50 759 SER A CA 1
ATOM 5408 C C . SER A 1 759 ? -17.338 10.010 38.289 1.00 94.50 759 SER A C 1
ATOM 5410 O O . SER A 1 759 ? -18.466 10.107 38.778 1.00 94.50 759 SER A O 1
ATOM 5412 N N . THR A 1 760 ? -17.014 10.667 37.171 1.00 94.88 760 THR A N 1
ATOM 5413 C CA . THR A 1 760 ? -17.939 11.614 36.527 1.00 94.88 760 THR A CA 1
ATOM 5414 C C . THR A 1 760 ? -17.780 11.632 35.015 1.00 94.88 760 THR A C 1
ATOM 5416 O O . THR A 1 760 ? -16.681 11.866 34.512 1.00 94.88 760 THR A O 1
ATOM 5419 N N . ILE A 1 761 ? -18.904 11.461 34.318 1.00 95.94 761 ILE A N 1
ATOM 5420 C CA . ILE A 1 761 ? -19.041 11.633 32.870 1.00 95.94 761 ILE A CA 1
ATOM 5421 C C . ILE A 1 761 ? -19.859 12.898 32.614 1.00 95.94 761 ILE A C 1
ATOM 5423 O O . ILE A 1 761 ? -20.941 13.055 33.181 1.00 95.94 761 ILE A O 1
ATOM 5427 N N . ALA A 1 762 ? -19.362 13.790 31.767 1.00 96.12 762 ALA A N 1
ATOM 5428 C CA . ALA A 1 762 ? -20.126 14.921 31.256 1.00 96.12 762 ALA A CA 1
ATOM 5429 C C . ALA A 1 762 ? -20.860 14.507 29.977 1.00 96.12 762 ALA A C 1
ATOM 5431 O O . ALA A 1 762 ? -20.266 13.863 29.114 1.00 96.12 762 ALA A O 1
ATOM 5432 N N . VAL A 1 763 ? -22.139 14.869 29.873 1.00 95.56 763 VAL A N 1
ATOM 5433 C CA . VAL A 1 763 ? -22.989 14.572 28.714 1.00 95.56 763 VAL A CA 1
ATOM 5434 C C . VAL A 1 763 ? -23.355 15.871 28.018 1.00 95.56 763 VAL A C 1
ATOM 5436 O O . VAL A 1 763 ? -23.869 16.793 28.659 1.00 95.56 763 VAL A O 1
ATOM 5439 N N . TYR A 1 764 ? -23.083 15.934 26.723 1.00 96.75 764 TYR A N 1
ATOM 5440 C CA . TYR A 1 764 ? -23.328 17.082 25.863 1.00 96.75 764 TYR A CA 1
ATOM 5441 C C . TYR A 1 764 ? -24.327 16.723 24.769 1.00 96.75 764 TYR A C 1
ATOM 5443 O O . TYR A 1 764 ? -24.334 15.600 24.273 1.00 96.75 764 TYR A O 1
ATOM 5451 N N . ASP A 1 765 ? -25.120 17.704 24.356 1.00 95.69 765 ASP A N 1
ATOM 5452 C CA . ASP A 1 765 ? -25.993 17.588 23.191 1.00 95.69 765 ASP A CA 1
ATOM 5453 C C . ASP A 1 765 ? -25.183 17.829 21.904 1.00 95.69 765 ASP A C 1
ATOM 5455 O O . ASP A 1 765 ? -24.474 18.830 21.770 1.00 95.69 765 ASP A O 1
ATOM 5459 N N . THR A 1 766 ? -25.278 16.909 20.945 1.00 94.69 766 THR A N 1
ATOM 5460 C CA . THR A 1 766 ? -24.465 16.896 19.707 1.00 94.69 766 THR A CA 1
ATOM 5461 C C . THR A 1 766 ? -24.918 17.895 18.639 1.00 94.69 766 THR A C 1
ATOM 5463 O O . THR A 1 766 ? -24.323 17.948 17.559 1.00 94.69 766 THR A O 1
ATOM 5466 N N . THR A 1 767 ? -25.971 18.672 18.910 1.00 93.19 767 THR A N 1
ATOM 5467 C CA . THR A 1 767 ? -26.495 19.701 17.997 1.00 93.19 767 THR A CA 1
ATOM 5468 C C . THR A 1 767 ? -26.154 21.108 18.486 1.00 93.19 767 THR A C 1
ATOM 5470 O O . THR A 1 767 ? -25.739 21.965 17.712 1.00 93.19 767 THR A O 1
ATOM 5473 N N . SER A 1 768 ? -26.336 21.363 19.779 1.00 95.06 768 SER A N 1
ATOM 5474 C CA . SER A 1 768 ? -26.088 22.644 20.443 1.00 95.06 768 SER A CA 1
ATOM 5475 C C . SER A 1 768 ? -24.683 22.757 21.035 1.00 95.06 768 SER A C 1
ATOM 5477 O O . SER A 1 768 ? -24.250 23.868 21.340 1.00 95.06 768 SER A O 1
ATOM 5479 N N . TYR A 1 769 ? -23.981 21.632 21.205 1.00 96.44 769 TYR A N 1
ATOM 5480 C CA . TYR A 1 769 ? -22.651 21.521 21.820 1.00 96.44 769 TYR A CA 1
ATOM 5481 C C . TYR A 1 769 ? -22.589 21.978 23.286 1.00 96.44 769 TYR A C 1
ATOM 5483 O O . TYR A 1 769 ? -21.514 22.250 23.830 1.00 96.44 769 TYR A O 1
ATOM 5491 N N . LEU A 1 770 ? -23.743 22.066 23.951 1.00 96.31 770 LEU A N 1
ATOM 5492 C CA . LEU A 1 770 ? -23.855 22.495 25.342 1.00 96.31 770 LEU A CA 1
ATOM 5493 C C . LEU A 1 770 ? -23.867 21.300 26.295 1.00 96.31 770 LEU A C 1
ATOM 5495 O O . LEU A 1 770 ? -24.410 20.241 25.990 1.00 96.31 770 LEU A O 1
ATOM 5499 N N . LEU A 1 771 ? -23.283 21.500 27.479 1.00 96.62 771 LEU A N 1
ATOM 5500 C CA . LEU A 1 771 ? -23.347 20.535 28.572 1.00 96.62 771 LEU A CA 1
ATOM 5501 C C . LEU A 1 771 ? -24.796 20.409 29.052 1.00 96.62 771 LEU A C 1
ATOM 5503 O O . LEU A 1 771 ? -25.373 21.384 29.537 1.00 96.62 771 LEU A O 1
ATOM 5507 N N . GLU A 1 772 ? -25.346 19.203 28.997 1.00 94.88 772 GLU A N 1
ATOM 5508 C CA . GLU A 1 772 ? -26.683 18.918 29.509 1.00 94.88 772 GLU A CA 1
ATOM 5509 C C . GLU A 1 772 ? -26.654 18.520 30.983 1.00 94.88 772 GLU A C 1
ATOM 5511 O O . GLU A 1 772 ? -27.425 19.032 31.800 1.00 94.88 772 GLU A O 1
ATOM 5516 N N . ARG A 1 773 ? -25.774 17.572 31.332 1.00 94.44 773 ARG A N 1
ATOM 5517 C CA . ARG A 1 773 ? -25.715 16.969 32.670 1.00 94.44 773 ARG A CA 1
ATOM 5518 C C . ARG A 1 773 ? -24.362 16.333 32.972 1.00 94.44 773 ARG A C 1
ATOM 5520 O O . ARG A 1 773 ? -23.570 16.048 32.082 1.00 94.44 773 ARG A O 1
ATOM 5527 N N . ASN A 1 774 ? -24.139 16.061 34.256 1.00 94.38 774 ASN A N 1
ATOM 5528 C CA . ASN A 1 774 ? -23.050 15.212 34.727 1.00 94.38 774 ASN A CA 1
ATOM 5529 C C . ASN A 1 774 ? -23.634 13.926 35.314 1.00 94.38 774 ASN A C 1
ATOM 5531 O O . ASN A 1 774 ? -24.534 13.985 36.150 1.00 94.38 774 ASN A O 1
ATOM 5535 N N . VAL A 1 775 ? -23.102 12.780 34.902 1.00 93.25 775 VAL A N 1
ATOM 5536 C CA . VAL A 1 775 ? -23.481 11.455 35.393 1.00 93.25 775 VAL A CA 1
ATOM 5537 C C . VAL A 1 775 ? -22.423 10.978 36.379 1.00 93.25 775 VAL A C 1
ATOM 5539 O O . VAL A 1 775 ? -21.239 10.887 36.047 1.00 93.25 775 VAL A O 1
ATOM 5542 N N . ALA A 1 776 ? -22.847 10.668 37.603 1.00 93.25 776 ALA A N 1
ATOM 5543 C CA . ALA A 1 776 ? -21.987 10.028 38.589 1.00 93.25 776 ALA A CA 1
ATOM 5544 C C . ALA A 1 776 ? -21.870 8.530 38.281 1.00 93.25 776 ALA A C 1
ATOM 5546 O O . ALA A 1 776 ? -22.884 7.841 38.167 1.00 93.25 776 ALA A O 1
ATOM 5547 N N . VAL A 1 777 ? -20.640 8.025 38.187 1.00 92.00 777 VAL A N 1
ATOM 5548 C CA . VAL A 1 777 ? -20.357 6.591 38.023 1.00 92.00 777 VAL A CA 1
ATOM 5549 C C . VAL A 1 777 ? -19.778 6.011 39.312 1.00 92.00 777 VAL A C 1
ATOM 5551 O O . VAL A 1 777 ? -19.117 6.707 40.086 1.00 92.00 777 VAL A O 1
ATOM 5554 N N . THR A 1 778 ? -20.028 4.725 39.556 1.00 90.75 778 THR A N 1
ATOM 5555 C CA . THR A 1 778 ? -19.598 4.021 40.773 1.00 90.75 778 THR A CA 1
ATOM 5556 C C . THR A 1 778 ? -18.831 2.750 40.436 1.00 90.75 778 THR A C 1
ATOM 5558 O O . THR A 1 778 ? -19.212 2.013 39.533 1.00 90.75 778 THR A O 1
ATOM 5561 N N . GLY A 1 779 ? -17.754 2.475 41.167 1.00 88.00 779 GLY A N 1
ATOM 5562 C CA . GLY A 1 779 ? -16.940 1.281 40.966 1.00 88.00 779 GLY A CA 1
ATOM 5563 C C . GLY A 1 779 ? -15.540 1.449 41.539 1.00 88.00 779 GLY A C 1
ATOM 5564 O O . GLY A 1 779 ? -15.365 2.070 42.588 1.00 88.00 779 GLY A O 1
ATOM 5565 N N . THR A 1 780 ? -14.556 0.855 40.871 1.00 89.31 780 THR A N 1
ATOM 5566 C CA . THR A 1 780 ? -13.162 0.777 41.331 1.00 89.31 780 THR A CA 1
ATOM 5567 C C . THR A 1 780 ? -12.219 1.718 40.583 1.00 89.31 780 THR A C 1
ATOM 5569 O O . THR A 1 780 ? -11.038 1.782 40.933 1.00 89.31 780 THR A O 1
ATOM 5572 N N . ALA A 1 781 ? -12.700 2.454 39.573 1.00 91.56 781 ALA A N 1
ATOM 5573 C CA . ALA A 1 781 ? -11.847 3.337 38.784 1.00 91.56 781 ALA A CA 1
ATOM 5574 C C . ALA A 1 781 ? -11.217 4.440 39.646 1.00 91.56 781 ALA A C 1
ATOM 5576 O O . ALA A 1 781 ? -11.859 5.053 40.502 1.00 91.56 781 ALA A O 1
ATOM 5577 N N . SER A 1 782 ? -9.937 4.707 39.398 1.00 92.31 782 SER A N 1
ATOM 5578 C CA . SER A 1 782 ? -9.175 5.769 40.062 1.00 92.31 782 SER A CA 1
ATOM 5579 C C . SER A 1 782 ? -8.029 6.279 39.186 1.00 92.31 782 SER A C 1
ATOM 5581 O O . SER A 1 782 ? -7.441 5.520 38.410 1.00 92.31 782 SER A O 1
ATOM 5583 N N . GLY A 1 783 ? -7.699 7.567 39.318 1.00 92.12 783 GLY A N 1
ATOM 5584 C CA . GLY A 1 783 ? -6.718 8.250 38.467 1.00 92.12 783 GLY A CA 1
ATOM 5585 C C . GLY A 1 783 ? -7.345 8.882 37.221 1.00 92.12 783 GLY A C 1
ATOM 5586 O O . GLY A 1 783 ? -8.546 9.160 37.202 1.00 92.12 783 GLY A O 1
ATOM 5587 N N . SER A 1 784 ? -6.519 9.136 36.206 1.00 93.25 784 SER A N 1
ATOM 5588 C CA . SER A 1 784 ? -6.963 9.707 34.930 1.00 93.25 784 SER A CA 1
ATOM 5589 C C . SER A 1 784 ? -7.772 8.688 34.119 1.00 93.25 784 SER A C 1
ATOM 5591 O O . SER A 1 784 ? -7.350 7.529 34.033 1.00 93.25 784 SER A O 1
ATOM 5593 N N . PRO A 1 785 ? -8.910 9.094 33.529 1.00 95.31 785 PRO A N 1
ATOM 5594 C CA . PRO A 1 785 ? -9.635 8.279 32.563 1.00 95.31 785 PRO A CA 1
ATOM 5595 C C . PRO A 1 785 ? -8.754 7.880 31.381 1.00 95.31 785 PRO A C 1
ATOM 5597 O O . PRO A 1 785 ? -7.998 8.695 30.861 1.00 95.31 785 PRO A O 1
ATOM 5600 N N . LEU A 1 786 ? -8.869 6.614 30.997 1.00 94.12 786 LEU A N 1
ATOM 5601 C CA . LEU A 1 786 ? -8.271 6.025 29.805 1.00 94.12 786 LEU A CA 1
ATOM 5602 C C . LEU A 1 786 ? -9.315 5.926 28.688 1.00 94.12 786 LEU A C 1
ATOM 5604 O O . LEU A 1 786 ? -9.011 6.243 27.551 1.00 94.12 786 LEU A O 1
ATOM 5608 N N . ALA A 1 787 ? -10.540 5.522 29.033 1.00 94.62 787 ALA A N 1
ATOM 5609 C CA . ALA A 1 787 ? -11.642 5.375 28.093 1.00 94.62 787 ALA A CA 1
ATOM 5610 C C . ALA A 1 787 ? -12.978 5.732 28.757 1.00 94.62 787 ALA A C 1
ATOM 5612 O O . ALA A 1 787 ? -13.157 5.569 29.974 1.00 94.62 787 ALA A O 1
ATOM 5613 N N . VAL A 1 788 ? -13.928 6.184 27.942 1.00 94.38 788 VAL A N 1
ATOM 5614 C CA . VAL A 1 788 ? -15.354 6.183 28.267 1.00 94.38 788 VAL A CA 1
ATOM 5615 C C . VAL A 1 788 ? -16.037 5.284 27.256 1.00 94.38 788 VAL A C 1
ATOM 5617 O O . VAL A 1 788 ? -15.825 5.429 26.061 1.00 94.38 788 VAL A O 1
ATOM 5620 N N . VAL A 1 789 ? -16.817 4.326 27.736 1.00 91.50 789 VAL A N 1
ATOM 5621 C CA . VAL A 1 789 ? -17.437 3.318 26.875 1.00 91.50 789 VAL A CA 1
ATOM 5622 C C . VAL A 1 789 ? -18.911 3.191 27.197 1.00 91.50 789 VAL A C 1
ATOM 5624 O O . VAL A 1 789 ? -19.340 3.313 28.354 1.00 91.50 789 VAL A O 1
ATOM 5627 N N . ARG A 1 790 ? -19.688 2.939 26.151 1.00 88.56 790 ARG A N 1
ATOM 5628 C CA . ARG A 1 790 ? -21.105 2.623 26.244 1.00 88.56 790 ARG A CA 1
ATOM 5629 C C . ARG A 1 790 ? -21.285 1.120 26.286 1.00 88.56 790 ARG A C 1
ATOM 5631 O O . ARG A 1 790 ? -20.714 0.426 25.465 1.00 88.56 790 ARG A O 1
ATOM 5638 N N . TRP A 1 791 ? -22.075 0.621 27.229 1.00 85.81 791 TRP A N 1
ATOM 5639 C CA . TRP A 1 791 ? -22.350 -0.810 27.348 1.00 85.81 791 TRP A CA 1
ATOM 5640 C C . TRP A 1 791 ? -23.853 -1.071 27.395 1.00 85.81 791 TRP A C 1
ATOM 5642 O O . TRP A 1 791 ? -24.604 -0.417 28.127 1.00 85.81 791 TRP A O 1
ATOM 5652 N N . GLY A 1 792 ? -24.306 -2.044 26.608 1.00 79.00 792 GLY A N 1
ATOM 5653 C CA . GLY A 1 792 ? -25.731 -2.298 26.420 1.00 79.00 792 GLY A CA 1
ATOM 5654 C C . GLY A 1 792 ? -26.486 -1.078 25.880 1.00 79.00 792 GLY A C 1
ATOM 5655 O O . GLY A 1 792 ? -25.906 -0.126 25.365 1.00 79.00 792 GLY A O 1
ATOM 5656 N N . SER A 1 793 ? -27.810 -1.068 26.043 1.00 76.06 793 SER A N 1
ATOM 5657 C CA . SER A 1 793 ? -28.649 -0.036 25.422 1.00 76.06 793 SER A CA 1
ATOM 5658 C C . SER A 1 793 ? -28.425 1.372 25.972 1.00 76.06 793 SER A C 1
ATOM 5660 O O . SER A 1 793 ? -28.765 2.333 25.293 1.00 76.06 793 SER A O 1
ATOM 5662 N N . GLN A 1 794 ? -27.936 1.512 27.209 1.00 75.56 794 GLN A N 1
ATOM 5663 C CA . GLN A 1 794 ? -27.797 2.818 27.860 1.00 75.56 794 GLN A CA 1
ATOM 5664 C C . GLN A 1 794 ? -26.765 2.861 29.016 1.00 75.56 794 GLN A C 1
ATOM 5666 O O . GLN A 1 794 ? -26.688 3.843 29.753 1.00 75.56 794 GLN A O 1
ATOM 5671 N N . GLY A 1 795 ? -25.984 1.808 29.248 1.00 87.62 795 GLY A N 1
ATOM 5672 C CA . GLY A 1 795 ? -24.966 1.818 30.294 1.00 87.62 795 GLY A CA 1
ATOM 5673 C C . GLY A 1 795 ? -23.768 2.686 29.911 1.00 87.62 795 GLY A C 1
ATOM 5674 O O . GLY A 1 795 ? -23.369 2.733 28.750 1.00 87.62 795 GLY A O 1
ATOM 5675 N N . LEU A 1 796 ? -23.179 3.360 30.898 1.00 91.62 796 LEU A N 1
ATOM 5676 C CA . LEU A 1 796 ? -21.935 4.113 30.741 1.00 91.62 796 LEU A CA 1
ATOM 5677 C C . LEU A 1 796 ? -20.866 3.552 31.671 1.00 91.62 796 LEU A C 1
ATOM 5679 O O . LEU A 1 796 ? -21.165 3.164 32.807 1.00 91.62 796 LEU A O 1
ATOM 5683 N N . ALA A 1 797 ? -19.617 3.534 31.216 1.00 93.50 797 ALA A N 1
ATOM 5684 C CA . ALA A 1 797 ? -18.475 3.193 32.048 1.00 93.50 797 ALA A CA 1
ATOM 5685 C C . ALA A 1 797 ? -17.309 4.158 31.823 1.00 93.50 797 ALA A C 1
ATOM 5687 O O . ALA A 1 797 ? -17.005 4.540 30.697 1.00 93.50 797 ALA A O 1
ATOM 5688 N N . VAL A 1 798 ? -16.642 4.519 32.918 1.00 95.50 798 VAL A N 1
ATOM 5689 C CA . VAL A 1 798 ? -15.316 5.135 32.905 1.00 95.50 798 VAL A CA 1
ATOM 5690 C C . VAL A 1 798 ? -14.306 4.062 33.252 1.00 95.50 798 VAL A C 1
ATOM 5692 O O . VAL A 1 798 ? -14.389 3.431 34.313 1.00 95.50 798 VAL A O 1
ATOM 5695 N N . VAL A 1 799 ? -13.327 3.896 32.375 1.00 95.56 799 VAL A N 1
ATOM 5696 C CA . VAL A 1 799 ? -12.193 3.007 32.588 1.00 95.56 799 VAL A CA 1
ATOM 5697 C C . VAL A 1 799 ? -10.965 3.860 32.858 1.00 95.56 799 VAL A C 1
ATOM 5699 O O . VAL A 1 799 ? -10.694 4.827 32.150 1.00 95.56 799 VAL A O 1
ATOM 5702 N N . THR A 1 800 ? -10.215 3.517 33.900 1.00 95.44 800 THR A N 1
ATOM 5703 C CA . THR A 1 800 ? -8.885 4.081 34.158 1.00 95.44 800 THR A CA 1
ATOM 5704 C C . THR A 1 800 ? -7.862 2.957 34.146 1.00 95.44 800 THR A C 1
ATOM 5706 O O . THR A 1 800 ? -8.219 1.784 34.216 1.00 95.44 800 THR A O 1
ATOM 5709 N N . ALA A 1 801 ? -6.573 3.294 34.184 1.00 92.56 801 ALA A N 1
ATOM 5710 C CA . ALA A 1 801 ? -5.517 2.291 34.326 1.00 92.56 801 ALA A CA 1
ATOM 5711 C C . ALA A 1 801 ? -5.659 1.400 35.586 1.00 92.56 801 ALA A C 1
ATOM 5713 O O . ALA A 1 801 ? -5.008 0.365 35.675 1.00 92.56 801 ALA A O 1
ATOM 5714 N N . ASN A 1 802 ? -6.491 1.770 36.570 1.00 91.69 802 ASN A N 1
ATOM 5715 C CA . ASN A 1 802 ? -6.579 1.084 37.866 1.00 91.69 802 ASN A CA 1
ATOM 5716 C C . ASN A 1 802 ? -7.925 0.400 38.148 1.00 91.69 802 ASN A C 1
ATOM 5718 O O . ASN A 1 802 ? -8.031 -0.292 39.166 1.00 91.69 802 ASN A O 1
ATOM 5722 N N . GLY A 1 803 ? -8.945 0.587 37.306 1.00 92.56 803 GLY A N 1
ATOM 5723 C CA . GLY A 1 803 ? -10.260 -0.015 37.524 1.00 92.56 803 GLY A CA 1
ATOM 5724 C C . GLY A 1 803 ? -11.365 0.552 36.637 1.00 92.56 803 GLY A C 1
ATOM 5725 O O . GLY A 1 803 ? -11.121 1.374 35.755 1.00 92.56 803 GLY A O 1
ATOM 5726 N N . VAL A 1 804 ? -12.596 0.120 36.919 1.00 94.19 804 VAL A N 1
ATOM 5727 C CA . VAL A 1 804 ? -13.797 0.454 36.142 1.00 94.19 804 VAL A CA 1
ATOM 5728 C C . VAL A 1 804 ? -14.883 0.997 37.067 1.00 94.19 804 VAL A C 1
ATOM 5730 O O . VAL A 1 804 ? -15.161 0.419 38.121 1.00 94.19 804 VAL A O 1
ATOM 5733 N N . SER A 1 805 ? -15.509 2.099 36.663 1.00 93.50 805 SER A N 1
ATOM 5734 C CA . SER A 1 805 ? -16.684 2.678 37.314 1.00 93.50 805 SER A CA 1
ATOM 5735 C C . SER A 1 805 ? -17.825 2.769 36.317 1.00 93.50 805 SER A C 1
ATOM 5737 O O . SER A 1 805 ? -17.637 3.254 35.209 1.00 93.50 805 SER A O 1
ATOM 5739 N N . VAL A 1 806 ? -19.013 2.335 36.718 1.00 92.88 806 VAL A N 1
ATOM 5740 C CA . VAL A 1 806 ? -20.182 2.198 35.843 1.00 92.88 806 VAL A CA 1
ATOM 5741 C C . VAL A 1 806 ? -21.364 3.014 36.355 1.00 92.88 806 VAL A C 1
ATOM 5743 O O . VAL A 1 806 ? -21.488 3.284 37.555 1.00 92.88 806 VAL A O 1
ATOM 5746 N N . ALA A 1 807 ? -22.260 3.369 35.443 1.00 88.38 807 ALA A N 1
ATOM 5747 C CA . ALA A 1 807 ? -23.615 3.805 35.739 1.00 88.38 807 ALA A CA 1
ATOM 5748 C C . ALA A 1 807 ? -24.591 3.068 34.813 1.00 88.38 807 ALA A C 1
ATOM 5750 O O . ALA A 1 807 ? -24.401 3.036 33.598 1.00 88.38 807 ALA A O 1
ATOM 5751 N N . ALA A 1 808 ? -25.649 2.495 35.390 1.00 72.56 808 ALA A N 1
ATOM 5752 C CA . ALA A 1 808 ? -26.828 2.091 34.631 1.00 72.56 808 ALA A CA 1
ATOM 5753 C C . ALA A 1 808 ? -27.673 3.348 34.364 1.00 72.56 808 ALA A C 1
ATOM 5755 O O . ALA A 1 808 ? -27.889 4.149 35.279 1.00 72.56 808 ALA A O 1
ATOM 5756 N N . SER A 1 809 ? -28.133 3.565 33.134 1.00 54.22 809 SER A N 1
ATOM 5757 C CA . SER A 1 809 ? -28.976 4.726 32.837 1.00 54.22 809 SER A CA 1
ATOM 5758 C C . SER A 1 809 ? -30.346 4.656 33.514 1.00 54.22 809 SER A C 1
ATOM 5760 O O . SER A 1 809 ? -30.863 3.602 33.884 1.00 54.22 809 SER A O 1
ATOM 5762 N N . GLY A 1 810 ? -30.942 5.838 33.658 1.00 49.09 810 GLY A N 1
ATOM 5763 C CA . GLY A 1 810 ? -32.119 6.103 34.478 1.00 49.09 810 GLY A CA 1
ATOM 5764 C C . GLY A 1 810 ? -31.788 6.948 35.709 1.00 49.09 810 GLY A C 1
ATOM 5765 O O . GLY A 1 810 ? -32.701 7.484 36.335 1.00 49.09 810 GLY A O 1
ATOM 5766 N N . ALA A 1 811 ? -30.503 7.145 36.025 1.00 40.22 811 ALA A N 1
ATOM 5767 C CA . ALA A 1 811 ? -30.069 8.190 36.943 1.00 40.22 811 ALA A CA 1
ATOM 5768 C C . ALA A 1 811 ? -30.277 9.566 36.280 1.00 40.22 811 ALA A C 1
ATOM 5770 O O . ALA A 1 811 ? -29.364 10.161 35.711 1.00 40.22 811 ALA A O 1
ATOM 5771 N N . GLY A 1 812 ? -31.525 10.041 36.315 1.00 34.28 812 GLY A N 1
ATOM 5772 C CA . GLY A 1 812 ? -31.819 11.470 36.271 1.00 34.28 812 GLY A CA 1
ATOM 5773 C C . GLY A 1 812 ? -31.112 12.205 37.424 1.00 34.28 812 GLY A C 1
ATOM 5774 O O . GLY A 1 812 ? -30.559 11.545 38.307 1.00 34.28 812 GLY A O 1
ATOM 5775 N N . PRO A 1 813 ? -31.111 13.547 37.388 1.00 35.59 813 PRO A N 1
ATOM 5776 C CA . PRO A 1 813 ? -30.224 14.406 38.178 1.00 35.59 813 PRO A CA 1
ATOM 5777 C C . PRO A 1 813 ? -30.183 14.122 39.683 1.00 35.59 813 PRO A C 1
ATOM 5779 O O . PRO A 1 813 ? -31.232 13.741 40.257 1.00 35.59 813 PRO A O 1
#

Radius of gyration: 46.98 Å; chains: 1; bounding box: 95×145×122 Å

Sequence (813 aa):
MSPRSSFRAFAIVGFLFANAGCGADDGMGTGGGGGAPTQSCDASGDSDGDGRCDALDNCPNTWNEDQYDRDSDGIGDACDPDSVCAGMGGDGDEDDVCQAFDNCPMVANPGQEDADGDGLGDACDTEDSSCDPVGGDTDGDGVCNPYDNCVGTANEDQLDGDGDGLGDACDPVDGVDVCAGKGGDADADDVCQSFDNCPDVPNPDQIDQDSDGIGDACDGTPLPCDDFGGDSDNDTICDDLDNCPNVSNPNQVDLDSDGIGDVCDPSPPTNTGDPTCLGLGGDPDNDNFCTYYDNCPTVSNPTQADTDLDGIGDACDVETCDGLDNDGDNTVDEGFPDADSDNIADCVDSCPNQPFADGDSDGIDDCVDPCPNDPLNDIDNDNICGDVDNCPNVASLNQMDKDNDGIGDVCDVEECDGISNDDDYLIDEGLPDGDGDGVCDLIDPCLADPFNDLDQDGHCGDVDNCPAVANPNQTDADNDGIGDECDLDSPVGCGSAATLNAPGAVPLPTNVAIAAAAADPTSSRLYLAMKATSASYGNELVAVDPTTSPPSVLWSVPAGSDPRTLAIAADGSVAHVGLWGAGAVRAVNLGLRRACYVFPVGTDPSYGSLRPGDLEVLPSHPETVLISMRTPSISPDFRGVRVYDRGAPRPVQTAVHTGSRQITIASDQTAYGYNNASTGFGFYKLDISPSGVTYDWTYGGIVQSFNVDILYEGGKVFSTNGTVVDPTIPVALGTFSVANSPCAADSAFGEAYFAVSASTIAVYDTTSYLLERNVAVTGTASGSPLAVVRWGSQGLAVVTANGVSVAASGAGP

Secondary structure (DSSP, 8-state):
----S----------------------------------PPPTTS-SS-SSS-TTS-SSTTS--TT---SS-SSS-TTT-TTTTTTTTT--SSSSS--TTT-SSTTS--TT---SS-SSS-TTT-SS-SS-TTTT--SS-SS--TTT-TTTTS--TT---SS-SSS-TTT-TT----TTTTTT--SS-SS--TTT-SSTTS--TT---SS-SSS-TTT-S--STTGGGT--SS-SSS-TTT-SSTTS--TT---SS-SSS-TTT-SS-S--SS-TT-TTS---SS-SS--TTS-SSTTS--TT---SS-SSS-GGG----SSSS-SSSSS-SSTTS--SS-SSS-TTT-SSTTS----SSSSSS-TTT-SSTT-TT-SSSSSSS-TTT-SSTTS--TT---SS-SSS-GGG----SSS---SSSS-SSTTS--SS-SSS-TTT-TTTT-TT-STTSSSS-TTT-SSTTS--TT---SS-SSS-TTT-SS-SSSSPPPPPPPPTTSSBPPSS--EEEEEE-SSSS-EEEEE-TT-SSSSSEEEEEETTSSS-EEEEEEE--SSEEEEEE-TTSSEEEEEETTTTEEEEEETTTTEEEEEEE--EETTTEE-EEEEEEEETTEEEEEEEEEE-TTSSS-EEEEEEEETTEEPSB-PPTTSS-SEEEEEETTEEEEE--SSTT-EEEEEEEETTEEEEEEEEESSS--TT--EEEETTEEEETTSEEEETTTTEEEEE-S--S--EEEETTTTEEEEEEETTEEEEEETTT--EEEEEE-EES--SSEEEEEEETTTEEEEEETTEEEEE-TT---